Protein AF-0000000076658826 (afdb_homodimer)

Sequence (1032 aa):
MVSAITPPPSSAPPYRLANLANLTLGYTVYPSWTQKDGPVAMTSPPSPPYHDDSLKAEHYPLIINNALYTPPGVYSVRQLVATASPLLDVIISRLGPDGPNDVPARTVLVNGLAASLATTGRESTLPLVHSSQDTARREIVIQANKIAKTLVGYVHDSIDPTNANPKIRLRSPCEGHLWTPAVAGLLLGPRSDSQLMELYNEWLHRMILLRDSLIPFENYDKVPFVIPRDSDRGIRDLEEPRKLFLVHCLTGTIQHVAIVDLAKVFTARHLPRGGYGFQYSQGLVLPAFLSGSTSLHLLRYHPAHVYDSESEVLFDYEHKEYIDAPRTELAASEAVSGDGSWNLPSLLGVDTRVTESSLAIDAGKDALRRIVKLRLTLYSGKSVSVDLGQIARGRRYAYEVKAEKGSTTAKSSPILSALSAEGDNGTHKTIIHDAADILSRPGLVISPRVKDGHGNTIHIIPTSDPILKLALLGKFYPENVILSREKDNIDALSKAGKGFAERLVILDRINEKSISMVSAITPPPSSAPPYRLANLANLTLGYTVYPSWTQKDGPVAMTSPPSPPYHDDSLKAEHYPLIINNALYTPPGVYSVRQLVATASPLLDVIISRLGPDGPNDVPARTVLVNGLAASLATTGRESTLPLVHSSQDTARREIVIQANKIAKTLVGYVHDSIDPTNANPKIRLRSPCEGHLWTPAVAGLLLGPRSDSQLMELYNEWLHRMILLRDSLIPFENYDKVPFVIPRDSDRGIRDLEEPRKLFLVHCLTGTIQHVAIVDLAKVFTARHLPRGGYGFQYSQGLVLPAFLSGSTSLHLLRYHPAHVYDSESEVLFDYEHKEYIDAPRTELAASEAVSGDGSWNLPSLLGVDTRVTESSLAIDAGKDALRRIVKLRLTLYSGKSVSVDLGQIARGRRYAYEVKAEKGSTTAKSSPILSALSAEGDNGTHKTIIHDAADILSRPGLVISPRVKDGHGNTIHIIPTSDPILKLALLGKFYPENVILSREKDNIDALSKAGKGFAERLVILDRINEKSIS

pLDDT: mean 80.11, std 20.28, range [18.62, 98.75]

Radius of gyration: 33.71 Å; Cα contacts (8 Å, |Δi|>4): 1927; chains: 2; bounding box: 82×103×77 Å

Solvent-accessible surface area (backbone atoms only — not comparable to full-atom values): 56690 Å² total; per-residue (Å²): 130,78,79,71,82,71,76,77,71,94,80,48,58,72,23,62,30,74,51,47,86,46,37,66,47,43,25,47,46,78,45,70,75,69,66,56,80,66,73,71,59,84,55,66,68,74,67,68,78,70,74,71,73,66,79,82,52,75,82,59,73,74,68,45,75,74,71,81,43,55,70,59,44,65,36,46,57,66,52,54,53,51,72,46,31,60,45,55,12,27,42,50,49,64,47,50,81,67,56,93,88,47,78,49,62,66,56,41,52,51,50,36,46,52,39,27,44,25,34,56,69,88,31,9,52,52,57,48,75,82,37,91,84,38,61,62,52,33,51,48,47,53,42,37,42,52,48,35,54,50,51,54,52,52,49,65,71,50,65,48,43,89,76,36,58,83,78,75,45,51,88,43,80,84,79,33,70,50,69,42,68,66,36,43,54,51,44,39,20,66,61,32,42,73,56,50,43,21,33,48,52,43,41,50,48,52,52,50,46,51,48,60,54,35,47,32,31,71,52,40,82,72,42,65,33,38,37,52,81,84,50,86,46,32,69,58,66,43,54,66,56,46,41,56,38,47,33,31,60,53,33,34,49,63,52,60,42,48,40,42,46,44,43,22,59,37,51,39,59,84,55,75,84,48,43,66,34,35,34,25,82,60,19,28,36,35,49,22,39,58,53,54,42,87,45,73,69,34,23,27,69,38,52,18,40,76,56,82,89,48,53,55,34,34,33,30,45,85,48,84,52,65,87,74,47,57,68,32,71,59,56,78,86,67,30,60,74,60,74,77,67,59,46,74,62,58,66,58,70,43,61,70,44,76,73,42,74,47,73,44,73,45,75,56,90,46,85,51,39,30,37,42,27,41,35,36,27,32,70,87,66,51,71,42,74,30,41,45,40,38,22,53,51,16,60,60,55,40,33,64,56,64,78,65,87,70,69,66,69,85,76,69,42,33,34,62,52,38,57,46,64,38,49,96,78,31,84,46,48,77,40,46,39,44,51,63,62,60,63,67,44,67,58,26,40,32,64,44,66,56,63,89,84,56,73,62,38,35,37,37,31,54,39,66,46,70,65,57,50,44,44,48,32,25,34,38,44,67,72,35,36,31,45,39,48,54,77,36,42,45,70,46,48,72,66,48,68,45,55,33,35,31,39,38,32,44,31,40,45,81,62,69,68,75,76,100,132,77,81,70,82,70,73,76,69,95,79,49,56,73,22,62,31,75,52,48,85,46,36,66,48,42,25,48,46,77,44,71,76,68,64,61,77,71,70,72,57,84,56,65,69,73,67,68,78,70,76,70,72,65,79,80,51,74,81,57,72,70,66,45,75,74,72,79,40,56,69,59,43,66,35,46,56,66,53,54,53,52,71,47,32,60,45,56,13,29,43,50,47,65,47,49,81,67,56,94,87,48,78,50,62,67,56,40,52,51,49,37,45,51,39,27,44,25,34,57,69,87,31,9,53,53,57,49,75,81,36,92,84,38,62,61,53,34,51,48,47,54,42,36,42,52,46,36,54,50,51,53,52,52,48,66,70,52,65,51,43,89,74,36,58,85,75,75,46,50,88,44,79,83,79,34,69,51,68,42,70,66,37,46,54,50,43,38,20,62,59,32,44,72,58,48,43,22,33,48,51,43,42,49,48,53,52,49,45,50,48,61,55,36,46,32,31,71,52,40,82,72,42,68,34,38,38,51,80,84,52,87,45,32,68,59,66,45,54,66,54,46,41,56,39,47,35,31,61,55,33,33,48,62,51,62,42,47,39,42,46,44,44,22,58,38,51,38,60,86,56,74,85,48,44,66,32,34,36,25,82,60,19,26,35,36,49,23,38,58,53,56,42,86,45,74,71,35,23,27,69,39,54,18,39,76,56,83,89,48,53,54,34,33,32,30,46,86,49,84,50,64,87,74,46,59,69,32,70,59,57,77,85,67,31,60,74,62,75,81,68,61,46,73,62,58,66,59,70,41,61,70,45,75,73,43,74,46,74,44,74,44,73,58,90,46,85,50,41,30,37,43,27,41,35,37,28,33,70,90,66,50,72,43,74,30,41,44,41,38,22,54,50,15,59,60,56,41,34,66,58,66,78,65,88,70,70,66,69,85,75,69,43,32,36,61,53,38,57,48,63,37,50,95,78,31,83,47,48,76,40,45,40,45,49,64,63,60,64,67,44,65,57,25,40,33,66,43,66,58,64,89,86,55,68,64,39,35,37,36,30,56,39,67,46,70,66,57,48,44,43,48,30,24,34,37,44,67,73,36,37,34,45,39,47,52,77,36,40,46,70,45,50,72,67,48,69,45,55,34,36,29,39,38,32,45,32,41,45,82,63,70,69,76,77,101

Secondary structure (DSSP, 8-state):
---------TTPPEEE-TTTTT-EEEEE---GGG--SS----------------TT-SSS-----STTS--SEEE-HHHHHHHHHHHHHHHHHHH-PPPTTSPPHHHHHHHHHHHHHSSSSTT-SS-----SS-HHHHHHHHHHHHHHHHHHHHHHHH--GGG--TT---------PPPPHHHHHHHTSTT--HHHHHHHHHHHHHHHHHHHHHTTBTTGGGPPEEE-TT-SSGGGGGHHHHHHHHHHHHHSPPPHHHHHHHHHTTT-TTSPS--SEEEETTEEEEEGGGGT-S-SS-EEEESEES-SS-S-EEEE-SSSSGGGS-EEEPPGGGS----S---HHHHHTT---EEEEEEEEE--SSTTEEEEEEEEEETTS-EEEEEHHHHHHHHHH-EE----TT---TTS-BHHHHHHHHGGGSSEEEEE--HHHHHHSSSEEEPPBPPTT--EEEEEEEE--HHHHHHHHHHB-TTSEEEEETTSBHHHHHHSS-TTBPEEEEEE---GGGT-/---------TTPPEEE-TTTTT-EEEEE---GGG--SS----------------STTSSS----SSTTS--SEEE-HHHHHHHHHHHHHHHHHHH-PPPTTSPPHHHHHHHHHHHHHSSSSTT-SS-----SS-HHHHHHHHHHHHHHHHHHHHHHHH--GGG--TT---------PPPPHHHHHHHTSTT--HHHHHHHHHHHHHHHHHHHHHTTBTTGGGPPEEE-TT-SSGGGGGHHHHHHHHHHHHHSPPPHHHHHHHHHTTT-TTSPS--SEEEETTEEEEEGGGGT-S-SS-EEEESEES-SS-S-EEEE-SSSSGGGS-EEEPPGGGS----S---HHHHHTT---EEEEEEEEE--SSTTEEEEEEEEEETTS-EEEEEHHHHHHHHHH-EE----TT---TTS-BHHHHHHHHGGGSSEEEEE--HHHHHTSSSEEEPPBPPTT--EEEEEEEE--HHHHHHHHHHB-TTSEEEEETTSBHHHHHHSS-TTBPEEEEEE---GGG--

Structure (mmCIF, N/CA/C/O backbone):
data_AF-0000000076658826-model_v1
#
loop_
_entity.id
_entity.type
_entity.pdbx_description
1 polymer 'Uncharacterized protein'
#
loop_
_atom_site.group_PDB
_atom_site.id
_atom_site.type_symbol
_atom_site.label_atom_id
_atom_site.label_alt_id
_atom_site.label_comp_id
_atom_site.label_asym_id
_atom_site.label_entity_id
_atom_site.label_seq_id
_atom_site.pdbx_PDB_ins_code
_atom_site.Cartn_x
_atom_site.Cartn_y
_atom_site.Cartn_z
_atom_site.occupancy
_atom_site.B_iso_or_equiv
_atom_site.auth_seq_id
_atom_site.auth_comp_id
_atom_site.auth_asym_id
_atom_site.auth_atom_id
_atom_site.pdbx_PDB_model_num
ATOM 1 N N . MET A 1 1 ? 27.781 11.945 -23.25 1 18.62 1 MET A N 1
ATOM 2 C CA . MET A 1 1 ? 28.031 10.867 -24.203 1 18.62 1 MET A CA 1
ATOM 3 C C . MET A 1 1 ? 27.781 9.508 -23.562 1 18.62 1 MET A C 1
ATOM 5 O O . MET A 1 1 ? 28.5 9.117 -22.641 1 18.62 1 MET A O 1
ATOM 9 N N . VAL A 1 2 ? 26.578 9.031 -23.438 1 24.78 2 VAL A N 1
ATOM 10 C CA . VAL A 1 2 ? 26.125 7.734 -22.953 1 24.78 2 VAL A CA 1
ATOM 11 C C . VAL A 1 2 ? 26.844 6.621 -23.719 1 24.78 2 VAL A C 1
ATOM 13 O O . VAL A 1 2 ? 26.828 6.598 -24.953 1 24.78 2 VAL A O 1
ATOM 16 N N . SER A 1 3 ? 27.906 6.176 -23.109 1 25.45 3 SER A N 1
ATOM 17 C CA . SER A 1 3 ? 28.703 5.199 -23.844 1 25.45 3 SER A CA 1
ATOM 18 C C . SER A 1 3 ? 27.812 4.223 -24.609 1 25.45 3 SER A C 1
ATOM 20 O O . SER A 1 3 ? 26.781 3.77 -24.094 1 25.45 3 SER A O 1
ATOM 22 N N . ALA A 1 4 ? 27.844 4.223 -25.922 1 27.31 4 ALA A N 1
ATOM 23 C CA . ALA A 1 4 ? 27.328 3.303 -26.922 1 27.31 4 ALA A CA 1
ATOM 24 C C . ALA A 1 4 ? 27.5 1.853 -26.484 1 27.31 4 ALA A C 1
ATOM 26 O O . ALA A 1 4 ? 28.531 1.479 -25.922 1 27.31 4 ALA A O 1
ATOM 27 N N . ILE A 1 5 ? 26.391 1.16 -26.266 1 33.78 5 ILE A N 1
ATOM 28 C CA . ILE A 1 5 ? 26.297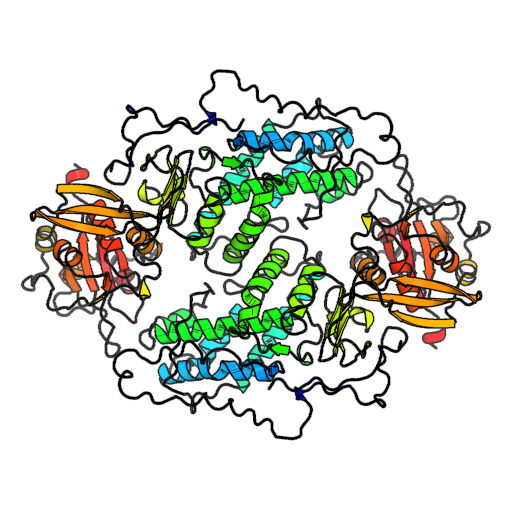 -0.281 -26.047 1 33.78 5 ILE A CA 1
ATOM 29 C C . ILE A 1 5 ? 27.25 -1.009 -27 1 33.78 5 ILE A C 1
ATOM 31 O O . ILE A 1 5 ? 27.062 -0.971 -28.219 1 33.78 5 ILE A O 1
ATOM 35 N N . THR A 1 6 ? 28.578 -1.005 -26.734 1 35.84 6 THR A N 1
ATOM 36 C CA . THR A 1 6 ? 29.469 -1.806 -27.578 1 35.84 6 THR A CA 1
ATOM 37 C C . THR A 1 6 ? 28.906 -3.217 -27.766 1 35.84 6 THR A C 1
ATOM 39 O O . THR A 1 6 ? 28.5 -3.855 -26.781 1 35.84 6 THR A O 1
ATOM 42 N N . PRO A 1 7 ? 28.578 -3.611 -29 1 38.97 7 PRO A N 1
ATOM 43 C CA . PRO A 1 7 ? 28.141 -4.977 -29.312 1 38.97 7 PRO A CA 1
ATOM 44 C C . PRO A 1 7 ? 29.016 -6.039 -28.641 1 38.97 7 PRO A C 1
ATOM 46 O O . PRO A 1 7 ? 30.203 -5.805 -28.391 1 38.97 7 PRO A O 1
ATOM 49 N N . PRO A 1 8 ? 28.438 -6.973 -27.938 1 43.44 8 PRO A N 1
ATOM 50 C CA . PRO A 1 8 ? 29.234 -8.016 -27.297 1 43.44 8 PRO A CA 1
ATOM 51 C C . PRO A 1 8 ? 30.266 -8.641 -28.234 1 43.44 8 PRO A C 1
ATOM 53 O O . PRO A 1 8 ? 30 -8.773 -29.422 1 43.44 8 PRO A O 1
ATOM 56 N N . PRO A 1 9 ? 31.484 -8.734 -27.891 1 45.56 9 PRO A N 1
ATOM 57 C CA . PRO A 1 9 ? 32.469 -9.422 -28.75 1 45.56 9 PRO A CA 1
ATOM 58 C C . PRO A 1 9 ? 32.031 -10.859 -29.078 1 45.56 9 PRO A C 1
ATOM 60 O O . PRO A 1 9 ? 31.312 -11.484 -28.297 1 45.56 9 PRO A O 1
ATOM 63 N N . SER A 1 10 ? 31.984 -11.375 -30.328 1 49.28 10 SER A N 1
ATOM 64 C CA . SER A 1 10 ? 31.781 -12.672 -30.969 1 49.28 10 SER A CA 1
ATOM 65 C C . SER A 1 10 ? 32.219 -13.812 -30.062 1 49.28 10 SER A C 1
ATOM 67 O O . SER A 1 10 ? 31.766 -14.953 -30.219 1 49.28 10 SER A O 1
ATOM 69 N N . SER A 1 11 ? 33.188 -13.797 -29.125 1 57.31 11 SER A N 1
ATOM 70 C CA . SER A 1 11 ? 33.906 -14.945 -28.562 1 57.31 11 SER A CA 1
ATOM 71 C C . SER A 1 11 ? 33.438 -15.203 -27.125 1 57.31 11 SER A C 1
ATOM 73 O O . SER A 1 11 ? 34.219 -15.727 -26.312 1 57.31 11 SER A O 1
ATOM 75 N N . ALA A 1 12 ? 32.281 -14.789 -26.719 1 67.31 12 ALA A N 1
ATOM 76 C CA . ALA A 1 12 ? 32.031 -14.961 -25.297 1 67.31 12 ALA A CA 1
ATOM 77 C C . ALA A 1 12 ? 31.594 -16.391 -24.984 1 67.31 12 ALA A C 1
ATOM 79 O O . ALA A 1 12 ? 30.844 -17 -25.75 1 67.31 12 ALA A O 1
ATOM 80 N N . PRO A 1 13 ? 32.25 -17.016 -23.984 1 79.25 13 PRO A N 1
ATOM 81 C CA . PRO A 1 13 ? 31.922 -18.391 -23.594 1 79.25 13 PRO A CA 1
ATOM 82 C C . PRO A 1 13 ? 30.453 -18.578 -23.25 1 79.25 13 PRO A C 1
ATOM 84 O O . PRO A 1 13 ? 29.797 -17.641 -22.781 1 79.25 13 PRO A O 1
ATOM 87 N N . PRO A 1 14 ? 30.016 -19.688 -23.578 1 81 14 PRO A N 1
ATOM 88 C CA . PRO A 1 14 ? 28.625 -20 -23.234 1 81 14 PRO A CA 1
ATOM 89 C C . PRO A 1 14 ? 28.359 -19.922 -21.734 1 81 14 PRO A C 1
ATOM 91 O O . PRO A 1 14 ? 29.219 -20.281 -20.938 1 81 14 PRO A O 1
ATOM 94 N N . TYR A 1 15 ? 27.234 -19.375 -21.422 1 84.81 15 TYR A N 1
ATOM 95 C CA . TYR A 1 15 ? 26.797 -19.297 -20.031 1 84.81 15 TYR A CA 1
ATOM 96 C C . TYR A 1 15 ? 25.859 -20.453 -19.688 1 84.81 15 TYR A C 1
ATOM 98 O O . TYR A 1 15 ? 24.922 -20.734 -20.438 1 84.81 15 TYR A O 1
ATOM 106 N N . ARG A 1 16 ? 26.156 -21.141 -18.562 1 81.5 16 ARG A N 1
ATOM 107 C CA . ARG A 1 16 ? 25.375 -22.312 -18.203 1 81.5 16 ARG A CA 1
ATOM 108 C C . ARG A 1 16 ? 24.625 -22.094 -16.891 1 81.5 16 ARG A C 1
ATOM 110 O O . ARG A 1 16 ? 25.156 -21.469 -15.969 1 81.5 16 ARG A O 1
ATOM 117 N N . LEU A 1 17 ? 23.438 -22.609 -16.984 1 78.12 17 LEU A N 1
ATOM 118 C CA . LEU A 1 17 ? 22.609 -22.531 -15.766 1 78.12 17 LEU A CA 1
ATOM 119 C C . LEU A 1 17 ? 22.891 -23.734 -14.859 1 78.12 17 LEU A C 1
ATOM 121 O O . LEU A 1 17 ? 22.641 -24.875 -15.234 1 78.12 17 LEU A O 1
ATOM 125 N N . ALA A 1 18 ? 23.484 -23.594 -13.812 1 63.5 18 ALA A N 1
ATOM 126 C CA . ALA A 1 18 ? 23.984 -24.641 -12.938 1 63.5 18 ALA A CA 1
ATOM 127 C C . ALA A 1 18 ? 22.875 -25.641 -12.586 1 63.5 18 ALA A C 1
ATOM 129 O O . ALA A 1 18 ? 23.109 -26.844 -12.555 1 63.5 18 ALA A O 1
ATOM 130 N N . ASN A 1 19 ? 21.703 -25.312 -12.258 1 63.91 19 ASN A N 1
ATOM 131 C CA . ASN A 1 19 ? 20.766 -26.266 -11.68 1 63.91 19 ASN A CA 1
ATOM 132 C C . ASN A 1 19 ? 19.703 -26.703 -12.688 1 63.91 19 ASN A C 1
ATOM 134 O O . ASN A 1 19 ? 18.844 -27.516 -12.375 1 63.91 19 ASN A O 1
ATOM 138 N N . LEU A 1 20 ? 19.781 -26.266 -13.891 1 66.56 20 LEU A N 1
ATOM 139 C CA . LEU A 1 20 ? 18.891 -26.766 -14.938 1 66.56 20 LEU A CA 1
ATOM 140 C C . LEU A 1 20 ? 19.641 -27.641 -15.922 1 66.56 20 LEU A C 1
ATOM 142 O O . LEU A 1 20 ? 19.594 -27.406 -17.141 1 66.56 20 LEU A O 1
ATOM 146 N N . ALA A 1 21 ? 20.234 -28.75 -15.352 1 60.69 21 ALA A N 1
ATOM 147 C CA . ALA A 1 21 ? 20.984 -29.688 -16.188 1 60.69 21 ALA A CA 1
ATOM 148 C C . ALA A 1 21 ? 22.031 -28.938 -17.016 1 60.69 21 ALA A C 1
ATOM 150 O O . ALA A 1 21 ? 22.344 -29.344 -18.141 1 60.69 21 ALA A O 1
ATOM 151 N N . ASN A 1 22 ? 22.391 -27.812 -16.516 1 66.19 22 ASN A N 1
ATOM 152 C CA . ASN A 1 22 ? 23.453 -27.031 -17.125 1 66.19 22 ASN A CA 1
ATOM 153 C C . ASN A 1 22 ? 23.062 -26.578 -18.547 1 66.19 22 ASN A C 1
ATOM 155 O O . ASN A 1 22 ? 23.891 -26.625 -19.453 1 66.19 22 ASN A O 1
ATOM 159 N N . LEU A 1 23 ? 21.844 -26.297 -18.578 1 77.5 23 LEU A N 1
ATOM 160 C CA . LEU A 1 23 ? 21.406 -25.812 -19.875 1 77.5 23 LEU A CA 1
ATOM 161 C C . LEU A 1 23 ? 22.125 -24.516 -20.25 1 77.5 23 LEU A C 1
ATOM 163 O O . LEU A 1 23 ? 22.375 -23.672 -19.375 1 77.5 23 LEU A O 1
ATOM 167 N N . THR A 1 24 ? 22.578 -24.516 -21.469 1 77.62 24 THR A N 1
ATOM 168 C CA . THR A 1 24 ? 23.234 -23.312 -21.984 1 77.62 24 THR A CA 1
ATOM 169 C C . THR A 1 24 ? 22.219 -22.172 -22.125 1 77.62 24 THR A C 1
ATOM 171 O O . THR A 1 24 ? 21.141 -22.359 -22.703 1 77.62 24 THR A O 1
ATOM 174 N N . LEU A 1 25 ? 22.688 -21.141 -21.391 1 81.06 25 LEU A N 1
ATOM 175 C CA . LEU A 1 25 ? 21.875 -19.922 -21.469 1 81.06 25 LEU A CA 1
ATOM 176 C C . LEU A 1 25 ? 22.656 -18.797 -22.156 1 81.06 25 LEU A C 1
ATOM 178 O O . LEU A 1 25 ? 23.281 -17.969 -21.5 1 81.06 25 LEU A O 1
ATOM 182 N N . GLY A 1 26 ? 22.75 -18.828 -23.438 1 82 26 GLY A N 1
ATOM 183 C CA . GLY A 1 26 ? 23.406 -17.781 -24.203 1 82 26 GLY A CA 1
ATOM 184 C C . GLY A 1 26 ? 24.891 -17.688 -23.922 1 82 26 GLY A C 1
ATOM 185 O O . GLY A 1 26 ? 25.594 -18.688 -23.906 1 82 26 GLY A O 1
ATOM 186 N N . TYR A 1 27 ? 25.391 -16.281 -23.875 1 83.75 27 TYR A N 1
ATOM 187 C CA . TYR A 1 27 ? 26.812 -16.031 -23.688 1 83.75 27 TYR A CA 1
ATOM 188 C C . TYR A 1 27 ? 27.047 -15.07 -22.531 1 83.75 27 TYR A C 1
ATOM 190 O O . TYR A 1 27 ? 26.172 -14.266 -22.203 1 83.75 27 TYR A O 1
ATOM 198 N N . THR A 1 28 ? 28.172 -15.203 -21.984 1 85.56 28 THR A N 1
ATOM 199 C CA . THR A 1 28 ? 28.516 -14.43 -20.797 1 85.56 28 THR A CA 1
ATOM 200 C C . THR A 1 28 ? 28.781 -12.969 -21.172 1 85.56 28 THR A C 1
ATOM 202 O O . THR A 1 28 ? 29.391 -12.68 -22.203 1 85.56 28 THR A O 1
ATOM 205 N N . VAL A 1 29 ? 28.266 -12.062 -20.297 1 84.12 29 VAL A N 1
ATOM 206 C CA . VAL A 1 29 ? 28.516 -10.633 -20.438 1 84.12 29 VAL A CA 1
ATOM 207 C C . VAL A 1 29 ? 29.125 -10.086 -19.156 1 84.12 29 VAL A C 1
ATOM 209 O O . VAL A 1 29 ? 28.891 -10.625 -18.078 1 84.12 29 VAL A O 1
ATOM 212 N N . TYR A 1 30 ? 29.984 -9.07 -19.312 1 78.06 30 TYR A N 1
ATOM 213 C CA . TYR A 1 30 ? 30.562 -8.422 -18.141 1 78.06 30 TYR A CA 1
ATOM 214 C C . TYR A 1 30 ? 29.922 -7.062 -17.891 1 78.06 30 TYR A C 1
ATOM 216 O O . TYR A 1 30 ? 29.859 -6.23 -18.797 1 78.06 30 TYR A O 1
ATOM 224 N N . PRO A 1 31 ? 29.469 -6.988 -16.688 1 72.06 31 PRO A N 1
ATOM 225 C CA . PRO A 1 31 ? 28.844 -5.699 -16.391 1 72.06 31 PRO A CA 1
ATOM 226 C C . PRO A 1 31 ? 29.797 -4.527 -16.531 1 72.06 31 PRO A C 1
ATOM 228 O O . PRO A 1 31 ? 31 -4.68 -16.312 1 72.06 31 PRO A O 1
ATOM 231 N N . SER A 1 32 ? 29.25 -3.457 -16.984 1 64.25 32 SER A N 1
ATOM 232 C CA . SER A 1 32 ? 30.047 -2.279 -17.312 1 64.25 32 SER A CA 1
ATOM 233 C C . SER A 1 32 ? 30.75 -1.726 -16.078 1 64.25 32 SER A C 1
ATOM 235 O O . SER A 1 32 ? 31.828 -1.13 -16.188 1 64.25 32 SER A O 1
ATOM 237 N N . TRP A 1 33 ? 30.109 -1.922 -15.016 1 58 33 TRP A N 1
ATOM 238 C CA . TRP A 1 33 ? 30.734 -1.312 -13.844 1 58 33 TRP A CA 1
ATOM 239 C C . TRP A 1 33 ? 32.031 -2.02 -13.492 1 58 33 TRP A C 1
ATOM 241 O O . TRP A 1 33 ? 32.875 -1.479 -12.758 1 58 33 TRP A O 1
ATOM 251 N N . THR A 1 34 ? 32.188 -3.252 -13.953 1 54.19 34 THR A N 1
ATOM 252 C CA . THR A 1 34 ? 33.406 -4.016 -13.711 1 54.19 34 THR A CA 1
ATOM 253 C C . THR A 1 34 ? 34.531 -3.574 -14.664 1 54.19 34 THR A C 1
ATOM 255 O O . THR A 1 34 ? 35.688 -3.93 -14.469 1 54.19 34 THR A O 1
ATOM 258 N N . GLN A 1 35 ? 34.375 -3.193 -15.844 1 43.94 35 GLN A N 1
ATOM 259 C CA . GLN A 1 35 ? 35.406 -2.807 -16.781 1 43.94 35 GLN A CA 1
ATOM 260 C C . GLN A 1 35 ? 36.156 -1.562 -16.297 1 43.94 35 GLN A C 1
ATOM 262 O O . GLN A 1 35 ? 35.594 -0.462 -16.297 1 43.94 35 GLN A O 1
ATOM 267 N N . LYS A 1 36 ? 37.031 -1.703 -15.289 1 37.19 36 LYS A N 1
ATOM 268 C CA . LYS A 1 36 ? 37.969 -0.688 -14.844 1 37.19 36 LYS A CA 1
ATOM 269 C C . LYS A 1 36 ? 38.969 -0.334 -15.953 1 37.19 36 LYS A C 1
ATOM 271 O O . LYS A 1 36 ? 40.062 -0.908 -16.031 1 37.19 36 LYS A O 1
ATOM 276 N N . ASP A 1 37 ? 39.219 -0.249 -17.109 1 35.06 37 ASP A N 1
ATOM 277 C CA . ASP A 1 37 ? 40.469 0.511 -17.141 1 35.06 37 ASP A CA 1
ATOM 278 C C . ASP A 1 37 ? 40.5 1.544 -16.016 1 35.06 37 ASP A C 1
ATOM 280 O O . ASP A 1 37 ? 41.5 1.644 -15.281 1 35.06 37 ASP A O 1
ATOM 284 N N . GLY A 1 38 ? 40.375 3.059 -16.328 1 29.58 38 GLY A N 1
ATOM 285 C CA . GLY A 1 38 ? 40.688 4.016 -15.281 1 29.58 38 GLY A CA 1
ATOM 286 C C . GLY A 1 38 ? 39.906 3.791 -14 1 29.58 38 GLY A C 1
ATOM 287 O O . GLY A 1 38 ? 38.906 3.115 -14 1 29.58 38 GLY A O 1
ATOM 288 N N . PRO A 1 39 ? 40.719 3.633 -12.875 1 28.05 39 PRO A N 1
ATOM 289 C CA . PRO A 1 39 ? 40.062 3.748 -11.555 1 28.05 39 PRO A CA 1
ATOM 290 C C . PRO A 1 39 ? 38.781 4.559 -11.594 1 28.05 39 PRO A C 1
ATOM 292 O O . PRO A 1 39 ? 38.812 5.738 -11.953 1 28.05 39 PRO A O 1
ATOM 295 N N . VAL A 1 40 ? 37.906 4.18 -12.375 1 29.48 40 VAL A N 1
ATOM 296 C CA . VAL A 1 40 ? 36.844 5.113 -12.07 1 29.48 40 VAL A CA 1
ATOM 297 C C . VAL A 1 40 ? 36.875 5.488 -10.586 1 29.48 40 VAL A C 1
ATOM 299 O O . VAL A 1 40 ? 36.594 4.656 -9.719 1 29.48 40 VAL A O 1
ATOM 302 N N . ALA A 1 41 ? 37.969 5.988 -10.156 1 26.89 41 ALA A N 1
ATOM 303 C CA . ALA A 1 41 ? 37.906 6.754 -8.922 1 26.89 41 ALA A CA 1
ATOM 304 C C . ALA A 1 41 ? 36.469 7.207 -8.641 1 26.89 41 ALA A C 1
ATOM 306 O O . ALA A 1 41 ? 35.781 7.715 -9.531 1 26.89 41 ALA A O 1
ATOM 307 N N . MET A 1 42 ? 35.781 6.492 -7.875 1 30.11 42 MET A N 1
ATOM 308 C CA . MET A 1 42 ? 34.656 6.934 -7.09 1 30.11 42 MET A CA 1
ATOM 309 C C . MET A 1 42 ? 34.594 8.453 -7.008 1 30.11 42 MET A C 1
ATOM 311 O O . MET A 1 42 ? 34.75 9.031 -5.93 1 30.11 42 MET A O 1
ATOM 315 N N . THR A 1 43 ? 35.438 9.086 -7.797 1 28.16 43 THR A N 1
ATOM 316 C CA . THR A 1 43 ? 35.312 10.531 -7.629 1 28.16 43 THR A CA 1
ATOM 317 C C . THR A 1 43 ? 33.875 10.977 -7.891 1 28.16 43 THR A C 1
ATOM 319 O O . THR A 1 43 ? 33.25 10.547 -8.867 1 28.16 43 THR A O 1
ATOM 322 N N . SER A 1 44 ? 33.312 11.32 -6.906 1 28.19 44 SER A N 1
ATOM 323 C CA . SER A 1 44 ? 32.031 12.016 -6.973 1 28.19 44 SER A CA 1
ATOM 324 C C . SER A 1 44 ? 31.875 12.773 -8.289 1 28.19 44 SER A C 1
ATOM 326 O O . SER A 1 44 ? 32.812 13.438 -8.734 1 28.19 44 SER A O 1
ATOM 328 N N . PRO A 1 45 ? 31.422 12.219 -9.359 1 29.55 45 PRO A N 1
ATOM 329 C CA . PRO A 1 45 ? 31.406 13.156 -10.477 1 29.55 45 PRO A CA 1
ATOM 330 C C . PRO A 1 45 ? 31.578 14.609 -10.031 1 29.55 45 PRO A C 1
ATOM 332 O O . PRO A 1 45 ? 31.219 14.961 -8.906 1 29.55 45 PRO A O 1
ATOM 335 N N . PRO A 1 46 ? 32.625 15.359 -10.531 1 27.47 46 PRO A N 1
ATOM 336 C CA . PRO A 1 46 ? 32.656 16.766 -10.102 1 27.47 46 PRO A CA 1
ATOM 337 C C . PRO A 1 46 ? 31.281 17.391 -9.984 1 27.47 46 PRO A C 1
ATOM 339 O O . PRO A 1 46 ? 30.359 16.984 -10.68 1 27.47 46 PRO A O 1
ATOM 342 N N . SER A 1 47 ? 31.016 17.891 -8.867 1 28.91 47 SER A N 1
ATOM 343 C CA . SER A 1 47 ? 29.875 18.781 -8.711 1 28.91 47 SER A CA 1
ATOM 344 C C . SER A 1 47 ? 29.609 19.594 -9.984 1 28.91 47 SER A C 1
ATOM 346 O O . SER A 1 47 ? 30.547 20.125 -10.578 1 28.91 47 SER A O 1
ATOM 348 N N . PRO A 1 48 ? 28.859 19.125 -10.883 1 31.36 48 PRO A N 1
ATOM 349 C CA . PRO A 1 48 ? 28.844 20.109 -11.969 1 31.36 48 PRO A CA 1
ATOM 350 C C . PRO A 1 48 ? 29.328 21.484 -11.531 1 31.36 48 PRO A C 1
ATOM 352 O O . PRO A 1 48 ? 29.25 21.828 -10.352 1 31.36 48 PRO A O 1
ATOM 355 N N . PRO A 1 49 ? 30.297 22.078 -12.266 1 28.27 49 PRO A N 1
ATOM 356 C CA . PRO A 1 49 ? 30.719 23.422 -11.875 1 28.27 49 PRO A CA 1
ATOM 357 C C . PRO A 1 49 ? 29.562 24.266 -11.344 1 28.27 49 PRO A C 1
ATOM 359 O O . PRO A 1 49 ? 28.438 24.156 -11.852 1 28.27 49 PRO A O 1
ATOM 362 N N . TYR A 1 50 ? 29.656 24.469 -10.125 1 30.23 50 TYR A N 1
ATOM 363 C CA . TYR A 1 50 ? 28.906 25.609 -9.586 1 30.23 50 TYR A CA 1
ATOM 364 C C . TYR A 1 50 ? 28.969 26.797 -10.539 1 30.23 50 TYR A C 1
ATOM 366 O O . TYR A 1 50 ? 30.016 27.391 -10.742 1 30.23 50 TYR A O 1
ATOM 374 N N . HIS A 1 51 ? 28.484 26.719 -11.734 1 29.28 51 HIS A N 1
ATOM 375 C CA . HIS A 1 51 ? 28.516 28.078 -12.266 1 29.28 51 HIS A CA 1
ATOM 376 C C . HIS A 1 51 ? 28.25 29.109 -11.164 1 29.28 51 HIS A C 1
ATOM 378 O O . HIS A 1 51 ? 27.25 29 -10.453 1 29.28 51 HIS A O 1
ATOM 384 N N . ASP A 1 52 ? 29.312 29.734 -10.688 1 29.19 52 ASP A N 1
ATOM 385 C CA . ASP A 1 52 ? 29.453 30.938 -9.891 1 29.19 52 ASP A CA 1
ATOM 386 C C . ASP A 1 52 ? 28.5 32.031 -10.367 1 29.19 52 ASP A C 1
ATOM 388 O O . ASP A 1 52 ? 28.922 32.969 -11.07 1 29.19 52 ASP A O 1
ATOM 392 N N . ASP A 1 53 ? 27.453 31.828 -11.094 1 30.77 53 ASP A N 1
ATOM 393 C CA . ASP A 1 53 ? 26.828 33.156 -11.211 1 30.77 53 ASP A CA 1
ATOM 394 C C . ASP A 1 53 ? 26.656 33.781 -9.836 1 30.77 53 ASP A C 1
ATOM 396 O O . ASP A 1 53 ? 25.719 33.469 -9.102 1 30.77 53 ASP A O 1
ATOM 400 N N . SER A 1 54 ? 27.703 34.281 -9.148 1 30.67 54 SER A N 1
ATOM 401 C CA . SER A 1 54 ? 28.031 35.062 -7.957 1 30.67 54 SER A CA 1
ATOM 402 C C . SER A 1 54 ? 26.906 36 -7.602 1 30.67 54 SER A C 1
ATOM 404 O O . SER A 1 54 ? 26.75 36.406 -6.441 1 30.67 54 SER A O 1
ATOM 406 N N . LEU A 1 55 ? 26.547 36.969 -8.523 1 29.77 55 LEU A N 1
ATOM 407 C CA . LEU A 1 55 ? 25.859 38.219 -8.211 1 29.77 55 LEU A CA 1
ATOM 408 C C . LEU A 1 55 ? 24.5 37.938 -7.582 1 29.77 55 LEU A C 1
ATOM 410 O O . LEU A 1 55 ? 24.047 38.688 -6.719 1 29.77 55 LEU A O 1
ATOM 414 N N . LYS A 1 56 ? 23.609 37.25 -8.281 1 31.77 56 LYS A N 1
ATOM 415 C CA . LYS A 1 56 ? 22.266 37.25 -7.703 1 31.77 56 LYS A CA 1
ATOM 416 C C . LYS A 1 56 ? 22.156 36.219 -6.578 1 31.77 56 LYS A C 1
ATOM 418 O O . LYS A 1 56 ? 21.062 35.812 -6.195 1 31.77 56 LYS A O 1
ATOM 423 N N . ALA A 1 57 ? 23.109 35.531 -5.957 1 32.47 57 ALA A N 1
ATOM 424 C CA . ALA A 1 57 ? 23.344 34.625 -4.836 1 32.47 57 ALA A CA 1
ATOM 425 C C . ALA A 1 57 ? 22.875 35.25 -3.521 1 32.47 57 ALA A C 1
ATOM 427 O O . ALA A 1 57 ? 23.047 34.656 -2.453 1 32.47 57 ALA A O 1
ATOM 428 N N . GLU A 1 58 ? 22.828 36.438 -3.316 1 30.84 58 GLU A N 1
ATOM 429 C CA . GLU A 1 58 ? 22.625 37.031 -2.004 1 30.84 58 GLU A CA 1
ATOM 430 C C . GLU A 1 58 ? 21.422 36.406 -1.297 1 30.84 58 GLU A C 1
ATOM 432 O O . GLU A 1 58 ? 21.469 36.156 -0.087 1 30.84 58 GLU A O 1
ATOM 437 N N . HIS A 1 59 ? 20.188 36.719 -1.7 1 29.7 59 HIS A N 1
ATOM 438 C CA . HIS A 1 59 ? 19.031 36.469 -0.85 1 29.7 59 HIS A CA 1
ATOM 439 C C . HIS A 1 59 ? 18.609 35 -0.918 1 29.7 59 HIS A C 1
ATOM 441 O O . HIS A 1 59 ? 17.75 34.531 -0.163 1 29.7 59 HIS A O 1
ATOM 447 N N . TYR A 1 60 ? 18.516 34.312 -2.205 1 31.31 60 TYR A N 1
ATOM 448 C CA . TYR A 1 60 ? 17.859 33.031 -2.25 1 31.31 60 TYR A CA 1
ATOM 449 C C . TYR A 1 60 ? 18.875 31.891 -2.041 1 31.31 60 TYR A C 1
ATOM 451 O O . TYR A 1 60 ? 19.844 31.766 -2.801 1 31.31 60 TYR A O 1
ATOM 459 N N . PRO A 1 61 ? 19.266 31.422 -0.857 1 34.94 61 PRO A N 1
ATOM 460 C CA . PRO A 1 61 ? 20.125 30.234 -0.69 1 34.94 61 PRO A CA 1
ATOM 461 C C . PRO A 1 61 ? 20 29.25 -1.851 1 34.94 61 PRO A C 1
ATOM 463 O O . PRO A 1 61 ? 18.969 29.219 -2.531 1 34.94 61 PRO A O 1
ATOM 466 N N . LEU A 1 62 ? 20.984 28.969 -2.562 1 35.62 62 LEU A N 1
ATOM 467 C CA . LEU A 1 62 ? 21.156 27.906 -3.549 1 35.62 62 LEU A CA 1
ATOM 468 C C . LEU A 1 62 ? 20.281 26.703 -3.197 1 35.62 62 LEU A C 1
ATOM 470 O O . LEU A 1 62 ? 20.562 26 -2.225 1 35.62 62 LEU A O 1
ATOM 474 N N . ILE A 1 63 ? 19.031 26.75 -3.244 1 37.25 63 ILE A N 1
ATOM 475 C CA . ILE A 1 63 ? 18.156 25.594 -3.225 1 37.25 63 ILE A CA 1
ATOM 476 C C . ILE A 1 63 ? 18.688 24.516 -4.176 1 37.25 63 ILE A C 1
ATOM 478 O O . ILE A 1 63 ? 18.672 24.703 -5.395 1 37.25 63 ILE A O 1
ATOM 482 N N . ILE A 1 64 ? 19.891 24.094 -4.062 1 39.53 64 ILE A N 1
ATOM 483 C CA . ILE A 1 64 ? 20.406 22.953 -4.82 1 39.53 64 ILE A CA 1
ATOM 484 C C . ILE A 1 64 ? 19.297 21.938 -5.055 1 39.53 64 ILE A C 1
ATOM 486 O O . ILE A 1 64 ? 18.984 21.141 -4.164 1 39.53 64 ILE A O 1
ATOM 490 N N . ASN A 1 65 ? 18.297 22.297 -5.617 1 41 65 ASN A N 1
ATOM 491 C CA . ASN A 1 65 ? 17.234 21.422 -6.105 1 41 65 ASN A CA 1
ATOM 492 C C . ASN A 1 65 ? 17.797 20.172 -6.773 1 41 65 ASN A C 1
ATOM 494 O O . ASN A 1 65 ? 17.25 19.078 -6.598 1 41 65 ASN A O 1
ATOM 498 N N . ASN A 1 66 ? 18.797 20.422 -7.816 1 40.72 66 ASN A N 1
ATOM 499 C CA . ASN A 1 66 ? 19.234 19.406 -8.781 1 40.72 66 ASN A CA 1
ATOM 500 C C . ASN A 1 66 ? 20.234 18.438 -8.164 1 40.72 66 ASN A C 1
ATOM 502 O O . ASN A 1 66 ? 20.703 17.516 -8.828 1 40.72 66 ASN A O 1
ATOM 506 N N . ALA A 1 67 ? 21.141 18.953 -7.465 1 42.56 67 ALA A N 1
ATOM 507 C CA . ALA A 1 67 ? 22.328 18.25 -6.957 1 42.56 67 ALA A CA 1
ATOM 508 C C . ALA A 1 67 ? 21.969 16.828 -6.512 1 42.56 67 ALA A C 1
ATOM 510 O O . ALA A 1 67 ? 22.828 15.945 -6.504 1 42.56 67 ALA A O 1
ATOM 511 N N . LEU A 1 68 ? 20.906 16.609 -5.812 1 53.91 68 LEU A N 1
ATOM 512 C CA . LEU A 1 68 ? 20.891 15.438 -4.938 1 53.91 68 LEU A CA 1
ATOM 513 C C . LEU A 1 68 ? 20.328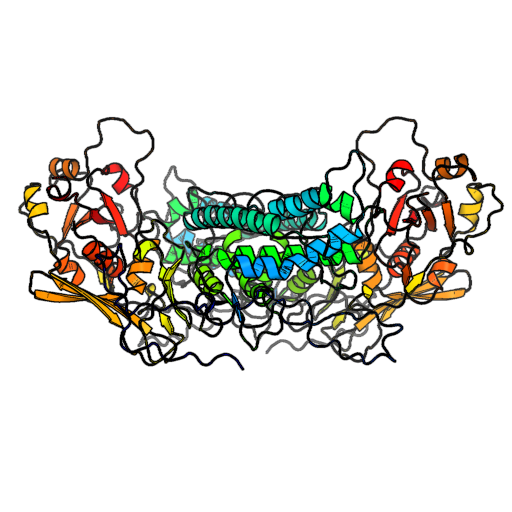 14.227 -5.66 1 53.91 68 LEU A C 1
ATOM 515 O O . LEU A 1 68 ? 20 13.219 -5.031 1 53.91 68 LEU A O 1
ATOM 519 N N . TYR A 1 69 ? 20.312 14.375 -6.996 1 67.69 69 TYR A N 1
ATOM 520 C CA . TYR A 1 69 ? 19.812 13.148 -7.598 1 67.69 69 TYR A CA 1
ATOM 521 C C . TYR A 1 69 ? 20.969 12.258 -8.062 1 67.69 69 TYR A C 1
ATOM 523 O O . TYR A 1 69 ? 22.047 12.75 -8.383 1 67.69 69 TYR A O 1
ATOM 531 N N . THR A 1 70 ? 20.953 11.062 -7.898 1 80.06 70 THR A N 1
ATOM 532 C CA . THR A 1 70 ? 21.891 10.07 -8.43 1 80.06 70 THR A CA 1
ATOM 533 C C . THR A 1 70 ? 22.031 10.227 -9.938 1 80.06 70 THR A C 1
ATOM 535 O O . THR A 1 70 ? 21.062 10.07 -10.68 1 80.06 70 THR A O 1
ATOM 538 N N . PRO A 1 71 ? 23.203 10.57 -10.391 1 82.69 71 PRO A N 1
ATOM 539 C CA . PRO A 1 71 ? 23.391 10.734 -11.836 1 82.69 71 PRO A CA 1
ATOM 540 C C . PRO A 1 71 ? 23.125 9.453 -12.617 1 82.69 71 PRO A C 1
ATOM 542 O O . PRO A 1 71 ? 23.219 8.359 -12.062 1 82.69 71 PRO A O 1
ATOM 545 N N . PRO A 1 72 ? 22.844 9.695 -13.898 1 87.31 72 PRO A N 1
ATOM 546 C CA . PRO A 1 72 ? 22.656 8.508 -14.734 1 87.31 72 PRO A CA 1
ATOM 547 C C . PRO A 1 72 ? 23.922 7.652 -14.828 1 87.31 72 PRO A C 1
ATOM 549 O O . PRO A 1 72 ? 25.031 8.18 -14.805 1 87.31 72 PRO A O 1
ATOM 552 N N . GLY A 1 73 ? 23.75 6.348 -14.914 1 89.19 73 GLY A N 1
ATOM 553 C CA . GLY A 1 73 ? 24.859 5.418 -14.977 1 89.19 73 GLY A CA 1
ATOM 554 C C . GLY A 1 73 ? 24.516 4.031 -14.469 1 89.19 73 GLY A C 1
ATOM 555 O O . GLY A 1 73 ? 23.344 3.721 -14.25 1 89.19 73 GLY A O 1
ATOM 556 N N . VAL A 1 74 ? 25.547 3.195 -14.547 1 92.06 74 VAL A N 1
ATOM 557 C CA . VAL A 1 74 ? 25.422 1.839 -14.023 1 92.06 74 VAL A CA 1
ATOM 558 C C . VAL A 1 74 ? 26.125 1.737 -12.672 1 92.06 74 VAL A C 1
ATOM 560 O O . VAL A 1 74 ? 27.266 2.176 -12.523 1 92.06 74 VAL A O 1
ATOM 563 N N . TYR A 1 75 ? 25.406 1.195 -11.719 1 93.19 75 TYR A N 1
ATOM 564 C CA . TYR A 1 75 ? 25.906 1.228 -10.352 1 93.19 75 TYR A CA 1
ATOM 565 C C . TYR A 1 75 ? 25.812 -0.146 -9.695 1 93.19 75 TYR A C 1
ATOM 567 O O . TYR A 1 75 ? 24.875 -0.9 -9.961 1 93.19 75 TYR A O 1
ATOM 575 N N . SER A 1 76 ? 26.75 -0.427 -8.859 1 93.25 76 SER A N 1
ATOM 576 C CA . SER A 1 76 ? 26.578 -1.487 -7.875 1 93.25 76 SER A CA 1
ATOM 577 C C . SER A 1 76 ? 25.797 -0.99 -6.66 1 93.25 76 SER A C 1
ATOM 579 O O . SER A 1 76 ? 25.609 0.216 -6.496 1 93.25 76 SER A O 1
ATOM 581 N N . VAL A 1 77 ? 25.422 -1.882 -5.836 1 95.31 77 VAL A N 1
ATOM 582 C CA . VAL A 1 77 ? 24.688 -1.526 -4.629 1 95.31 77 VAL A CA 1
ATOM 583 C C . VAL A 1 77 ? 25.547 -0.658 -3.725 1 95.31 77 VAL A C 1
ATOM 585 O O . VAL A 1 77 ? 25.094 0.356 -3.193 1 95.31 77 VAL A O 1
ATOM 588 N N . ARG A 1 78 ? 26.734 -1.019 -3.623 1 93.88 78 ARG A N 1
ATOM 589 C CA . ARG A 1 78 ? 27.656 -0.284 -2.771 1 93.88 78 ARG A CA 1
ATOM 590 C C . ARG A 1 78 ? 27.859 1.142 -3.275 1 93.88 78 ARG A C 1
ATOM 592 O O . ARG A 1 78 ? 27.906 2.084 -2.482 1 93.88 78 ARG A O 1
ATOM 599 N N . GLN A 1 79 ? 27.953 1.266 -4.516 1 91.94 79 GLN A N 1
ATOM 600 C CA . GLN A 1 79 ? 28.109 2.588 -5.109 1 91.94 79 GLN A CA 1
ATOM 601 C C . GLN A 1 79 ? 26.891 3.457 -4.879 1 91.94 79 GLN A C 1
ATOM 603 O O . GLN A 1 79 ? 27 4.664 -4.66 1 91.94 79 GLN A O 1
ATOM 608 N N . LEU A 1 80 ? 25.797 2.875 -4.953 1 94.12 80 LEU A N 1
ATOM 609 C CA . LEU A 1 80 ? 24.562 3.629 -4.742 1 94.12 80 LEU A CA 1
ATOM 610 C C . LEU A 1 80 ? 24.469 4.117 -3.301 1 94.12 80 LEU A C 1
ATOM 612 O O . LEU A 1 80 ? 24 5.234 -3.051 1 94.12 80 LEU A O 1
ATOM 616 N N . VAL A 1 81 ? 24.875 3.311 -2.359 1 95.56 81 VAL A N 1
ATOM 617 C CA . VAL A 1 81 ? 24.906 3.736 -0.965 1 95.56 81 VAL A CA 1
ATOM 618 C C . VAL A 1 81 ? 25.891 4.902 -0.804 1 95.56 81 VAL A C 1
ATOM 620 O O . VAL A 1 81 ? 25.578 5.891 -0.132 1 95.56 81 VAL A O 1
ATOM 623 N N . ALA A 1 82 ? 26.953 4.801 -1.475 1 91.12 82 ALA A N 1
ATOM 624 C CA . ALA A 1 82 ? 27.984 5.828 -1.389 1 91.12 82 ALA A CA 1
ATOM 625 C C . ALA A 1 82 ? 27.5 7.156 -1.955 1 91.12 82 ALA A C 1
ATOM 627 O O . ALA A 1 82 ? 27.875 8.227 -1.467 1 91.12 82 ALA A O 1
ATOM 628 N N . THR A 1 83 ? 26.672 7.109 -2.9 1 88.88 83 THR A N 1
ATOM 629 C CA . THR A 1 83 ? 26.156 8.32 -3.518 1 88.88 83 THR A CA 1
ATOM 630 C C . THR A 1 83 ? 25.281 9.102 -2.531 1 88.88 83 THR A C 1
ATOM 632 O O . THR A 1 83 ? 25.141 10.32 -2.648 1 88.88 83 THR A O 1
ATOM 635 N N . ALA A 1 84 ? 24.734 8.445 -1.547 1 91.25 84 ALA A N 1
ATOM 636 C CA . ALA A 1 84 ? 23.844 9.094 -0.59 1 91.25 84 ALA A CA 1
ATOM 637 C C . ALA A 1 84 ? 24.594 9.492 0.677 1 91.25 84 ALA A C 1
ATOM 639 O O . ALA A 1 84 ? 24.078 10.25 1.501 1 91.25 84 ALA A O 1
ATOM 640 N N . SER A 1 85 ? 25.828 9.141 0.799 1 91.62 85 SER A N 1
ATOM 641 C CA . SER A 1 85 ? 26.562 9.281 2.047 1 91.62 85 SER A CA 1
ATOM 642 C C . SER A 1 85 ? 26.781 10.75 2.396 1 91.62 85 SER A C 1
ATOM 644 O O . SER A 1 85 ? 26.781 11.117 3.572 1 91.62 85 SER A O 1
ATOM 646 N N . PRO A 1 86 ? 26.922 11.602 1.423 1 90.75 86 PRO A N 1
ATOM 647 C CA . PRO A 1 86 ? 27.141 13.016 1.756 1 90.75 86 PRO A CA 1
ATOM 648 C C . PRO A 1 86 ? 25.984 13.617 2.545 1 90.75 86 PRO A C 1
ATOM 650 O O . PRO A 1 86 ? 26.188 14.523 3.355 1 90.75 86 PRO A O 1
ATOM 653 N N . LEU A 1 87 ? 24.828 13.164 2.375 1 92.5 87 LEU A N 1
ATOM 654 C CA . LEU A 1 87 ? 23.672 13.672 3.113 1 92.5 87 LEU A CA 1
ATOM 655 C C . LEU A 1 87 ? 23.797 13.359 4.602 1 92.5 87 LEU A C 1
ATOM 657 O O . LEU A 1 87 ? 23.578 14.234 5.441 1 92.5 87 LEU A O 1
ATOM 661 N N . LEU A 1 88 ? 24.188 12.172 4.836 1 95.75 88 LEU A N 1
ATOM 662 C CA . LEU A 1 88 ? 24.359 11.766 6.23 1 95.75 88 LEU A CA 1
ATOM 663 C C . LEU A 1 88 ? 25.547 12.469 6.863 1 95.75 88 LEU A C 1
ATOM 665 O O . LEU A 1 88 ? 25.484 12.891 8.016 1 95.75 88 LEU A O 1
ATOM 669 N N . ASP A 1 89 ? 26.594 12.617 6.121 1 94.94 89 ASP A N 1
ATOM 670 C CA . ASP A 1 89 ? 27.812 13.242 6.621 1 94.94 89 ASP A CA 1
ATOM 671 C C . ASP A 1 89 ? 27.547 14.688 7.051 1 94.94 89 ASP A C 1
ATOM 673 O O . ASP A 1 89 ? 28.031 15.117 8.102 1 94.94 89 ASP A O 1
ATOM 677 N N . VAL A 1 90 ? 26.828 15.367 6.281 1 94.62 90 VAL A N 1
ATOM 678 C CA . VAL A 1 90 ? 26.562 16.766 6.574 1 94.62 90 VAL A CA 1
ATOM 679 C C . VAL A 1 90 ? 25.703 16.875 7.824 1 94.62 90 VAL A C 1
ATOM 681 O O . VAL A 1 90 ? 25.875 17.797 8.633 1 94.62 90 VAL A O 1
ATOM 684 N N . ILE A 1 91 ? 24.75 16.031 7.992 1 95.94 91 ILE A N 1
ATOM 685 C CA . ILE A 1 91 ? 23.906 16.047 9.172 1 95.94 91 ILE A CA 1
ATOM 686 C C . ILE A 1 91 ? 24.75 15.867 10.43 1 95.94 91 ILE A C 1
ATOM 688 O O . ILE A 1 91 ? 24.656 16.656 11.375 1 95.94 91 ILE A O 1
ATOM 692 N N . ILE A 1 92 ? 25.562 14.867 10.375 1 96.25 92 ILE A N 1
ATOM 693 C CA . ILE A 1 92 ? 26.406 14.562 11.523 1 96.25 92 ILE A CA 1
ATOM 694 C C . ILE A 1 92 ? 27.344 15.734 11.812 1 96.25 92 ILE A C 1
ATOM 696 O O . ILE A 1 92 ? 27.5 16.141 12.969 1 96.25 92 ILE A O 1
ATOM 700 N N . SER A 1 93 ? 27.859 16.266 10.828 1 94.94 93 SER A N 1
ATOM 701 C CA . SER A 1 93 ? 28.797 17.375 10.984 1 94.94 93 SER A CA 1
ATOM 702 C C . SER A 1 93 ? 28.094 18.594 11.578 1 94.94 93 SER A C 1
ATOM 704 O O . SER A 1 93 ? 28.625 19.234 12.492 1 94.94 93 SER A O 1
ATOM 706 N N . ARG A 1 94 ? 26.953 18.875 11.148 1 94.25 94 ARG A N 1
ATOM 707 C CA . ARG A 1 94 ? 26.25 20.094 11.555 1 94.25 94 ARG A CA 1
ATOM 708 C C . ARG A 1 94 ? 25.641 19.938 12.945 1 94.25 94 ARG A C 1
ATOM 710 O O . ARG A 1 94 ? 25.391 20.922 13.625 1 94.25 94 ARG A O 1
ATOM 717 N N . LEU A 1 95 ? 25.328 18.766 13.312 1 94.19 95 LEU A N 1
ATOM 718 C CA . LEU A 1 95 ? 24.828 18.516 14.656 1 94.19 95 LEU A CA 1
ATOM 719 C C . LEU A 1 95 ? 25.891 18.844 15.711 1 94.19 95 LEU A C 1
ATOM 721 O O . LEU A 1 95 ? 25.547 19.109 16.859 1 94.19 95 LEU A O 1
ATOM 725 N N . GLY A 1 96 ? 27.094 18.812 15.312 1 90.44 96 GLY A N 1
ATOM 726 C CA . GLY A 1 96 ? 28.172 19.125 16.25 1 90.44 96 GLY A CA 1
ATOM 727 C C . GLY A 1 96 ? 28.578 17.953 17.109 1 90.44 96 GLY A C 1
ATOM 728 O O . GLY A 1 96 ? 28.141 16.828 16.875 1 90.44 96 GLY A O 1
ATOM 729 N N . PRO A 1 97 ? 29.375 18.234 18.047 1 89.75 97 PRO A N 1
ATOM 730 C CA . PRO A 1 97 ? 29.891 17.141 18.891 1 89.75 97 PRO A CA 1
ATOM 731 C C . PRO A 1 97 ? 28.844 16.594 19.844 1 89.75 97 PRO A C 1
ATOM 733 O O . PRO A 1 97 ? 27.984 17.328 20.328 1 89.75 97 PRO A O 1
ATOM 736 N N . ASP A 1 98 ? 28.984 15.352 20.078 1 90.88 98 ASP A N 1
ATOM 737 C CA . ASP A 1 98 ? 28.078 14.664 21 1 90.88 98 ASP A CA 1
ATOM 738 C C . ASP A 1 98 ? 28.422 15 22.453 1 90.88 98 ASP A C 1
ATOM 740 O O . ASP A 1 98 ? 29.578 15.227 22.781 1 90.88 98 ASP A O 1
ATOM 744 N N . GLY A 1 99 ? 27.344 15.062 23.25 1 87 99 GLY A N 1
ATOM 745 C CA . GLY A 1 99 ? 27.609 15.195 24.672 1 87 99 GLY A CA 1
ATOM 746 C C . GLY A 1 99 ? 28.281 13.969 25.266 1 87 99 GLY A C 1
ATOM 747 O O . GLY A 1 99 ? 28.281 12.898 24.656 1 87 99 GLY A O 1
ATOM 748 N N . PRO A 1 100 ? 28.844 14.18 26.453 1 87.31 100 PRO A N 1
ATOM 749 C CA . PRO A 1 100 ? 29.609 13.102 27.078 1 87.31 100 PRO A CA 1
ATOM 750 C C . PRO A 1 100 ? 28.781 11.852 27.344 1 87.31 100 PRO A C 1
ATOM 752 O O . PRO A 1 100 ? 29.281 10.734 27.25 1 87.31 100 PRO A O 1
ATOM 755 N N . ASN A 1 101 ? 27.5 11.984 27.609 1 88.62 101 ASN A N 1
ATOM 756 C CA . ASN A 1 101 ? 26.672 10.836 27.938 1 88.62 101 ASN A CA 1
ATOM 757 C C . ASN A 1 101 ? 25.656 10.547 26.844 1 88.62 101 ASN A C 1
ATOM 759 O O . ASN A 1 101 ? 24.75 9.719 27.016 1 88.62 101 ASN A O 1
ATOM 763 N N . ASP A 1 102 ? 25.906 11.141 25.766 1 89.75 102 ASP A N 1
ATOM 764 C CA . ASP A 1 102 ? 24.953 10.961 24.672 1 89.75 102 ASP A CA 1
ATOM 765 C C . ASP A 1 102 ? 25.328 9.773 23.797 1 89.75 102 ASP A C 1
ATOM 767 O O . ASP A 1 102 ? 26.516 9.492 23.609 1 89.75 102 ASP A O 1
ATOM 771 N N . VAL A 1 103 ? 24.391 9.055 23.344 1 93.31 103 VAL A N 1
ATOM 772 C CA . VAL A 1 103 ? 24.625 8.156 22.219 1 93.31 103 VAL A CA 1
ATOM 773 C C . VAL A 1 103 ? 25.047 8.961 21 1 93.31 103 VAL A C 1
ATOM 775 O O . VAL A 1 103 ? 24.391 9.945 20.641 1 93.31 103 VAL A O 1
ATOM 778 N N . PRO A 1 104 ? 26.141 8.516 20.391 1 95.12 104 PRO A N 1
ATOM 779 C CA . PRO A 1 104 ? 26.609 9.273 19.234 1 95.12 104 PRO A CA 1
ATOM 780 C C . PRO A 1 104 ? 25.531 9.461 18.172 1 95.12 104 PRO A C 1
ATOM 782 O O . PRO A 1 104 ? 24.781 8.523 17.891 1 95.12 104 PRO A O 1
ATOM 785 N N . ALA A 1 105 ? 25.484 10.672 17.609 1 96 105 ALA A N 1
ATOM 786 C CA . ALA A 1 105 ? 24.484 11.008 16.609 1 96 105 ALA A CA 1
ATOM 787 C C . ALA A 1 105 ? 24.516 10.016 15.445 1 96 105 ALA A C 1
ATOM 789 O O . ALA A 1 105 ? 23.469 9.609 14.938 1 96 105 ALA A O 1
ATOM 790 N N . ARG A 1 106 ? 25.719 9.609 15.047 1 95.44 106 ARG A N 1
ATOM 791 C CA . ARG A 1 106 ? 25.875 8.656 13.961 1 95.44 106 ARG A CA 1
ATOM 792 C C . ARG A 1 106 ? 25.141 7.352 14.258 1 95.44 106 ARG A C 1
ATOM 794 O O . ARG A 1 106 ? 24.453 6.805 13.398 1 95.44 106 ARG A O 1
ATOM 801 N N . THR A 1 107 ? 25.25 6.895 15.391 1 96.75 107 THR A N 1
ATOM 802 C CA . THR A 1 107 ? 24.625 5.648 15.805 1 96.75 107 THR A CA 1
ATOM 803 C C . THR A 1 107 ? 23.109 5.797 15.852 1 96.75 107 THR A C 1
ATOM 805 O O . THR A 1 107 ? 22.375 4.91 15.406 1 96.75 107 THR A O 1
ATOM 808 N N . VAL A 1 108 ? 22.641 6.891 16.344 1 97.75 108 VAL A N 1
ATOM 809 C CA . VAL A 1 108 ? 21.203 7.156 16.453 1 97.75 108 VAL A CA 1
ATOM 810 C C . VAL A 1 108 ? 20.578 7.184 15.055 1 97.75 108 VAL A C 1
ATOM 812 O O . VAL A 1 108 ? 19.547 6.543 14.812 1 97.75 108 VAL A O 1
ATOM 815 N N . LEU A 1 109 ? 21.234 7.863 14.18 1 98.25 109 LEU A N 1
ATOM 816 C CA . LEU A 1 109 ? 20.703 8.039 12.836 1 98.25 109 LEU A CA 1
ATOM 817 C C . LEU A 1 109 ? 20.734 6.73 12.055 1 98.25 109 LEU A C 1
ATOM 819 O O . LEU A 1 109 ? 19.766 6.387 11.367 1 98.25 109 LEU A O 1
ATOM 823 N N . VAL A 1 110 ? 21.766 5.969 12.18 1 98.38 110 VAL A N 1
ATOM 824 C CA . VAL A 1 110 ? 21.891 4.703 11.461 1 98.38 110 VAL A CA 1
ATOM 825 C C . VAL A 1 110 ? 20.938 3.674 12.062 1 98.38 110 VAL A C 1
ATOM 827 O O . VAL A 1 110 ? 20.359 2.85 11.344 1 98.38 110 VAL A O 1
ATOM 830 N N . ASN A 1 111 ? 20.797 3.689 13.359 1 97.94 111 ASN A N 1
ATOM 831 C CA . ASN A 1 111 ? 19.797 2.826 13.977 1 97.94 111 ASN A CA 1
ATOM 832 C C . ASN A 1 111 ? 18.391 3.154 13.484 1 97.94 111 ASN A C 1
ATOM 834 O O . ASN A 1 111 ? 17.547 2.264 13.367 1 97.94 111 ASN A O 1
ATOM 838 N N . GLY A 1 112 ? 18.172 4.434 13.289 1 98.25 112 GLY A N 1
ATOM 839 C CA . GLY A 1 112 ? 16.922 4.832 12.695 1 98.25 112 GLY A CA 1
ATOM 840 C C . GLY A 1 112 ? 16.688 4.23 11.32 1 98.25 112 GLY A C 1
ATOM 841 O O . GLY A 1 112 ? 15.586 3.783 11 1 98.25 112 GLY A O 1
ATOM 842 N N . LEU A 1 113 ? 17.734 4.223 10.578 1 98.5 113 LEU A N 1
ATOM 843 C CA . LEU A 1 113 ? 17.656 3.584 9.266 1 98.5 113 LEU A CA 1
ATOM 844 C C . LEU A 1 113 ? 17.359 2.098 9.398 1 98.5 113 LEU A C 1
ATOM 846 O O . LEU A 1 113 ? 16.484 1.57 8.695 1 98.5 113 LEU A O 1
ATOM 850 N N . ALA A 1 114 ? 18.047 1.477 10.266 1 98.62 114 ALA A N 1
ATOM 851 C CA . ALA A 1 114 ? 17.844 0.044 10.469 1 98.62 114 ALA A CA 1
ATOM 852 C C . ALA A 1 114 ? 16.406 -0.26 10.859 1 98.62 114 ALA A C 1
ATOM 854 O O . ALA A 1 114 ? 15.82 -1.234 10.383 1 98.62 114 ALA A O 1
ATOM 855 N N . ALA A 1 115 ? 15.852 0.549 11.68 1 97.62 115 ALA A N 1
ATOM 856 C CA . ALA A 1 115 ? 14.469 0.379 12.102 1 97.62 115 ALA A CA 1
ATOM 857 C C . ALA A 1 115 ? 13.516 0.551 10.922 1 97.62 115 ALA A C 1
ATOM 859 O O . ALA A 1 115 ? 12.531 -0.182 10.797 1 97.62 115 ALA A O 1
ATOM 860 N N . SER A 1 116 ? 13.805 1.478 10.094 1 97 116 SER A N 1
ATOM 861 C CA . SER A 1 116 ? 12.953 1.749 8.938 1 97 116 SER A CA 1
ATOM 862 C C . SER A 1 116 ? 13.039 0.621 7.914 1 97 116 SER A C 1
ATOM 864 O O . SER A 1 116 ? 12.062 0.332 7.223 1 97 116 SER A O 1
ATOM 866 N N . LEU A 1 117 ? 14.203 0 7.805 1 98.19 117 LEU A N 1
ATOM 867 C CA . LEU A 1 117 ? 14.414 -1.02 6.785 1 98.19 117 LEU A CA 1
ATOM 868 C C . LEU A 1 117 ? 13.938 -2.385 7.273 1 98.19 117 LEU A C 1
ATOM 870 O O . LEU A 1 117 ? 13.781 -3.311 6.477 1 98.19 117 LEU A O 1
ATOM 874 N N . ALA A 1 118 ? 13.773 -2.506 8.562 1 96.56 118 ALA A N 1
ATOM 875 C CA . ALA A 1 118 ? 13.289 -3.77 9.117 1 96.56 118 ALA A CA 1
ATOM 876 C C . ALA A 1 118 ? 11.852 -4.039 8.68 1 96.56 118 ALA A C 1
ATOM 878 O O . ALA A 1 118 ? 11.117 -3.111 8.328 1 96.56 118 ALA A O 1
ATOM 879 N N . THR A 1 119 ? 11.438 -5.262 8.664 1 94.88 119 THR A N 1
ATOM 880 C CA . THR A 1 119 ? 10.078 -5.602 8.258 1 94.88 119 THR A CA 1
ATOM 881 C C . THR A 1 119 ? 9.141 -5.617 9.469 1 94.88 119 THR A C 1
ATOM 883 O O . THR A 1 119 ? 7.93 -5.809 9.32 1 94.88 119 THR A O 1
ATOM 886 N N . THR A 1 120 ? 9.68 -5.469 10.625 1 91 120 THR A N 1
ATOM 887 C CA . THR A 1 120 ? 8.891 -5.41 11.844 1 91 120 THR A CA 1
ATOM 888 C C . THR A 1 120 ? 9.133 -4.09 12.578 1 91 120 THR A C 1
ATOM 890 O O . THR A 1 120 ? 10.117 -3.402 12.328 1 91 120 THR A O 1
ATOM 893 N N . GLY A 1 121 ? 8.125 -3.781 13.43 1 88.19 121 GLY A N 1
ATOM 894 C CA . GLY A 1 121 ? 8.266 -2.561 14.211 1 88.19 121 GLY A CA 1
ATOM 895 C C . GLY A 1 121 ? 7.398 -1.426 13.695 1 88.19 121 GLY A C 1
ATOM 896 O O . GLY A 1 121 ? 6.918 -1.471 12.562 1 88.19 121 GLY A O 1
ATOM 897 N N . ARG A 1 122 ? 7.371 -0.401 14.383 1 85 122 ARG A N 1
ATOM 898 C CA . ARG A 1 122 ? 6.531 0.756 14.094 1 85 122 ARG A CA 1
ATOM 899 C C . ARG A 1 122 ? 7.094 1.571 12.938 1 85 122 ARG A C 1
ATOM 901 O O . ARG A 1 122 ? 6.34 2.102 12.117 1 85 122 ARG A O 1
ATOM 908 N N . GLU A 1 123 ? 8.414 1.664 12.883 1 92.5 123 GLU A N 1
ATOM 909 C CA . GLU A 1 123 ? 9.086 2.527 11.914 1 92.5 123 GLU A CA 1
ATOM 910 C C . GLU A 1 123 ? 9.25 1.824 10.57 1 92.5 123 GLU A C 1
ATOM 912 O O . GLU A 1 123 ? 9.703 2.43 9.602 1 92.5 123 GLU A O 1
ATOM 917 N N . SER A 1 124 ? 8.82 0.539 10.578 1 93.19 124 SER A N 1
ATOM 918 C CA . SER A 1 124 ? 9.031 -0.239 9.367 1 93.19 124 SER A CA 1
ATOM 919 C C . SER A 1 124 ? 8.336 0.399 8.172 1 93.19 124 SER A C 1
ATOM 921 O O . SER A 1 124 ? 7.195 0.853 8.281 1 93.19 124 SER A O 1
ATOM 923 N N . THR A 1 125 ? 9.047 0.425 7.094 1 94.31 125 THR A N 1
ATOM 924 C CA . THR A 1 125 ? 8.469 0.947 5.859 1 94.31 125 THR A CA 1
ATOM 925 C C . THR A 1 125 ? 7.914 -0.185 5 1 94.31 125 THR A C 1
ATOM 927 O O . THR A 1 125 ? 7.324 0.061 3.945 1 94.31 125 THR A O 1
ATOM 930 N N . LEU A 1 126 ? 8.109 -1.344 5.344 1 94.12 126 LEU A N 1
ATOM 931 C CA . LEU A 1 126 ? 7.562 -2.559 4.75 1 94.12 126 LEU A CA 1
ATOM 932 C C . LEU A 1 126 ? 7.145 -3.549 5.832 1 94.12 126 LEU A C 1
ATOM 934 O O . LEU A 1 126 ? 7.742 -4.617 5.969 1 94.12 126 LEU A O 1
ATOM 938 N N . PRO A 1 127 ? 6.113 -3.152 6.535 1 89.94 127 PRO A N 1
ATOM 939 C CA . PRO A 1 127 ? 5.691 -4.035 7.625 1 89.94 127 PRO A CA 1
ATOM 940 C C . PRO A 1 127 ? 5.051 -5.328 7.125 1 89.94 127 PRO A C 1
ATOM 942 O O . PRO A 1 127 ? 3.91 -5.316 6.656 1 89.94 127 PRO A O 1
ATOM 945 N N . LEU A 1 128 ? 5.812 -6.316 7.16 1 88.31 128 LEU A N 1
ATOM 946 C CA . LEU A 1 128 ? 5.391 -7.633 6.688 1 88.31 128 LEU A CA 1
ATOM 947 C C . LEU A 1 128 ? 5.727 -8.711 7.715 1 88.31 128 LEU A C 1
ATOM 949 O O . LEU A 1 128 ? 6.887 -8.852 8.117 1 88.31 128 LEU A O 1
ATOM 953 N N . VAL A 1 129 ? 4.66 -9.312 8.18 1 79.19 129 VAL A N 1
ATOM 954 C CA . VAL A 1 129 ? 4.891 -10.367 9.164 1 79.19 129 VAL A CA 1
ATOM 955 C C . VAL A 1 129 ? 5.078 -11.703 8.453 1 79.19 129 VAL A C 1
ATOM 957 O O . VAL A 1 129 ? 4.383 -12 7.477 1 79.19 129 VAL A O 1
ATOM 960 N N . HIS A 1 130 ? 5.949 -12.383 9.023 1 76.38 130 HIS A N 1
ATOM 961 C CA . HIS A 1 130 ? 6.246 -13.719 8.516 1 76.38 130 HIS A CA 1
ATOM 962 C C . HIS A 1 130 ? 5.051 -14.648 8.672 1 76.38 130 HIS A C 1
ATOM 964 O O . HIS A 1 130 ? 4.391 -14.648 9.719 1 76.38 130 HIS A O 1
ATOM 970 N N . SER A 1 131 ? 4.66 -15.102 7.547 1 71.56 131 SER A N 1
ATOM 971 C CA . SER A 1 131 ? 3.596 -16.094 7.562 1 71.56 131 SER A CA 1
ATOM 972 C C . SER A 1 131 ? 4.078 -17.438 7.008 1 71.56 131 SER A C 1
ATOM 974 O O . SER A 1 131 ? 4.715 -17.484 5.953 1 71.56 131 SER A O 1
ATOM 976 N N . SER A 1 132 ? 3.754 -18.453 7.703 1 67.75 132 SER A N 1
ATOM 977 C CA . SER A 1 132 ? 4.16 -19.781 7.254 1 67.75 132 SER A CA 1
ATOM 978 C C . SER A 1 132 ? 3.307 -20.25 6.078 1 67.75 132 SER A C 1
ATOM 980 O O . SER A 1 132 ? 3.734 -21.094 5.293 1 67.75 132 SER A O 1
ATOM 982 N N . GLN A 1 133 ? 2.26 -19.594 5.949 1 70.88 133 GLN A N 1
ATOM 983 C CA . GLN A 1 133 ? 1.329 -20.094 4.945 1 70.88 133 GLN A CA 1
ATOM 984 C C . GLN A 1 133 ? 1.519 -19.375 3.613 1 70.88 133 GLN A C 1
ATOM 986 O O . GLN A 1 133 ? 1.105 -19.875 2.564 1 70.88 133 GLN A O 1
ATOM 991 N N . ASP A 1 134 ? 2.145 -18.344 3.678 1 79.44 134 ASP A N 1
ATOM 992 C CA . ASP A 1 134 ? 2.373 -17.562 2.463 1 79.44 134 ASP A CA 1
ATOM 993 C C . ASP A 1 134 ? 3.854 -17.562 2.086 1 79.44 134 ASP A C 1
ATOM 995 O O . ASP A 1 134 ? 4.633 -16.781 2.635 1 79.44 134 ASP A O 1
ATOM 999 N N . THR A 1 135 ? 4.16 -18.312 1.142 1 87.56 135 THR A N 1
ATOM 1000 C CA . THR A 1 135 ? 5.559 -18.516 0.762 1 87.56 135 THR A CA 1
ATOM 1001 C C . THR A 1 135 ? 6.145 -17.219 0.189 1 87.56 135 THR A C 1
ATOM 1003 O O . THR A 1 135 ? 7.301 -16.891 0.461 1 87.56 135 THR A O 1
ATOM 1006 N N . ALA A 1 136 ? 5.414 -16.609 -0.655 1 90.38 136 ALA A N 1
ATOM 1007 C CA . ALA A 1 136 ? 5.914 -15.367 -1.245 1 90.38 136 ALA A CA 1
ATOM 1008 C C . ALA A 1 136 ? 6.258 -14.344 -0.165 1 90.38 136 ALA A C 1
ATOM 1010 O O . ALA A 1 136 ? 7.316 -13.711 -0.215 1 90.38 136 ALA A O 1
ATOM 1011 N N . ARG A 1 137 ? 5.453 -14.195 0.783 1 90.75 137 ARG A N 1
ATOM 1012 C CA . ARG A 1 137 ? 5.676 -13.266 1.885 1 90.75 137 ARG A CA 1
ATOM 1013 C C . ARG A 1 137 ? 6.914 -13.648 2.684 1 90.75 137 ARG A C 1
ATOM 1015 O O . ARG A 1 137 ? 7.711 -12.781 3.057 1 90.75 137 ARG A O 1
ATOM 1022 N N . ARG A 1 138 ? 7.012 -14.859 2.918 1 92.31 138 ARG A N 1
ATOM 1023 C CA . ARG A 1 138 ? 8.18 -15.352 3.65 1 92.31 138 ARG A CA 1
ATOM 1024 C C . ARG A 1 138 ? 9.469 -15.016 2.91 1 92.31 138 ARG A C 1
ATOM 1026 O O . ARG A 1 138 ? 10.422 -14.516 3.508 1 92.31 138 ARG A O 1
ATOM 1033 N N . GLU A 1 139 ? 9.43 -15.273 1.672 1 95.31 139 GLU A N 1
ATOM 1034 C CA . GLU A 1 139 ? 10.625 -15.016 0.87 1 95.31 139 GLU A CA 1
ATOM 1035 C C . GLU A 1 139 ? 10.961 -13.531 0.854 1 95.31 139 GLU A C 1
ATOM 1037 O O . GLU A 1 139 ? 12.133 -13.148 0.979 1 95.31 139 GLU A O 1
ATOM 1042 N N . ILE A 1 140 ? 10.016 -12.727 0.78 1 96.06 140 ILE A N 1
ATOM 1043 C CA . ILE A 1 140 ? 10.227 -11.289 0.71 1 96.06 140 ILE A CA 1
ATOM 1044 C C . ILE A 1 140 ? 10.742 -10.781 2.053 1 96.06 140 ILE A C 1
ATOM 1046 O O . ILE A 1 140 ? 11.648 -9.938 2.1 1 96.06 140 ILE A O 1
ATOM 1050 N N . VAL A 1 141 ? 10.188 -11.297 3.117 1 96 141 VAL A N 1
ATOM 1051 C CA . VAL A 1 141 ? 10.609 -10.875 4.449 1 96 141 VAL A CA 1
ATOM 1052 C C . VAL A 1 141 ? 12.086 -11.227 4.66 1 96 141 VAL A C 1
ATOM 1054 O O . VAL A 1 141 ? 12.875 -10.375 5.086 1 96 141 VAL A O 1
ATOM 1057 N N . ILE A 1 142 ? 12.406 -12.406 4.32 1 96.44 142 ILE A N 1
ATOM 1058 C CA . ILE A 1 142 ? 13.781 -12.859 4.492 1 96.44 142 ILE A CA 1
ATOM 1059 C C . ILE A 1 142 ? 14.711 -12.031 3.617 1 96.44 142 ILE A C 1
ATOM 1061 O O . ILE A 1 142 ? 15.75 -11.547 4.082 1 96.44 142 ILE A O 1
ATOM 1065 N N . GLN A 1 143 ? 14.289 -11.875 2.424 1 97.81 143 GLN A N 1
ATOM 1066 C CA . GLN A 1 143 ? 15.078 -11.117 1.455 1 97.81 143 GLN A CA 1
ATOM 1067 C C . GLN A 1 143 ? 15.242 -9.664 1.894 1 97.81 143 GLN A C 1
ATOM 1069 O O . GLN A 1 143 ? 16.344 -9.117 1.856 1 97.81 143 GLN A O 1
ATOM 1074 N N . ALA A 1 144 ? 14.234 -8.992 2.297 1 98 144 ALA A N 1
ATOM 1075 C CA . ALA A 1 144 ? 14.25 -7.594 2.709 1 98 144 ALA A CA 1
ATOM 1076 C C . ALA A 1 144 ? 15.18 -7.387 3.902 1 98 144 ALA A C 1
ATOM 1078 O O . ALA A 1 144 ? 15.953 -6.426 3.936 1 98 144 ALA A O 1
ATOM 1079 N N . ASN A 1 145 ? 15.078 -8.281 4.801 1 97.81 145 ASN A N 1
ATOM 1080 C CA . ASN A 1 145 ? 15.906 -8.156 5.996 1 97.81 145 ASN A CA 1
ATOM 1081 C C . ASN A 1 145 ? 17.375 -8.406 5.688 1 97.81 145 ASN A C 1
ATOM 1083 O O . ASN A 1 145 ? 18.25 -7.77 6.27 1 97.81 145 ASN A O 1
ATOM 1087 N N . LYS A 1 146 ? 17.578 -9.328 4.855 1 98.31 146 LYS A N 1
ATOM 1088 C CA . LYS A 1 146 ? 18.953 -9.578 4.426 1 98.31 146 LYS A CA 1
ATOM 1089 C C . LYS A 1 146 ? 19.547 -8.344 3.748 1 98.31 146 LYS A C 1
ATOM 1091 O O . LYS A 1 146 ? 20.688 -7.957 4.039 1 98.31 146 LYS A O 1
ATOM 1096 N N . ILE A 1 147 ? 18.875 -7.797 2.898 1 98.75 147 ILE A N 1
ATOM 1097 C CA . ILE A 1 147 ? 19.312 -6.605 2.182 1 98.75 147 ILE A CA 1
ATOM 1098 C C . ILE A 1 147 ? 19.516 -5.457 3.166 1 98.75 147 ILE A C 1
ATOM 1100 O O . ILE A 1 147 ? 20.5 -4.719 3.078 1 98.75 147 ILE A O 1
ATOM 1104 N N . ALA A 1 148 ? 18.562 -5.309 4.062 1 98.69 148 ALA A N 1
ATOM 1105 C CA . ALA A 1 148 ? 18.641 -4.25 5.066 1 98.69 148 ALA A CA 1
ATOM 1106 C C . ALA A 1 148 ? 19.953 -4.34 5.844 1 98.69 148 ALA A C 1
ATOM 1108 O O . ALA A 1 148 ? 20.641 -3.334 6.035 1 98.69 148 ALA A O 1
ATOM 1109 N N . LYS A 1 149 ? 20.297 -5.504 6.207 1 98.31 149 LYS A N 1
ATOM 1110 C CA . LYS A 1 149 ? 21.531 -5.719 6.945 1 98.31 149 LYS A CA 1
ATOM 1111 C C . LYS A 1 149 ? 22.75 -5.316 6.113 1 98.31 149 LYS A C 1
ATOM 1113 O O . LYS A 1 149 ? 23.672 -4.664 6.613 1 98.31 149 LYS A O 1
ATOM 1118 N N . THR A 1 150 ? 22.688 -5.668 4.93 1 98.38 150 THR A N 1
ATOM 1119 C CA . THR A 1 150 ? 23.781 -5.352 4.023 1 98.38 150 THR A CA 1
ATOM 1120 C C . THR A 1 150 ? 23.906 -3.842 3.83 1 98.38 150 THR A C 1
ATOM 1122 O O . THR A 1 150 ? 25 -3.289 3.885 1 98.38 150 THR A O 1
ATOM 1125 N N . LEU A 1 151 ? 22.844 -3.221 3.607 1 98.56 151 LEU A N 1
ATOM 1126 C CA . LEU A 1 151 ? 22.859 -1.782 3.373 1 98.56 151 LEU A CA 1
ATOM 1127 C C . LEU A 1 151 ? 23.359 -1.034 4.605 1 98.56 151 LEU A C 1
ATOM 1129 O O . LEU A 1 151 ? 24.141 -0.088 4.488 1 98.56 151 LEU A O 1
ATOM 1133 N N . VAL A 1 152 ? 22.891 -1.459 5.727 1 98.5 152 VAL A N 1
ATOM 1134 C CA . VAL A 1 152 ? 23.344 -0.833 6.965 1 98.5 152 VAL A CA 1
ATOM 1135 C C . VAL A 1 152 ? 24.859 -1.001 7.098 1 98.5 152 VAL A C 1
ATOM 1137 O O . VAL A 1 152 ? 25.547 -0.071 7.508 1 98.5 152 VAL A O 1
ATOM 1140 N N . GLY A 1 153 ? 25.297 -2.158 6.734 1 97.62 153 GLY A N 1
ATOM 1141 C CA . GLY A 1 153 ? 26.734 -2.375 6.723 1 97.62 153 GLY A CA 1
ATOM 1142 C C . GLY A 1 153 ? 27.469 -1.44 5.781 1 97.62 153 GLY A C 1
ATOM 1143 O O . GLY A 1 153 ? 28.484 -0.836 6.16 1 97.62 153 GLY A O 1
ATOM 1144 N N . TYR A 1 154 ? 27 -1.278 4.613 1 97.5 154 TYR A N 1
ATOM 1145 C CA . TYR A 1 154 ? 27.609 -0.388 3.635 1 97.5 154 TYR A CA 1
ATOM 1146 C C . TYR A 1 154 ? 27.594 1.056 4.121 1 97.5 154 TYR A C 1
ATOM 1148 O O . TYR A 1 154 ? 28.531 1.818 3.865 1 97.5 154 TYR A O 1
ATOM 1156 N N . VAL A 1 155 ? 26.516 1.462 4.781 1 97.56 155 VAL A N 1
ATOM 1157 C CA . VAL A 1 155 ? 26.391 2.816 5.312 1 97.56 155 VAL A CA 1
ATOM 1158 C C . VAL A 1 155 ? 27.484 3.051 6.367 1 97.56 155 VAL A C 1
ATOM 1160 O O . VAL A 1 155 ? 28.156 4.078 6.344 1 97.56 155 VAL A O 1
ATOM 1163 N N . HIS A 1 156 ? 27.688 2.107 7.219 1 96 156 HIS A N 1
ATOM 1164 C CA . HIS A 1 156 ? 28.719 2.225 8.242 1 96 156 HIS A CA 1
ATOM 1165 C C . HIS A 1 156 ? 30.094 2.414 7.609 1 96 156 HIS A C 1
ATOM 1167 O O . HIS A 1 156 ? 30.906 3.209 8.102 1 96 156 HIS A O 1
ATOM 1173 N N . ASP A 1 157 ? 30.234 1.789 6.582 1 93.19 157 ASP A N 1
ATOM 1174 C CA . ASP A 1 157 ? 31.531 1.826 5.91 1 93.19 157 ASP A CA 1
ATOM 1175 C C . ASP A 1 157 ? 31.75 3.158 5.191 1 93.19 157 ASP A C 1
ATOM 1177 O O . ASP A 1 157 ? 32.875 3.566 4.949 1 93.19 157 ASP A O 1
ATOM 1181 N N . SER A 1 158 ? 30.703 3.805 4.91 1 91.75 158 SER A N 1
ATOM 1182 C CA . SER A 1 158 ? 30.797 4.949 4.012 1 91.75 158 SER A CA 1
ATOM 1183 C C . SER A 1 158 ? 30.766 6.266 4.781 1 91.75 158 SER A C 1
ATOM 1185 O O . SER A 1 158 ? 31.047 7.328 4.223 1 91.75 158 SER A O 1
ATOM 1187 N N . ILE A 1 159 ? 30.484 6.254 6.008 1 92.94 159 ILE A N 1
ATOM 1188 C CA . ILE A 1 159 ? 30.312 7.469 6.793 1 92.94 159 ILE A CA 1
ATOM 1189 C C . ILE A 1 159 ? 31.656 8.18 6.945 1 92.94 159 ILE A C 1
ATOM 1191 O O . ILE A 1 159 ? 32.625 7.578 7.387 1 92.94 159 ILE A O 1
ATOM 1195 N N . ASP A 1 160 ? 31.672 9.477 6.527 1 91.25 160 ASP A N 1
ATOM 1196 C CA . ASP A 1 160 ? 32.875 10.32 6.641 1 91.25 160 ASP A CA 1
ATOM 1197 C C . ASP A 1 160 ? 32.469 11.781 6.879 1 91.25 160 ASP A C 1
ATOM 1199 O O . ASP A 1 160 ? 32.625 12.617 5.992 1 91.25 160 ASP A O 1
ATOM 1203 N N . PRO A 1 161 ? 32.188 12.07 8.117 1 90.56 161 PRO A N 1
ATOM 1204 C CA . PRO A 1 161 ? 31.719 13.43 8.414 1 90.56 161 PRO A CA 1
ATOM 1205 C C . PRO A 1 161 ? 32.844 14.461 8.32 1 90.56 161 PRO A C 1
ATOM 1207 O O . PRO A 1 161 ? 32.562 15.656 8.172 1 90.56 161 PRO A O 1
ATOM 1210 N N . THR A 1 162 ? 34 14.102 8.406 1 90 162 THR A N 1
ATOM 1211 C CA . THR A 1 162 ? 35.156 15.016 8.367 1 90 162 THR A CA 1
ATOM 1212 C C . THR A 1 162 ? 35.219 15.711 7.016 1 90 162 THR A C 1
ATOM 1214 O O . THR A 1 162 ? 35.625 16.875 6.93 1 90 162 THR A O 1
ATOM 1217 N N . ASN A 1 163 ? 34.75 15.125 6.035 1 87.75 163 ASN A N 1
ATOM 1218 C CA . ASN A 1 163 ? 34.812 15.68 4.688 1 87.75 163 ASN A CA 1
ATOM 1219 C C . ASN A 1 163 ? 33.438 16.125 4.188 1 87.75 163 ASN A C 1
ATOM 1221 O O . ASN A 1 163 ? 33.219 16.219 2.979 1 87.75 163 ASN A O 1
ATOM 1225 N N . ALA A 1 164 ? 32.656 16.453 5.145 1 89.75 164 ALA A N 1
ATOM 1226 C CA . ALA A 1 164 ? 31.281 16.812 4.777 1 89.75 164 ALA A CA 1
ATOM 1227 C C . ALA A 1 164 ? 31.234 18.188 4.129 1 89.75 164 ALA A C 1
ATOM 1229 O O . ALA A 1 164 ? 31.969 19.094 4.531 1 89.75 164 ALA A O 1
ATOM 1230 N N . ASN A 1 165 ? 30.453 18.359 3.113 1 84.25 165 ASN A N 1
ATOM 1231 C CA . ASN A 1 165 ? 30.188 19.656 2.514 1 84.25 165 ASN A CA 1
ATOM 1232 C C . ASN A 1 165 ? 29.141 20.438 3.309 1 84.25 165 ASN A C 1
ATOM 1234 O O . ASN A 1 165 ? 27.953 20.109 3.268 1 84.25 165 ASN A O 1
ATOM 1238 N N . PRO A 1 166 ? 29.547 21.438 3.883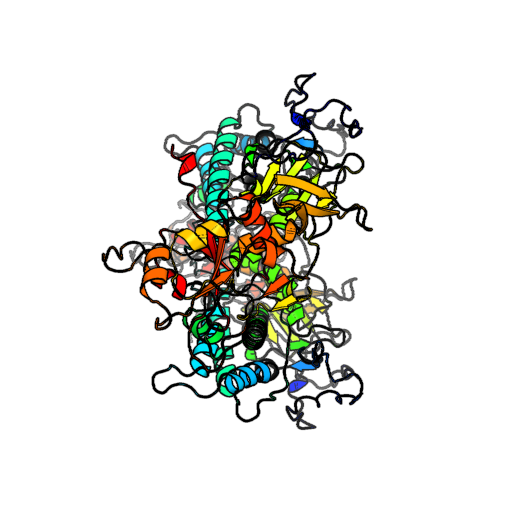 1 83.88 166 PRO A N 1
ATOM 1239 C CA . PRO A 1 166 ? 28.609 22.156 4.762 1 83.88 166 PRO A CA 1
ATOM 1240 C C . PRO A 1 166 ? 27.562 22.953 3.992 1 83.88 166 PRO A C 1
ATOM 1242 O O . PRO A 1 166 ? 26.594 23.422 4.582 1 83.88 166 PRO A O 1
ATOM 1245 N N . LYS A 1 167 ? 27.672 22.953 2.736 1 83.31 167 LYS A N 1
ATOM 1246 C CA . LYS A 1 167 ? 26.812 23.844 1.952 1 83.31 167 LYS A CA 1
ATOM 1247 C C . LYS A 1 167 ? 25.594 23.078 1.414 1 83.31 167 LYS A C 1
ATOM 1249 O O . LYS A 1 167 ? 24.703 23.688 0.822 1 83.31 167 LYS A O 1
ATOM 1254 N N . ILE A 1 168 ? 25.547 21.859 1.74 1 85.5 168 ILE A N 1
ATOM 1255 C CA . ILE A 1 168 ? 24.438 21.078 1.217 1 85.5 168 ILE A CA 1
ATOM 1256 C C . ILE A 1 168 ? 23.141 21.484 1.907 1 85.5 168 ILE A C 1
ATOM 1258 O O . ILE A 1 168 ? 23.062 21.484 3.137 1 85.5 168 ILE A O 1
ATOM 1262 N N . ARG A 1 169 ? 22.219 21.953 1.097 1 83.31 169 ARG A N 1
ATOM 1263 C CA . ARG A 1 169 ? 20.859 22.25 1.528 1 83.31 169 ARG A CA 1
ATOM 1264 C C . ARG A 1 169 ? 19.828 21.625 0.589 1 83.31 169 ARG A C 1
ATOM 1266 O O . ARG A 1 169 ? 20.031 21.609 -0.627 1 83.31 169 ARG A O 1
ATOM 1273 N N . LEU A 1 170 ? 18.891 20.953 1.233 1 81.19 170 LEU A N 1
ATOM 1274 C CA . LEU A 1 170 ? 17.906 20.266 0.417 1 81.19 170 LEU A CA 1
ATOM 1275 C C . LEU A 1 170 ? 16.516 20.375 1.038 1 81.19 170 LEU A C 1
ATOM 1277 O O . LEU A 1 170 ? 16.375 20.281 2.26 1 81.19 170 LEU A O 1
ATOM 1281 N N . ARG A 1 171 ? 15.609 20.672 0.11 1 77.25 171 ARG A N 1
ATOM 1282 C CA . ARG A 1 171 ? 14.219 20.562 0.525 1 77.25 171 ARG A CA 1
ATOM 1283 C C . ARG A 1 171 ? 13.633 19.203 0.15 1 77.25 171 ARG A C 1
ATOM 1285 O O . ARG A 1 171 ? 13.695 18.797 -1.013 1 77.25 171 ARG A O 1
ATOM 1292 N N . SER A 1 172 ? 13.352 18.453 1.17 1 75.06 172 SER A N 1
ATOM 1293 C CA . SER A 1 172 ? 12.773 17.141 0.908 1 75.06 172 SER A CA 1
ATOM 1294 C C . SER A 1 172 ? 11.297 17.094 1.303 1 75.06 172 SER A C 1
ATOM 1296 O O . SER A 1 172 ? 10.938 17.516 2.402 1 75.06 172 SER A O 1
ATOM 1298 N N . PRO A 1 173 ? 10.562 16.75 0.292 1 68 173 PRO A N 1
ATOM 1299 C CA . PRO A 1 173 ? 9.164 16.547 0.686 1 68 173 PRO A CA 1
ATOM 1300 C C . PRO A 1 173 ? 8.992 15.461 1.735 1 68 173 PRO A C 1
ATOM 1302 O O . PRO A 1 173 ? 9.75 14.484 1.743 1 68 173 PRO A O 1
ATOM 1305 N N . CYS A 1 174 ? 8.203 15.703 2.643 1 65.62 174 CYS A N 1
ATOM 1306 C CA . CYS A 1 174 ? 7.945 14.727 3.695 1 65.62 174 CYS A CA 1
ATOM 1307 C C . CYS A 1 174 ? 7.242 13.492 3.139 1 65.62 174 CYS A C 1
ATOM 1309 O O . CYS A 1 174 ? 6.121 13.586 2.635 1 65.62 174 CYS A O 1
ATOM 1311 N N . GLU A 1 175 ? 7.973 12.391 3.15 1 74.31 175 GLU A N 1
ATOM 1312 C CA . GLU A 1 175 ? 7.402 11.133 2.67 1 74.31 175 GLU A CA 1
ATOM 1313 C C . GLU A 1 175 ? 6.629 10.422 3.775 1 74.31 175 GLU A C 1
ATOM 1315 O O . GLU A 1 175 ? 5.934 9.43 3.518 1 74.31 175 GLU A O 1
ATOM 1320 N N . GLY A 1 176 ? 6.742 10.945 4.965 1 78.62 176 GLY A N 1
ATOM 1321 C CA . GLY A 1 176 ? 5.922 10.43 6.047 1 78.62 176 GLY A CA 1
ATOM 1322 C C . GLY A 1 176 ? 6.539 9.242 6.758 1 78.62 176 GLY A C 1
ATOM 1323 O O . GLY A 1 176 ? 5.84 8.477 7.426 1 78.62 176 GLY A O 1
ATOM 1324 N N . HIS A 1 177 ? 7.836 9.039 6.555 1 89.38 177 HIS A N 1
ATOM 1325 C CA . HIS A 1 177 ? 8.492 7.961 7.285 1 89.38 177 HIS A CA 1
ATOM 1326 C C . HIS A 1 177 ? 8.539 8.258 8.781 1 89.38 177 HIS A C 1
ATOM 1328 O O . HIS A 1 177 ? 8.805 9.391 9.18 1 89.38 177 HIS A O 1
ATOM 1334 N N . LEU A 1 178 ? 8.328 7.254 9.594 1 89.38 178 LEU A N 1
ATOM 1335 C CA . LEU A 1 178 ? 8.375 7.43 11.039 1 89.38 178 LEU A CA 1
ATOM 1336 C C . LEU A 1 178 ? 9.805 7.336 11.555 1 89.38 178 LEU A C 1
ATOM 1338 O O . LEU A 1 178 ? 10.594 6.512 11.078 1 89.38 178 LEU A O 1
ATOM 1342 N N . TRP A 1 179 ? 10.016 8.172 12.484 1 93.31 179 TRP A N 1
ATOM 1343 C CA . TRP A 1 179 ? 11.32 8.148 13.133 1 93.31 179 TRP A CA 1
ATOM 1344 C C . TRP A 1 179 ? 11.258 7.375 14.445 1 93.31 179 TRP A C 1
ATOM 1346 O O . TRP A 1 179 ? 10.203 7.305 15.078 1 93.31 179 TRP A O 1
ATOM 1356 N N . THR A 1 180 ? 12.383 6.758 14.789 1 95.44 180 THR A N 1
ATOM 1357 C CA . THR A 1 180 ? 12.492 6.266 16.156 1 95.44 180 THR A CA 1
ATOM 1358 C C . THR A 1 180 ? 12.469 7.422 17.156 1 95.44 180 THR A C 1
ATOM 1360 O O . THR A 1 180 ? 12.789 8.555 16.797 1 95.44 180 THR A O 1
ATOM 1363 N N . PRO A 1 181 ? 12.109 7.102 18.359 1 93.44 181 PRO A N 1
ATOM 1364 C CA . PRO A 1 181 ? 12.117 8.164 19.375 1 93.44 181 PRO A CA 1
ATOM 1365 C C . PRO A 1 181 ? 13.492 8.805 19.547 1 93.44 181 PRO A C 1
ATOM 1367 O O . PRO A 1 181 ? 13.586 10.023 19.734 1 93.44 181 PRO A O 1
ATOM 1370 N N . ALA A 1 182 ? 14.477 8.039 19.469 1 96.06 182 ALA A N 1
ATOM 1371 C CA . ALA A 1 182 ? 15.836 8.562 19.594 1 96.06 182 ALA A CA 1
ATOM 1372 C C . ALA A 1 182 ? 16.156 9.539 18.469 1 96.06 182 ALA A C 1
ATOM 1374 O O . ALA A 1 182 ? 16.75 10.594 18.703 1 96.06 182 ALA A O 1
ATOM 1375 N N . VAL A 1 183 ? 15.789 9.18 17.297 1 97.06 183 VAL A N 1
ATOM 1376 C CA . VAL A 1 183 ? 16.016 10.062 16.156 1 97.06 183 VAL A CA 1
ATOM 1377 C C . VAL A 1 183 ? 15.211 11.344 16.312 1 97.06 183 VAL A C 1
ATOM 1379 O O . VAL A 1 183 ? 15.711 12.438 16.078 1 97.06 183 VAL A O 1
ATOM 1382 N N . ALA A 1 184 ? 14 11.164 16.703 1 93.31 184 ALA A N 1
ATOM 1383 C CA . ALA A 1 184 ? 13.148 12.328 16.922 1 93.31 184 ALA A CA 1
ATOM 1384 C C . ALA A 1 184 ? 13.742 13.258 17.969 1 93.31 184 ALA A C 1
ATOM 1386 O O . ALA A 1 184 ? 13.766 14.477 17.797 1 93.31 184 ALA A O 1
ATOM 1387 N N . GLY A 1 185 ? 14.156 12.672 19.062 1 92.25 185 GLY A N 1
ATOM 1388 C CA . GLY A 1 185 ? 14.781 13.469 20.109 1 92.25 185 GLY A CA 1
ATOM 1389 C C . GLY A 1 185 ? 15.984 14.25 19.625 1 92.25 185 GLY A C 1
ATOM 1390 O O . GLY A 1 185 ? 16.203 15.391 20.016 1 92.25 185 GLY A O 1
ATOM 1391 N N . LEU A 1 186 ? 16.688 13.664 18.766 1 94.56 186 LEU A N 1
ATOM 1392 C CA . LEU A 1 186 ? 17.906 14.273 18.234 1 94.56 186 LEU A CA 1
ATOM 1393 C C . LEU A 1 186 ? 17.578 15.383 17.234 1 94.56 186 LEU A C 1
ATOM 1395 O O . LEU A 1 186 ? 18.078 16.5 17.344 1 94.56 186 LEU A O 1
ATOM 1399 N N . LEU A 1 187 ? 16.703 15.117 16.328 1 94 187 LEU A N 1
ATOM 1400 C CA . LEU A 1 187 ? 16.469 16.016 15.188 1 94 187 LEU A CA 1
ATOM 1401 C C . LEU A 1 187 ? 15.469 17.109 15.555 1 94 187 LEU A C 1
ATOM 1403 O O . LEU A 1 187 ? 15.375 18.125 14.867 1 94 187 LEU A O 1
ATOM 1407 N N . LEU A 1 188 ? 14.703 16.859 16.562 1 90.25 188 LEU A N 1
ATOM 1408 C CA . LEU A 1 188 ? 13.789 17.891 17.031 1 90.25 188 LEU A CA 1
ATOM 1409 C C . LEU A 1 188 ? 14.391 18.641 18.219 1 90.25 188 LEU A C 1
ATOM 1411 O O . LEU A 1 188 ? 13.773 19.562 18.766 1 90.25 188 LEU A O 1
ATOM 1415 N N . GLY A 1 189 ? 15.578 18.188 18.578 1 86.62 189 GLY A N 1
ATOM 1416 C CA . GLY A 1 189 ? 16.25 18.781 19.734 1 86.62 189 GLY A CA 1
ATOM 1417 C C . GLY A 1 189 ? 16.938 20.094 19.391 1 86.62 189 GLY A C 1
ATOM 1418 O O . GLY A 1 189 ? 16.875 20.562 18.25 1 86.62 189 GLY A O 1
ATOM 1419 N N . PRO A 1 190 ? 17.547 20.672 20.281 1 84.31 190 PRO A N 1
ATOM 1420 C CA . PRO A 1 190 ? 18.109 22.016 20.141 1 84.31 190 PRO A CA 1
ATOM 1421 C C . PRO A 1 190 ? 19.312 22.047 19.172 1 84.31 190 PRO A C 1
ATOM 1423 O O . PRO A 1 190 ? 19.656 23.109 18.656 1 84.31 190 PRO A O 1
ATOM 1426 N N . ARG A 1 191 ? 19.953 20.906 18.953 1 87.81 191 ARG A N 1
ATOM 1427 C CA . ARG A 1 191 ? 21.125 20.875 18.094 1 87.81 191 ARG A CA 1
ATOM 1428 C C . ARG A 1 191 ? 20.734 20.828 16.625 1 87.81 191 ARG A C 1
ATOM 1430 O O . ARG A 1 191 ? 21.594 20.891 15.742 1 87.81 191 ARG A O 1
ATOM 1437 N N . SER A 1 192 ? 19.5 20.703 16.484 1 91 192 SER A N 1
ATOM 1438 C CA . SER A 1 192 ? 19.047 20.453 15.117 1 91 192 SER A CA 1
ATOM 1439 C C . SER A 1 192 ? 18.219 21.625 14.594 1 91 192 SER A C 1
ATOM 1441 O O . SER A 1 192 ? 18.156 22.688 15.234 1 91 192 SER A O 1
ATOM 1443 N N . ASP A 1 193 ? 17.781 21.531 13.352 1 87.56 193 ASP A N 1
ATOM 1444 C CA . ASP A 1 193 ? 16.906 22.5 12.703 1 87.56 193 ASP A CA 1
ATOM 1445 C C . ASP A 1 193 ? 16.109 21.844 11.578 1 87.56 193 ASP A C 1
ATOM 1447 O O . ASP A 1 193 ? 16.172 20.625 11.398 1 87.56 193 ASP A O 1
ATOM 1451 N N . SER A 1 194 ? 15.375 22.688 10.953 1 83.38 194 SER A N 1
ATOM 1452 C CA . SER A 1 194 ? 14.484 22.172 9.922 1 83.38 194 SER A CA 1
ATOM 1453 C C . SER A 1 194 ? 15.266 21.578 8.75 1 83.38 194 SER A C 1
ATOM 1455 O O . SER A 1 194 ? 14.82 20.625 8.117 1 83.38 194 SER A O 1
ATOM 1457 N N . GLN A 1 195 ? 16.406 22.109 8.5 1 87.31 195 GLN A N 1
ATOM 1458 C CA . GLN A 1 195 ? 17.219 21.641 7.391 1 87.31 195 GLN A CA 1
ATOM 1459 C C . GLN A 1 195 ? 17.781 20.234 7.672 1 87.31 195 GLN A C 1
ATOM 1461 O O . GLN A 1 195 ? 17.828 19.391 6.773 1 87.31 195 GLN A O 1
ATOM 1466 N N . LEU A 1 196 ? 18.219 20.016 8.852 1 92.44 196 LEU A N 1
ATOM 1467 C CA . LEU A 1 196 ? 18.766 18.703 9.203 1 92.44 196 LEU A CA 1
ATOM 1468 C C . LEU A 1 196 ? 17.672 17.641 9.156 1 92.44 196 LEU A C 1
ATOM 1470 O O . LEU A 1 196 ? 17.922 16.5 8.75 1 92.44 196 LEU A O 1
ATOM 1474 N N . MET A 1 197 ? 16.516 18.031 9.539 1 91.19 197 MET A N 1
ATOM 1475 C CA . MET A 1 197 ? 15.375 17.125 9.43 1 91.19 197 MET A CA 1
ATOM 1476 C C . MET A 1 197 ? 15.133 16.719 7.98 1 91.19 197 MET A C 1
ATOM 1478 O O . MET A 1 197 ? 14.938 15.539 7.684 1 91.19 197 MET A O 1
ATOM 1482 N N . GLU A 1 198 ? 15.18 17.719 7.152 1 89.25 198 GLU A N 1
ATOM 1483 C CA . GLU A 1 198 ? 14.93 17.484 5.738 1 89.25 198 GLU A CA 1
ATOM 1484 C C . GLU A 1 198 ? 16.016 16.609 5.125 1 89.25 198 GLU A C 1
ATOM 1486 O O . GLU A 1 198 ? 15.727 15.719 4.316 1 89.25 198 GLU A O 1
ATOM 1491 N N . LEU A 1 199 ? 17.203 16.875 5.469 1 91.94 199 LEU A N 1
ATOM 1492 C CA . LEU A 1 199 ? 18.328 16.078 4.965 1 91.94 199 LEU A CA 1
ATOM 1493 C C . LEU A 1 199 ? 18.203 14.633 5.406 1 91.94 199 LEU A C 1
ATOM 1495 O O . LEU A 1 199 ? 18.422 13.711 4.613 1 91.94 199 LEU A O 1
ATOM 1499 N N . TYR A 1 200 ? 17.859 14.445 6.602 1 95.31 200 TYR A N 1
ATOM 1500 C CA . TYR A 1 200 ? 17.703 13.086 7.102 1 95.31 200 TYR A CA 1
ATOM 1501 C C . TYR A 1 200 ? 16.562 12.367 6.395 1 95.31 200 TYR A C 1
ATOM 1503 O O . TYR A 1 200 ? 16.672 11.195 6.035 1 95.31 200 TYR A O 1
ATOM 1511 N N . ASN A 1 201 ? 15.492 13.047 6.262 1 92.81 201 ASN A N 1
ATOM 1512 C CA . ASN A 1 201 ? 14.352 12.469 5.562 1 92.81 201 ASN A CA 1
ATOM 1513 C C . ASN A 1 201 ? 14.727 12.023 4.152 1 92.81 201 ASN A C 1
ATOM 1515 O O . ASN A 1 201 ? 14.328 10.945 3.707 1 92.81 201 ASN A O 1
ATOM 1519 N N . GLU A 1 202 ? 15.453 12.844 3.529 1 92.88 202 GLU A N 1
ATOM 1520 C CA . GLU A 1 202 ? 15.867 12.508 2.17 1 92.88 202 GLU A CA 1
ATOM 1521 C C . GLU A 1 202 ? 16.797 11.305 2.156 1 92.88 202 GLU A C 1
ATOM 1523 O O . GLU A 1 202 ? 16.625 10.391 1.349 1 92.88 202 GLU A O 1
ATOM 1528 N N . TRP A 1 203 ? 17.766 11.383 2.998 1 94.62 203 TRP A N 1
ATOM 1529 C CA . TRP A 1 203 ? 18.703 10.273 3.084 1 94.62 203 TRP A CA 1
ATOM 1530 C C . TRP A 1 203 ? 17.984 8.969 3.389 1 94.62 203 TRP A C 1
ATOM 1532 O O . TRP A 1 203 ? 18.203 7.957 2.717 1 94.62 203 TRP A O 1
ATOM 1542 N N . LEU A 1 204 ? 17.156 9.016 4.375 1 96.19 204 LEU A N 1
ATOM 1543 C CA . LEU A 1 204 ? 16.391 7.852 4.781 1 96.19 204 LEU A CA 1
ATOM 1544 C C . LEU A 1 204 ? 15.547 7.324 3.623 1 96.19 204 LEU A C 1
ATOM 1546 O O . LEU A 1 204 ? 15.508 6.117 3.375 1 96.19 204 LEU A O 1
ATOM 1550 N N . HIS A 1 205 ? 14.938 8.188 2.971 1 94.5 205 HIS A N 1
ATOM 1551 C CA . HIS A 1 205 ? 14.07 7.824 1.86 1 94.5 205 HIS A CA 1
ATOM 1552 C C . HIS A 1 205 ? 14.844 7.133 0.747 1 94.5 205 HIS A C 1
ATOM 1554 O O . HIS A 1 205 ? 14.391 6.133 0.192 1 94.5 205 HIS A O 1
ATOM 1560 N N . ARG A 1 206 ? 15.961 7.641 0.433 1 94.5 206 ARG A N 1
ATOM 1561 C CA . ARG A 1 206 ? 16.781 7.047 -0.621 1 94.5 206 ARG A CA 1
ATOM 1562 C C . ARG A 1 206 ? 17.203 5.629 -0.253 1 94.5 206 ARG A C 1
ATOM 1564 O O . ARG A 1 206 ? 17.188 4.734 -1.099 1 94.5 206 ARG A O 1
ATOM 1571 N N . MET A 1 207 ? 17.531 5.469 0.94 1 96.94 207 MET A N 1
ATOM 1572 C CA . MET A 1 207 ? 17.953 4.145 1.387 1 96.94 207 MET A CA 1
ATOM 1573 C C . MET A 1 207 ? 16.781 3.164 1.357 1 96.94 207 MET A C 1
ATOM 1575 O O . MET A 1 207 ? 16.969 1.988 1.034 1 96.94 207 MET A O 1
ATOM 1579 N N . ILE A 1 208 ? 15.664 3.641 1.731 1 97.06 208 ILE A N 1
ATOM 1580 C CA . ILE A 1 208 ? 14.461 2.812 1.692 1 97.06 208 ILE A CA 1
ATOM 1581 C C . ILE A 1 208 ? 14.164 2.402 0.251 1 97.06 208 ILE A C 1
ATOM 1583 O O . ILE A 1 208 ? 13.883 1.233 -0.021 1 97.06 208 ILE A O 1
ATOM 1587 N N . LEU A 1 209 ? 14.266 3.375 -0.63 1 96.5 209 LEU A N 1
ATOM 1588 C CA . LEU A 1 209 ? 14.039 3.08 -2.041 1 96.5 209 LEU A CA 1
ATOM 1589 C C . LEU A 1 209 ? 15.055 2.062 -2.553 1 96.5 209 LEU A C 1
ATOM 1591 O O . LEU A 1 209 ? 14.703 1.146 -3.299 1 96.5 209 LEU A O 1
ATOM 1595 N N . LEU A 1 210 ? 16.234 2.242 -2.141 1 97.94 210 LEU A N 1
ATOM 1596 C CA . LEU A 1 210 ? 17.266 1.315 -2.58 1 97.94 210 LEU A CA 1
ATOM 1597 C C . LEU A 1 210 ? 17 -0.092 -2.061 1 97.94 210 LEU A C 1
ATOM 1599 O O . LEU A 1 210 ? 17.047 -1.061 -2.822 1 97.94 210 LEU A O 1
ATOM 1603 N N . ARG A 1 211 ? 16.703 -0.228 -0.83 1 98.44 211 ARG A N 1
ATOM 1604 C CA . ARG A 1 211 ? 16.391 -1.536 -0.259 1 98.44 211 ARG A CA 1
ATOM 1605 C C . ARG A 1 211 ? 15.25 -2.211 -1.015 1 98.44 211 ARG A C 1
ATOM 1607 O O . ARG A 1 211 ? 15.352 -3.385 -1.379 1 98.44 211 ARG A O 1
ATOM 1614 N N . ASP A 1 212 ? 14.242 -1.539 -1.217 1 97.94 212 ASP A N 1
ATOM 1615 C CA . ASP A 1 212 ? 13.062 -2.121 -1.854 1 97.94 212 ASP A CA 1
ATOM 1616 C C . ASP A 1 212 ? 13.352 -2.48 -3.311 1 97.94 212 ASP A C 1
ATOM 1618 O O . ASP A 1 212 ? 12.82 -3.463 -3.83 1 97.94 212 ASP A O 1
ATOM 1622 N N . SER A 1 213 ? 14.164 -1.689 -3.994 1 98.25 213 SER A N 1
ATOM 1623 C CA . SER A 1 213 ? 14.492 -1.966 -5.391 1 98.25 213 SER A CA 1
ATOM 1624 C C . SER A 1 213 ? 15.273 -3.27 -5.527 1 98.25 213 SER A C 1
ATOM 1626 O O . SER A 1 213 ? 15.289 -3.879 -6.598 1 98.25 213 SER A O 1
ATOM 1628 N N . LEU A 1 214 ? 15.859 -3.682 -4.504 1 98.75 214 LEU A N 1
ATOM 1629 C CA . LEU A 1 214 ? 16.734 -4.848 -4.547 1 98.75 214 LEU A CA 1
ATOM 1630 C C . LEU A 1 214 ? 15.969 -6.113 -4.176 1 98.75 214 LEU A C 1
ATOM 1632 O O . LEU A 1 214 ? 16.453 -7.227 -4.41 1 98.75 214 LEU A O 1
ATOM 1636 N N . ILE A 1 215 ? 14.82 -6.004 -3.723 1 98.62 215 ILE A N 1
ATOM 1637 C CA . ILE A 1 215 ? 14.062 -7.098 -3.129 1 98.62 215 ILE A CA 1
ATOM 1638 C C . ILE A 1 215 ? 13.828 -8.188 -4.172 1 98.62 215 ILE A C 1
ATOM 1640 O O . ILE A 1 215 ? 13.953 -9.375 -3.879 1 98.62 215 ILE A O 1
ATOM 1644 N N . PRO A 1 216 ? 13.547 -7.871 -5.367 1 98.5 216 PRO A N 1
ATOM 1645 C CA . PRO A 1 216 ? 13.203 -8.914 -6.332 1 98.5 216 PRO A CA 1
ATOM 1646 C C . PRO A 1 216 ? 14.367 -9.859 -6.625 1 98.5 216 PRO A C 1
ATOM 1648 O O . PRO A 1 216 ? 14.164 -10.953 -7.156 1 98.5 216 PRO A O 1
ATOM 1651 N N . PHE A 1 217 ? 15.523 -9.461 -6.301 1 98.75 217 PHE A N 1
ATOM 1652 C CA . PHE A 1 217 ? 16.703 -10.188 -6.75 1 98.75 217 PHE A CA 1
ATOM 1653 C C . PHE A 1 217 ? 17.297 -11.008 -5.609 1 98.75 217 PHE A C 1
ATOM 1655 O O . PHE A 1 217 ? 17.812 -10.453 -4.637 1 98.75 217 PHE A O 1
ATOM 1662 N N . GLU A 1 218 ? 17.281 -12.289 -5.832 1 98.12 218 GLU A N 1
ATOM 1663 C CA . GLU A 1 218 ? 17.906 -13.156 -4.836 1 98.12 218 GLU A CA 1
ATOM 1664 C C . GLU A 1 218 ? 19.375 -12.797 -4.633 1 98.12 218 GLU A C 1
ATOM 1666 O O . GLU A 1 218 ? 19.844 -12.688 -3.496 1 98.12 218 GLU A O 1
ATOM 1671 N N . ASN A 1 219 ? 20.062 -12.617 -5.715 1 97.12 219 ASN A N 1
ATOM 1672 C CA . ASN A 1 219 ? 21.453 -12.195 -5.648 1 97.12 219 ASN A CA 1
ATOM 1673 C C . ASN A 1 219 ? 21.609 -10.695 -5.855 1 97.12 219 ASN A C 1
ATOM 1675 O O . ASN A 1 219 ? 22.344 -10.25 -6.738 1 97.12 219 ASN A O 1
ATOM 1679 N N . TYR A 1 220 ? 21.062 -9.938 -4.992 1 98.06 220 TYR A N 1
ATOM 1680 C CA . TYR A 1 220 ? 20.906 -8.492 -5.094 1 98.06 220 TYR A CA 1
ATOM 1681 C C . TYR A 1 220 ? 22.266 -7.797 -5.137 1 98.06 220 TYR A C 1
ATOM 1683 O O . TYR A 1 220 ? 22.391 -6.727 -5.734 1 98.06 220 TYR A O 1
ATOM 1691 N N . ASP A 1 221 ? 23.266 -8.328 -4.547 1 95.5 221 ASP A N 1
ATOM 1692 C CA . ASP A 1 221 ? 24.562 -7.68 -4.426 1 95.5 221 ASP A CA 1
ATOM 1693 C C . ASP A 1 221 ? 25.344 -7.766 -5.734 1 95.5 221 ASP A C 1
ATOM 1695 O O . ASP A 1 221 ? 26.344 -7.074 -5.91 1 95.5 221 ASP A O 1
ATOM 1699 N N . LYS A 1 222 ? 24.797 -8.539 -6.652 1 94.5 222 LYS A N 1
ATOM 1700 C CA . LYS A 1 222 ? 25.516 -8.727 -7.918 1 94.5 222 LYS A CA 1
ATOM 1701 C C . LYS A 1 222 ? 24.797 -8.008 -9.055 1 94.5 222 LYS A C 1
ATOM 1703 O O . LYS A 1 222 ? 25.312 -7.941 -10.18 1 94.5 222 LYS A O 1
ATOM 1708 N N . VAL A 1 223 ? 23.719 -7.438 -8.797 1 96.94 223 VAL A N 1
ATOM 1709 C CA . VAL A 1 223 ? 22.875 -6.887 -9.859 1 96.94 223 VAL A CA 1
ATOM 1710 C C . VAL A 1 223 ? 23.344 -5.48 -10.219 1 96.94 223 VAL A C 1
ATOM 1712 O O . VAL A 1 223 ? 23.375 -4.59 -9.367 1 96.94 223 VAL A O 1
ATOM 1715 N N . PRO A 1 224 ? 23.656 -5.277 -11.445 1 96.06 224 PRO A N 1
ATOM 1716 C CA . PRO A 1 224 ? 23.938 -3.902 -11.875 1 96.06 224 PRO A CA 1
ATOM 1717 C C . PRO A 1 224 ? 22.672 -3.08 -12.07 1 96.06 224 PRO A C 1
ATOM 1719 O O . PRO A 1 224 ? 21.812 -3.441 -12.883 1 96.06 224 PRO A O 1
ATOM 1722 N N . PHE A 1 225 ? 22.578 -2.023 -11.367 1 96 225 PHE A N 1
ATOM 1723 C CA . PHE A 1 225 ? 21.453 -1.118 -11.531 1 96 225 PHE A CA 1
ATOM 1724 C C . PHE A 1 225 ? 21.75 -0.053 -12.578 1 96 225 PHE A C 1
ATOM 1726 O O . PHE A 1 225 ? 22.859 0.481 -12.617 1 96 225 PHE A O 1
ATOM 1733 N N . VAL A 1 226 ? 20.766 0.216 -13.383 1 94.31 226 VAL A N 1
ATOM 1734 C CA . VAL A 1 226 ? 20.922 1.201 -14.445 1 94.31 226 VAL A CA 1
ATOM 1735 C C . VAL A 1 226 ? 20.016 2.396 -14.188 1 94.31 226 VAL A C 1
ATOM 1737 O O . VAL A 1 226 ? 18.781 2.252 -14.148 1 94.31 226 VAL A O 1
ATOM 1740 N N . ILE A 1 227 ? 20.594 3.523 -13.938 1 91.5 227 ILE A N 1
ATOM 1741 C CA . ILE A 1 227 ? 19.859 4.777 -13.945 1 91.5 227 ILE A CA 1
ATOM 1742 C C . ILE A 1 227 ? 19.922 5.41 -15.336 1 91.5 227 ILE A C 1
ATOM 1744 O O . ILE A 1 227 ? 21 5.844 -15.773 1 91.5 227 ILE A O 1
ATOM 1748 N N . PRO A 1 228 ? 18.828 5.434 -15.898 1 87.5 228 PRO A N 1
ATOM 1749 C CA . PRO A 1 228 ? 18.859 5.867 -17.297 1 87.5 228 PRO A CA 1
ATOM 1750 C C . PRO A 1 228 ? 19.172 7.355 -17.453 1 87.5 228 PRO A C 1
ATOM 1752 O O . PRO A 1 228 ? 19.016 8.117 -16.484 1 87.5 228 PRO A O 1
ATOM 1755 N N . ARG A 1 229 ? 19.5 7.746 -18.641 1 83.56 229 ARG A N 1
ATOM 1756 C CA . ARG A 1 229 ? 19.891 9.117 -18.953 1 83.56 229 ARG A CA 1
ATOM 1757 C C . ARG A 1 229 ? 18.688 10.055 -18.906 1 83.56 229 ARG A C 1
ATOM 1759 O O . ARG A 1 229 ? 18.828 11.234 -18.594 1 83.56 229 ARG A O 1
ATOM 1766 N N . ASP A 1 230 ? 17.641 9.477 -19.125 1 84.94 230 ASP A N 1
ATOM 1767 C CA . ASP A 1 230 ? 16.438 10.305 -19.172 1 84.94 230 ASP A CA 1
ATOM 1768 C C . ASP A 1 230 ? 15.812 10.438 -17.797 1 84.94 230 ASP A C 1
ATOM 1770 O O . ASP A 1 230 ? 14.773 11.086 -17.641 1 84.94 230 ASP A O 1
ATOM 1774 N N . SER A 1 231 ? 16.469 9.883 -16.891 1 84.38 231 SER A N 1
ATOM 1775 C CA . SER A 1 231 ? 15.953 10.008 -15.531 1 84.38 231 SER A CA 1
ATOM 1776 C C . SER A 1 231 ? 16.281 11.375 -14.945 1 84.38 231 SER A C 1
ATOM 1778 O O . SER A 1 231 ? 17.438 11.805 -14.969 1 84.38 231 SER A O 1
ATOM 1780 N N . ASP A 1 232 ? 15.242 11.992 -14.414 1 79.19 232 ASP A N 1
ATOM 1781 C CA . ASP A 1 232 ? 15.445 13.281 -13.758 1 79.19 232 ASP A CA 1
ATOM 1782 C C . ASP A 1 232 ? 15.328 13.148 -12.242 1 79.19 232 ASP A C 1
ATOM 1784 O O . ASP A 1 232 ? 15.555 14.109 -11.508 1 79.19 232 ASP A O 1
ATOM 1788 N N . ARG A 1 233 ? 15.156 11.961 -11.82 1 85.31 233 ARG A N 1
ATOM 1789 C CA . ARG A 1 233 ? 14.891 11.82 -10.391 1 85.31 233 ARG A CA 1
ATOM 1790 C C . ARG A 1 233 ? 15.836 10.812 -9.75 1 85.31 233 ARG A C 1
ATOM 1792 O O . ARG A 1 233 ? 15.836 10.641 -8.531 1 85.31 233 ARG A O 1
ATOM 1799 N N . GLY A 1 234 ? 16.562 10.133 -10.617 1 88.94 234 GLY A N 1
ATOM 1800 C CA . GLY A 1 234 ? 17.5 9.141 -10.094 1 88.94 234 GLY A CA 1
ATOM 1801 C C . GLY A 1 234 ? 16.812 7.977 -9.406 1 88.94 234 GLY A C 1
ATOM 1802 O O . GLY A 1 234 ? 15.922 7.348 -9.984 1 88.94 234 GLY A O 1
ATOM 1803 N N . ILE A 1 235 ? 17.156 7.75 -8.117 1 91.31 235 ILE A N 1
ATOM 1804 C CA . ILE A 1 235 ? 16.656 6.602 -7.379 1 91.31 235 ILE A CA 1
ATOM 1805 C C . ILE A 1 235 ? 15.172 6.816 -7.055 1 91.31 235 ILE A C 1
ATOM 1807 O O . ILE A 1 235 ? 14.445 5.855 -6.773 1 91.31 235 ILE A O 1
ATOM 1811 N N . ARG A 1 236 ? 14.664 7.988 -7.094 1 90.5 236 ARG A N 1
ATOM 1812 C CA . ARG A 1 236 ? 13.273 8.312 -6.781 1 90.5 236 ARG A CA 1
ATOM 1813 C C . ARG A 1 236 ? 12.336 7.801 -7.871 1 90.5 236 ARG A C 1
ATOM 1815 O O . ARG A 1 236 ? 11.117 7.773 -7.688 1 90.5 236 ARG A O 1
ATOM 1822 N N . ASP A 1 237 ? 12.938 7.324 -8.93 1 91.69 237 ASP A N 1
ATOM 1823 C CA . ASP A 1 237 ? 12.125 6.719 -9.977 1 91.69 237 ASP A CA 1
ATOM 1824 C C . ASP A 1 237 ? 11.383 5.488 -9.461 1 91.69 237 ASP A C 1
ATOM 1826 O O . ASP A 1 237 ? 10.414 5.031 -10.07 1 91.69 237 ASP A O 1
ATOM 1830 N N . LEU A 1 238 ? 11.828 5.031 -8.367 1 94.56 238 LEU A N 1
ATOM 1831 C CA . LEU A 1 238 ? 11.227 3.832 -7.797 1 94.56 238 LEU A CA 1
ATOM 1832 C C . LEU A 1 238 ? 9.953 4.176 -7.023 1 94.56 238 LEU A C 1
ATOM 1834 O O . LEU A 1 238 ? 9.164 3.289 -6.691 1 94.56 238 LEU A O 1
ATOM 1838 N N . GLU A 1 239 ? 9.633 5.395 -6.746 1 91.38 239 GLU A N 1
ATOM 1839 C CA . GLU A 1 239 ? 8.578 5.785 -5.812 1 91.38 239 GLU A CA 1
ATOM 1840 C C . GLU A 1 239 ? 7.223 5.23 -6.242 1 91.38 239 GLU A C 1
ATOM 1842 O O . GLU A 1 239 ? 6.551 4.555 -5.461 1 91.38 239 GLU A O 1
ATOM 1847 N N . GLU A 1 240 ? 6.867 5.41 -7.461 1 89.25 240 GLU A N 1
ATOM 1848 C CA . GLU A 1 240 ? 5.551 4.965 -7.91 1 89.25 240 GLU A CA 1
ATOM 1849 C C . GLU A 1 240 ? 5.484 3.445 -8.008 1 89.25 240 GLU A C 1
ATOM 1851 O O . GLU A 1 240 ? 4.562 2.822 -7.48 1 89.25 240 GLU A O 1
ATOM 1856 N N . PRO A 1 241 ? 6.473 2.793 -8.594 1 93.5 241 PRO A N 1
ATOM 1857 C CA . PRO A 1 241 ? 6.457 1.329 -8.625 1 93.5 241 PRO A CA 1
ATOM 1858 C C . PRO A 1 241 ? 6.473 0.711 -7.227 1 93.5 241 PRO A C 1
ATOM 1860 O O . PRO A 1 241 ? 5.848 -0.328 -7 1 93.5 241 PRO A O 1
ATOM 1863 N N . ARG A 1 242 ? 7.145 1.31 -6.383 1 94.69 242 ARG A N 1
ATOM 1864 C CA . ARG A 1 242 ? 7.215 0.819 -5.012 1 94.69 242 ARG A CA 1
ATOM 1865 C C . ARG A 1 242 ? 5.84 0.84 -4.352 1 94.69 242 ARG A C 1
ATOM 1867 O O . ARG A 1 242 ? 5.473 -0.099 -3.643 1 94.69 242 ARG A O 1
ATOM 1874 N N . LYS A 1 243 ? 5.156 1.933 -4.566 1 89.88 243 LYS A N 1
ATOM 1875 C CA . LYS A 1 243 ? 3.818 2.033 -3.992 1 89.88 243 LYS A CA 1
ATOM 1876 C C . LYS A 1 243 ? 2.941 0.866 -4.434 1 89.88 243 LYS A C 1
ATOM 1878 O O . LYS A 1 243 ? 2.248 0.259 -3.615 1 89.88 243 LYS A O 1
ATOM 1883 N N . LEU A 1 244 ? 3.037 0.567 -5.629 1 89.44 244 LEU A N 1
ATOM 1884 C CA . LEU A 1 244 ? 2.254 -0.538 -6.168 1 89.44 244 LEU A CA 1
ATOM 1885 C C . LEU A 1 244 ? 2.703 -1.867 -5.57 1 89.44 244 LEU A C 1
ATOM 1887 O O . LEU A 1 244 ? 1.871 -2.707 -5.219 1 89.44 244 LEU A O 1
ATOM 1891 N N . PHE A 1 245 ? 3.898 -2.037 -5.449 1 94.44 245 PHE A N 1
ATOM 1892 C CA . PHE A 1 245 ? 4.461 -3.254 -4.871 1 94.44 245 PHE A CA 1
ATOM 1893 C C . PHE A 1 245 ? 4.027 -3.412 -3.418 1 94.44 245 PHE A C 1
ATOM 1895 O O . PHE A 1 245 ? 3.674 -4.512 -2.986 1 94.44 245 PHE A O 1
ATOM 1902 N N . LEU A 1 246 ? 4.039 -2.326 -2.729 1 93.06 246 LEU A N 1
ATOM 1903 C CA . LEU A 1 246 ? 3.676 -2.348 -1.316 1 93.06 246 LEU A CA 1
ATOM 1904 C C . LEU A 1 246 ? 2.221 -2.77 -1.138 1 93.06 246 LEU A C 1
ATOM 1906 O O . LEU A 1 246 ? 1.895 -3.51 -0.207 1 93.06 246 LEU A O 1
ATOM 1910 N N . VAL A 1 247 ? 1.424 -2.334 -1.961 1 88.19 247 VAL A N 1
ATOM 1911 C CA . VAL A 1 247 ? 0.012 -2.693 -1.876 1 88.19 247 VAL A CA 1
ATOM 1912 C C . VAL A 1 247 ? -0.143 -4.207 -1.995 1 88.19 247 VAL A C 1
ATOM 1914 O O . VAL A 1 247 ? -0.856 -4.828 -1.203 1 88.19 247 VAL A O 1
ATOM 1917 N N . HIS A 1 248 ? 0.572 -4.75 -2.896 1 87.5 248 HIS A N 1
ATOM 1918 C CA . HIS A 1 248 ? 0.505 -6.195 -3.082 1 87.5 248 HIS A CA 1
ATOM 1919 C C . HIS A 1 248 ? 1.053 -6.934 -1.863 1 87.5 248 HIS A C 1
ATOM 1921 O O . HIS A 1 248 ? 0.507 -7.961 -1.458 1 87.5 248 HIS A O 1
ATOM 1927 N N . CYS A 1 249 ? 2.02 -6.406 -1.35 1 88.69 249 CYS A N 1
ATOM 1928 C CA . CYS A 1 249 ? 2.674 -7.059 -0.22 1 88.69 249 CYS A CA 1
ATOM 1929 C C . CYS A 1 249 ? 1.805 -6.98 1.03 1 88.69 249 CYS A C 1
ATOM 1931 O O . CYS A 1 249 ? 1.772 -7.922 1.826 1 88.69 249 CYS A O 1
ATOM 1933 N N . LEU A 1 250 ? 1.117 -5.934 1.122 1 87.75 250 LEU A N 1
ATOM 1934 C CA . LEU A 1 250 ? 0.547 -5.652 2.434 1 87.75 250 LEU A CA 1
ATOM 1935 C C . LEU A 1 250 ? -0.935 -6.012 2.471 1 87.75 250 LEU A C 1
ATOM 1937 O O . LEU A 1 250 ? -1.521 -6.137 3.549 1 87.75 250 LEU A O 1
ATOM 1941 N N . THR A 1 251 ? -1.627 -6.203 1.415 1 81.94 251 THR A N 1
ATOM 1942 C CA . THR A 1 251 ? -3.078 -6.355 1.46 1 81.94 251 THR A CA 1
ATOM 1943 C C . THR A 1 251 ? -3.496 -7.711 0.903 1 81.94 251 THR A C 1
ATOM 1945 O O . THR A 1 251 ? -4.664 -8.094 0.998 1 81.94 251 THR A O 1
ATOM 1948 N N . GLY A 1 252 ? -2.629 -8.406 0.408 1 80.5 252 GLY A N 1
ATOM 1949 C CA . GLY A 1 252 ? -3.018 -9.68 -0.172 1 80.5 252 GLY A CA 1
ATOM 1950 C C . GLY A 1 252 ? -1.833 -10.539 -0.572 1 80.5 252 GLY A C 1
ATOM 1951 O O . GLY A 1 252 ? -0.781 -10.492 0.069 1 80.5 252 GLY A O 1
ATOM 1952 N N . THR A 1 253 ? -2.219 -11.398 -1.505 1 83.19 253 THR A N 1
ATOM 1953 C CA . THR A 1 253 ? -1.163 -12.258 -2.033 1 83.19 253 THR A CA 1
ATOM 1954 C C . THR A 1 253 ? -0.244 -11.477 -2.965 1 83.19 253 THR A C 1
ATOM 1956 O O . THR A 1 253 ? -0.709 -10.648 -3.758 1 83.19 253 THR A O 1
ATOM 1959 N N . ILE A 1 254 ? 0.944 -11.703 -2.746 1 86.88 254 ILE A N 1
ATOM 1960 C CA . ILE A 1 254 ? 1.92 -11.023 -3.592 1 86.88 254 ILE A CA 1
ATOM 1961 C C . ILE A 1 254 ? 1.929 -11.648 -4.98 1 86.88 254 ILE A C 1
ATOM 1963 O O . ILE A 1 254 ? 2.275 -12.828 -5.133 1 86.88 254 ILE A O 1
ATOM 1967 N N . GLN A 1 255 ? 1.597 -10.891 -5.945 1 88.19 255 GLN A N 1
ATOM 1968 C CA . GLN A 1 255 ? 1.613 -11.352 -7.328 1 88.19 255 GLN A CA 1
ATOM 1969 C C . GLN A 1 255 ? 3.025 -11.312 -7.906 1 88.19 255 GLN A C 1
ATOM 1971 O O . GLN A 1 255 ? 3.793 -10.391 -7.621 1 88.19 255 GLN A O 1
ATOM 1976 N N . HIS A 1 256 ? 3.283 -12.281 -8.656 1 92.81 256 HIS A N 1
ATOM 1977 C CA . HIS A 1 256 ? 4.621 -12.359 -9.227 1 92.81 256 HIS A CA 1
ATOM 1978 C C . HIS A 1 256 ? 4.898 -11.188 -10.164 1 92.81 256 HIS A C 1
ATOM 1980 O O . HIS A 1 256 ? 6.027 -10.703 -10.234 1 92.81 256 HIS A O 1
ATOM 1986 N N . VAL A 1 257 ? 3.895 -10.805 -10.875 1 92.94 257 VAL A N 1
ATOM 1987 C CA . VAL A 1 257 ? 4.043 -9.688 -11.805 1 92.94 257 VAL A CA 1
ATOM 1988 C C . VAL A 1 257 ? 4.543 -8.453 -11.055 1 92.94 257 VAL A C 1
ATOM 1990 O O . VAL A 1 257 ? 5.32 -7.66 -11.602 1 92.94 257 VAL A O 1
ATOM 1993 N N . ALA A 1 258 ? 4.109 -8.281 -9.844 1 93.62 258 ALA A N 1
ATOM 1994 C CA . ALA A 1 258 ? 4.555 -7.141 -9.047 1 93.62 258 ALA A CA 1
ATOM 1995 C C . ALA A 1 258 ? 6.055 -7.215 -8.773 1 93.62 258 ALA A C 1
ATOM 1997 O O . ALA A 1 258 ? 6.738 -6.188 -8.758 1 93.62 258 ALA A O 1
ATOM 1998 N N . ILE A 1 259 ? 6.539 -8.352 -8.57 1 97.12 259 ILE A N 1
ATOM 1999 C CA . ILE A 1 259 ? 7.957 -8.562 -8.305 1 97.12 259 ILE A CA 1
ATOM 2000 C C . ILE A 1 259 ? 8.766 -8.281 -9.57 1 97.12 259 ILE A C 1
ATOM 2002 O O . ILE A 1 259 ? 9.773 -7.574 -9.523 1 97.12 259 ILE A O 1
ATOM 2006 N N . VAL A 1 260 ? 8.273 -8.75 -10.672 1 97.94 260 VAL A N 1
ATOM 2007 C CA . VAL A 1 260 ? 8.977 -8.562 -11.945 1 97.94 260 VAL A CA 1
ATOM 2008 C C . VAL A 1 260 ? 8.969 -7.086 -12.32 1 97.94 260 VAL A C 1
ATOM 2010 O O . VAL A 1 260 ? 9.992 -6.555 -12.773 1 97.94 260 VAL A O 1
ATOM 2013 N N . ASP A 1 261 ? 7.914 -6.465 -12.172 1 97.25 261 ASP A N 1
ATOM 2014 C CA . ASP A 1 261 ? 7.809 -5.055 -12.516 1 97.25 261 ASP A CA 1
ATOM 2015 C C . ASP A 1 261 ? 8.727 -4.199 -11.648 1 97.25 261 ASP A C 1
ATOM 2017 O O . ASP A 1 261 ? 9.305 -3.217 -12.117 1 97.25 261 ASP A O 1
ATOM 2021 N N . LEU A 1 262 ? 8.781 -4.574 -10.422 1 97.94 262 LEU A N 1
ATOM 2022 C CA . LEU A 1 262 ? 9.703 -3.859 -9.547 1 97.94 262 LEU A CA 1
ATOM 2023 C C . LEU A 1 262 ? 11.141 -4.062 -9.992 1 97.94 262 LEU A C 1
ATOM 2025 O O . LEU A 1 262 ? 11.938 -3.119 -9.984 1 97.94 262 LEU A O 1
ATOM 2029 N N . ALA A 1 263 ? 11.445 -5.203 -10.375 1 98.56 263 ALA A N 1
ATOM 2030 C CA . ALA A 1 263 ? 12.797 -5.543 -10.797 1 98.56 263 ALA A CA 1
ATOM 2031 C C . ALA A 1 263 ? 13.211 -4.734 -12.023 1 98.56 263 ALA A C 1
ATOM 2033 O O . ALA A 1 263 ? 14.391 -4.406 -12.195 1 98.56 263 ALA A O 1
ATOM 2034 N N . LYS A 1 264 ? 12.352 -4.375 -12.812 1 97.88 264 LYS A N 1
ATOM 2035 C CA . LYS A 1 264 ? 12.648 -3.736 -14.094 1 97.88 264 LYS A CA 1
ATOM 2036 C C . LYS A 1 264 ? 12.961 -2.254 -13.906 1 97.88 264 LYS A C 1
ATOM 2038 O O . LYS A 1 264 ? 13.555 -1.624 -14.789 1 97.88 264 LYS A O 1
ATOM 2043 N N . VAL A 1 265 ? 12.672 -1.676 -12.852 1 96.94 265 VAL A N 1
ATOM 2044 C CA . VAL A 1 265 ? 12.719 -0.227 -12.688 1 96.94 265 VAL A CA 1
ATOM 2045 C C . VAL A 1 265 ? 14.141 0.276 -12.898 1 96.94 265 VAL A C 1
ATOM 2047 O O . VAL A 1 265 ? 14.359 1.263 -13.609 1 96.94 265 VAL A O 1
ATOM 2050 N N . PHE A 1 266 ? 15.117 -0.438 -12.344 1 96.81 266 PHE A N 1
ATOM 2051 C CA . PHE A 1 266 ? 16.5 0.004 -12.492 1 96.81 266 PHE A CA 1
ATOM 2052 C C . PHE A 1 266 ? 17.297 -1 -13.312 1 96.81 266 PHE A C 1
ATOM 2054 O O . PHE A 1 266 ? 18.516 -1.115 -13.141 1 96.81 266 PHE A O 1
ATOM 2061 N N . THR A 1 267 ? 16.625 -1.761 -14.094 1 96.69 267 THR A N 1
ATOM 2062 C CA . THR A 1 267 ? 17.266 -2.666 -15.031 1 96.69 267 THR A CA 1
ATOM 2063 C C . THR A 1 267 ? 16.734 -2.455 -16.438 1 96.69 267 THR A C 1
ATOM 2065 O O . THR A 1 267 ? 17.484 -2.107 -17.359 1 96.69 267 THR A O 1
ATOM 2068 N N . ALA A 1 268 ? 15.492 -2.613 -16.578 1 95.44 268 ALA A N 1
ATOM 2069 C CA . ALA A 1 268 ? 14.852 -2.482 -17.875 1 95.44 268 ALA A CA 1
ATOM 2070 C C . ALA A 1 268 ? 13.547 -1.699 -17.766 1 95.44 268 ALA A C 1
ATOM 2072 O O . ALA A 1 268 ? 12.477 -2.219 -18.094 1 95.44 268 ALA A O 1
ATOM 2073 N N . ARG A 1 269 ? 13.664 -0.475 -17.531 1 91.94 269 ARG A N 1
ATOM 2074 C CA . ARG A 1 269 ? 12.531 0.372 -17.172 1 91.94 269 ARG A CA 1
ATOM 2075 C C . ARG A 1 269 ? 11.547 0.5 -18.328 1 91.94 269 ARG A C 1
ATOM 2077 O O . ARG A 1 269 ? 10.352 0.717 -18.109 1 91.94 269 ARG A O 1
ATOM 2084 N N . HIS A 1 270 ? 11.961 0.341 -19.5 1 90.62 270 HIS A N 1
ATOM 2085 C CA . HIS A 1 270 ? 11.125 0.65 -20.641 1 90.62 270 HIS A CA 1
ATOM 2086 C C . HIS A 1 270 ? 10.391 -0.591 -21.141 1 90.62 270 HIS A C 1
ATOM 2088 O O . HIS A 1 270 ? 9.555 -0.503 -22.047 1 90.62 270 HIS A O 1
ATOM 2094 N N . LEU A 1 271 ? 10.672 -1.688 -20.547 1 95.44 271 LEU A N 1
ATOM 2095 C CA . LEU A 1 271 ? 9.961 -2.904 -20.922 1 95.44 271 LEU A CA 1
ATOM 2096 C C . LEU A 1 271 ? 8.523 -2.871 -20.422 1 95.44 271 LEU A C 1
ATOM 2098 O O . LEU A 1 271 ? 8.242 -2.271 -19.391 1 95.44 271 LEU A O 1
ATOM 2102 N N . PRO A 1 272 ? 7.688 -3.469 -21.172 1 94 272 PRO A N 1
ATOM 2103 C CA . PRO A 1 272 ? 6.285 -3.494 -20.75 1 94 272 PRO A CA 1
ATOM 2104 C C . PRO A 1 272 ? 6.074 -4.258 -19.438 1 94 272 PRO A C 1
ATOM 2106 O O . PRO A 1 272 ? 6.957 -4.996 -19 1 94 272 PRO A O 1
ATOM 2109 N N . ARG A 1 273 ? 4.867 -4.051 -18.953 1 93.69 273 ARG A N 1
ATOM 2110 C CA . ARG A 1 273 ? 4.488 -4.73 -17.719 1 93.69 273 ARG A CA 1
ATOM 2111 C C . ARG A 1 273 ? 4.312 -6.23 -17.953 1 93.69 273 ARG A C 1
ATOM 2113 O O . ARG A 1 273 ? 3.98 -6.656 -19.062 1 93.69 273 ARG A O 1
ATOM 2120 N N . GLY A 1 274 ? 4.613 -6.93 -16.844 1 93.5 274 GLY A N 1
ATOM 2121 C CA . GLY A 1 274 ? 4.363 -8.359 -16.891 1 93.5 274 GLY A CA 1
ATOM 2122 C C . GLY A 1 274 ? 5.609 -9.18 -17.172 1 93.5 274 GLY A C 1
ATOM 2123 O O . GLY A 1 274 ? 6.715 -8.781 -16.797 1 93.5 274 GLY A O 1
ATOM 2124 N N . GLY A 1 275 ? 5.34 -10.43 -17.641 1 95.62 275 GLY A N 1
ATOM 2125 C CA . GLY A 1 275 ? 6.441 -11.352 -17.906 1 95.62 275 GLY A CA 1
ATOM 2126 C C . GLY A 1 275 ? 6.93 -12.062 -16.656 1 95.62 275 GLY A C 1
ATOM 2127 O O . GLY A 1 275 ? 6.359 -11.891 -15.57 1 95.62 275 GLY A O 1
ATOM 2128 N N . TYR A 1 276 ? 7.949 -12.953 -16.891 1 97.19 276 TYR A N 1
ATOM 2129 C CA . TYR A 1 276 ? 8.5 -13.688 -15.75 1 97.19 276 TYR A CA 1
ATOM 2130 C C . TYR A 1 276 ? 10.008 -13.484 -15.656 1 97.19 276 TYR A C 1
ATOM 2132 O O . TYR A 1 276 ? 10.633 -13.906 -14.68 1 97.19 276 TYR A O 1
ATOM 2140 N N . GLY A 1 277 ? 10.555 -12.867 -16.625 1 96.69 277 GLY A N 1
ATOM 2141 C CA . GLY A 1 277 ? 11.969 -12.547 -16.734 1 96.69 277 GLY A CA 1
ATOM 2142 C C . GLY A 1 277 ? 12.289 -11.609 -17.891 1 96.69 277 GLY A C 1
ATOM 2143 O O . GLY A 1 277 ? 11.398 -11.25 -18.656 1 96.69 277 GLY A O 1
ATOM 2144 N N . PHE A 1 278 ? 13.57 -11.219 -17.969 1 96.94 278 PHE A N 1
ATOM 2145 C CA . PHE A 1 278 ? 13.914 -10.289 -19.031 1 96.94 278 PHE A CA 1
ATOM 2146 C C . PHE A 1 278 ? 15.422 -10.203 -19.203 1 96.94 278 PHE A C 1
ATOM 2148 O O . PHE A 1 278 ? 16.188 -10.656 -18.344 1 96.94 278 PHE A O 1
ATOM 2155 N N . GLN A 1 279 ? 15.695 -9.773 -20.391 1 94.81 279 GLN A N 1
ATOM 2156 C CA . GLN A 1 279 ? 17.062 -9.391 -20.719 1 94.81 279 GLN A CA 1
ATOM 2157 C C . GLN A 1 279 ? 17.203 -7.875 -20.781 1 94.81 279 GLN A C 1
ATOM 2159 O O . GLN A 1 279 ? 16.328 -7.18 -21.297 1 94.81 279 GLN A O 1
ATOM 2164 N N . TYR A 1 280 ? 18.219 -7.414 -20.109 1 94.88 280 TYR A N 1
ATOM 2165 C CA . TYR A 1 280 ? 18.531 -5.996 -20.25 1 94.88 280 TYR A CA 1
ATOM 2166 C C . TYR A 1 280 ? 20.016 -5.797 -20.562 1 94.88 280 TYR A C 1
ATOM 2168 O O . TYR A 1 280 ? 20.734 -6.766 -20.812 1 94.88 280 TYR A O 1
ATOM 2176 N N . SER A 1 281 ? 20.484 -4.598 -20.656 1 90.25 281 SER A N 1
ATOM 2177 C CA . SER A 1 281 ? 21.797 -4.25 -21.203 1 90.25 281 SER A CA 1
ATOM 2178 C C . SER A 1 281 ? 22.922 -4.91 -20.406 1 90.25 281 SER A C 1
ATOM 2180 O O . SER A 1 281 ? 23.984 -5.191 -20.938 1 90.25 281 SER A O 1
ATOM 2182 N N . GLN A 1 282 ? 22.578 -5.219 -19.156 1 92.88 282 GLN A N 1
ATOM 2183 C CA . GLN A 1 282 ? 23.672 -5.691 -18.297 1 92.88 282 GLN A CA 1
ATOM 2184 C C . GLN A 1 282 ? 23.562 -7.195 -18.047 1 92.88 282 GLN A C 1
ATOM 2186 O O . GLN A 1 282 ? 24.391 -7.781 -17.359 1 92.88 282 GLN A O 1
ATOM 2191 N N . GLY A 1 283 ? 22.562 -7.793 -18.594 1 93.62 283 GLY A N 1
ATOM 2192 C CA . GLY A 1 283 ? 22.438 -9.227 -18.375 1 93.62 283 GLY A CA 1
ATOM 2193 C C . GLY A 1 283 ? 21.016 -9.734 -18.453 1 93.62 283 GLY A C 1
ATOM 2194 O O . GLY A 1 283 ? 20.188 -9.148 -19.141 1 93.62 283 GLY A O 1
ATOM 2195 N N . LEU A 1 284 ? 20.891 -10.938 -17.75 1 94.12 284 LEU A N 1
ATOM 2196 C CA . LEU A 1 284 ? 19.609 -11.648 -17.766 1 94.12 284 LEU A CA 1
ATOM 2197 C C . LEU A 1 284 ? 19.047 -11.781 -16.359 1 94.12 284 LEU A C 1
ATOM 2199 O O . LEU A 1 284 ? 19.781 -11.969 -15.398 1 94.12 284 LEU A O 1
ATOM 2203 N N . VAL A 1 285 ? 17.766 -11.625 -16.297 1 96.81 285 VAL A N 1
ATOM 2204 C CA . VAL A 1 285 ? 17.047 -11.852 -15.047 1 96.81 285 VAL A CA 1
ATOM 2205 C C . VAL A 1 285 ? 15.984 -12.93 -15.25 1 96.81 285 VAL A C 1
ATOM 2207 O O . VAL A 1 285 ? 15.094 -12.789 -16.094 1 96.81 285 VAL A O 1
ATOM 2210 N N . LEU A 1 286 ? 16.094 -13.992 -14.477 1 95.5 286 LEU A N 1
ATOM 2211 C CA . LEU A 1 286 ? 15.203 -15.141 -14.586 1 95.5 286 LEU A CA 1
ATOM 2212 C C . LEU A 1 286 ? 14.727 -15.602 -13.211 1 95.5 286 LEU A C 1
ATOM 2214 O O . LEU A 1 286 ? 15.312 -15.227 -12.195 1 95.5 286 LEU A O 1
ATOM 2218 N N . PRO A 1 287 ? 13.594 -16.328 -13.211 1 95.69 287 PRO A N 1
ATOM 2219 C CA . PRO A 1 287 ? 13.211 -16.906 -11.914 1 95.69 287 PRO A CA 1
ATOM 2220 C C . PRO A 1 287 ? 14.352 -17.672 -11.25 1 95.69 287 PRO A C 1
ATOM 2222 O O . PRO A 1 287 ? 15.055 -18.438 -11.914 1 95.69 287 PRO A O 1
ATOM 2225 N N . ALA A 1 288 ? 14.508 -17.484 -9.992 1 95.62 288 ALA A N 1
ATOM 2226 C CA . ALA A 1 288 ? 15.664 -18 -9.266 1 95.62 288 ALA A CA 1
ATOM 2227 C C . ALA A 1 288 ? 15.656 -19.531 -9.266 1 95.62 288 ALA A C 1
ATOM 2229 O O . ALA A 1 288 ? 16.719 -20.156 -9.273 1 95.62 288 ALA A O 1
ATOM 2230 N N . PHE A 1 289 ? 14.539 -20.141 -9.242 1 91.38 289 PHE A N 1
ATOM 2231 C CA . PHE A 1 289 ? 14.461 -21.594 -9.125 1 91.38 289 PHE A CA 1
ATOM 2232 C C . PHE A 1 289 ? 15.055 -22.266 -10.359 1 91.38 289 PHE A C 1
ATOM 2234 O O . PHE A 1 289 ? 15.492 -23.406 -10.297 1 91.38 289 PHE A O 1
ATOM 2241 N N . LEU A 1 290 ? 15.078 -21.547 -11.422 1 89.69 290 LEU A N 1
ATOM 2242 C CA . LEU A 1 290 ? 15.656 -22.109 -12.633 1 89.69 290 LEU A CA 1
ATOM 2243 C C . LEU A 1 290 ? 17.156 -22.344 -12.461 1 89.69 290 LEU A C 1
ATOM 2245 O O . LEU A 1 290 ? 17.75 -23.109 -13.211 1 89.69 290 LEU A O 1
ATOM 2249 N N . SER A 1 291 ? 17.734 -21.656 -11.562 1 87.38 291 SER A N 1
ATOM 2250 C CA . SER A 1 291 ? 19.156 -21.812 -11.273 1 87.38 291 SER A CA 1
ATOM 2251 C C . SER A 1 291 ? 19.375 -22.672 -10.031 1 87.38 291 SER A C 1
ATOM 2253 O O . SER A 1 291 ? 20.453 -22.625 -9.422 1 87.38 291 SER A O 1
ATOM 2255 N N . GLY A 1 292 ? 18.391 -23.281 -9.602 1 83.75 292 GLY A N 1
ATOM 2256 C CA . GLY A 1 292 ? 18.562 -24.203 -8.492 1 83.75 292 GLY A CA 1
ATOM 2257 C C . GLY A 1 292 ? 18.141 -23.625 -7.156 1 83.75 292 GLY A C 1
ATOM 2258 O O . GLY A 1 292 ? 18.234 -24.297 -6.125 1 83.75 292 GLY A O 1
ATOM 2259 N N . SER A 1 293 ? 17.719 -22.469 -7.129 1 90.69 293 SER A N 1
ATOM 2260 C CA . SER A 1 293 ? 17.234 -21.859 -5.887 1 90.69 293 SER A CA 1
ATOM 2261 C C . SER A 1 293 ? 15.906 -22.469 -5.449 1 90.69 293 SER A C 1
ATOM 2263 O O . SER A 1 293 ? 15.156 -22.984 -6.277 1 90.69 293 SER A O 1
ATOM 2265 N N . THR A 1 294 ? 15.703 -22.406 -4.207 1 89.69 294 THR A N 1
ATOM 2266 C CA . THR A 1 294 ? 14.438 -22.906 -3.674 1 89.69 294 THR A CA 1
ATOM 2267 C C . THR A 1 294 ? 13.367 -21.812 -3.723 1 89.69 294 THR A C 1
ATOM 2269 O O . THR A 1 294 ? 12.195 -22.078 -3.471 1 89.69 294 THR A O 1
ATOM 2272 N N . SER A 1 295 ? 13.812 -20.656 -4.07 1 94.38 295 SER A N 1
ATOM 2273 C CA . SER A 1 295 ? 12.844 -19.562 -4.113 1 94.38 295 SER A CA 1
ATOM 2274 C C . SER A 1 295 ? 11.891 -19.719 -5.293 1 94.38 295 SER A C 1
ATOM 2276 O O . SER A 1 295 ? 12.32 -20.016 -6.41 1 94.38 295 SER A O 1
ATOM 2278 N N . LEU A 1 296 ? 10.641 -19.453 -5.02 1 94.62 296 LEU A N 1
ATOM 2279 C CA . LEU A 1 296 ? 9.617 -19.594 -6.043 1 94.62 296 LEU A CA 1
ATOM 2280 C C . LEU A 1 296 ? 9.289 -18.234 -6.676 1 94.62 296 LEU A C 1
ATOM 2282 O O . LEU A 1 296 ? 8.742 -18.188 -7.777 1 94.62 296 LEU A O 1
ATOM 2286 N N . HIS A 1 297 ? 9.641 -17.203 -5.984 1 96 297 HIS A N 1
ATOM 2287 C CA . HIS A 1 297 ? 9.102 -15.914 -6.426 1 96 297 HIS A CA 1
ATOM 2288 C C . HIS A 1 297 ? 10.227 -14.945 -6.762 1 96 297 HIS A C 1
ATOM 2290 O O . HIS A 1 297 ? 10.047 -14.047 -7.59 1 96 297 HIS A O 1
ATOM 2296 N N . LEU A 1 298 ? 11.344 -15.109 -6.188 1 98.19 298 LEU A N 1
ATOM 2297 C CA . LEU A 1 298 ? 12.445 -14.18 -6.434 1 98.19 298 LEU A CA 1
ATOM 2298 C C . LEU A 1 298 ? 13.102 -14.461 -7.781 1 98.19 298 LEU A C 1
ATOM 2300 O O . LEU A 1 298 ? 12.867 -15.516 -8.383 1 98.19 298 LEU A O 1
ATOM 2304 N N . LEU A 1 299 ? 13.75 -13.5 -8.219 1 98.38 299 LEU A N 1
ATOM 2305 C CA . LEU A 1 299 ? 14.492 -13.586 -9.477 1 98.38 299 LEU A CA 1
ATOM 2306 C C . LEU A 1 299 ? 16 -13.656 -9.211 1 98.38 299 LEU A C 1
ATOM 2308 O O . LEU A 1 299 ? 16.453 -13.414 -8.094 1 98.38 299 LEU A O 1
ATOM 2312 N N . ARG A 1 300 ? 16.625 -14.039 -10.227 1 96.62 300 ARG A N 1
ATOM 2313 C CA . ARG A 1 300 ? 18.078 -14.078 -10.141 1 96.62 300 ARG A CA 1
ATOM 2314 C C . ARG A 1 300 ? 18.719 -13.43 -11.367 1 96.62 300 ARG A C 1
ATOM 2316 O O . ARG A 1 300 ? 18.266 -13.656 -12.492 1 96.62 300 ARG A O 1
ATOM 2323 N N . TYR A 1 301 ? 19.688 -12.633 -11.086 1 96.5 301 TYR A N 1
ATOM 2324 C CA . TYR A 1 301 ? 20.469 -12 -12.133 1 96.5 301 TYR A CA 1
ATOM 2325 C C . TYR A 1 301 ? 21.562 -12.938 -12.648 1 96.5 301 TYR A C 1
ATOM 2327 O O . TYR A 1 301 ? 22.219 -13.617 -11.859 1 96.5 301 TYR A O 1
ATOM 2335 N N . HIS A 1 302 ? 21.672 -12.961 -13.961 1 92.62 302 HIS A N 1
ATOM 2336 C CA . HIS A 1 302 ? 22.734 -13.695 -14.641 1 92.62 302 HIS A CA 1
ATOM 2337 C C . HIS A 1 302 ? 23.5 -12.797 -15.602 1 92.62 302 HIS A C 1
ATOM 2339 O O . HIS A 1 302 ? 22.906 -12.148 -16.469 1 92.62 302 HIS A O 1
ATOM 2345 N N . PRO A 1 303 ? 24.828 -12.781 -15.43 1 91.31 303 PRO A N 1
ATOM 2346 C CA . PRO A 1 303 ? 25.609 -12.008 -16.391 1 91.31 303 PRO A CA 1
ATOM 2347 C C . PRO A 1 303 ? 25.719 -12.688 -17.75 1 91.31 303 PRO A C 1
ATOM 2349 O O . PRO A 1 303 ? 26.797 -13.125 -18.156 1 91.31 303 PRO A O 1
ATOM 2352 N N . ALA A 1 304 ? 24.578 -12.734 -18.438 1 90.31 304 ALA A N 1
ATOM 2353 C CA . ALA A 1 304 ? 24.484 -13.414 -19.734 1 90.31 304 ALA A CA 1
ATOM 2354 C C . ALA A 1 304 ? 23.453 -12.742 -20.625 1 90.31 304 ALA A C 1
ATOM 2356 O O . ALA A 1 304 ? 22.594 -12.008 -20.141 1 90.31 304 ALA A O 1
ATOM 2357 N N . HIS A 1 305 ? 23.656 -12.938 -21.906 1 89.38 305 HIS A N 1
ATOM 2358 C CA . HIS A 1 305 ? 22.688 -12.531 -22.906 1 89.38 305 HIS A CA 1
ATOM 2359 C C . HIS A 1 305 ? 22.266 -13.719 -23.766 1 89.38 305 HIS A C 1
ATOM 2361 O O . HIS A 1 305 ? 23.078 -14.609 -24.031 1 89.38 305 HIS A O 1
ATOM 2367 N N . VAL A 1 306 ? 21.094 -13.625 -24.078 1 84.25 306 VAL A N 1
ATOM 2368 C CA . VAL A 1 306 ? 20.609 -14.656 -24.984 1 84.25 306 VAL A CA 1
ATOM 2369 C C . VAL A 1 306 ? 20.391 -14.062 -26.375 1 84.25 306 VAL A C 1
ATOM 2371 O O . VAL A 1 306 ? 20.547 -14.742 -27.391 1 84.25 306 VAL A O 1
ATOM 2374 N N . TYR A 1 307 ? 20 -12.828 -26.391 1 76.44 307 TYR A N 1
ATOM 2375 C CA . TYR A 1 307 ? 19.75 -12.133 -27.656 1 76.44 307 TYR A CA 1
ATOM 2376 C C . TYR A 1 307 ? 20.797 -11.07 -27.906 1 76.44 307 TYR A C 1
ATOM 2378 O O . TYR A 1 307 ? 21.094 -10.258 -27.031 1 76.44 307 TYR A O 1
ATOM 2386 N N . ASP A 1 308 ? 21.25 -11.156 -29.125 1 70.31 308 ASP A N 1
ATOM 2387 C CA . ASP A 1 308 ? 22.297 -10.195 -29.453 1 70.31 308 ASP A CA 1
ATOM 2388 C C . ASP A 1 308 ? 21.719 -8.914 -30.016 1 70.31 308 ASP A C 1
ATOM 2390 O O . ASP A 1 308 ? 22.234 -7.82 -29.766 1 70.31 308 ASP A O 1
ATOM 2394 N N . SER A 1 309 ? 20.734 -9.078 -30.703 1 65.62 309 SER A N 1
ATOM 2395 C CA . SER A 1 309 ? 20.266 -7.949 -31.5 1 65.62 309 SER A CA 1
ATOM 2396 C C . SER A 1 309 ? 19.547 -6.918 -30.625 1 65.62 309 SER A C 1
ATOM 2398 O O . SER A 1 309 ? 19.578 -5.723 -30.922 1 65.62 309 SER A O 1
ATOM 2400 N N . GLU A 1 310 ? 18.922 -7.426 -29.656 1 73.75 310 GLU A N 1
ATOM 2401 C CA . GLU A 1 310 ? 18.172 -6.527 -28.812 1 73.75 310 GLU A CA 1
ATOM 2402 C C . GLU A 1 310 ? 18.703 -6.539 -27.375 1 73.75 310 GLU A C 1
ATOM 2404 O O . GLU A 1 310 ? 18.906 -7.605 -26.797 1 73.75 310 GLU A O 1
ATOM 2409 N N . SER A 1 311 ? 18.859 -5.352 -26.969 1 78.62 311 SER A N 1
ATOM 2410 C CA . SER A 1 311 ? 19.453 -5.262 -25.641 1 78.62 311 SER A CA 1
ATOM 2411 C C . SER A 1 311 ? 18.406 -5.523 -24.562 1 78.62 311 SER A C 1
ATOM 2413 O O . SER A 1 311 ? 18.719 -6.109 -23.516 1 78.62 311 SER A O 1
ATOM 2415 N N . GLU A 1 312 ? 17.172 -5.172 -24.844 1 91.81 312 GLU A N 1
ATOM 2416 C CA . GLU A 1 312 ? 16.141 -5.359 -23.828 1 91.81 312 GLU A CA 1
ATOM 2417 C C . GLU A 1 312 ? 14.969 -6.172 -24.375 1 91.81 312 GLU A C 1
ATOM 2419 O O . GLU A 1 312 ? 14.375 -5.801 -25.391 1 91.81 312 GLU A O 1
ATOM 2424 N N . VAL A 1 313 ? 14.734 -7.227 -23.719 1 93.62 313 VAL A N 1
ATOM 2425 C CA . VAL A 1 313 ? 13.664 -8.125 -24.156 1 93.62 313 VAL A CA 1
ATOM 2426 C C . VAL A 1 313 ? 12.953 -8.703 -22.922 1 93.62 313 VAL A C 1
ATOM 2428 O O . VAL A 1 313 ? 13.602 -9.078 -21.953 1 93.62 313 VAL A O 1
ATOM 2431 N N . LEU A 1 314 ? 11.641 -8.656 -23.016 1 96.19 314 LEU A N 1
ATOM 2432 C CA . LEU A 1 314 ? 10.812 -9.25 -21.969 1 96.19 314 LEU A CA 1
ATOM 2433 C C . LEU A 1 314 ? 10.484 -10.703 -22.297 1 96.19 314 LEU A C 1
ATOM 2435 O O . LEU A 1 314 ? 10.062 -11.016 -23.406 1 96.19 314 LEU A O 1
ATOM 2439 N N . PHE A 1 315 ? 10.805 -11.594 -21.391 1 95.38 315 PHE A N 1
ATOM 2440 C CA . PHE A 1 315 ? 10.344 -12.969 -21.516 1 95.38 315 PHE A CA 1
ATOM 2441 C C . PHE A 1 315 ? 8.906 -13.109 -21.016 1 95.38 315 PHE A C 1
ATOM 2443 O O . PHE A 1 315 ? 8.633 -12.922 -19.828 1 95.38 315 PHE A O 1
ATOM 2450 N N . ASP A 1 316 ? 8.062 -13.43 -21.922 1 95.06 316 ASP A N 1
ATOM 2451 C CA . ASP A 1 316 ? 6.633 -13.422 -21.641 1 95.06 316 ASP A CA 1
ATOM 2452 C C . ASP A 1 316 ? 6.051 -14.836 -21.703 1 95.06 316 ASP A C 1
ATOM 2454 O O . ASP A 1 316 ? 6.73 -15.773 -22.141 1 95.06 316 ASP A O 1
ATOM 2458 N N . TYR A 1 317 ? 4.855 -14.93 -21.219 1 94.81 317 TYR A N 1
ATOM 2459 C CA . TYR A 1 317 ? 4.125 -16.188 -21.234 1 94.81 317 TYR A CA 1
ATOM 2460 C C . TYR A 1 317 ? 3.521 -16.453 -22.609 1 94.81 317 TYR A C 1
ATOM 2462 O O . TYR A 1 317 ? 3.039 -15.531 -23.266 1 94.81 317 TYR A O 1
ATOM 2470 N N . GLU A 1 318 ? 3.527 -17.703 -22.969 1 92.94 318 GLU A N 1
ATOM 2471 C CA . GLU A 1 318 ? 2.844 -18.062 -24.203 1 92.94 318 GLU A CA 1
ATOM 2472 C C . GLU A 1 318 ? 1.353 -17.75 -24.125 1 92.94 318 GLU A C 1
ATOM 2474 O O . GLU A 1 318 ? 0.778 -17.203 -25.078 1 92.94 318 GLU A O 1
ATOM 2479 N N . HIS A 1 319 ? 0.829 -18.094 -23.016 1 91.44 319 HIS A N 1
ATOM 2480 C CA . HIS A 1 319 ? -0.546 -17.719 -22.703 1 91.44 319 HIS A CA 1
ATOM 2481 C C . HIS A 1 319 ? -0.596 -16.672 -21.594 1 91.44 319 HIS A C 1
ATOM 2483 O O . HIS A 1 319 ? -0.377 -17 -20.422 1 91.44 319 HIS A O 1
ATOM 2489 N N . LYS A 1 320 ? -0.946 -15.531 -22 1 85.19 320 LYS A N 1
ATOM 2490 C CA . LYS A 1 320 ? -1.005 -14.461 -21 1 85.19 320 LYS A CA 1
ATOM 2491 C C . LYS A 1 320 ? -1.9 -14.852 -19.828 1 85.19 320 LYS A C 1
ATOM 2493 O O . LYS A 1 320 ? -1.509 -14.703 -18.672 1 85.19 320 LYS A O 1
ATOM 2498 N N . GLU A 1 321 ? -3.01 -15.305 -20.219 1 84.88 321 GLU A N 1
ATOM 2499 C CA . GLU A 1 321 ? -3.902 -15.898 -19.219 1 84.88 321 GLU A CA 1
ATOM 2500 C C . GLU A 1 321 ? -4.016 -17.406 -19.422 1 84.88 321 GLU A C 1
ATOM 2502 O O . GLU A 1 321 ? -4.566 -17.875 -20.422 1 84.88 321 GLU A O 1
ATOM 2507 N N . TYR A 1 322 ? -3.559 -18.047 -18.406 1 85.12 322 TYR A N 1
ATOM 2508 C CA . TYR A 1 322 ? -3.531 -19.5 -18.578 1 85.12 322 TYR A CA 1
ATOM 2509 C C . TYR A 1 322 ? -4.941 -20.078 -18.594 1 85.12 322 TYR A C 1
ATOM 2511 O O . TYR A 1 322 ? -5.164 -21.172 -19.109 1 85.12 322 TYR A O 1
ATOM 2519 N N . ILE A 1 323 ? -5.879 -19.422 -18.125 1 83.38 323 ILE A N 1
ATOM 2520 C CA . ILE A 1 323 ? -7.254 -19.906 -18.062 1 83.38 323 ILE A CA 1
ATOM 2521 C C . ILE A 1 323 ? -7.832 -20.031 -19.469 1 83.38 323 ILE A C 1
ATOM 2523 O O . ILE A 1 323 ? -8.727 -20.844 -19.719 1 83.38 323 ILE A O 1
ATOM 2527 N N . ASP A 1 324 ? -7.258 -19.266 -20.375 1 83.56 324 ASP A N 1
ATOM 2528 C CA . ASP A 1 324 ? -7.742 -19.266 -21.75 1 83.56 324 ASP A CA 1
ATOM 2529 C C . ASP A 1 324 ? -6.977 -20.266 -22.609 1 83.56 324 ASP A C 1
ATOM 2531 O O . ASP A 1 324 ? -7.324 -20.469 -23.766 1 83.56 324 ASP A O 1
ATOM 2535 N N . ALA A 1 325 ? -6.012 -20.875 -22.047 1 92.06 325 ALA A N 1
ATOM 2536 C CA . ALA A 1 325 ? -5.207 -21.828 -22.812 1 92.06 325 ALA A CA 1
ATOM 2537 C C . ALA A 1 325 ? -6.016 -23.078 -23.156 1 92.06 325 ALA A C 1
ATOM 2539 O O . ALA A 1 325 ? -6.852 -23.531 -22.359 1 92.06 325 ALA A O 1
ATOM 2540 N N . PRO A 1 326 ? -5.789 -23.578 -24.391 1 93.81 326 PRO A N 1
ATOM 2541 C CA . PRO A 1 326 ? -6.414 -24.859 -24.688 1 93.81 326 PRO A CA 1
ATOM 2542 C C . PRO A 1 326 ? -6.035 -25.938 -23.672 1 93.81 326 PRO A C 1
ATOM 2544 O O . PRO A 1 326 ? -4.91 -25.953 -23.172 1 93.81 326 PRO A O 1
ATOM 2547 N N . ARG A 1 327 ? -7.02 -26.812 -23.469 1 93.75 327 ARG A N 1
ATOM 2548 C CA . ARG A 1 327 ? -6.789 -27.812 -22.422 1 93.75 327 ARG A CA 1
ATOM 2549 C C . ARG A 1 327 ? -7.266 -29.188 -22.891 1 93.75 327 ARG A C 1
ATOM 2551 O O . ARG A 1 327 ? -8.141 -29.297 -23.75 1 93.75 327 ARG A O 1
ATOM 2558 N N . THR A 1 328 ? -6.602 -30.156 -22.375 1 93.69 328 THR A N 1
ATOM 2559 C CA . THR A 1 328 ? -7 -31.547 -22.531 1 93.69 328 THR A CA 1
ATOM 2560 C C . THR A 1 328 ? -7.211 -32.219 -21.172 1 93.69 328 THR A C 1
ATOM 2562 O O . THR A 1 328 ? -6.348 -32.125 -20.297 1 93.69 328 THR A O 1
ATOM 2565 N N . GLU A 1 329 ? -8.367 -32.781 -21 1 91.38 329 GLU A N 1
ATOM 2566 C CA . GLU A 1 329 ? -8.648 -33.469 -19.75 1 91.38 329 GLU A CA 1
ATOM 2567 C C . GLU A 1 329 ? -8.055 -34.906 -19.75 1 91.38 329 GLU A C 1
ATOM 2569 O O . GLU A 1 329 ? -8.125 -35.594 -20.75 1 91.38 329 GLU A O 1
ATOM 2574 N N . LEU A 1 330 ? -7.445 -35.188 -18.641 1 87 330 LEU A N 1
ATOM 2575 C CA . LEU A 1 330 ? -6.855 -36.5 -18.516 1 87 330 LEU A CA 1
ATOM 2576 C C . LEU A 1 330 ? -7.938 -37.562 -18.297 1 87 330 LEU A C 1
ATOM 2578 O O . LEU A 1 330 ? -8.906 -37.344 -17.578 1 87 330 LEU A O 1
ATOM 2582 N N . ALA A 1 331 ? -7.938 -38.594 -19.141 1 75.56 331 ALA A N 1
ATOM 2583 C CA . ALA A 1 331 ? -8.898 -39.688 -19 1 75.56 331 ALA A CA 1
ATOM 2584 C C . ALA A 1 331 ? -8.266 -40.906 -18.328 1 75.56 331 ALA A C 1
ATOM 2586 O O . ALA A 1 331 ? -7.074 -41.188 -18.5 1 75.56 331 ALA A O 1
ATOM 2587 N N . ALA A 1 332 ? -9.047 -41.562 -17.406 1 63.34 332 ALA A N 1
ATOM 2588 C CA . ALA A 1 332 ? -8.594 -42.75 -16.719 1 63.34 332 ALA A CA 1
ATOM 2589 C C . ALA A 1 332 ? -8.156 -43.812 -17.719 1 63.34 332 ALA A C 1
ATOM 2591 O O . ALA A 1 332 ? -7.25 -44.625 -17.438 1 63.34 332 ALA A O 1
ATOM 2592 N N . SER A 1 333 ? -8.844 -43.844 -18.734 1 55.75 333 SER A N 1
ATOM 2593 C CA . SER A 1 333 ? -8.609 -44.906 -19.703 1 55.75 333 SER A CA 1
ATOM 2594 C C . SER A 1 333 ? -7.191 -44.844 -20.266 1 55.75 333 SER A C 1
ATOM 2596 O O . SER A 1 333 ? -6.688 -45.812 -20.828 1 55.75 333 SER A O 1
ATOM 2598 N N . GLU A 1 334 ? -6.539 -43.812 -20.047 1 56.03 334 GLU A N 1
ATOM 2599 C CA . GLU A 1 334 ? -5.23 -43.625 -20.656 1 56.03 334 GLU A CA 1
ATOM 2600 C C . GLU A 1 334 ? -4.102 -44 -19.719 1 56.03 334 GLU A C 1
ATOM 2602 O O . GLU A 1 334 ? -2.934 -43.719 -19.984 1 56.03 334 GLU A O 1
ATOM 2607 N N . ALA A 1 335 ? -4.504 -44.594 -18.688 1 58.81 335 ALA A N 1
ATOM 2608 C CA . ALA A 1 335 ? -3.572 -45.031 -17.656 1 58.81 335 ALA A CA 1
ATOM 2609 C C . ALA A 1 335 ? -2.768 -46.25 -18.125 1 58.81 335 ALA A C 1
ATOM 2611 O O . ALA A 1 335 ? -3.207 -47 -19 1 58.81 335 ALA A O 1
ATOM 2612 N N . VAL A 1 336 ? -1.497 -46.156 -18 1 56.72 336 VAL A N 1
ATOM 2613 C CA . VAL A 1 336 ? -0.691 -47.344 -18.281 1 56.72 336 VAL A CA 1
ATOM 2614 C C . VAL A 1 336 ? -1.264 -48.562 -17.547 1 56.72 336 VAL A C 1
ATOM 2616 O O . VAL A 1 336 ? -1.526 -48.5 -16.344 1 56.72 336 VAL A O 1
ATOM 2619 N N . SER A 1 337 ? -2.105 -49.281 -18.328 1 46.28 337 SER A N 1
ATOM 2620 C CA . SER A 1 337 ? -2.76 -50.5 -17.891 1 46.28 337 SER A CA 1
ATOM 2621 C C . SER A 1 337 ? -1.826 -51.344 -17.031 1 46.28 337 SER A C 1
ATOM 2623 O O . SER A 1 337 ? -0.926 -52.031 -17.562 1 46.28 337 SER A O 1
ATOM 2625 N N . GLY A 1 338 ? -1.096 -50.969 -16.125 1 40.47 338 GLY A N 1
ATOM 2626 C CA . GLY A 1 338 ? -0.516 -52.156 -15.562 1 40.47 338 GLY A CA 1
ATOM 2627 C C . GLY A 1 338 ? -1.554 -53.125 -14.992 1 40.47 338 GLY A C 1
ATOM 2628 O O . GLY A 1 338 ? -2.66 -52.719 -14.641 1 40.47 338 GLY A O 1
ATOM 2629 N N . ASP A 1 339 ? -1.538 -54.219 -15.586 1 37 339 ASP A N 1
ATOM 2630 C CA . ASP A 1 339 ? -2.271 -55.375 -15.047 1 37 339 ASP A CA 1
ATOM 2631 C C . ASP A 1 339 ? -2.332 -55.312 -13.523 1 37 339 ASP A C 1
ATOM 2633 O O . ASP A 1 339 ? -1.374 -55.688 -12.844 1 37 339 ASP A O 1
ATOM 2637 N N . GLY A 1 340 ? -3.152 -54.719 -12.953 1 39.47 340 GLY A N 1
ATOM 2638 C CA . GLY A 1 340 ? -3.568 -54.75 -11.562 1 39.47 340 GLY A CA 1
ATOM 2639 C C . GLY A 1 340 ? -2.41 -54.625 -10.586 1 39.47 340 GLY A C 1
ATOM 2640 O O . GLY A 1 340 ? -2.619 -54.406 -9.391 1 39.47 340 GLY A O 1
ATOM 2641 N N . SER A 1 341 ? -1.343 -55.531 -10.586 1 38.62 341 SER A N 1
ATOM 2642 C CA . SER A 1 341 ? -0.309 -55.688 -9.562 1 38.62 341 SER A CA 1
ATOM 2643 C C . SER A 1 341 ? 0.677 -54.531 -9.602 1 38.62 341 SER A C 1
ATOM 2645 O O . SER A 1 341 ? 1.363 -54.312 -10.609 1 38.62 341 SER A O 1
ATOM 2647 N N . TRP A 1 342 ? 0.463 -53.469 -8.961 1 43.5 342 TRP A N 1
ATOM 2648 C CA . TRP A 1 342 ? 1.309 -52.312 -8.672 1 43.5 342 TRP A CA 1
ATOM 2649 C C . TRP A 1 342 ? 2.742 -52.75 -8.391 1 43.5 342 TRP A C 1
ATOM 2651 O O . TRP A 1 342 ? 3.068 -53.125 -7.266 1 43.5 342 TRP A O 1
ATOM 2661 N N . ASN A 1 343 ? 3.352 -53.656 -8.969 1 43.78 343 ASN A N 1
ATOM 2662 C CA . ASN A 1 343 ? 4.707 -53.812 -8.453 1 43.78 343 ASN A CA 1
ATOM 2663 C C . ASN A 1 343 ? 5.598 -52.625 -8.82 1 43.78 343 ASN A C 1
ATOM 2665 O O . ASN A 1 343 ? 5.395 -52 -9.859 1 43.78 343 ASN A O 1
ATOM 2669 N N . LEU A 1 344 ? 6.355 -51.969 -7.816 1 47.94 344 LEU A N 1
ATOM 2670 C CA . LEU A 1 344 ? 7.449 -51 -7.859 1 47.94 344 LEU A CA 1
ATOM 2671 C C . LEU A 1 344 ? 8.188 -51.094 -9.195 1 47.94 344 LEU A C 1
ATOM 2673 O O . LEU A 1 344 ? 8.492 -50.062 -9.797 1 47.94 344 LEU A O 1
ATOM 2677 N N . PRO A 1 345 ? 8.336 -52.25 -9.625 1 44.81 345 PRO A N 1
ATOM 2678 C CA . PRO A 1 345 ? 9.102 -52.344 -10.867 1 44.81 345 PRO A CA 1
ATOM 2679 C C . PRO A 1 345 ? 8.375 -51.75 -12.062 1 44.81 345 PRO A C 1
ATOM 2681 O O . PRO A 1 345 ? 9.008 -51.219 -12.984 1 44.81 345 PRO A O 1
ATOM 2684 N N . SER A 1 346 ? 7.156 -51.812 -12.023 1 48.94 346 SER A N 1
ATOM 2685 C CA . SER A 1 346 ? 6.402 -51.281 -13.164 1 48.94 346 SER A CA 1
ATOM 2686 C C . SER A 1 346 ? 6.445 -49.75 -13.211 1 48.94 346 SER A C 1
ATOM 2688 O O . SER A 1 346 ? 6.344 -49.188 -14.289 1 48.94 346 SER A O 1
ATOM 2690 N N . LEU A 1 347 ? 6.371 -49.156 -12.117 1 54.22 347 LEU A N 1
ATOM 2691 C CA . LEU A 1 347 ? 6.613 -47.719 -12.031 1 54.22 347 LEU A CA 1
ATOM 2692 C C . LEU A 1 347 ? 7.973 -47.375 -12.633 1 54.22 347 LEU A C 1
ATOM 2694 O O . LEU A 1 347 ? 8.133 -46.312 -13.227 1 54.22 347 LEU A O 1
ATOM 2698 N N . LEU A 1 348 ? 8.961 -48.344 -12.398 1 50.94 348 LEU A N 1
ATOM 2699 C CA . LEU A 1 348 ? 10.32 -48.188 -12.898 1 50.94 348 LEU A CA 1
ATOM 2700 C C . LEU A 1 348 ? 10.352 -48.25 -14.422 1 50.94 348 LEU A C 1
ATOM 2702 O O . LEU A 1 348 ? 11.234 -47.656 -15.055 1 50.94 348 LEU A O 1
ATOM 2706 N N . GLY A 1 349 ? 9.43 -49.062 -14.938 1 49.25 349 GLY A N 1
ATOM 2707 C CA . GLY A 1 349 ? 9.477 -49.312 -16.375 1 49.25 349 GLY A CA 1
ATOM 2708 C C . GLY A 1 349 ? 9.016 -48.125 -17.203 1 49.25 349 GLY A C 1
ATOM 2709 O O . GLY A 1 349 ? 9.234 -48.094 -18.406 1 49.25 349 GLY A O 1
ATOM 2710 N N . VAL A 1 350 ? 8.445 -47.219 -16.531 1 57.31 350 VAL A N 1
ATOM 2711 C CA . VAL A 1 350 ? 7.91 -46.094 -17.281 1 57.31 350 VAL A CA 1
ATOM 2712 C C . VAL A 1 350 ? 8.82 -44.875 -17.109 1 57.31 350 VAL A C 1
ATOM 2714 O O . VAL A 1 350 ? 8.359 -43.75 -17.188 1 57.31 350 VAL A O 1
ATOM 2717 N N . ASP A 1 351 ? 10.102 -45.156 -17.047 1 61.25 351 ASP A N 1
ATOM 2718 C CA . ASP A 1 351 ? 11.016 -44.031 -16.781 1 61.25 351 ASP A CA 1
ATOM 2719 C C . ASP A 1 351 ? 11.391 -43.312 -18.078 1 61.25 351 ASP A C 1
ATOM 2721 O O . ASP A 1 351 ? 12.352 -43.688 -18.75 1 61.25 351 ASP A O 1
ATOM 2725 N N . THR A 1 352 ? 10.578 -42.438 -18.5 1 75.75 352 THR A N 1
ATOM 2726 C CA . THR A 1 352 ? 10.898 -41.562 -19.625 1 75.75 352 THR A CA 1
ATOM 2727 C C . THR A 1 352 ? 12.188 -40.781 -19.344 1 75.75 352 THR A C 1
ATOM 2729 O O . THR A 1 352 ? 12.391 -40.281 -18.25 1 75.75 352 THR A O 1
ATOM 2732 N N . ARG A 1 353 ? 13.094 -41 -20.281 1 80.19 353 ARG A N 1
ATOM 2733 C CA . ARG A 1 353 ? 14.359 -40.281 -20.141 1 80.19 353 ARG A CA 1
ATOM 2734 C C . ARG A 1 353 ? 14.5 -39.219 -21.234 1 80.19 353 ARG A C 1
ATOM 2736 O O . ARG A 1 353 ? 13.992 -39.375 -22.344 1 80.19 353 ARG A O 1
ATOM 2743 N N . VAL A 1 354 ? 15.18 -38.156 -20.875 1 86.62 354 VAL A N 1
ATOM 2744 C CA . VAL A 1 354 ? 15.469 -37.062 -21.797 1 86.62 354 VAL A CA 1
ATOM 2745 C C . VAL A 1 354 ? 16.859 -37.281 -22.406 1 86.62 354 VAL A C 1
ATOM 2747 O O . VAL A 1 354 ? 17.828 -37.531 -21.703 1 86.62 354 VAL A O 1
ATOM 2750 N N . THR A 1 355 ? 16.938 -37.219 -23.719 1 86.25 355 THR A N 1
ATOM 2751 C CA . THR A 1 355 ? 18.203 -37.406 -24.406 1 86.25 355 THR A CA 1
ATOM 2752 C C . THR A 1 355 ? 18.859 -36.031 -24.688 1 86.25 355 THR A C 1
ATOM 2754 O O . THR A 1 355 ? 20.094 -35.906 -24.625 1 86.25 355 THR A O 1
ATOM 2757 N N . GLU A 1 356 ? 18.078 -35.156 -25.062 1 86.81 356 GLU A N 1
ATOM 2758 C CA . GLU A 1 356 ? 18.578 -33.812 -25.359 1 86.81 356 GLU A CA 1
ATOM 2759 C C . GLU A 1 356 ? 17.609 -32.75 -24.828 1 86.81 356 GLU A C 1
ATOM 2761 O O . GLU A 1 356 ? 16.391 -32.938 -24.828 1 86.81 356 GLU A O 1
ATOM 2766 N N . SER A 1 357 ? 18.266 -31.703 -24.328 1 87.94 357 SER A N 1
ATOM 2767 C CA . SER A 1 357 ? 17.453 -30.562 -23.891 1 87.94 357 SER A CA 1
ATOM 2768 C C . SER A 1 357 ? 18.094 -29.234 -24.328 1 87.94 357 SER A C 1
ATOM 2770 O O . SER A 1 357 ? 19.312 -29.125 -24.406 1 87.94 357 SER A O 1
ATOM 2772 N N . SER A 1 358 ? 17.25 -28.312 -24.703 1 85.88 358 SER A N 1
ATOM 2773 C CA . SER A 1 358 ? 17.719 -27 -25.109 1 85.88 358 SER A CA 1
ATOM 2774 C C . SER A 1 358 ? 16.656 -25.938 -24.875 1 85.88 358 SER A C 1
ATOM 2776 O O . SER A 1 358 ? 15.477 -26.266 -24.672 1 85.88 358 SER A O 1
ATOM 2778 N N . LEU A 1 359 ? 17.109 -24.719 -24.812 1 86.44 359 LEU A N 1
ATOM 2779 C CA . LEU A 1 359 ? 16.188 -23.594 -24.766 1 86.44 359 LEU A CA 1
ATOM 2780 C C . LEU A 1 359 ? 16.047 -22.953 -26.141 1 86.44 359 LEU A C 1
ATOM 2782 O O . LEU A 1 359 ? 17.047 -22.734 -26.844 1 86.44 359 LEU A O 1
ATOM 2786 N N . ALA A 1 360 ? 14.789 -22.781 -26.484 1 86.94 360 ALA A N 1
ATOM 2787 C CA . ALA A 1 360 ? 14.5 -22.156 -27.766 1 86.94 360 ALA A CA 1
ATOM 2788 C C . ALA A 1 360 ? 13.742 -20.844 -27.562 1 86.94 360 ALA A C 1
ATOM 2790 O O . ALA A 1 360 ? 12.836 -20.75 -26.734 1 86.94 360 ALA A O 1
ATOM 2791 N N . ILE A 1 361 ? 14.117 -19.844 -28.281 1 85.69 361 ILE A N 1
ATOM 2792 C CA . ILE A 1 361 ? 13.469 -18.531 -28.203 1 85.69 361 ILE A CA 1
ATOM 2793 C C . ILE A 1 361 ? 12.742 -18.234 -29.516 1 85.69 361 ILE A C 1
ATOM 2795 O O . ILE A 1 361 ? 13.344 -18.297 -30.594 1 85.69 361 ILE A O 1
ATOM 2799 N N . ASP A 1 362 ? 11.508 -17.938 -29.344 1 80.12 362 ASP A N 1
ATOM 2800 C CA . ASP A 1 362 ? 10.703 -17.625 -30.516 1 80.12 362 ASP A CA 1
ATOM 2801 C C . ASP A 1 362 ? 10.789 -16.125 -30.859 1 80.12 362 ASP A C 1
ATOM 2803 O O . ASP A 1 362 ? 10.68 -15.281 -29.969 1 80.12 362 ASP A O 1
ATOM 2807 N N . ALA A 1 363 ? 11.094 -15.75 -31.984 1 68 363 ALA A N 1
ATOM 2808 C CA . ALA A 1 363 ? 11.305 -14.375 -32.438 1 68 363 ALA A CA 1
ATOM 2809 C C . ALA A 1 363 ? 9.992 -13.586 -32.406 1 68 363 ALA A C 1
ATOM 2811 O O . ALA A 1 363 ? 10 -12.359 -32.406 1 68 363 ALA A O 1
ATOM 2812 N N . GLY A 1 364 ? 9.016 -14.055 -31.844 1 68.12 364 GLY A N 1
ATOM 2813 C CA . GLY A 1 364 ? 7.68 -13.484 -31.734 1 68.12 364 GLY A CA 1
ATOM 2814 C C . GLY A 1 364 ? 7.48 -12.266 -32.625 1 68.12 364 GLY A C 1
ATOM 2815 O O . GLY A 1 364 ? 8.391 -11.867 -33.344 1 68.12 364 GLY A O 1
ATOM 2816 N N . LYS A 1 365 ? 6.32 -11.641 -32.75 1 73.38 365 LYS A N 1
ATOM 2817 C CA . LYS A 1 365 ? 5.934 -10.469 -33.531 1 73.38 365 LYS A CA 1
ATOM 2818 C C . LYS A 1 365 ? 6.297 -9.172 -32.812 1 73.38 365 LYS A C 1
ATOM 2820 O O . LYS A 1 365 ? 6.617 -8.164 -33.438 1 73.38 365 LYS A O 1
ATOM 2825 N N . ASP A 1 366 ? 6.312 -9.211 -31.594 1 81.31 366 ASP A N 1
ATOM 2826 C CA . ASP A 1 366 ? 6.621 -8.055 -30.766 1 81.31 366 ASP A CA 1
ATOM 2827 C C . ASP A 1 366 ? 8.117 -7.965 -30.484 1 81.31 366 ASP A C 1
ATOM 2829 O O . ASP A 1 366 ? 8.727 -8.93 -30.016 1 81.31 366 ASP A O 1
ATOM 2833 N N . ALA A 1 367 ? 8.664 -6.824 -30.812 1 82.94 367 ALA A N 1
ATOM 2834 C CA . ALA A 1 367 ? 10.102 -6.625 -30.688 1 82.94 367 ALA A CA 1
ATOM 2835 C C . ALA A 1 367 ? 10.531 -6.652 -29.219 1 82.94 367 ALA A C 1
ATOM 2837 O O . ALA A 1 367 ? 11.688 -6.938 -28.906 1 82.94 367 ALA A O 1
ATOM 2838 N N . LEU A 1 368 ? 9.703 -6.438 -28.375 1 90.75 368 LEU A N 1
ATOM 2839 C CA . LEU A 1 368 ? 10.086 -6.312 -26.969 1 90.75 368 LEU A CA 1
ATOM 2840 C C . LEU A 1 368 ? 9.703 -7.566 -26.188 1 90.75 368 LEU A C 1
ATOM 2842 O O . LEU A 1 368 ? 10.016 -7.68 -25 1 90.75 368 LEU A O 1
ATOM 2846 N N . ARG A 1 369 ? 9.062 -8.469 -26.844 1 92.5 369 ARG A N 1
ATOM 2847 C CA . ARG A 1 369 ? 8.609 -9.672 -26.141 1 92.5 369 ARG A CA 1
ATOM 2848 C C . ARG A 1 369 ? 9.062 -10.93 -26.875 1 92.5 369 ARG A C 1
ATOM 2850 O O . ARG A 1 369 ? 9.078 -10.977 -28.094 1 92.5 369 ARG A O 1
ATOM 2857 N N . ARG A 1 370 ? 9.453 -11.875 -26.016 1 92 370 ARG A N 1
ATOM 2858 C CA . ARG A 1 370 ? 9.844 -13.172 -26.562 1 92 370 ARG A CA 1
ATOM 2859 C C . ARG A 1 370 ? 9.289 -14.312 -25.703 1 92 370 ARG A C 1
ATOM 2861 O O . ARG A 1 370 ? 9.133 -14.164 -24.5 1 92 370 ARG A O 1
ATOM 2868 N N . ILE A 1 371 ? 9.008 -15.344 -26.375 1 93.44 371 ILE A N 1
ATOM 2869 C CA . ILE A 1 371 ? 8.602 -16.578 -25.703 1 93.44 371 ILE A CA 1
ATOM 2870 C C . ILE A 1 371 ? 9.766 -17.562 -25.703 1 93.44 371 ILE A C 1
ATOM 2872 O O . ILE A 1 371 ? 10.336 -17.859 -26.75 1 93.44 371 ILE A O 1
ATOM 2876 N N . VAL A 1 372 ? 10.094 -17.984 -24.531 1 92 372 VAL A N 1
ATOM 2877 C CA . VAL A 1 372 ? 11.164 -18.953 -24.375 1 92 372 VAL A CA 1
ATOM 2878 C C . VAL A 1 372 ? 10.57 -20.344 -24.109 1 92 372 VAL A C 1
ATOM 2880 O O . VAL A 1 372 ? 9.719 -20.484 -23.219 1 92 372 VAL A O 1
ATOM 2883 N N . LYS A 1 373 ? 11.07 -21.297 -24.891 1 93.38 373 LYS A N 1
ATOM 2884 C CA . LYS A 1 373 ? 10.547 -22.656 -24.734 1 93.38 373 LYS A CA 1
ATOM 2885 C C . LYS A 1 373 ? 11.664 -23.641 -24.375 1 93.38 373 LYS A C 1
ATOM 2887 O O . LYS A 1 373 ? 12.789 -23.516 -24.875 1 93.38 373 LYS A O 1
ATOM 2892 N N . LEU A 1 374 ? 11.32 -24.531 -23.531 1 92.12 374 LEU A N 1
ATOM 2893 C CA . LEU A 1 374 ? 12.18 -25.672 -23.234 1 92.12 374 LEU A CA 1
ATOM 2894 C C . LEU A 1 374 ? 11.883 -26.828 -24.203 1 92.12 374 LEU A C 1
ATOM 2896 O O . LEU A 1 374 ? 10.766 -27.344 -24.234 1 92.12 374 LEU A O 1
ATOM 2900 N N . ARG A 1 375 ? 12.891 -27.172 -24.938 1 92.19 375 ARG A N 1
ATOM 2901 C CA . ARG A 1 375 ? 12.742 -28.266 -25.891 1 92.19 375 ARG A CA 1
ATOM 2902 C C . ARG A 1 375 ? 13.453 -29.531 -25.391 1 92.19 375 ARG A C 1
ATOM 2904 O O . ARG A 1 375 ? 14.609 -29.469 -24.969 1 92.19 375 ARG A O 1
ATOM 2911 N N . LEU A 1 376 ? 12.648 -30.578 -25.453 1 92.31 376 LEU A N 1
ATOM 2912 C CA . LEU A 1 376 ? 13.188 -31.859 -25.016 1 92.31 376 LEU A CA 1
ATOM 2913 C C . LEU A 1 376 ? 13.031 -32.906 -26.094 1 92.31 376 LEU A C 1
ATOM 2915 O O . LEU A 1 376 ? 12.023 -32.938 -26.812 1 92.31 376 LEU A O 1
ATOM 2919 N N . THR A 1 377 ? 14.062 -33.656 -26.234 1 91.31 377 THR A N 1
ATOM 2920 C CA . THR A 1 377 ? 13.961 -34.906 -27.016 1 91.31 377 THR A CA 1
ATOM 2921 C C . THR A 1 377 ? 13.961 -36.125 -26.109 1 91.31 377 THR A C 1
ATOM 2923 O O . THR A 1 377 ? 14.883 -36.312 -25.312 1 91.31 377 THR A O 1
ATOM 2926 N N . LEU A 1 378 ? 12.898 -36.844 -26.219 1 89.31 378 LEU A N 1
ATOM 2927 C CA . LEU A 1 378 ? 12.734 -38.031 -25.359 1 89.31 378 LEU A CA 1
ATOM 2928 C C . LEU A 1 378 ? 13.43 -39.219 -25.984 1 89.31 378 LEU A C 1
ATOM 2930 O O . LEU A 1 378 ? 13.812 -39.219 -27.141 1 89.31 378 LEU A O 1
ATOM 2934 N N . TYR A 1 379 ? 13.602 -40.219 -25.141 1 84.06 379 TYR A N 1
ATOM 2935 C CA . TYR A 1 379 ? 14.258 -41.438 -25.594 1 84.06 379 TYR A CA 1
ATOM 2936 C C . TYR A 1 379 ? 13.484 -42.094 -26.75 1 84.06 379 TYR A C 1
ATOM 2938 O O . TYR A 1 379 ? 14.078 -42.719 -27.609 1 84.06 379 TYR A O 1
ATOM 2946 N N . SER A 1 380 ? 12.203 -41.875 -26.734 1 80.56 380 SER A N 1
ATOM 2947 C CA . SER A 1 380 ? 11.367 -42.406 -27.812 1 80.56 380 SER A CA 1
ATOM 2948 C C . SER A 1 380 ? 11.656 -41.688 -29.125 1 80.56 380 SER A C 1
ATOM 2950 O O . SER A 1 380 ? 11.234 -42.156 -30.188 1 80.56 380 SER A O 1
ATOM 2952 N N . GLY A 1 381 ? 12.406 -40.594 -29.094 1 83.56 381 GLY A N 1
ATOM 2953 C CA . GLY A 1 381 ? 12.688 -39.812 -30.281 1 83.56 381 GLY A CA 1
ATOM 2954 C C . GLY A 1 381 ? 11.727 -38.625 -30.469 1 83.56 381 GLY A C 1
ATOM 2955 O O . GLY A 1 381 ? 11.961 -37.781 -31.312 1 83.56 381 GLY A O 1
ATOM 2956 N N . LYS A 1 382 ? 10.758 -38.656 -29.719 1 88.38 382 LYS A N 1
ATOM 2957 C CA . LYS A 1 382 ? 9.773 -37.594 -29.828 1 88.38 382 LYS A CA 1
ATOM 2958 C C . LYS A 1 382 ? 10.305 -36.312 -29.234 1 88.38 382 LYS A C 1
ATOM 2960 O O . LYS A 1 382 ? 10.961 -36.312 -28.188 1 88.38 382 LYS A O 1
ATOM 2965 N N . SER A 1 383 ? 10.023 -35.281 -30 1 91.5 383 SER A N 1
ATOM 2966 C CA . SER A 1 383 ? 10.422 -33.969 -29.5 1 91.5 383 SER A CA 1
ATOM 2967 C C . SER A 1 383 ? 9.227 -33.188 -28.953 1 91.5 383 SER A C 1
ATOM 2969 O O . SER A 1 383 ? 8.172 -33.125 -29.594 1 91.5 383 SER A O 1
ATOM 2971 N N . VAL A 1 384 ? 9.43 -32.656 -27.766 1 93.38 384 VAL A N 1
ATOM 2972 C CA . VAL A 1 384 ? 8.367 -31.906 -27.125 1 93.38 384 VAL A CA 1
ATOM 2973 C C . VAL A 1 384 ? 8.898 -30.531 -26.703 1 93.38 384 VAL A C 1
ATOM 2975 O O . VAL A 1 384 ? 10.094 -30.375 -26.469 1 93.38 384 VAL A O 1
ATOM 2978 N N . SER A 1 385 ? 7.977 -29.562 -26.734 1 93.44 385 SER A N 1
ATOM 2979 C CA . SER A 1 385 ? 8.32 -28.219 -26.312 1 93.44 385 SER A CA 1
ATOM 2980 C C . SER A 1 385 ? 7.328 -27.688 -25.297 1 93.44 385 SER A C 1
ATOM 2982 O O . SER A 1 385 ? 6.121 -27.891 -25.422 1 93.44 385 SER A O 1
ATOM 2984 N N . VAL A 1 386 ? 7.926 -27.078 -24.297 1 95.19 386 VAL A N 1
ATOM 2985 C CA . VAL A 1 386 ? 7.09 -26.531 -23.234 1 95.19 386 VAL A CA 1
ATOM 2986 C C . VAL A 1 386 ? 7.504 -25.094 -22.953 1 95.19 386 VAL A C 1
ATOM 2988 O O . VAL A 1 386 ? 8.695 -24.766 -22.969 1 95.19 386 VAL A O 1
ATOM 2991 N N . ASP A 1 387 ? 6.531 -24.219 -22.734 1 95.5 387 ASP A N 1
ATOM 2992 C CA . ASP A 1 387 ? 6.773 -22.812 -22.453 1 95.5 387 ASP A CA 1
ATOM 2993 C C . ASP A 1 387 ? 7.457 -22.641 -21.094 1 95.5 387 ASP A C 1
ATOM 2995 O O . ASP A 1 387 ? 6.965 -23.141 -20.078 1 95.5 387 ASP A O 1
ATOM 2999 N N . LEU A 1 388 ? 8.539 -21.891 -21.078 1 94.19 388 LEU A N 1
ATOM 3000 C CA . LEU A 1 388 ? 9.258 -21.656 -19.844 1 94.19 388 LEU A CA 1
ATOM 3001 C C . LEU A 1 388 ? 8.414 -20.844 -18.859 1 94.19 388 LEU A C 1
ATOM 3003 O O . LEU A 1 388 ? 8.5 -21.047 -17.641 1 94.19 388 LEU A O 1
ATOM 3007 N N . GLY A 1 389 ? 7.68 -19.906 -19.375 1 95.75 389 GLY A N 1
ATOM 3008 C CA . GLY A 1 389 ? 6.762 -19.156 -18.531 1 95.75 389 GLY A CA 1
ATOM 3009 C C . GLY A 1 389 ? 5.742 -20.031 -17.844 1 95.75 389 GLY A C 1
ATOM 3010 O O . GLY A 1 389 ? 5.434 -19.828 -16.656 1 95.75 389 GLY A O 1
ATOM 3011 N N . GLN A 1 390 ? 5.258 -20.969 -18.562 1 96.44 390 GLN A N 1
ATOM 3012 C CA . GLN A 1 390 ? 4.297 -21.906 -17.969 1 96.44 390 GLN A CA 1
ATOM 3013 C C . GLN A 1 390 ? 4.961 -22.797 -16.938 1 96.44 390 GLN A C 1
ATOM 3015 O O . GLN A 1 390 ? 4.324 -23.188 -15.953 1 96.44 390 GLN A O 1
ATOM 3020 N N . ILE A 1 391 ? 6.168 -23.125 -17.172 1 95.69 391 ILE A N 1
ATOM 3021 C CA . ILE A 1 391 ? 6.922 -23.875 -16.172 1 95.69 391 ILE A CA 1
ATOM 3022 C C . ILE A 1 391 ? 7.02 -23.062 -14.875 1 95.69 391 ILE A C 1
ATOM 3024 O O . ILE A 1 391 ? 6.777 -23.594 -13.789 1 95.69 391 ILE A O 1
ATOM 3028 N N . ALA A 1 392 ? 7.344 -21.812 -15.086 1 95.62 392 ALA A N 1
ATOM 3029 C CA . ALA A 1 392 ? 7.461 -20.938 -13.922 1 95.62 392 ALA A CA 1
ATOM 3030 C C . ALA A 1 392 ? 6.129 -20.812 -13.188 1 95.62 392 ALA A C 1
ATOM 3032 O O . ALA A 1 392 ? 6.086 -20.875 -11.953 1 95.62 392 ALA A O 1
ATOM 3033 N N . ARG A 1 393 ? 5.145 -20.656 -13.891 1 94.94 393 ARG A N 1
ATOM 3034 C CA . ARG A 1 393 ? 3.811 -20.578 -13.305 1 94.94 393 ARG A CA 1
ATOM 3035 C C . ARG A 1 393 ? 3.455 -21.875 -12.594 1 94.94 393 ARG A C 1
ATOM 3037 O O . ARG A 1 393 ? 2.967 -21.859 -11.461 1 94.94 393 ARG A O 1
ATOM 3044 N N . GLY A 1 394 ? 3.664 -22.984 -13.258 1 95.94 394 GLY A N 1
ATOM 3045 C CA . GLY A 1 394 ? 3.395 -24.281 -12.664 1 95.94 394 GLY A CA 1
ATOM 3046 C C . GLY A 1 394 ? 4.133 -24.5 -11.359 1 95.94 394 GLY A C 1
ATOM 3047 O O . GLY A 1 394 ? 3.566 -25.031 -10.406 1 95.94 394 GLY A O 1
ATOM 3048 N N . ARG A 1 395 ? 5.316 -24.078 -11.352 1 94.69 395 ARG A N 1
ATOM 3049 C CA . ARG A 1 395 ? 6.113 -24.266 -10.141 1 94.69 395 ARG A CA 1
ATOM 3050 C C . ARG A 1 395 ? 5.574 -23.422 -8.992 1 94.69 395 ARG A C 1
ATOM 3052 O O . ARG A 1 395 ? 5.551 -23.859 -7.844 1 94.69 395 ARG A O 1
ATOM 3059 N N . ARG A 1 396 ? 5.137 -22.25 -9.234 1 93.38 396 ARG A N 1
ATOM 3060 C CA . ARG A 1 396 ? 4.633 -21.344 -8.203 1 93.38 396 ARG A CA 1
ATOM 3061 C C . ARG A 1 396 ? 3.305 -21.844 -7.645 1 93.38 396 ARG A C 1
ATOM 3063 O O . ARG A 1 396 ? 3.025 -21.672 -6.457 1 93.38 396 ARG A O 1
ATOM 3070 N N . TYR A 1 397 ? 2.543 -22.484 -8.477 1 92.06 397 TYR A N 1
ATOM 3071 C CA . TYR A 1 397 ? 1.191 -22.828 -8.062 1 92.06 397 TYR A CA 1
ATOM 3072 C C . TYR A 1 397 ? 1.136 -24.281 -7.566 1 92.06 397 TYR A C 1
ATOM 3074 O O . TYR A 1 397 ? 0.123 -24.703 -7.008 1 92.06 397 TYR A O 1
ATOM 3082 N N . ALA A 1 398 ? 2.205 -24.984 -7.797 1 94.31 398 ALA A N 1
ATOM 3083 C CA . ALA A 1 398 ? 2.205 -26.391 -7.398 1 94.31 398 ALA A CA 1
ATOM 3084 C C . ALA A 1 398 ? 2.137 -26.531 -5.879 1 94.31 398 ALA A C 1
ATOM 3086 O O . ALA A 1 398 ? 2.764 -25.75 -5.152 1 94.31 398 ALA A O 1
ATOM 3087 N N . TYR A 1 399 ? 1.338 -27.531 -5.496 1 91.81 399 TYR A N 1
ATOM 3088 C CA . TYR A 1 399 ? 1.278 -27.859 -4.078 1 91.81 399 TYR A CA 1
ATOM 3089 C C . TYR A 1 399 ? 2.422 -28.797 -3.689 1 91.81 399 TYR A C 1
ATOM 3091 O O . TYR A 1 399 ? 2.916 -29.562 -4.52 1 91.81 399 TYR A O 1
ATOM 3099 N N . GLU A 1 400 ? 2.844 -28.609 -2.498 1 88 400 GLU A N 1
ATOM 3100 C CA . GLU A 1 400 ? 3.861 -29.516 -1.972 1 88 400 GLU A CA 1
ATOM 3101 C C . GLU A 1 400 ? 3.338 -30.297 -0.77 1 88 400 GLU A C 1
ATOM 3103 O O . GLU A 1 400 ? 2.564 -29.766 0.031 1 88 400 GLU A O 1
ATOM 3108 N N . VAL A 1 401 ? 3.697 -31.484 -0.74 1 85.19 401 VAL A N 1
ATOM 3109 C CA . VAL A 1 401 ? 3.295 -32.312 0.386 1 85.19 401 VAL A CA 1
ATOM 3110 C C . VAL A 1 401 ? 4.152 -32 1.606 1 85.19 401 VAL A C 1
ATOM 3112 O O . VAL A 1 401 ? 5.383 -32 1.531 1 85.19 401 VAL A O 1
ATOM 3115 N N . LYS A 1 402 ? 3.541 -31.328 2.555 1 69.38 402 LYS A N 1
ATOM 3116 C CA . LYS A 1 402 ? 4.273 -30.969 3.766 1 69.38 402 LYS A CA 1
ATOM 3117 C C . LYS A 1 402 ? 4.32 -32.125 4.746 1 69.38 402 LYS A C 1
ATOM 3119 O O . LYS A 1 402 ? 3.293 -32.75 5.023 1 69.38 402 LYS A O 1
ATOM 3124 N N . ALA A 1 403 ? 5.645 -32.562 5.016 1 57.34 403 ALA A N 1
ATOM 3125 C CA . ALA A 1 403 ? 5.789 -33.562 6.059 1 57.34 403 ALA A CA 1
ATOM 3126 C C . ALA A 1 403 ? 5.27 -33.062 7.398 1 57.34 403 ALA A C 1
ATOM 3128 O O . ALA A 1 403 ? 5.547 -31.906 7.785 1 57.34 403 ALA A O 1
ATOM 3129 N N . GLU A 1 404 ? 4.086 -33.125 7.742 1 52.03 404 GLU A N 1
ATOM 3130 C CA . GLU A 1 404 ? 3.697 -32.719 9.094 1 52.03 404 GLU A CA 1
ATOM 3131 C C . GLU A 1 404 ? 4.82 -32.969 10.094 1 52.03 404 GLU A C 1
ATOM 3133 O O . GLU A 1 404 ? 5.391 -34.062 10.117 1 52.03 404 GLU A O 1
ATOM 3138 N N . LYS A 1 405 ? 5.32 -31.938 10.523 1 41.34 405 LYS A N 1
ATOM 3139 C CA . LYS A 1 405 ? 6.129 -31.984 11.742 1 41.34 405 LYS A CA 1
ATOM 3140 C C . LYS A 1 405 ? 5.387 -32.719 12.867 1 41.34 405 LYS A C 1
ATOM 3142 O O . LYS A 1 405 ? 4.266 -32.344 13.211 1 41.34 405 LYS A O 1
ATOM 3147 N N . GLY A 1 406 ? 5.723 -33.938 13.234 1 44.38 406 GLY A N 1
ATOM 3148 C CA . GLY A 1 406 ? 5.449 -34.719 14.414 1 44.38 406 GLY A CA 1
ATOM 3149 C C . GLY A 1 406 ? 4.727 -36.031 14.109 1 44.38 406 GLY A C 1
ATOM 3150 O O . GLY A 1 406 ? 4.324 -36.75 15.031 1 44.38 406 GLY A O 1
ATOM 3151 N N . SER A 1 407 ? 3.9 -35.969 13.148 1 41.16 407 SER A N 1
ATOM 3152 C CA . SER A 1 407 ? 3.213 -37.25 13.203 1 41.16 407 SER A CA 1
ATOM 3153 C C . SER A 1 407 ? 4.168 -38.406 12.906 1 41.16 407 SER A C 1
ATOM 3155 O O . SER A 1 407 ? 4.48 -38.656 11.75 1 41.16 407 SER A O 1
ATOM 3157 N N . THR A 1 408 ? 5.227 -38.375 13.539 1 39.19 408 THR A N 1
ATOM 3158 C CA . THR A 1 408 ? 5.949 -39.625 13.727 1 39.19 408 THR A CA 1
ATOM 3159 C C . THR A 1 408 ? 4.984 -40.812 13.734 1 39.19 408 THR A C 1
ATOM 3161 O O . THR A 1 408 ? 5.352 -41.938 14.141 1 39.19 408 THR A O 1
ATOM 3164 N N . THR A 1 409 ? 3.846 -40.688 14.023 1 41.03 409 THR A N 1
ATOM 3165 C CA . THR A 1 409 ? 3.268 -42.031 14.164 1 41.03 409 THR A CA 1
ATOM 3166 C C . THR A 1 409 ? 3.518 -42.844 12.906 1 41.03 409 THR A C 1
ATOM 3168 O O . THR A 1 409 ? 3.27 -42.375 11.797 1 41.03 409 THR A O 1
ATOM 3171 N N . ALA A 1 410 ? 4.305 -44.031 13.07 1 41.28 410 ALA A N 1
ATOM 3172 C CA . ALA A 1 410 ? 4.855 -45.219 12.398 1 41.28 410 ALA A CA 1
ATOM 3173 C C . ALA A 1 410 ? 3.98 -45.625 11.227 1 41.28 410 ALA A C 1
ATOM 3175 O O . ALA A 1 410 ? 4.34 -46.531 10.469 1 41.28 410 ALA A O 1
ATOM 3176 N N . LYS A 1 411 ? 2.715 -45.406 11.328 1 46.16 411 LYS A N 1
ATOM 3177 C CA . LYS A 1 411 ? 1.941 -46.406 10.57 1 46.16 411 LYS A CA 1
ATOM 3178 C C . LYS A 1 411 ? 1.709 -45.938 9.141 1 46.16 411 LYS A C 1
ATOM 3180 O O . LYS A 1 411 ? 0.969 -46.562 8.383 1 46.16 411 LYS A O 1
ATOM 3185 N N . SER A 1 412 ? 1.862 -44.625 8.789 1 53.5 412 SER A N 1
ATOM 3186 C CA . SER A 1 412 ? 1.444 -44.312 7.426 1 53.5 412 SER A CA 1
ATOM 3187 C C . SER A 1 412 ? 2.543 -44.656 6.422 1 53.5 412 SER A C 1
ATOM 3189 O O . SER A 1 412 ? 3.697 -44.25 6.605 1 53.5 412 SER A O 1
ATOM 3191 N N . SER A 1 413 ? 2.322 -45.5 5.449 1 58.47 413 SER A N 1
ATOM 3192 C CA . SER A 1 413 ? 3.217 -46.125 4.48 1 58.47 413 SER A CA 1
ATOM 3193 C C . SER A 1 413 ? 3.641 -45.156 3.398 1 58.47 413 SER A C 1
ATOM 3195 O O . SER A 1 413 ? 2.865 -44.281 3.014 1 58.47 413 SER A O 1
ATOM 3197 N N . PRO A 1 414 ? 4.906 -45.094 3.148 1 66.44 414 PRO A N 1
ATOM 3198 C CA . PRO A 1 414 ? 5.375 -44.344 1.97 1 66.44 414 PRO A CA 1
ATOM 3199 C C . PRO A 1 414 ? 4.48 -44.562 0.75 1 66.44 414 PRO A C 1
ATOM 3201 O O . PRO A 1 414 ? 3.867 -45.625 0.605 1 66.44 414 PRO A O 1
ATOM 3204 N N . ILE A 1 415 ? 4.227 -43.5 0.018 1 69.31 415 ILE A N 1
ATOM 3205 C CA . ILE A 1 415 ? 3.291 -43.438 -1.101 1 69.31 415 ILE A CA 1
ATOM 3206 C C . ILE A 1 415 ? 3.396 -44.719 -1.918 1 69.31 415 ILE A C 1
ATOM 3208 O O . ILE A 1 415 ? 2.381 -45.344 -2.252 1 69.31 415 ILE A O 1
ATOM 3212 N N . LEU A 1 416 ? 4.633 -45.156 -2.035 1 64.75 416 LEU A N 1
ATOM 3213 C CA . LEU A 1 416 ? 4.816 -46.312 -2.896 1 64.75 416 LEU A CA 1
ATOM 3214 C C . LEU A 1 416 ? 4.305 -47.594 -2.219 1 64.75 416 LEU A C 1
ATOM 3216 O O . LEU A 1 416 ? 3.686 -48.438 -2.865 1 64.75 416 LEU A O 1
ATOM 3220 N N . SER A 1 417 ? 4.543 -47.594 -0.98 1 64.75 417 SER A N 1
ATOM 3221 C CA . SER A 1 417 ? 4.094 -48.75 -0.233 1 64.75 417 SER A CA 1
ATOM 3222 C C . SER A 1 417 ? 2.576 -48.781 -0.101 1 64.75 417 SER A C 1
ATOM 3224 O O . SER A 1 417 ? 1.952 -49.844 -0.22 1 64.75 417 SER A O 1
ATOM 3226 N N . ALA A 1 418 ? 2.094 -47.625 0.097 1 64.69 418 ALA A N 1
ATOM 3227 C CA . ALA A 1 418 ? 0.645 -47.531 0.257 1 64.69 418 ALA A CA 1
ATOM 3228 C C . ALA A 1 418 ? -0.075 -47.844 -1.051 1 64.69 418 ALA A C 1
ATOM 3230 O O . ALA A 1 418 ? -1.111 -48.531 -1.049 1 64.69 418 ALA A O 1
ATOM 3231 N N . LEU A 1 419 ? 0.479 -47.406 -2.027 1 62.75 419 LEU A N 1
ATOM 3232 C CA . LEU A 1 419 ? -0.119 -47.625 -3.34 1 62.75 419 LEU A CA 1
ATOM 3233 C C . LEU A 1 419 ? -0.057 -49.094 -3.727 1 62.75 419 LEU A C 1
ATOM 3235 O O . LEU A 1 419 ? -0.977 -49.594 -4.363 1 62.75 419 LEU A O 1
ATOM 3239 N N . SER A 1 420 ? 1.017 -49.719 -3.346 1 60.31 420 SER A N 1
ATOM 3240 C CA . SER A 1 420 ? 1.167 -51.125 -3.604 1 60.31 420 SER A CA 1
ATOM 3241 C C . SER A 1 420 ? 0.208 -51.969 -2.746 1 60.31 420 SER A C 1
ATOM 3243 O O . SER A 1 420 ? -0.298 -53 -3.188 1 60.31 420 SER A O 1
ATOM 3245 N N . ALA A 1 421 ? 0.052 -51.406 -1.536 1 58.66 421 ALA A N 1
ATOM 3246 C CA . ALA A 1 421 ? -0.745 -52.156 -0.573 1 58.66 421 ALA A CA 1
ATOM 3247 C C . ALA A 1 421 ? -2.236 -52 -0.867 1 58.66 421 ALA A C 1
ATOM 3249 O O . ALA A 1 421 ? -3.016 -52.938 -0.598 1 58.66 421 ALA A O 1
ATOM 3250 N N . GLU A 1 422 ? -2.703 -50.844 -1.181 1 56.41 422 GLU A N 1
ATOM 3251 C CA . GLU A 1 422 ? -4.145 -50.594 -1.225 1 56.41 422 GLU A CA 1
ATOM 3252 C C . GLU A 1 422 ? -4.77 -51.25 -2.451 1 56.41 422 GLU A C 1
ATOM 3254 O O . GLU A 1 422 ? -5.961 -51.594 -2.449 1 56.41 422 GLU A O 1
ATOM 3259 N N . GLY A 1 423 ? -4.016 -52.031 -3.211 1 46.56 423 GLY A N 1
ATOM 3260 C CA . GLY A 1 423 ? -4.637 -52.688 -4.344 1 46.56 423 GLY A CA 1
ATOM 3261 C C . GLY A 1 423 ? -5.82 -51.938 -4.914 1 46.56 423 GLY A C 1
ATOM 3262 O O . GLY A 1 423 ? -5.91 -50.719 -4.77 1 46.56 423 GLY A O 1
ATOM 3263 N N . ASP A 1 424 ? -6.824 -52.531 -5.75 1 47.31 424 ASP A N 1
ATOM 3264 C CA . ASP A 1 424 ? -8.039 -52.031 -6.391 1 47.31 424 ASP A CA 1
ATOM 3265 C C . ASP A 1 424 ? -9.031 -51.531 -5.352 1 47.31 424 ASP A C 1
ATOM 3267 O O . ASP A 1 424 ? -9.984 -50.812 -5.691 1 47.31 424 ASP A O 1
ATOM 3271 N N . ASN A 1 425 ? -8.891 -52 -4.223 1 47.47 425 ASN A N 1
ATOM 3272 C CA . ASN A 1 425 ? -9.953 -51.781 -3.248 1 47.47 425 ASN A CA 1
ATOM 3273 C C . ASN A 1 425 ? -9.625 -50.625 -2.303 1 47.47 425 ASN A C 1
ATOM 3275 O O . ASN A 1 425 ? -10.266 -50.469 -1.263 1 47.47 425 ASN A O 1
ATOM 3279 N N . GLY A 1 426 ? -8.586 -49.844 -2.58 1 52.75 426 GLY A N 1
ATOM 3280 C CA . GLY A 1 426 ? -8.227 -48.844 -1.566 1 52.75 426 GLY A CA 1
ATOM 3281 C C . GLY A 1 426 ? -9.055 -47.594 -1.649 1 52.75 426 GLY A C 1
ATOM 3282 O O . GLY A 1 426 ? -9.836 -47.406 -2.584 1 52.75 426 GLY A O 1
ATOM 3283 N N . THR A 1 427 ? -9.07 -46.812 -0.488 1 63.06 427 THR A N 1
ATOM 3284 C CA . THR A 1 427 ? -9.82 -45.594 -0.317 1 63.06 427 THR A CA 1
ATOM 3285 C C . THR A 1 427 ? -9.461 -44.594 -1.406 1 63.06 427 THR A C 1
ATOM 3287 O O . THR A 1 427 ? -10.281 -43.719 -1.77 1 63.06 427 THR A O 1
ATOM 3290 N N . HIS A 1 428 ? -8.289 -44.906 -2.045 1 69.06 428 HIS A N 1
ATOM 3291 C CA . HIS A 1 428 ? -7.84 -44 -3.098 1 69.06 428 HIS A CA 1
ATOM 3292 C C . HIS A 1 428 ? -7.574 -44.75 -4.395 1 69.06 428 HIS A C 1
ATOM 3294 O O . HIS A 1 428 ? -6.984 -45.844 -4.379 1 69.06 428 HIS A O 1
ATOM 3300 N N . LYS A 1 429 ? -8.195 -44.344 -5.367 1 75.5 429 LYS A N 1
ATOM 3301 C CA . LYS A 1 429 ? -7.883 -44.875 -6.691 1 75.5 429 LYS A CA 1
ATOM 3302 C C . LYS A 1 429 ? -6.656 -44.188 -7.285 1 75.5 429 LYS A C 1
ATOM 3304 O O . LYS A 1 429 ? -6.586 -42.969 -7.328 1 75.5 429 LYS A O 1
ATOM 3309 N N . THR A 1 430 ? -5.641 -44.969 -7.66 1 78.94 430 THR A N 1
ATOM 3310 C CA . THR A 1 430 ? -4.402 -44.438 -8.203 1 78.94 430 THR A CA 1
ATOM 3311 C C . THR A 1 430 ? -4.23 -44.812 -9.664 1 78.94 430 THR A C 1
ATOM 3313 O O . THR A 1 430 ? -4.426 -46 -10.023 1 78.94 430 THR A O 1
ATOM 3316 N N . ILE A 1 431 ? -3.959 -43.906 -10.492 1 81.44 431 ILE A N 1
ATOM 3317 C CA . ILE A 1 431 ? -3.695 -44.125 -11.906 1 81.44 431 ILE A CA 1
ATOM 3318 C C . ILE A 1 431 ? -2.291 -43.625 -12.258 1 81.44 431 ILE A C 1
ATOM 3320 O O . ILE A 1 431 ? -1.918 -42.5 -11.914 1 81.44 431 ILE A O 1
ATOM 3324 N N . ILE A 1 432 ? -1.497 -44.469 -12.906 1 83.38 432 ILE A N 1
ATOM 3325 C CA . ILE A 1 432 ? -0.127 -44.094 -13.266 1 83.38 432 ILE A CA 1
ATOM 3326 C C . ILE A 1 432 ? -0.058 -43.719 -14.742 1 83.38 432 ILE A C 1
ATOM 3328 O O . ILE A 1 432 ? -0.606 -44.438 -15.594 1 83.38 432 ILE A O 1
ATOM 3332 N N . HIS A 1 433 ? 0.589 -42.625 -15.016 1 85.94 433 HIS A N 1
ATOM 3333 C CA . HIS A 1 433 ? 0.751 -42.156 -16.391 1 85.94 433 HIS A CA 1
ATOM 3334 C C . HIS A 1 433 ? 2.225 -42.062 -16.766 1 85.94 433 HIS A C 1
ATOM 3336 O O . HIS A 1 433 ? 3.082 -41.844 -15.906 1 85.94 433 HIS A O 1
ATOM 3342 N N . ASP A 1 434 ? 2.406 -42.25 -18.047 1 85.44 434 ASP A N 1
ATOM 3343 C CA . ASP A 1 434 ? 3.738 -42.031 -18.594 1 85.44 434 ASP A CA 1
ATOM 3344 C C . ASP A 1 434 ? 3.955 -40.562 -18.906 1 85.44 434 ASP A C 1
ATOM 3346 O O . ASP A 1 434 ? 3.102 -39.906 -19.531 1 85.44 434 ASP A O 1
ATOM 3350 N N . ALA A 1 435 ? 5.117 -40.125 -18.484 1 90.56 435 ALA A N 1
ATOM 3351 C CA . ALA A 1 435 ? 5.426 -38.719 -18.703 1 90.56 435 ALA A CA 1
ATOM 3352 C C . ALA A 1 435 ? 5.402 -38.375 -20.188 1 90.56 435 ALA A C 1
ATOM 3354 O O . ALA A 1 435 ? 4.973 -37.281 -20.578 1 90.56 435 ALA A O 1
ATOM 3355 N N . ALA A 1 436 ? 5.812 -39.25 -21.016 1 88.88 436 ALA A N 1
ATOM 3356 C CA . ALA A 1 436 ? 5.855 -39 -22.453 1 88.88 436 ALA A CA 1
ATOM 3357 C C . ALA A 1 436 ? 4.449 -38.812 -23.016 1 88.88 436 ALA A C 1
ATOM 3359 O O . ALA A 1 436 ? 4.234 -38 -23.906 1 88.88 436 ALA A O 1
ATOM 3360 N N . ASP A 1 437 ? 3.545 -39.531 -22.547 1 88.06 437 ASP A N 1
ATOM 3361 C CA . ASP A 1 437 ? 2.164 -39.438 -23 1 88.06 437 ASP A CA 1
ATOM 3362 C C . ASP A 1 437 ? 1.55 -38.094 -22.594 1 88.06 437 ASP A C 1
ATOM 3364 O O . ASP A 1 437 ? 0.814 -37.5 -23.375 1 88.06 437 ASP A O 1
ATOM 3368 N N . ILE A 1 438 ? 1.873 -37.75 -21.422 1 92.25 438 ILE A N 1
ATOM 3369 C CA . ILE A 1 438 ? 1.354 -36.5 -20.938 1 92.25 438 ILE A CA 1
ATOM 3370 C C . ILE A 1 438 ? 1.898 -35.344 -21.781 1 92.25 438 ILE A C 1
ATOM 3372 O O . ILE A 1 438 ? 1.143 -34.469 -22.219 1 92.25 438 ILE A O 1
ATOM 3376 N N . LEU A 1 439 ? 3.16 -35.344 -22.047 1 93.75 439 LEU A N 1
ATOM 3377 C CA . LEU A 1 439 ? 3.834 -34.25 -22.734 1 93.75 439 LEU A CA 1
ATOM 3378 C C . LEU A 1 439 ? 3.398 -34.156 -24.203 1 93.75 439 LEU A C 1
ATOM 3380 O O . LEU A 1 439 ? 3.516 -33.125 -24.828 1 93.75 439 LEU A O 1
ATOM 3384 N N . SER A 1 440 ? 2.84 -35.219 -24.688 1 90.19 440 SER A N 1
ATOM 3385 C CA . SER A 1 440 ? 2.475 -35.25 -26.109 1 90.19 440 SER A CA 1
ATOM 3386 C C . SER A 1 440 ? 1.04 -34.781 -26.312 1 90.19 440 SER A C 1
ATOM 3388 O O . SER A 1 440 ? 0.615 -34.562 -27.453 1 90.19 440 SER A O 1
ATOM 3390 N N . ARG A 1 441 ? 0.396 -34.562 -25.328 1 92.06 441 ARG A N 1
ATOM 3391 C CA . ARG A 1 441 ? -0.995 -34.125 -25.453 1 92.06 441 ARG A CA 1
ATOM 3392 C C . ARG A 1 441 ? -1.087 -32.688 -25.906 1 92.06 441 ARG A C 1
ATOM 3394 O O . ARG A 1 441 ? -0.214 -31.859 -25.609 1 92.06 441 ARG A O 1
ATOM 3401 N N . PRO A 1 442 ? -2.188 -32.438 -26.594 1 92.69 442 PRO A N 1
ATOM 3402 C CA . PRO A 1 442 ? -2.354 -31.047 -27.016 1 92.69 442 PRO A CA 1
ATOM 3403 C C . PRO A 1 442 ? -2.773 -30.141 -25.859 1 92.69 442 PRO A C 1
ATOM 3405 O O . PRO A 1 442 ? -3.557 -30.547 -25 1 92.69 442 PRO A O 1
ATOM 3408 N N . GLY A 1 443 ? -2.262 -28.953 -25.891 1 94.25 443 GLY A N 1
ATOM 3409 C CA . GLY A 1 443 ? -2.619 -27.969 -24.875 1 94.25 443 GLY A CA 1
ATOM 3410 C C . GLY A 1 443 ? -2.152 -28.359 -23.484 1 94.25 443 GLY A C 1
ATOM 3411 O O . GLY A 1 443 ? -1.256 -29.188 -23.328 1 94.25 443 GLY A O 1
ATOM 3412 N N . LEU A 1 444 ? -2.707 -27.672 -22.516 1 96.44 444 LEU A N 1
ATOM 3413 C CA . LEU A 1 444 ? -2.396 -27.984 -21.125 1 96.44 444 LEU A CA 1
ATOM 3414 C C . LEU A 1 444 ? -3.24 -29.156 -20.625 1 96.44 444 LEU A C 1
ATOM 3416 O O . LEU A 1 444 ? -4.406 -29.297 -21.016 1 96.44 444 LEU A O 1
ATOM 3420 N N . VAL A 1 445 ? -2.645 -29.938 -19.844 1 95.69 445 VAL A N 1
ATOM 3421 C CA . VAL A 1 445 ? -3.35 -31.109 -19.328 1 95.69 445 VAL A CA 1
ATOM 3422 C C . VAL A 1 445 ? -3.994 -30.781 -17.984 1 95.69 445 VAL A C 1
ATOM 3424 O O . VAL A 1 445 ? -3.328 -30.281 -17.078 1 95.69 445 VAL A O 1
ATOM 3427 N N . ILE A 1 446 ? -5.262 -31.047 -17.844 1 92.94 446 ILE A N 1
ATOM 3428 C CA . ILE A 1 446 ? -6 -30.734 -16.641 1 92.94 446 ILE A CA 1
ATOM 3429 C C . ILE A 1 446 ? -6.625 -32 -16.047 1 92.94 446 ILE A C 1
ATOM 3431 O O . ILE A 1 446 ? -6.918 -32.938 -16.781 1 92.94 446 ILE A O 1
ATOM 3435 N N . SER A 1 447 ? -6.734 -31.984 -14.758 1 88.5 447 SER A N 1
ATOM 3436 C CA . SER A 1 447 ? -7.344 -33.125 -14.086 1 88.5 447 SER A CA 1
ATOM 3437 C C . SER A 1 447 ? -8.867 -33.062 -14.18 1 88.5 447 SER A C 1
ATOM 3439 O O . SER A 1 447 ? -9.453 -32 -14.219 1 88.5 447 SER A O 1
ATOM 3441 N N . PRO A 1 448 ? -9.477 -34.25 -14.195 1 86.69 448 PRO A N 1
ATOM 3442 C CA . PRO A 1 448 ? -10.945 -34.281 -14.195 1 86.69 448 PRO A CA 1
ATOM 3443 C C . PRO A 1 448 ? -11.547 -33.781 -12.898 1 86.69 448 PRO A C 1
ATOM 3445 O O . PRO A 1 448 ? -10.891 -33.781 -11.852 1 86.69 448 PRO A O 1
ATOM 3448 N N . ARG A 1 449 ? -12.789 -33.312 -13.023 1 85 449 ARG A N 1
ATOM 3449 C CA . ARG A 1 449 ? -13.531 -32.875 -11.844 1 85 449 ARG A CA 1
ATOM 3450 C C . ARG A 1 449 ? -14.039 -34.062 -11.039 1 85 449 ARG A C 1
ATOM 3452 O O . ARG A 1 449 ? -14.375 -35.094 -11.602 1 85 449 ARG A O 1
ATOM 3459 N N . VAL A 1 450 ? -14.008 -33.812 -9.695 1 80.06 450 VAL A N 1
ATOM 3460 C CA . VAL A 1 450 ? -14.523 -34.875 -8.836 1 80.06 450 VAL A CA 1
ATOM 3461 C C . VAL A 1 450 ? -16.047 -34.969 -9 1 80.06 450 VAL A C 1
ATOM 3463 O O . VAL A 1 450 ? -16.75 -33.969 -9 1 80.06 450 VAL A O 1
ATOM 3466 N N . LYS A 1 451 ? -16.516 -36.125 -9.406 1 67.44 451 LYS A N 1
ATOM 3467 C CA . LYS A 1 451 ? -17.938 -36.375 -9.523 1 67.44 451 LYS A CA 1
ATOM 3468 C C . LYS A 1 451 ? -18.5 -37 -8.242 1 67.44 451 LYS A C 1
ATOM 3470 O O . LYS A 1 451 ? -17.891 -37.938 -7.68 1 67.44 451 LYS A O 1
ATOM 3475 N N . ASP A 1 452 ? -19.844 -36.719 -7.848 1 56.19 452 ASP A N 1
ATOM 3476 C CA . ASP A 1 452 ? -20.734 -37.25 -6.828 1 56.19 452 ASP A CA 1
ATOM 3477 C C . ASP A 1 452 ? -20.016 -37.375 -5.488 1 56.19 452 ASP A C 1
ATOM 3479 O O . ASP A 1 452 ? -20.234 -38.344 -4.75 1 56.19 452 ASP A O 1
ATOM 3483 N N . GLY A 1 453 ? -19.188 -36.406 -5.02 1 52.44 453 GLY A N 1
ATOM 3484 C CA . GLY A 1 453 ? -18.656 -36.406 -3.666 1 52.44 453 GLY A CA 1
ATOM 3485 C C . GLY A 1 453 ? -17.609 -37.469 -3.428 1 52.44 453 GLY A C 1
ATOM 3486 O O . GLY A 1 453 ? -17.156 -37.656 -2.299 1 52.44 453 GLY A O 1
ATOM 3487 N N . HIS A 1 454 ? -17.688 -38.469 -4.168 1 51.66 454 HIS A N 1
ATOM 3488 C CA . HIS A 1 454 ? -16.969 -39.688 -3.797 1 51.66 454 HIS A CA 1
ATOM 3489 C C . HIS A 1 454 ? -15.461 -39.5 -3.936 1 51.66 454 HIS A C 1
ATOM 3491 O O . HIS A 1 454 ? -15 -38.5 -4.449 1 51.66 454 HIS A O 1
ATOM 3497 N N . GLY A 1 455 ? -14.547 -40.75 -4.406 1 54.56 455 GLY A N 1
ATOM 3498 C CA . GLY A 1 455 ? -13.211 -41.312 -4.234 1 54.56 455 GLY A CA 1
ATOM 3499 C C . GLY A 1 455 ? -12.125 -40.469 -4.879 1 54.56 455 GLY A C 1
ATOM 3500 O O . GLY A 1 455 ? -12.367 -39.781 -5.883 1 54.56 455 GLY A O 1
ATOM 3501 N N . ASN A 1 456 ? -11.258 -39.906 -4.086 1 68.19 456 ASN A N 1
ATOM 3502 C CA . ASN A 1 456 ? -10.078 -39.094 -4.324 1 68.19 456 ASN A CA 1
ATOM 3503 C C . ASN A 1 456 ? -9.102 -39.781 -5.277 1 68.19 456 ASN A C 1
ATOM 3505 O O . ASN A 1 456 ? -8.289 -40.594 -4.855 1 68.19 456 ASN A O 1
ATOM 3509 N N . THR A 1 457 ? -9.414 -39.719 -6.629 1 79.56 457 THR A N 1
ATOM 3510 C CA . THR A 1 457 ? -8.5 -40.281 -7.617 1 79.56 457 THR A CA 1
ATOM 3511 C C . THR A 1 457 ? -7.211 -39.469 -7.68 1 79.56 457 THR A C 1
ATOM 3513 O O . THR A 1 457 ? -7.242 -38.25 -7.691 1 79.56 457 THR A O 1
ATOM 3516 N N . ILE A 1 458 ? -6.086 -40.281 -7.699 1 84.44 458 ILE A N 1
ATOM 3517 C CA . ILE A 1 458 ? -4.766 -39.656 -7.773 1 84.44 458 ILE A CA 1
ATOM 3518 C C . ILE A 1 458 ? -4.055 -40.125 -9.047 1 84.44 458 ILE A C 1
ATOM 3520 O O . ILE A 1 458 ? -3.869 -41.312 -9.266 1 84.44 458 ILE A O 1
ATOM 3524 N N . HIS A 1 459 ? -3.775 -39.188 -9.883 1 87.19 459 HIS A N 1
ATOM 3525 C CA . HIS A 1 459 ? -2.973 -39.438 -11.07 1 87.19 459 HIS A CA 1
ATOM 3526 C C . HIS A 1 459 ? -1.486 -39.25 -10.789 1 87.19 459 HIS A C 1
ATOM 3528 O O . HIS A 1 459 ? -1.049 -38.156 -10.484 1 87.19 459 HIS A O 1
ATOM 3534 N N . ILE A 1 460 ? -0.711 -40.344 -10.914 1 87.19 460 ILE A N 1
ATOM 3535 C CA . ILE A 1 460 ? 0.704 -40.281 -10.562 1 87.19 460 ILE A CA 1
ATOM 3536 C C . ILE A 1 460 ? 1.551 -40.312 -11.836 1 87.19 460 ILE A C 1
ATOM 3538 O O . ILE A 1 460 ? 1.338 -41.156 -12.703 1 87.19 460 ILE A O 1
ATOM 3542 N N . ILE A 1 461 ? 2.439 -39.438 -11.992 1 89.44 461 ILE A N 1
ATOM 3543 C CA . ILE A 1 461 ? 3.434 -39.375 -13.062 1 89.44 461 ILE A CA 1
ATOM 3544 C C . ILE A 1 461 ? 4.836 -39.438 -12.461 1 89.44 461 ILE A C 1
ATOM 3546 O O . ILE A 1 461 ? 5.402 -38.406 -12.07 1 89.44 461 ILE A O 1
ATOM 3550 N N . PRO A 1 462 ? 5.449 -40.562 -12.453 1 86.38 462 PRO A N 1
ATOM 3551 C CA . PRO A 1 462 ? 6.793 -40.688 -11.883 1 86.38 462 PRO A CA 1
ATOM 3552 C C . PRO A 1 462 ? 7.879 -40.094 -12.789 1 86.38 462 PRO A C 1
ATOM 3554 O O . PRO A 1 462 ? 7.801 -40.25 -14.016 1 86.38 462 PRO A O 1
ATOM 3557 N N . THR A 1 463 ? 8.773 -39.406 -12.219 1 85.12 463 THR A N 1
ATOM 3558 C CA . THR A 1 463 ? 9.914 -38.875 -12.977 1 85.12 463 THR A CA 1
ATOM 3559 C C . THR A 1 463 ? 11.141 -38.781 -12.078 1 85.12 463 THR A C 1
ATOM 3561 O O . THR A 1 463 ? 11.031 -38.469 -10.891 1 85.12 463 THR A O 1
ATOM 3564 N N . SER A 1 464 ? 12.336 -39.094 -12.633 1 81.5 464 SER A N 1
ATOM 3565 C CA . SER A 1 464 ? 13.594 -38.938 -11.906 1 81.5 464 SER A CA 1
ATOM 3566 C C . SER A 1 464 ? 14.445 -37.812 -12.516 1 81.5 464 SER A C 1
ATOM 3568 O O . SER A 1 464 ? 15.406 -37.344 -11.898 1 81.5 464 SER A O 1
ATOM 3570 N N . ASP A 1 465 ? 14.102 -37.469 -13.648 1 82.12 465 ASP A N 1
ATOM 3571 C CA . ASP A 1 465 ? 14.836 -36.406 -14.367 1 82.12 465 ASP A CA 1
ATOM 3572 C C . ASP A 1 465 ? 14.305 -35.031 -14.008 1 82.12 465 ASP A C 1
ATOM 3574 O O . ASP A 1 465 ? 13.133 -34.719 -14.234 1 82.12 465 ASP A O 1
ATOM 3578 N N . PRO A 1 466 ? 15.219 -34.156 -13.5 1 84.06 466 PRO A N 1
ATOM 3579 C CA . PRO A 1 466 ? 14.781 -32.812 -13.109 1 84.06 466 PRO A CA 1
ATOM 3580 C C . PRO A 1 466 ? 14.227 -32 -14.289 1 84.06 466 PRO A C 1
ATOM 3582 O O . PRO A 1 466 ? 13.312 -31.188 -14.109 1 84.06 466 PRO A O 1
ATOM 3585 N N . ILE A 1 467 ? 14.734 -32.188 -15.414 1 88.06 467 ILE A N 1
ATOM 3586 C CA . ILE A 1 467 ? 14.266 -31.422 -16.578 1 88.06 467 ILE A CA 1
ATOM 3587 C C . ILE A 1 467 ? 12.875 -31.906 -16.969 1 88.06 467 ILE A C 1
ATOM 3589 O O . ILE A 1 467 ? 12.039 -31.109 -17.406 1 88.06 467 ILE A O 1
ATOM 3593 N N . LEU A 1 468 ? 12.734 -33.188 -16.875 1 90.44 468 LEU A N 1
ATOM 3594 C CA . LEU A 1 468 ? 11.414 -33.75 -17.172 1 90.44 468 LEU A CA 1
ATOM 3595 C C . LEU A 1 468 ? 10.375 -33.25 -16.188 1 90.44 468 LEU A C 1
ATOM 3597 O O . LEU A 1 468 ? 9.227 -33 -16.547 1 90.44 468 LEU A O 1
ATOM 3601 N N . LYS A 1 469 ? 10.781 -33.125 -14.977 1 91.06 469 LYS A N 1
ATOM 3602 C CA . LYS A 1 469 ? 9.906 -32.562 -13.953 1 91.06 469 LYS A CA 1
ATOM 3603 C C . LYS A 1 469 ? 9.469 -31.156 -14.312 1 91.06 469 LYS A C 1
ATOM 3605 O O . LYS A 1 469 ? 8.289 -30.812 -14.172 1 91.06 469 LYS A O 1
ATOM 3610 N N . LEU A 1 470 ? 10.367 -30.391 -14.75 1 92.12 470 LEU A N 1
ATOM 3611 C CA . LEU A 1 470 ? 10.055 -29.031 -15.172 1 92.12 470 LEU A CA 1
ATOM 3612 C C . LEU A 1 470 ? 9.094 -29.031 -16.344 1 92.12 470 LEU A C 1
ATOM 3614 O O . LEU A 1 470 ? 8.141 -28.25 -16.375 1 92.12 470 LEU A O 1
ATOM 3618 N N . ALA A 1 471 ? 9.383 -29.875 -17.25 1 94.25 471 ALA A N 1
ATOM 3619 C CA . ALA A 1 471 ? 8.523 -29.953 -18.422 1 94.25 471 ALA A CA 1
ATOM 3620 C C . ALA A 1 471 ? 7.094 -30.328 -18.047 1 94.25 471 ALA A C 1
ATOM 3622 O O . ALA A 1 471 ? 6.137 -29.781 -18.594 1 94.25 471 ALA A O 1
ATOM 3623 N N . LEU A 1 472 ? 7.004 -31.188 -17.125 1 95.38 472 LEU A N 1
ATOM 3624 C CA . LEU A 1 472 ? 5.684 -31.594 -16.672 1 95.38 472 LEU A CA 1
ATOM 3625 C C . LEU A 1 472 ? 4.957 -30.438 -15.984 1 95.38 472 LEU A C 1
ATOM 3627 O O . LEU A 1 472 ? 3.76 -30.234 -16.203 1 95.38 472 LEU A O 1
ATOM 3631 N N . LEU A 1 473 ? 5.66 -29.734 -15.25 1 95.62 473 LEU A N 1
ATOM 3632 C CA . LEU A 1 473 ? 5.082 -28.562 -14.586 1 95.62 473 LEU A CA 1
ATOM 3633 C C . LEU A 1 473 ? 4.551 -27.562 -15.617 1 95.62 473 LEU A C 1
ATOM 3635 O O . LEU A 1 473 ? 3.543 -26.906 -15.375 1 95.62 473 LEU A O 1
ATOM 3639 N N . GLY A 1 474 ? 5.188 -27.453 -16.672 1 96.69 474 GLY A N 1
ATOM 3640 C CA . GLY A 1 474 ? 4.766 -26.531 -17.719 1 96.69 474 GLY A CA 1
ATOM 3641 C C . GLY A 1 474 ? 3.641 -27.078 -18.578 1 96.69 474 GLY A C 1
ATOM 3642 O O . GLY A 1 474 ? 2.984 -26.312 -19.297 1 96.69 474 GLY A O 1
ATOM 3643 N N . LYS A 1 475 ? 3.479 -28.344 -18.484 1 96.5 475 LYS A N 1
ATOM 3644 C CA . LYS A 1 475 ? 2.463 -28.984 -19.312 1 96.5 475 LYS A CA 1
ATOM 3645 C C . LYS A 1 475 ? 1.127 -29.062 -18.594 1 96.5 475 LYS A C 1
ATOM 3647 O O . LYS A 1 475 ? 0.068 -29.078 -19.219 1 96.5 475 LYS A O 1
ATOM 3652 N N . PHE A 1 476 ? 1.177 -29.078 -17.344 1 96.94 476 PHE A N 1
ATOM 3653 C CA . PHE A 1 476 ? -0.042 -29.203 -16.547 1 96.94 476 PHE A CA 1
ATOM 3654 C C . PHE A 1 476 ? -0.72 -27.859 -16.359 1 96.94 476 PHE A C 1
ATOM 3656 O O . PHE A 1 476 ? -0.048 -26.844 -16.172 1 96.94 476 PHE A O 1
ATOM 3663 N N . TYR A 1 477 ? -2.064 -27.922 -16.453 1 96.12 477 TYR A N 1
ATOM 3664 C CA . TYR A 1 477 ? -2.844 -26.781 -15.984 1 96.12 477 TYR A CA 1
ATOM 3665 C C . TYR A 1 477 ? -2.672 -26.578 -14.484 1 96.12 477 TYR A C 1
ATOM 3667 O O . TYR A 1 477 ? -2.871 -27.516 -13.703 1 96.12 477 TYR A O 1
ATOM 3675 N N . PRO A 1 478 ? -2.254 -25.375 -14.07 1 92.88 478 PRO A N 1
ATOM 3676 C CA . PRO A 1 478 ? -1.838 -25.172 -12.68 1 92.88 478 PRO A CA 1
ATOM 3677 C C . PRO A 1 478 ? -3.02 -25.047 -11.719 1 92.88 478 PRO A C 1
ATOM 3679 O O . PRO A 1 478 ? -3.174 -24.016 -11.062 1 92.88 478 PRO A O 1
ATOM 3682 N N . GLU A 1 479 ? -3.783 -25.969 -11.539 1 89.19 479 GLU A N 1
ATOM 3683 C CA . GLU A 1 479 ? -4.938 -25.969 -10.648 1 89.19 479 GLU A CA 1
ATOM 3684 C C . GLU A 1 479 ? -4.75 -26.953 -9.5 1 89.19 479 GLU A C 1
ATOM 3686 O O . GLU A 1 479 ? -4.922 -26.594 -8.328 1 89.19 479 GLU A O 1
ATOM 3691 N N . ASN A 1 480 ? -4.434 -28.156 -9.75 1 91.88 480 ASN A N 1
ATOM 3692 C CA . ASN A 1 480 ? -4.328 -29.188 -8.727 1 91.88 480 ASN A CA 1
ATOM 3693 C C . ASN A 1 480 ? -3.119 -30.078 -8.961 1 91.88 480 ASN A C 1
ATOM 3695 O O . ASN A 1 480 ? -3.244 -31.312 -8.961 1 91.88 480 ASN A O 1
ATOM 3699 N N . VAL A 1 481 ? -2.002 -29.484 -9.148 1 95.25 481 VAL A N 1
ATOM 3700 C CA . VAL A 1 481 ? -0.738 -30.188 -9.359 1 95.25 481 VAL A CA 1
ATOM 3701 C C . VAL A 1 481 ? 0.03 -30.281 -8.039 1 95.25 481 VAL A C 1
ATOM 3703 O O . VAL A 1 481 ? 0.276 -29.266 -7.387 1 95.25 481 VAL A O 1
ATOM 3706 N N . ILE A 1 482 ? 0.438 -31.516 -7.648 1 94.5 482 ILE A N 1
ATOM 3707 C CA . ILE A 1 482 ? 1.107 -31.75 -6.375 1 94.5 482 ILE A CA 1
ATOM 3708 C C . ILE A 1 482 ? 2.48 -32.375 -6.617 1 94.5 482 ILE A C 1
ATOM 3710 O O . ILE A 1 482 ? 2.605 -33.344 -7.363 1 94.5 482 ILE A O 1
ATOM 3714 N N . LEU A 1 483 ? 3.463 -31.766 -6.086 1 92.94 483 LEU A N 1
ATOM 3715 C CA . LEU A 1 483 ? 4.805 -32.344 -6.09 1 92.94 483 LEU A CA 1
ATOM 3716 C C . LEU A 1 483 ? 5.023 -33.219 -4.863 1 92.94 483 LEU A C 1
ATOM 3718 O O . LEU A 1 483 ? 4.746 -32.812 -3.736 1 92.94 483 LEU A O 1
ATOM 3722 N N . SER A 1 484 ? 5.371 -34.406 -5.16 1 90.12 484 SER A N 1
ATOM 3723 C CA . SER A 1 484 ? 5.566 -35.344 -4.066 1 90.12 484 SER A CA 1
ATOM 3724 C C . SER A 1 484 ? 6.852 -36.156 -4.254 1 90.12 484 SER A C 1
ATOM 3726 O O . SER A 1 484 ? 7.32 -36.312 -5.383 1 90.12 484 SER A O 1
ATOM 3728 N N . ARG A 1 485 ? 7.398 -36.594 -3.119 1 84.62 485 ARG A N 1
ATOM 3729 C CA . ARG A 1 485 ? 8.547 -37.5 -3.092 1 84.62 485 ARG A CA 1
ATOM 3730 C C . ARG A 1 485 ? 8.125 -38.938 -2.727 1 84.62 485 ARG A C 1
ATOM 3732 O O . ARG A 1 485 ? 7.078 -39.125 -2.1 1 84.62 485 ARG A O 1
ATOM 3739 N N . GLU A 1 486 ? 8.93 -39.656 -3.07 1 76.5 486 GLU A N 1
ATOM 3740 C CA . GLU A 1 486 ? 8.633 -41.062 -2.828 1 76.5 486 GLU A CA 1
ATOM 3741 C C . GLU A 1 486 ? 8.43 -41.344 -1.341 1 76.5 486 GLU A C 1
ATOM 3743 O O . GLU A 1 486 ? 7.594 -42.156 -0.966 1 76.5 486 GLU A O 1
ATOM 3748 N N . LYS A 1 487 ? 9.07 -40.625 -0.576 1 75.81 487 LYS A N 1
ATOM 3749 C CA . LYS A 1 487 ? 9.055 -40.875 0.864 1 75.81 487 LYS A CA 1
ATOM 3750 C C . LYS A 1 487 ? 7.852 -40.219 1.521 1 75.81 487 LYS A C 1
ATOM 3752 O O . LYS A 1 487 ? 7.566 -40.438 2.695 1 75.81 487 LYS A O 1
ATOM 3757 N N . ASP A 1 488 ? 7.152 -39.531 0.763 1 83.25 488 ASP A N 1
ATOM 3758 C CA . ASP A 1 488 ? 6.023 -38.812 1.342 1 83.25 488 ASP A CA 1
ATOM 3759 C C . ASP A 1 488 ? 4.867 -39.75 1.66 1 83.25 488 ASP A C 1
ATOM 3761 O O . ASP A 1 488 ? 4.785 -40.844 1.094 1 83.25 488 ASP A O 1
ATOM 3765 N N . ASN A 1 489 ? 4.102 -39.281 2.654 1 78.56 489 ASN A N 1
ATOM 3766 C CA . ASN A 1 489 ? 2.975 -40.094 3.111 1 78.56 489 ASN A CA 1
ATOM 3767 C C . ASN A 1 489 ? 1.737 -39.875 2.246 1 78.56 489 ASN A C 1
ATOM 3769 O O . ASN A 1 489 ? 1.453 -38.75 1.843 1 78.56 489 ASN A O 1
ATOM 3773 N N . ILE A 1 490 ? 1.062 -40.938 2.039 1 75.81 490 ILE A N 1
ATOM 3774 C CA . ILE A 1 490 ? -0.11 -40.906 1.173 1 75.81 490 ILE A CA 1
ATOM 3775 C C . ILE A 1 490 ? -1.216 -40.094 1.834 1 75.81 490 ILE A C 1
ATOM 3777 O O . ILE A 1 490 ? -2.006 -39.438 1.15 1 75.81 490 ILE A O 1
ATOM 3781 N N . ASP A 1 491 ? -1.248 -40.094 3.125 1 75.44 491 ASP A N 1
ATOM 3782 C CA . ASP A 1 491 ? -2.271 -39.344 3.826 1 75.44 491 ASP A CA 1
ATOM 3783 C C . ASP A 1 491 ? -2.066 -37.844 3.619 1 75.44 491 ASP A C 1
ATOM 3785 O O . ASP A 1 491 ? -3.031 -37.094 3.426 1 75.44 491 ASP A O 1
ATOM 3789 N N . ALA A 1 492 ? -0.839 -37.531 3.65 1 81.88 492 ALA A N 1
ATOM 3790 C CA . ALA A 1 492 ? -0.516 -36.125 3.418 1 81.88 492 ALA A CA 1
ATOM 3791 C C . ALA A 1 492 ? -0.823 -35.719 1.979 1 81.88 492 ALA A C 1
ATOM 3793 O O . ALA A 1 492 ? -1.279 -34.594 1.726 1 81.88 492 ALA A O 1
ATOM 3794 N N . LEU A 1 493 ? -0.63 -36.625 1.132 1 83.88 493 LEU A N 1
ATOM 3795 C CA . LEU A 1 493 ? -0.896 -36.375 -0.281 1 83.88 493 LEU A CA 1
ATOM 3796 C C . LEU A 1 493 ? -2.389 -36.156 -0.525 1 83.88 493 LEU A C 1
ATOM 3798 O O . LEU A 1 493 ? -2.779 -35.312 -1.321 1 83.88 493 LEU A O 1
ATOM 3802 N N . SER A 1 494 ? -3.176 -36.906 0.192 1 77.69 494 SER A N 1
ATOM 3803 C CA . SER A 1 494 ? -4.621 -36.844 -0.009 1 77.69 494 SER A CA 1
ATOM 3804 C C . SER A 1 494 ? -5.195 -35.531 0.525 1 77.69 494 SER A C 1
ATOM 3806 O O . SER A 1 494 ? -6.293 -35.125 0.136 1 77.69 494 SER A O 1
ATOM 3808 N N . LYS A 1 495 ? -4.449 -34.906 1.296 1 80 495 LYS A N 1
ATOM 3809 C CA . LYS A 1 495 ? -4.922 -33.656 1.882 1 80 495 LYS A CA 1
ATOM 3810 C C . LYS A 1 495 ? -4.379 -32.438 1.116 1 80 495 LYS A C 1
ATOM 3812 O O . LYS A 1 495 ? -4.816 -31.312 1.336 1 80 495 LYS A O 1
ATOM 3817 N N . ALA A 1 496 ? -3.492 -32.75 0.253 1 85.56 496 ALA A N 1
ATOM 3818 C CA . ALA A 1 496 ? -2.885 -31.672 -0.51 1 85.56 496 ALA A CA 1
ATOM 3819 C C . ALA A 1 496 ? -3.752 -31.297 -1.707 1 85.56 496 ALA A C 1
ATOM 3821 O O . ALA A 1 496 ? -4.426 -32.156 -2.289 1 85.56 496 ALA A O 1
ATOM 3822 N N . GLY A 1 497 ? -3.838 -29.938 -1.994 1 87.19 497 GLY A N 1
ATOM 3823 C CA . GLY A 1 497 ? -4.516 -29.469 -3.193 1 87.19 497 GLY A CA 1
ATOM 3824 C C . GLY A 1 497 ? -5.984 -29.172 -2.965 1 87.19 497 GLY A C 1
ATOM 3825 O O . GLY A 1 497 ? -6.402 -28.922 -1.832 1 87.19 497 GLY A O 1
ATOM 3826 N N . LYS A 1 498 ? -6.664 -29.109 -4.07 1 86.56 498 LYS A N 1
ATOM 3827 C CA . LYS A 1 498 ? -8.086 -28.766 -4.055 1 86.56 498 LYS A CA 1
ATOM 3828 C C . LYS A 1 498 ? -8.953 -30.016 -4.086 1 86.56 498 LYS A C 1
ATOM 3830 O O . LYS A 1 498 ? -8.617 -30.984 -4.77 1 86.56 498 LYS A O 1
ATOM 3835 N N . GLY A 1 499 ? -10.078 -29.938 -3.461 1 84 499 GLY A N 1
ATOM 3836 C CA . GLY A 1 499 ? -10.914 -31.109 -3.312 1 84 499 GLY A CA 1
ATOM 3837 C C . GLY A 1 499 ? -11.922 -31.281 -4.434 1 84 499 GLY A C 1
ATOM 3838 O O . GLY A 1 499 ? -12.531 -32.344 -4.582 1 84 499 GLY A O 1
ATOM 3839 N N . PHE A 1 500 ? -12.102 -30.297 -5.273 1 84 500 PHE A N 1
ATOM 3840 C CA . PHE A 1 500 ? -13.148 -30.391 -6.289 1 84 500 PHE A CA 1
ATOM 3841 C C . PHE A 1 500 ? -12.594 -30.984 -7.578 1 84 500 PHE A C 1
ATOM 3843 O O . PHE A 1 500 ? -13.336 -31.188 -8.547 1 84 500 PHE A O 1
ATOM 3850 N N . ALA A 1 501 ? -11.297 -31.281 -7.617 1 87.31 501 ALA A N 1
ATOM 3851 C CA . ALA A 1 501 ? -10.641 -31.891 -8.773 1 87.31 501 ALA A CA 1
ATOM 3852 C C . ALA A 1 501 ? -9.719 -33.031 -8.352 1 87.31 501 ALA A C 1
ATOM 3854 O O . ALA A 1 501 ? -9.188 -33.031 -7.238 1 87.31 501 ALA A O 1
ATOM 3855 N N . GLU A 1 502 ? -9.539 -33.969 -9.273 1 88.31 502 GLU A N 1
ATOM 3856 C CA . GLU A 1 502 ? -8.594 -35.062 -9 1 88.31 502 GLU A CA 1
ATOM 3857 C C . GLU A 1 502 ? -7.164 -34.531 -8.938 1 88.31 502 GLU A C 1
ATOM 3859 O O . GLU A 1 502 ? -6.852 -33.5 -9.516 1 88.31 502 GLU A O 1
ATOM 3864 N N . ARG A 1 503 ? -6.328 -35.312 -8.297 1 89.94 503 ARG A N 1
ATOM 3865 C CA . ARG A 1 503 ? -4.984 -34.844 -8.008 1 89.94 503 ARG A CA 1
ATOM 3866 C C . ARG A 1 503 ? -3.99 -35.312 -9.055 1 89.94 503 ARG A C 1
ATOM 3868 O O . ARG A 1 503 ? -3.996 -36.5 -9.422 1 89.94 503 ARG A O 1
ATOM 3875 N N . LEU A 1 504 ? -3.271 -34.406 -9.594 1 92.56 504 LEU A N 1
ATOM 3876 C CA . LEU A 1 504 ? -2.129 -34.719 -10.445 1 92.56 504 LEU A CA 1
ATOM 3877 C C . LEU A 1 504 ? -0.829 -34.656 -9.648 1 92.56 504 LEU A C 1
ATOM 3879 O O . LEU A 1 504 ? -0.423 -33.594 -9.18 1 92.56 504 LEU A O 1
ATOM 3883 N N . VAL A 1 505 ? -0.144 -35.812 -9.547 1 91.75 505 VAL A N 1
ATOM 3884 C CA . VAL A 1 505 ? 1.025 -35.906 -8.672 1 91.75 505 VAL A CA 1
ATOM 3885 C C . VAL A 1 505 ? 2.271 -36.188 -9.508 1 91.75 505 VAL A C 1
ATOM 3887 O O . VAL A 1 505 ? 2.34 -37.219 -10.195 1 91.75 505 VAL A O 1
ATOM 3890 N N . ILE A 1 506 ? 3.168 -35.25 -9.555 1 92.69 506 ILE A N 1
ATOM 3891 C CA . ILE A 1 506 ? 4.504 -35.531 -10.07 1 92.69 506 ILE A CA 1
ATOM 3892 C C . ILE A 1 506 ? 5.359 -36.156 -8.969 1 92.69 506 ILE A C 1
ATOM 3894 O O . ILE A 1 506 ? 5.699 -35.5 -7.984 1 92.69 506 ILE A O 1
ATOM 3898 N N . LEU A 1 507 ? 5.703 -37.344 -9.125 1 89.19 507 LEU A N 1
ATOM 3899 C CA . LEU A 1 507 ? 6.426 -38.094 -8.102 1 89.19 507 LEU A CA 1
ATOM 3900 C C . LEU A 1 507 ? 7.914 -38.156 -8.422 1 89.19 507 LEU A C 1
ATOM 3902 O O . LEU A 1 507 ? 8.312 -38.719 -9.445 1 89.19 507 LEU A O 1
ATOM 3906 N N . ASP A 1 508 ? 8.625 -37.5 -7.559 1 86 508 ASP A N 1
ATOM 3907 C CA . ASP A 1 508 ? 10.078 -37.531 -7.691 1 86 508 ASP A CA 1
ATOM 3908 C C . ASP A 1 508 ? 10.656 -38.844 -7.207 1 86 508 ASP A C 1
ATOM 3910 O O . ASP A 1 508 ? 10.531 -39.188 -6.027 1 86 508 ASP A O 1
ATOM 3914 N N . ARG A 1 509 ? 11.289 -39.5 -8.094 1 77.5 509 ARG A N 1
ATOM 3915 C CA . ARG A 1 509 ? 11.898 -40.781 -7.762 1 77.5 509 ARG A CA 1
ATOM 3916 C C . ARG A 1 509 ? 13.383 -40.625 -7.453 1 77.5 509 ARG A C 1
ATOM 3918 O O . ARG A 1 509 ? 14.07 -39.844 -8.086 1 77.5 509 ARG A O 1
ATOM 3925 N N . ILE A 1 510 ? 13.844 -41.031 -6.281 1 61.91 510 ILE A N 1
ATOM 3926 C CA . ILE A 1 510 ? 15.266 -41.031 -5.969 1 61.91 510 ILE A CA 1
ATOM 3927 C C . ILE A 1 510 ? 16.016 -42 -6.891 1 61.91 510 ILE A C 1
ATOM 3929 O O . ILE A 1 510 ? 15.617 -43.156 -7.027 1 61.91 510 ILE A O 1
ATOM 3933 N N . ASN A 1 511 ? 16.75 -41.469 -7.793 1 53.06 511 ASN A N 1
ATOM 3934 C CA . ASN A 1 511 ? 17.609 -42.375 -8.555 1 53.06 511 ASN A CA 1
ATOM 3935 C C . ASN A 1 511 ? 18.578 -43.125 -7.641 1 53.06 511 ASN A C 1
ATOM 3937 O O . ASN A 1 511 ? 19.344 -42.5 -6.898 1 53.06 511 ASN A O 1
ATOM 3941 N N . GLU A 1 512 ? 18.438 -44.281 -7.355 1 45.03 512 GLU A N 1
ATOM 3942 C CA . GLU A 1 512 ? 19.438 -45.094 -6.664 1 45.03 512 GLU A CA 1
ATOM 3943 C C . GLU A 1 512 ? 20.828 -44.906 -7.277 1 45.03 512 GLU A C 1
ATOM 3945 O O . GLU A 1 512 ? 21.828 -45.156 -6.613 1 45.03 512 GLU A O 1
ATOM 3950 N N . LYS A 1 513 ? 21.109 -44.719 -8.555 1 43.72 513 LYS A N 1
ATOM 3951 C CA . LYS A 1 513 ? 22.5 -44.688 -9.031 1 43.72 513 LYS A CA 1
ATOM 3952 C C . LYS A 1 513 ? 23.219 -43.438 -8.555 1 43.72 513 LYS A C 1
ATOM 3954 O O . LYS A 1 513 ? 24.422 -43.312 -8.727 1 43.72 513 LYS A O 1
ATOM 3959 N N . SER A 1 514 ? 22.625 -42.406 -8.328 1 37.22 514 SER A N 1
ATOM 3960 C CA . SER A 1 514 ? 23.422 -41.25 -7.941 1 37.22 514 SER A CA 1
ATOM 3961 C C . SER A 1 514 ? 23.891 -41.344 -6.5 1 37.22 514 SER A C 1
ATOM 3963 O O . SER A 1 514 ? 24.625 -40.469 -6.008 1 37.22 514 SER A O 1
ATOM 3965 N N . ILE A 1 515 ? 23.266 -42.062 -5.617 1 34.78 515 ILE A N 1
ATOM 3966 C CA . ILE A 1 515 ? 23.938 -42.312 -4.352 1 34.78 515 ILE A CA 1
ATOM 3967 C C . ILE A 1 515 ? 25.078 -43.312 -4.555 1 34.78 515 ILE A C 1
ATOM 3969 O O . ILE A 1 515 ? 25.859 -43.562 -3.641 1 34.78 515 ILE A O 1
ATOM 3973 N N . SER A 1 516 ? 25.156 -44.156 -5.539 1 27.22 516 SER A N 1
ATOM 3974 C CA . SER A 1 516 ? 26.406 -44.906 -5.555 1 27.22 516 SER A CA 1
ATOM 3975 C C . SER A 1 516 ? 27.562 -44.031 -6.062 1 27.22 516 SER A C 1
ATOM 3977 O O . SER A 1 516 ? 27.375 -43.25 -6.988 1 27.22 516 SER A O 1
ATOM 3979 N N . MET B 1 1 ? -29.641 9.086 -20.156 1 18.78 1 MET B N 1
ATOM 3980 C CA . MET B 1 1 ? -30 10.477 -19.859 1 18.78 1 MET B CA 1
ATOM 3981 C C . MET B 1 1 ? -29.703 10.812 -18.406 1 18.78 1 MET B C 1
ATOM 3983 O O . MET B 1 1 ? -30.344 10.281 -17.5 1 18.78 1 MET B O 1
ATOM 3987 N N . VAL B 1 2 ? -28.484 11.102 -18.016 1 25.16 2 VAL B N 1
ATOM 3988 C CA . VAL B 1 2 ? -28.016 11.531 -16.703 1 25.16 2 VAL B CA 1
ATOM 3989 C C . VAL B 1 2 ? -28.812 12.766 -16.25 1 25.16 2 VAL B C 1
ATOM 3991 O O . VAL B 1 2 ? -28.906 13.742 -16.984 1 25.16 2 VAL B O 1
ATOM 3994 N N . SER B 1 3 ? -29.766 12.492 -15.453 1 26.16 3 SER B N 1
ATOM 3995 C CA . SER B 1 3 ? -30.641 13.594 -15.062 1 26.16 3 SER B CA 1
ATOM 3996 C C . SER B 1 3 ? -29.844 14.875 -14.812 1 26.16 3 SER B C 1
ATOM 3998 O O . SER B 1 3 ? -28.766 14.836 -14.211 1 26.16 3 SER B O 1
ATOM 4000 N N . ALA B 1 4 ? -30 15.883 -15.641 1 27.55 4 ALA B N 1
ATOM 4001 C CA . ALA B 1 4 ? -29.609 17.297 -15.578 1 27.55 4 ALA B CA 1
ATOM 4002 C C . ALA B 1 4 ? -29.719 17.828 -14.148 1 27.55 4 ALA B C 1
ATOM 4004 O O . ALA B 1 4 ? -30.672 17.516 -13.438 1 27.55 4 ALA B O 1
ATOM 4005 N N . ILE B 1 5 ? -28.609 18.188 -13.555 1 33.62 5 ILE B N 1
ATOM 4006 C CA . ILE B 1 5 ? -28.516 18.938 -12.312 1 33.62 5 ILE B CA 1
ATOM 4007 C C . ILE B 1 5 ? -29.594 20.016 -12.289 1 33.62 5 ILE B C 1
ATOM 4009 O O . ILE B 1 5 ? -29.594 20.938 -13.109 1 33.62 5 ILE B O 1
ATOM 4013 N N . THR B 1 6 ? -30.859 19.672 -11.992 1 36.16 6 THR B N 1
ATOM 4014 C CA . THR B 1 6 ? -31.844 20.75 -11.82 1 36.16 6 THR B CA 1
ATOM 4015 C C . THR B 1 6 ? -31.281 21.828 -10.898 1 36.16 6 THR B C 1
ATOM 4017 O O . THR B 1 6 ? -30.75 21.547 -9.828 1 36.16 6 THR B O 1
ATOM 4020 N N . PRO B 1 7 ? -31.078 23.078 -11.414 1 39.69 7 PRO B N 1
ATOM 4021 C CA . PRO B 1 7 ? -30.656 24.219 -10.609 1 39.69 7 PRO B CA 1
ATOM 4022 C C . PRO B 1 7 ? -31.406 24.312 -9.273 1 39.69 7 PRO B C 1
ATOM 4024 O O . PRO B 1 7 ? -32.562 23.875 -9.18 1 39.69 7 PRO B O 1
ATOM 4027 N N . PRO B 1 8 ? -30.703 24.391 -8.164 1 44.03 8 PRO B N 1
ATOM 4028 C CA . PRO B 1 8 ? -31.391 24.5 -6.879 1 44.03 8 PRO B CA 1
ATOM 4029 C C . PRO B 1 8 ? -32.5 25.547 -6.895 1 44.03 8 PRO B C 1
ATOM 4031 O O . PRO B 1 8 ? -32.375 26.578 -7.562 1 44.03 8 PRO B O 1
ATOM 4034 N N . PRO B 1 9 ? -33.656 25.266 -6.508 1 45.75 9 PRO B N 1
ATOM 4035 C CA . PRO B 1 9 ? -34.688 26.297 -6.402 1 45.75 9 PRO B CA 1
ATOM 4036 C C . PRO B 1 9 ? -34.25 27.484 -5.531 1 45.75 9 PRO B C 1
ATOM 4038 O O . PRO B 1 9 ? -33.406 27.312 -4.641 1 45.75 9 PRO B O 1
ATOM 4041 N N . SER B 1 10 ? -34.312 28.781 -5.902 1 49.53 10 SER B N 1
ATOM 4042 C CA . SER B 1 10 ? -34.094 30.094 -5.289 1 49.53 10 SER B CA 1
ATOM 4043 C C . SER B 1 10 ? -34.406 30.047 -3.793 1 49.53 10 SER B C 1
ATOM 4045 O O . SER B 1 10 ? -33.969 30.938 -3.049 1 49.53 10 SER B O 1
ATOM 4047 N N . SER B 1 11 ? -35.219 29.172 -3.145 1 58.06 11 SER B N 1
ATOM 4048 C CA . SER B 1 11 ? -35.781 29.344 -1.815 1 58.06 11 SER B CA 1
ATOM 4049 C C . SER B 1 11 ? -35.156 28.391 -0.808 1 58.06 11 SER B C 1
ATOM 4051 O O . SER B 1 11 ? -35.781 28.062 0.209 1 58.06 11 SER B O 1
ATOM 4053 N N . ALA B 1 12 ? -33.938 27.922 -1.031 1 68.12 12 ALA B N 1
ATOM 4054 C CA . ALA B 1 12 ? -33.531 26.906 -0.063 1 68.12 12 ALA B CA 1
ATOM 4055 C C . ALA B 1 12 ? -32.969 27.562 1.2 1 68.12 12 ALA B C 1
ATOM 4057 O O . ALA B 1 12 ? -32.281 28.594 1.129 1 68.12 12 ALA B O 1
ATOM 4058 N N . PRO B 1 13 ? -33.438 27.109 2.377 1 79.81 13 PRO B N 1
ATOM 4059 C CA . PRO B 1 13 ? -32.969 27.656 3.656 1 79.81 13 PRO B CA 1
ATOM 4060 C C . PRO B 1 13 ? -31.469 27.609 3.83 1 79.81 13 PRO B C 1
ATOM 4062 O O . PRO B 1 13 ? -30.812 26.719 3.283 1 79.81 13 PRO B O 1
ATOM 4065 N N . PRO B 1 14 ? -31.016 28.578 4.461 1 81.75 14 PRO B N 1
ATOM 4066 C CA . PRO B 1 14 ? -29.578 28.578 4.734 1 81.75 14 PRO B CA 1
ATOM 4067 C C . PRO B 1 14 ? -29.141 27.375 5.559 1 81.75 14 PRO B C 1
ATOM 4069 O O . PRO B 1 14 ? -29.875 26.906 6.43 1 81.75 14 PRO B O 1
ATOM 4072 N N . TYR B 1 15 ? -28.016 26.844 5.176 1 85.75 15 TYR B N 1
ATOM 4073 C CA . TYR B 1 15 ? -27.422 25.75 5.914 1 85.75 15 TYR B CA 1
ATOM 4074 C C . TYR B 1 15 ? -26.391 26.25 6.914 1 85.75 15 TYR B C 1
ATOM 4076 O O . TYR B 1 15 ? -25.516 27.062 6.566 1 85.75 15 TYR B O 1
ATOM 4084 N N . ARG B 1 16 ? -26.5 25.766 8.172 1 82.06 16 ARG B N 1
ATOM 4085 C CA . ARG B 1 16 ? -25.625 26.25 9.234 1 82.06 16 ARG B CA 1
ATOM 4086 C C . ARG B 1 16 ? -24.719 25.141 9.758 1 82.06 16 ARG B C 1
ATOM 4088 O O . ARG B 1 16 ? -25.156 23.984 9.883 1 82.06 16 ARG B O 1
ATOM 4095 N N . LEU B 1 17 ? -23.516 25.594 9.953 1 78.5 17 LEU B N 1
ATOM 4096 C CA . LEU B 1 17 ? -22.547 24.656 10.523 1 78.5 17 LEU B CA 1
ATOM 4097 C C . LEU B 1 17 ? -22.609 24.656 12.047 1 78.5 17 LEU B C 1
ATOM 4099 O O . LEU B 1 17 ? -22.375 25.703 12.68 1 78.5 17 LEU B O 1
ATOM 4103 N N . ALA B 1 18 ? -23.016 23.703 12.672 1 63.69 18 ALA B N 1
ATOM 4104 C CA . ALA B 1 18 ? -23.297 23.641 14.102 1 63.69 18 ALA B CA 1
ATOM 4105 C C . ALA B 1 18 ? -22.094 24.094 14.914 1 63.69 18 ALA B C 1
ATOM 4107 O O . ALA B 1 18 ? -22.234 24.828 15.906 1 63.69 18 ALA B O 1
ATOM 4108 N N . ASN B 1 19 ? -20.891 23.719 14.727 1 63.38 19 ASN B N 1
ATOM 4109 C CA . ASN B 1 19 ? -19.812 23.953 15.68 1 63.38 19 ASN B CA 1
ATOM 4110 C C . ASN B 1 19 ? -18.922 25.109 15.242 1 63.38 19 ASN B C 1
ATOM 4112 O O . ASN B 1 19 ? -17.969 25.469 15.945 1 63.38 19 ASN B O 1
ATOM 4116 N N . LEU B 1 20 ? -19.188 25.734 14.164 1 66.56 20 LEU B N 1
ATOM 4117 C CA . LEU B 1 20 ? -18.453 26.938 13.797 1 66.56 20 LEU B CA 1
ATOM 4118 C C . LEU B 1 20 ? -19.312 28.188 14.031 1 66.56 20 LEU B C 1
ATOM 4120 O O . LEU B 1 20 ? -19.469 29.016 13.125 1 66.56 20 LEU B O 1
ATOM 4124 N N . ALA B 1 21 ? -19.75 28.344 15.344 1 59.91 21 ALA B N 1
ATOM 4125 C CA . ALA B 1 21 ? -20.578 29.484 15.703 1 59.91 21 ALA B CA 1
ATOM 4126 C C . ALA B 1 21 ? -21.766 29.609 14.766 1 59.91 21 ALA B C 1
ATOM 4128 O O . ALA B 1 21 ? -22.234 30.719 14.469 1 59.91 21 ALA B O 1
ATOM 4129 N N . ASN B 1 22 ? -22.109 28.516 14.211 1 66.25 22 ASN B N 1
ATOM 4130 C CA . ASN B 1 22 ? -23.281 28.422 13.359 1 66.25 22 ASN B CA 1
ATOM 4131 C C . ASN B 1 22 ? -23.125 29.281 12.102 1 66.25 22 ASN B C 1
ATOM 4133 O O . ASN B 1 22 ? -24.078 29.969 11.695 1 66.25 22 ASN B O 1
ATOM 4137 N N . LEU B 1 23 ? -21.938 29.219 11.711 1 77.56 23 LEU B N 1
ATOM 4138 C CA . LEU B 1 23 ? -21.703 29.969 10.484 1 77.56 23 LEU B CA 1
ATOM 4139 C C . LEU B 1 23 ? -22.531 29.406 9.328 1 77.56 23 LEU B C 1
ATOM 4141 O O . LEU B 1 23 ? -22.719 28.203 9.227 1 77.56 23 LEU B O 1
ATOM 4145 N N . THR B 1 24 ? -23.141 30.359 8.641 1 77.56 24 THR B N 1
ATOM 4146 C CA . THR B 1 24 ? -23.906 29.969 7.465 1 77.56 24 THR B CA 1
ATOM 4147 C C . THR B 1 24 ? -22.984 29.453 6.355 1 77.56 24 THR B C 1
ATOM 4149 O O . THR B 1 24 ? -22 30.094 6.02 1 77.56 24 THR B O 1
ATOM 4152 N N . LEU B 1 25 ? -23.391 28.219 6.031 1 81.12 25 LEU B N 1
ATOM 4153 C CA . LEU B 1 25 ? -22.656 27.594 4.934 1 81.12 25 LEU B CA 1
ATOM 4154 C C . LEU B 1 25 ? -23.578 27.375 3.73 1 81.12 25 LEU B C 1
ATOM 4156 O O . LEU B 1 25 ? -24.109 26.281 3.547 1 81.12 25 LEU B O 1
ATOM 4160 N N . GLY B 1 26 ? -23.828 28.391 2.971 1 82.44 26 GLY B N 1
ATOM 4161 C CA . GLY B 1 26 ? -24.625 28.266 1.766 1 82.44 26 GLY B CA 1
ATOM 4162 C C . GLY B 1 26 ? -26.078 27.906 2.045 1 82.44 26 GLY B C 1
ATOM 4163 O O . GLY B 1 26 ? -26.703 28.484 2.934 1 82.44 26 GLY B O 1
ATOM 4164 N N . TYR B 1 27 ? -26.641 26.984 1.031 1 84.44 27 TYR B N 1
ATOM 4165 C CA . TYR B 1 27 ? -28.047 26.594 1.131 1 84.44 27 TYR B CA 1
ATOM 4166 C C . TYR B 1 27 ? -28.188 25.078 1.097 1 84.44 27 TYR B C 1
ATOM 4168 O O . TYR B 1 27 ? -27.344 24.375 0.555 1 84.44 27 TYR B O 1
ATOM 4176 N N . THR B 1 28 ? -29.25 24.656 1.671 1 85.75 28 THR B N 1
ATOM 4177 C CA . THR B 1 28 ? -29.5 23.234 1.815 1 85.75 28 THR B CA 1
ATOM 4178 C C . THR B 1 28 ? -29.859 22.609 0.473 1 85.75 28 THR B C 1
ATOM 4180 O O . THR B 1 28 ? -30.609 23.203 -0.309 1 85.75 28 THR B O 1
ATOM 4183 N N . VAL B 1 29 ? -29.297 21.391 0.235 1 84.44 29 VAL B N 1
ATOM 4184 C CA . VAL B 1 29 ? -29.656 20.609 -0.947 1 84.44 29 VAL B CA 1
ATOM 4185 C C . VAL B 1 29 ? -30.125 19.219 -0.526 1 84.44 29 VAL B C 1
ATOM 4187 O O . VAL B 1 29 ? -29.734 18.719 0.529 1 84.44 29 VAL B O 1
ATOM 4190 N N . TYR B 1 30 ? -31.047 18.672 -1.317 1 78.31 30 TYR B N 1
ATOM 4191 C CA . TYR B 1 30 ? -31.516 17.312 -1.047 1 78.31 30 TYR B CA 1
ATOM 4192 C C . TYR B 1 30 ? -30.922 16.328 -2.043 1 78.31 30 TYR B C 1
ATOM 4194 O O . TYR B 1 30 ? -31.016 16.531 -3.256 1 78.31 30 TYR B O 1
ATOM 4202 N N . PRO B 1 31 ? -30.344 15.336 -1.423 1 72.69 31 PRO B N 1
ATOM 4203 C CA . PRO B 1 31 ? -29.75 14.344 -2.324 1 72.69 31 PRO B CA 1
ATOM 4204 C C . PRO B 1 31 ? -30.797 13.695 -3.238 1 72.69 31 PRO B C 1
ATOM 4206 O O . PRO B 1 31 ? -31.953 13.547 -2.85 1 72.69 31 PRO B O 1
ATOM 4209 N N . SER B 1 32 ? -30.359 13.422 -4.402 1 65 32 SER B N 1
ATOM 4210 C CA . SER B 1 32 ? -31.25 12.922 -5.449 1 65 32 SER B CA 1
ATOM 4211 C C . SER B 1 32 ? -31.859 11.586 -5.062 1 65 32 SER B C 1
ATOM 4213 O O . SER B 1 32 ? -32.969 11.258 -5.484 1 65 32 SER B O 1
ATOM 4215 N N . TRP B 1 33 ? -31.094 10.875 -4.309 1 58.56 33 TRP B N 1
ATOM 4216 C CA . TRP B 1 33 ? -31.641 9.555 -4.012 1 58.56 33 TRP B CA 1
ATOM 4217 C C . TRP B 1 33 ? -32.844 9.656 -3.094 1 58.56 33 TRP B C 1
ATOM 4219 O O . TRP B 1 33 ? -33.625 8.703 -2.982 1 58.56 33 TRP B O 1
ATOM 4229 N N . THR B 1 34 ? -32.969 10.766 -2.355 1 54.16 34 THR B N 1
ATOM 4230 C CA . THR B 1 34 ? -34.094 10.984 -1.468 1 54.16 34 THR B CA 1
ATOM 4231 C C . THR B 1 34 ? -35.344 11.43 -2.26 1 54.16 34 THR B C 1
ATOM 4233 O O . THR B 1 34 ? -36.438 11.453 -1.728 1 54.16 34 THR B O 1
ATOM 4236 N N . GLN B 1 35 ? -35.312 12.18 -3.213 1 44.44 35 GLN B N 1
ATOM 4237 C CA . GLN B 1 35 ? -36.469 12.656 -3.945 1 44.44 35 GLN B CA 1
ATOM 4238 C C . GLN B 1 35 ? -37.312 11.492 -4.461 1 44.44 35 GLN B C 1
ATOM 4240 O O . GLN B 1 35 ? -36.812 10.609 -5.156 1 44.44 35 GLN B O 1
ATOM 4245 N N . LYS B 1 36 ? -38.406 11.195 -3.666 1 38.12 36 LYS B N 1
ATOM 4246 C CA . LYS B 1 36 ? -39.469 10.203 -3.738 1 38.12 36 LYS B CA 1
ATOM 4247 C C . LYS B 1 36 ? -40.094 10.172 -5.129 1 38.12 36 LYS B C 1
ATOM 4249 O O . LYS B 1 36 ? -41.156 9.547 -5.332 1 38.12 36 LYS B O 1
ATOM 4254 N N . ASP B 1 37 ? -40.344 11.086 -6.031 1 36.34 37 ASP B N 1
ATOM 4255 C CA . ASP B 1 37 ? -41.406 10.555 -6.887 1 36.34 37 ASP B CA 1
ATOM 4256 C C . ASP B 1 37 ? -41.219 9.055 -7.129 1 36.34 37 ASP B C 1
ATOM 4258 O O . ASP B 1 37 ? -42.156 8.273 -6.988 1 36.34 37 ASP B O 1
ATOM 4262 N N . GLY B 1 38 ? -40.969 8.531 -8.516 1 30.14 38 GLY B N 1
ATOM 4263 C CA . GLY B 1 38 ? -41.188 7.109 -8.703 1 30.14 38 GLY B CA 1
ATOM 4264 C C . GLY B 1 38 ? -40.344 6.254 -7.77 1 30.14 38 GLY B C 1
ATOM 4265 O O . GLY B 1 38 ? -39.344 6.719 -7.23 1 30.14 38 GLY B O 1
ATOM 4266 N N . PRO B 1 39 ? -41.094 5.484 -6.938 1 28.36 39 PRO B N 1
ATOM 4267 C CA . PRO B 1 39 ? -40.375 4.391 -6.27 1 28.36 39 PRO B CA 1
ATOM 4268 C C . PRO B 1 39 ? -39.094 3.986 -6.996 1 28.36 39 PRO B C 1
ATOM 4270 O O . PRO B 1 39 ? -39.156 3.568 -8.156 1 28.36 39 PRO B O 1
ATOM 4273 N N . VAL B 1 40 ? -38.25 4.871 -7.188 1 29.22 40 VAL B N 1
ATOM 4274 C CA . VAL B 1 40 ? -37.188 4.055 -7.758 1 29.22 40 VAL B CA 1
ATOM 4275 C C . VAL B 1 40 ? -37.219 2.672 -7.109 1 29.22 40 VAL B C 1
ATOM 4277 O O . VAL B 1 40 ? -36.875 2.527 -5.938 1 29.22 40 VAL B O 1
ATOM 4280 N N . ALA B 1 41 ? -38.344 2.018 -7.164 1 27.09 41 ALA B N 1
ATOM 4281 C CA . ALA B 1 41 ? -38.219 0.572 -7.004 1 27.09 41 ALA B CA 1
ATOM 4282 C C . ALA B 1 41 ? -36.812 0.109 -7.27 1 27.09 41 ALA B C 1
ATOM 4284 O O . ALA B 1 41 ? -36.188 0.499 -8.273 1 27.09 41 ALA B O 1
ATOM 4285 N N . MET B 1 42 ? -36.031 -0.027 -6.293 1 29.89 42 MET B N 1
ATOM 4286 C CA . MET B 1 42 ? -34.906 -0.938 -6.234 1 29.89 42 MET B CA 1
ATOM 4287 C C . MET B 1 42 ? -34.969 -1.961 -7.363 1 29.89 42 MET B C 1
ATOM 4289 O O . MET B 1 42 ? -34.875 -3.166 -7.121 1 29.89 42 MET B O 1
ATOM 4293 N N . THR B 1 43 ? -35.938 -1.741 -8.234 1 28.27 43 THR B N 1
ATOM 4294 C CA . THR B 1 43 ? -35.906 -2.764 -9.273 1 28.27 43 THR B CA 1
ATOM 4295 C C . THR B 1 43 ? -34.531 -2.783 -9.953 1 28.27 43 THR B C 1
ATOM 4297 O O . THR B 1 43 ? -33.969 -1.731 -10.289 1 28.27 43 THR B O 1
ATOM 4300 N N . SER B 1 44 ? -33.875 -3.76 -9.688 1 27.69 44 SER B N 1
ATOM 4301 C CA . SER B 1 44 ? -32.688 -4.082 -10.43 1 27.69 44 SER B CA 1
ATOM 4302 C C . SER B 1 44 ? -32.719 -3.516 -11.844 1 27.69 44 SER B C 1
ATOM 4304 O O . SER B 1 44 ? -33.75 -3.627 -12.523 1 27.69 44 SER B O 1
ATOM 4306 N N . PRO B 1 45 ? -32.375 -2.305 -12.125 1 30.02 45 PRO B N 1
ATOM 4307 C CA . PRO B 1 45 ? -32.562 -2.01 -13.547 1 30.02 45 PRO B CA 1
ATOM 4308 C C . PRO B 1 45 ? -32.75 -3.268 -14.391 1 30.02 45 PRO B C 1
ATOM 4310 O O . PRO B 1 45 ? -32.281 -4.344 -14.023 1 30.02 45 PRO B O 1
ATOM 4313 N N . PRO B 1 46 ? -33.875 -3.404 -15.141 1 27.8 46 PRO B N 1
ATOM 4314 C CA . PRO B 1 46 ? -33.938 -4.613 -15.969 1 27.8 46 PRO B CA 1
ATOM 4315 C C . PRO B 1 46 ? -32.594 -5.004 -16.562 1 27.8 46 PRO B C 1
ATOM 4317 O O . PRO B 1 46 ? -31.734 -4.148 -16.75 1 27.8 46 PRO B O 1
ATOM 4320 N N . SER B 1 47 ? -32.219 -6.176 -16.328 1 28.95 47 SER B N 1
ATOM 4321 C CA . SER B 1 47 ? -31.109 -6.77 -17.062 1 28.95 47 SER B CA 1
ATOM 4322 C C . SER B 1 47 ? -31.047 -6.238 -18.5 1 28.95 47 SER B C 1
ATOM 4324 O O . SER B 1 47 ? -32.062 -6.145 -19.172 1 28.95 47 SER B O 1
ATOM 4326 N N . PRO B 1 48 ? -30.375 -5.195 -18.75 1 31.44 48 PRO B N 1
ATOM 4327 C CA . PRO B 1 48 ? -30.516 -4.918 -20.188 1 31.44 48 PRO B CA 1
ATOM 4328 C C . PRO B 1 48 ? -31.047 -6.117 -20.969 1 31.44 48 PRO B C 1
ATOM 4330 O O . PRO B 1 48 ? -30.859 -7.262 -20.547 1 31.44 48 PRO B O 1
ATOM 4333 N N . PRO B 1 49 ? -32.094 -5.922 -21.766 1 28.27 49 PRO B N 1
ATOM 4334 C CA . PRO B 1 49 ? -32.562 -7.066 -22.562 1 28.27 49 PRO B CA 1
ATOM 4335 C C . PRO B 1 49 ? -31.406 -7.945 -23.031 1 28.27 49 PRO B C 1
ATOM 4337 O O . PRO B 1 49 ? -30.328 -7.438 -23.375 1 28.27 49 PRO B O 1
ATOM 4340 N N . TYR B 1 50 ? -31.406 -9.07 -22.484 1 29.95 50 TYR B N 1
ATOM 4341 C CA . TYR B 1 50 ? -30.703 -10.172 -23.125 1 29.95 50 TYR B CA 1
ATOM 4342 C C . TYR B 1 50 ? -30.922 -10.148 -24.641 1 29.95 50 TYR B C 1
ATOM 4344 O O . TYR B 1 50 ? -32.031 -10.398 -25.109 1 29.95 50 TYR B O 1
ATOM 4352 N N . HIS B 1 51 ? -30.531 -9.148 -25.359 1 29.05 51 HIS B N 1
ATOM 4353 C CA . HIS B 1 51 ? -30.688 -9.586 -26.734 1 29.05 51 HIS B CA 1
ATOM 4354 C C . HIS B 1 51 ? -30.344 -11.062 -26.891 1 29.05 51 HIS B C 1
ATOM 4356 O O . HIS B 1 51 ? -29.281 -11.5 -26.469 1 29.05 51 HIS B O 1
ATOM 4362 N N . ASP B 1 52 ? -31.375 -11.891 -27.016 1 28.94 52 ASP B N 1
ATOM 4363 C CA . ASP B 1 52 ? -31.531 -13.266 -27.469 1 28.94 52 ASP B CA 1
ATOM 4364 C C . ASP B 1 52 ? -30.688 -13.523 -28.719 1 28.94 52 ASP B C 1
ATOM 4366 O O . ASP B 1 52 ? -31.219 -13.57 -29.828 1 28.94 52 ASP B O 1
ATOM 4370 N N . ASP B 1 53 ? -29.719 -12.828 -29.141 1 30.48 53 ASP B N 1
ATOM 4371 C CA . ASP B 1 53 ? -29.188 -13.531 -30.297 1 30.48 53 ASP B CA 1
ATOM 4372 C C . ASP B 1 53 ? -28.906 -15 -29.969 1 30.48 53 ASP B C 1
ATOM 4374 O O . ASP B 1 53 ? -27.922 -15.312 -29.297 1 30.48 53 ASP B O 1
ATOM 4378 N N . SER B 1 54 ? -29.875 -15.891 -29.844 1 30.56 54 SER B N 1
ATOM 4379 C CA . SER B 1 54 ? -30.156 -17.312 -29.688 1 30.56 54 SER B CA 1
ATOM 4380 C C . SER B 1 54 ? -29.062 -18.172 -30.312 1 30.56 54 SER B C 1
ATOM 4382 O O . SER B 1 54 ? -28.844 -19.312 -29.891 1 30.56 54 SER B O 1
ATOM 4384 N N . LEU B 1 55 ? -28.781 -18.047 -31.641 1 28.84 55 LEU B N 1
ATOM 4385 C CA . LEU B 1 55 ? -28.016 -19.031 -32.406 1 28.84 55 LEU B CA 1
ATOM 4386 C C . LEU B 1 55 ? -26.609 -19.188 -31.844 1 28.84 55 LEU B C 1
ATOM 4388 O O . LEU B 1 55 ? -26.016 -20.266 -31.938 1 28.84 55 LEU B O 1
ATOM 4392 N N . LYS B 1 56 ? -25.828 -18.094 -31.75 1 29.45 56 LYS B N 1
ATOM 4393 C CA . LYS B 1 56 ? -24.438 -18.406 -31.438 1 29.45 56 LYS B CA 1
ATOM 4394 C C . LYS B 1 56 ? -24.25 -18.656 -29.938 1 29.45 56 LYS B C 1
ATOM 4396 O O . LYS B 1 56 ? -23.125 -18.594 -29.438 1 29.45 56 LYS B O 1
ATOM 4401 N N . ALA B 1 57 ? -25.219 -18.688 -29.047 1 31.95 57 ALA B N 1
ATOM 4402 C CA . ALA B 1 57 ? -25.438 -18.938 -27.625 1 31.95 57 ALA B CA 1
ATOM 4403 C C . ALA B 1 57 ? -24.906 -20.312 -27.219 1 31.95 57 ALA B C 1
ATOM 4405 O O . ALA B 1 57 ? -25.016 -20.703 -26.047 1 31.95 57 ALA B O 1
ATOM 4406 N N . GLU B 1 58 ? -24.891 -21.266 -27.969 1 31.56 58 GLU B N 1
ATOM 4407 C CA . GLU B 1 58 ? -24.609 -22.625 -27.562 1 31.56 58 GLU B CA 1
ATOM 4408 C C . GLU B 1 58 ? -23.344 -22.703 -26.719 1 31.56 58 GLU B C 1
ATOM 4410 O O . GLU B 1 58 ? -23.281 -23.438 -25.734 1 31.56 58 GLU B O 1
ATOM 4415 N N . HIS B 1 59 ? -22.188 -22.656 -27.391 1 29.97 59 HIS B N 1
ATOM 4416 C CA . HIS B 1 59 ? -20.969 -23.141 -26.75 1 29.97 59 HIS B CA 1
ATOM 4417 C C . HIS B 1 59 ? -20.422 -22.125 -25.75 1 29.97 59 HIS B C 1
ATOM 4419 O O . HIS B 1 59 ? -19.453 -22.391 -25.047 1 29.97 59 HIS B O 1
ATOM 4425 N N . TYR B 1 60 ? -20.422 -20.766 -26.141 1 31.52 60 TYR B N 1
ATOM 4426 C CA . TYR B 1 60 ? -19.672 -19.875 -25.25 1 31.52 60 TYR B CA 1
ATOM 4427 C C . TYR B 1 60 ? -20.562 -19.359 -24.125 1 31.52 60 TYR B C 1
ATOM 4429 O O . TYR B 1 60 ? -21.594 -18.75 -24.375 1 31.52 60 TYR B O 1
ATOM 4437 N N . PRO B 1 61 ? -20.734 -20 -22.953 1 34.88 61 PRO B N 1
ATOM 4438 C CA . PRO B 1 61 ? -21.484 -19.438 -21.828 1 34.88 61 PRO B CA 1
ATOM 4439 C C . PRO B 1 61 ? -21.469 -17.922 -21.812 1 34.88 61 PRO B C 1
ATOM 4441 O O . PRO B 1 61 ? -20.531 -17.297 -22.344 1 34.88 61 PRO B O 1
ATOM 4444 N N . LEU B 1 62 ? -22.5 -17.266 -21.859 1 35.62 62 LEU B N 1
ATOM 4445 C CA . LEU B 1 62 ? -22.719 -15.836 -21.625 1 35.62 62 LEU B CA 1
ATOM 4446 C C . LEU B 1 62 ? -21.703 -15.305 -20.609 1 35.62 62 LEU B C 1
ATOM 4448 O O . LEU B 1 62 ? -21.797 -15.625 -19.422 1 35.62 62 LEU B O 1
ATOM 4452 N N . ILE B 1 63 ? -20.484 -15.273 -20.844 1 37 63 ILE B N 1
ATOM 4453 C CA . ILE B 1 63 ? -19.5 -14.523 -20.062 1 37 63 ILE B CA 1
ATOM 4454 C C . ILE B 1 63 ? -20.047 -13.133 -19.75 1 37 63 ILE B C 1
ATOM 4456 O O . ILE B 1 63 ? -20.188 -12.297 -20.656 1 37 63 ILE B O 1
ATOM 4460 N N . ILE B 1 64 ? -21.188 -13.008 -19.203 1 40 64 ILE B N 1
ATOM 4461 C CA . ILE B 1 64 ? -21.703 -11.727 -18.734 1 40 64 ILE B CA 1
ATOM 4462 C C . ILE B 1 64 ? -20.562 -10.844 -18.25 1 40 64 ILE B C 1
ATOM 4464 O O . ILE B 1 64 ? -20.047 -11.023 -17.141 1 40 64 ILE B O 1
ATOM 4468 N N . ASN B 1 65 ? -19.688 -10.578 -19.016 1 41 65 ASN B N 1
ATOM 4469 C CA . ASN B 1 65 ? -18.641 -9.586 -18.812 1 41 65 ASN B CA 1
ATOM 4470 C C . ASN B 1 65 ? -19.203 -8.312 -18.172 1 41 65 ASN B C 1
ATOM 4472 O O . ASN B 1 65 ? -18.562 -7.727 -17.281 1 41 65 ASN B O 1
ATOM 4476 N N . ASN B 1 66 ? -20.375 -7.738 -18.828 1 40.88 66 ASN B N 1
ATOM 4477 C CA . ASN B 1 66 ? -20.891 -6.398 -18.562 1 40.88 66 ASN B CA 1
ATOM 4478 C C . ASN B 1 66 ? -21.734 -6.359 -17.297 1 40.88 66 ASN B C 1
ATOM 4480 O O . ASN B 1 66 ? -22.203 -5.297 -16.891 1 40.88 66 ASN B O 1
ATOM 4484 N N . ALA B 1 67 ? -22.562 -7.293 -17.141 1 43.06 67 ALA B N 1
ATOM 4485 C CA . ALA B 1 67 ? -23.609 -7.344 -16.094 1 43.06 67 ALA B CA 1
ATOM 4486 C C . ALA B 1 67 ? -23.062 -6.832 -14.766 1 43.06 67 ALA B C 1
ATOM 4488 O O . ALA B 1 67 ? -23.844 -6.438 -13.891 1 43.06 67 ALA B O 1
ATOM 4489 N N . LEU B 1 68 ? -21.859 -7.148 -14.414 1 54.16 68 LEU B N 1
ATOM 4490 C CA . LEU B 1 68 ? -21.5 -7.172 -13 1 54.16 68 LEU B CA 1
ATOM 4491 C C . LEU B 1 68 ? -21.016 -5.801 -12.539 1 54.16 68 LEU B C 1
ATOM 4493 O O . LEU B 1 68 ? -20.531 -5.656 -11.414 1 54.16 68 LEU B O 1
ATOM 4497 N N . TYR B 1 69 ? -21.281 -4.828 -13.422 1 67.25 69 TYR B N 1
ATOM 4498 C CA . TYR B 1 69 ? -20.781 -3.576 -12.859 1 67.25 69 TYR B CA 1
ATOM 4499 C C . TYR B 1 69 ? -21.938 -2.73 -12.328 1 67.25 69 TYR B C 1
ATOM 4501 O O . TYR B 1 69 ? -23.062 -2.836 -12.805 1 67.25 69 TYR B O 1
ATOM 4509 N N . THR B 1 70 ? -21.891 -2.143 -11.281 1 80.12 70 THR B N 1
ATOM 4510 C CA . THR B 1 70 ? -22.828 -1.171 -10.711 1 80.12 70 THR B CA 1
ATOM 4511 C C . THR B 1 70 ? -23.156 -0.081 -11.727 1 80.12 70 THR B C 1
ATOM 4513 O O . THR B 1 70 ? -22.266 0.652 -12.164 1 80.12 70 THR B O 1
ATOM 4516 N N . PRO B 1 71 ? -24.359 -0.009 -12.148 1 82.69 71 PRO B N 1
ATOM 4517 C CA . PRO B 1 71 ? -24.734 1.015 -13.133 1 82.69 71 PRO B CA 1
ATOM 4518 C C . PRO B 1 71 ? -24.469 2.434 -12.625 1 82.69 71 PRO B C 1
ATOM 4520 O O . PRO B 1 71 ? -24.438 2.664 -11.414 1 82.69 71 PRO B O 1
ATOM 4523 N N . PRO B 1 72 ? -24.375 3.316 -13.633 1 87.38 72 PRO B N 1
ATOM 4524 C CA . PRO B 1 72 ? -24.219 4.715 -13.227 1 87.38 72 PRO B CA 1
ATOM 4525 C C . PRO B 1 72 ? -25.438 5.242 -12.461 1 87.38 72 PRO B C 1
ATOM 4527 O O . PRO B 1 72 ? -26.562 4.832 -12.734 1 87.38 72 PRO B O 1
ATOM 4530 N N . GLY B 1 73 ? -25.188 6.113 -11.492 1 89.19 73 GLY B N 1
ATOM 4531 C CA . GLY B 1 73 ? -26.266 6.664 -10.672 1 89.19 73 GLY B CA 1
ATOM 4532 C C . GLY B 1 73 ? -25.781 7.141 -9.312 1 89.19 73 GLY B C 1
ATOM 4533 O O . GLY B 1 73 ? -24.578 7.238 -9.078 1 89.19 73 GLY B O 1
ATOM 4534 N N . VAL B 1 74 ? -26.766 7.645 -8.586 1 92.06 74 VAL B N 1
ATOM 4535 C CA . VAL B 1 74 ? -26.5 8.078 -7.215 1 92.06 74 VAL B CA 1
ATOM 4536 C C . VAL B 1 74 ? -27.031 7.035 -6.234 1 92.06 74 VAL B C 1
ATOM 4538 O O . VAL B 1 74 ? -28.172 6.586 -6.359 1 92.06 74 VAL B O 1
ATOM 4541 N N . TYR B 1 75 ? -26.172 6.672 -5.305 1 93.19 75 TYR B N 1
ATOM 4542 C CA . TYR B 1 75 ? -26.516 5.547 -4.445 1 93.19 75 TYR B CA 1
ATOM 4543 C C . TYR B 1 75 ? -26.281 5.887 -2.979 1 93.19 75 TYR B C 1
ATOM 4545 O O . TYR B 1 75 ? -25.328 6.613 -2.654 1 93.19 75 TYR B O 1
ATOM 4553 N N . SER B 1 76 ? -27.109 5.336 -2.141 1 93.38 76 SER B N 1
ATOM 4554 C CA . SER B 1 76 ? -26.75 5.227 -0.728 1 93.38 76 SER B CA 1
ATOM 4555 C C . SER B 1 76 ? -25.859 4.012 -0.47 1 93.38 76 SER B C 1
ATOM 4557 O O . SER B 1 76 ? -25.703 3.154 -1.342 1 93.38 76 SER B O 1
ATOM 4559 N N . VAL B 1 77 ? -25.344 3.93 0.687 1 95.44 77 VAL B N 1
ATOM 4560 C CA . VAL B 1 77 ? -24.484 2.809 1.053 1 95.44 77 VAL B CA 1
ATOM 4561 C C . VAL B 1 77 ? -25.281 1.511 1.02 1 95.44 77 VAL B C 1
ATOM 4563 O O . VAL B 1 77 ? -24.828 0.499 0.487 1 95.44 77 VAL B O 1
ATOM 4566 N N . ARG B 1 78 ? -26.422 1.589 1.499 1 93.94 78 ARG B N 1
ATOM 4567 C CA . ARG B 1 78 ? -27.281 0.41 1.545 1 93.94 78 ARG B CA 1
ATOM 4568 C C . ARG B 1 78 ? -27.609 -0.083 0.14 1 93.94 78 ARG B C 1
ATOM 4570 O O . ARG B 1 78 ? -27.625 -1.29 -0.112 1 93.94 78 ARG B O 1
ATOM 4577 N N . GLN B 1 79 ? -27.859 0.812 -0.693 1 92 79 GLN B N 1
ATOM 4578 C CA . GLN B 1 79 ? -28.172 0.456 -2.072 1 92 79 GLN B CA 1
ATOM 4579 C C . GLN B 1 79 ? -26.969 -0.189 -2.758 1 92 79 GLN B C 1
ATOM 4581 O O . GLN B 1 79 ? -27.125 -1.11 -3.562 1 92 79 GLN B O 1
ATOM 4586 N N . LEU B 1 80 ? -25.859 0.286 -2.484 1 94.19 80 LEU B N 1
ATOM 4587 C CA . LEU B 1 80 ? -24.656 -0.272 -3.092 1 94.19 80 LEU B CA 1
ATOM 4588 C C . LEU B 1 80 ? -24.422 -1.699 -2.611 1 94.19 80 LEU B C 1
ATOM 4590 O O . LEU B 1 80 ? -24 -2.557 -3.387 1 94.19 80 LEU B O 1
ATOM 4594 N N . VAL B 1 81 ? -24.688 -1.97 -1.356 1 95.62 81 VAL B N 1
ATOM 4595 C CA . VAL B 1 81 ? -24.578 -3.33 -0.841 1 95.62 81 VAL B CA 1
ATOM 4596 C C . VAL B 1 81 ? -25.594 -4.23 -1.552 1 95.62 81 VAL B C 1
ATOM 4598 O O . VAL B 1 81 ? -25.25 -5.348 -1.957 1 95.62 81 VAL B O 1
ATOM 4601 N N . ALA B 1 82 ? -26.719 -3.695 -1.755 1 91.12 82 ALA B N 1
ATOM 4602 C CA . ALA B 1 82 ? -27.797 -4.453 -2.391 1 91.12 82 ALA B CA 1
ATOM 4603 C C . ALA B 1 82 ? -27.438 -4.801 -3.834 1 91.12 82 ALA B C 1
ATOM 4605 O O . ALA B 1 82 ? -27.812 -5.863 -4.332 1 91.12 82 ALA B O 1
ATOM 4606 N N . THR B 1 83 ? -26.734 -3.979 -4.469 1 88.81 83 THR B N 1
ATOM 4607 C CA . THR B 1 83 ? -26.359 -4.211 -5.855 1 88.81 83 THR B CA 1
ATOM 4608 C C . THR B 1 83 ? -25.422 -5.41 -5.969 1 88.81 83 THR B C 1
ATOM 4610 O O . THR B 1 83 ? -25.344 -6.055 -7.02 1 88.81 83 THR B O 1
ATOM 4613 N N . ALA B 1 84 ? -24.719 -5.75 -4.93 1 91.25 84 ALA B N 1
ATOM 4614 C CA . ALA B 1 84 ? -23.766 -6.844 -4.961 1 91.25 84 ALA B CA 1
ATOM 4615 C C . ALA B 1 84 ? -24.375 -8.133 -4.426 1 91.25 84 ALA B C 1
ATOM 4617 O O . ALA B 1 84 ? -23.812 -9.219 -4.59 1 91.25 84 ALA B O 1
ATOM 4618 N N . SER B 1 85 ? -25.562 -8.086 -3.922 1 91.62 85 SER B N 1
ATOM 4619 C CA . SER B 1 85 ? -26.156 -9.203 -3.193 1 91.62 85 SER B CA 1
ATOM 4620 C C . SER B 1 85 ? -26.406 -10.391 -4.113 1 91.62 85 SER B C 1
ATOM 4622 O O . SER B 1 85 ? -26.281 -11.539 -3.695 1 91.62 85 SER B O 1
ATOM 4624 N N . PRO B 1 86 ? -26.719 -10.156 -5.363 1 90.75 86 PRO B N 1
ATOM 4625 C CA . PRO B 1 86 ? -26.969 -11.297 -6.246 1 90.75 86 PRO B CA 1
ATOM 4626 C C . PRO B 1 86 ? -25.75 -12.227 -6.375 1 90.75 86 PRO B C 1
ATOM 4628 O O . PRO B 1 86 ? -25.906 -13.43 -6.57 1 90.75 86 PRO B O 1
ATOM 4631 N N . LEU B 1 87 ? -24.594 -11.742 -6.246 1 92.5 87 LEU B N 1
ATOM 4632 C CA . LEU B 1 87 ? -23.406 -12.57 -6.328 1 92.5 87 LEU B CA 1
ATOM 4633 C C . LEU B 1 87 ? -23.344 -13.555 -5.168 1 92.5 87 LEU B C 1
ATOM 4635 O O . LEU B 1 87 ? -23.062 -14.742 -5.367 1 92.5 87 LEU B O 1
ATOM 4639 N N . LEU B 1 88 ? -23.641 -13.031 -4.031 1 95.81 88 LEU B N 1
ATOM 4640 C CA . LEU B 1 88 ? -23.609 -13.891 -2.854 1 95.81 88 LEU B CA 1
ATOM 4641 C C . LEU B 1 88 ? -24.766 -14.891 -2.879 1 95.81 88 LEU B C 1
ATOM 4643 O O . LEU B 1 88 ? -24.594 -16.062 -2.521 1 95.81 88 LEU B O 1
ATOM 4647 N N . ASP B 1 89 ? -25.891 -14.453 -3.338 1 95 89 ASP B N 1
ATOM 4648 C CA . ASP B 1 89 ? -27.078 -15.305 -3.385 1 95 89 ASP B CA 1
ATOM 4649 C C . ASP B 1 89 ? -26.859 -16.516 -4.289 1 95 89 ASP B C 1
ATOM 4651 O O . ASP B 1 89 ? -27.234 -17.641 -3.939 1 95 89 ASP B O 1
ATOM 4655 N N . VAL B 1 90 ? -26.266 -16.281 -5.379 1 94.69 90 VAL B N 1
ATOM 4656 C CA . VAL B 1 90 ? -26.047 -17.359 -6.336 1 94.69 90 VAL B CA 1
ATOM 4657 C C . VAL B 1 90 ? -25.047 -18.359 -5.766 1 94.69 90 VAL B C 1
ATOM 4659 O O . VAL B 1 90 ? -25.172 -19.578 -5.98 1 94.69 90 VAL B O 1
ATOM 4662 N N . ILE B 1 91 ? -24.047 -17.922 -5.113 1 95.94 91 ILE B N 1
ATOM 4663 C CA . ILE B 1 91 ? -23.062 -18.812 -4.5 1 95.94 91 ILE B CA 1
ATOM 4664 C C . ILE B 1 91 ? -23.75 -19.734 -3.502 1 95.94 91 ILE B C 1
ATOM 4666 O O . ILE B 1 91 ? -23.594 -20.953 -3.559 1 95.94 91 ILE B O 1
ATOM 4670 N N . ILE B 1 92 ? -24.516 -19.141 -2.645 1 96.31 92 ILE B N 1
ATOM 4671 C CA . ILE B 1 92 ? -25.188 -19.906 -1.607 1 96.31 92 ILE B CA 1
ATOM 4672 C C . ILE B 1 92 ? -26.141 -20.906 -2.248 1 96.31 92 ILE B C 1
ATOM 4674 O O . ILE B 1 92 ? -26.203 -22.062 -1.85 1 96.31 92 ILE B O 1
ATOM 4678 N N . SER B 1 93 ? -26.812 -20.484 -3.205 1 94.94 93 SER B N 1
ATOM 4679 C CA . SER B 1 93 ? -27.766 -21.344 -3.883 1 94.94 93 SER B CA 1
ATOM 4680 C C . SER B 1 93 ? -27.078 -22.516 -4.566 1 94.94 93 SER B C 1
ATOM 4682 O O . SER B 1 93 ? -27.531 -23.656 -4.457 1 94.94 93 SER B O 1
ATOM 4684 N N . ARG B 1 94 ? -26.016 -22.281 -5.188 1 94.25 94 ARG B N 1
ATOM 4685 C CA . ARG B 1 94 ? -25.328 -23.297 -5.977 1 94.25 94 ARG B CA 1
ATOM 4686 C C . ARG B 1 94 ? -24.562 -24.266 -5.078 1 94.25 94 ARG B C 1
ATOM 4688 O O . ARG B 1 94 ? -24.281 -25.406 -5.469 1 94.25 94 ARG B O 1
ATOM 4695 N N . LEU B 1 95 ? -24.141 -23.828 -3.973 1 94.19 95 LEU B N 1
ATOM 4696 C CA . LEU B 1 95 ? -23.469 -24.703 -3.018 1 94.19 95 LEU B CA 1
ATOM 4697 C C . LEU B 1 95 ? -24.406 -25.797 -2.516 1 94.19 95 LEU B C 1
ATOM 4699 O O . LEU B 1 95 ? -23.953 -26.859 -2.082 1 94.19 95 LEU B O 1
ATOM 4703 N N . GLY B 1 96 ? -25.656 -25.516 -2.59 1 90.56 96 GLY B N 1
ATOM 4704 C CA . GLY B 1 96 ? -26.625 -26.5 -2.143 1 90.56 96 GLY B CA 1
ATOM 4705 C C . GLY B 1 96 ? -26.859 -26.469 -0.644 1 90.56 96 GLY B C 1
ATOM 4706 O O . GLY B 1 96 ? -26.391 -25.562 0.047 1 90.56 96 GLY B O 1
ATOM 4707 N N . PRO B 1 97 ? -27.547 -27.453 -0.198 1 89.75 97 PRO B N 1
ATOM 4708 C CA . PRO B 1 97 ? -27.906 -27.469 1.224 1 89.75 97 PRO B CA 1
ATOM 4709 C C . PRO B 1 97 ? -26.719 -27.812 2.121 1 89.75 97 PRO B C 1
ATOM 4711 O O . PRO B 1 97 ? -25.844 -28.594 1.727 1 89.75 97 PRO B O 1
ATOM 4714 N N . ASP B 1 98 ? -26.766 -27.25 3.256 1 90.81 98 ASP B N 1
ATOM 4715 C CA . ASP B 1 98 ? -25.719 -27.5 4.25 1 90.81 98 ASP B CA 1
ATOM 4716 C C . ASP B 1 98 ? -25.906 -28.875 4.902 1 90.81 98 ASP B C 1
ATOM 4718 O O . ASP B 1 98 ? -27.031 -29.344 5.066 1 90.81 98 ASP B O 1
ATOM 4722 N N . GLY B 1 99 ? -24.766 -29.469 5.195 1 86.88 99 GLY B N 1
ATOM 4723 C CA . GLY B 1 99 ? -24.859 -30.688 5.988 1 86.88 99 GLY B CA 1
ATOM 4724 C C . GLY B 1 99 ? -25.391 -30.438 7.391 1 86.88 99 GLY B C 1
ATOM 4725 O O . GLY B 1 99 ? -25.406 -29.297 7.859 1 86.88 99 GLY B O 1
ATOM 4726 N N . PRO B 1 100 ? -25.812 -31.547 8.008 1 87.12 100 PRO B N 1
ATOM 4727 C CA . PRO B 1 100 ? -26.438 -31.422 9.328 1 87.12 100 PRO B CA 1
ATOM 4728 C C . PRO B 1 100 ? -25.5 -30.797 10.367 1 87.12 100 PRO B C 1
ATOM 4730 O O . PRO B 1 100 ? -25.953 -30.078 11.258 1 87.12 100 PRO B O 1
ATOM 4733 N N . ASN B 1 101 ? -24.219 -31.016 10.281 1 88.5 101 ASN B N 1
ATOM 4734 C CA . ASN B 1 101 ? -23.281 -30.531 11.289 1 88.5 101 ASN B CA 1
ATOM 4735 C C . ASN B 1 101 ? -22.391 -29.422 10.734 1 88.5 101 ASN B C 1
ATOM 4737 O O . ASN B 1 101 ? -21.422 -29.016 11.391 1 88.5 101 ASN B O 1
ATOM 4741 N N . ASP B 1 102 ? -22.812 -28.953 9.633 1 89.56 102 ASP B N 1
ATOM 4742 C CA . ASP B 1 102 ? -21.969 -27.938 9.008 1 89.56 102 ASP B CA 1
ATOM 4743 C C . ASP B 1 102 ? -22.391 -26.531 9.445 1 89.56 102 ASP B C 1
ATOM 4745 O O . ASP B 1 102 ? -23.562 -26.281 9.695 1 89.56 102 ASP B O 1
ATOM 4749 N N . VAL B 1 103 ? -21.453 -25.672 9.648 1 93.12 103 VAL B N 1
ATOM 4750 C CA . VAL B 1 103 ? -21.781 -24.25 9.703 1 93.12 103 VAL B CA 1
ATOM 4751 C C . VAL B 1 103 ? -22.375 -23.797 8.375 1 93.12 103 VAL B C 1
ATOM 4753 O O . VAL B 1 103 ? -21.828 -24.094 7.309 1 93.12 103 VAL B O 1
ATOM 4756 N N . PRO B 1 104 ? -23.531 -23.125 8.5 1 95.06 104 PRO B N 1
ATOM 4757 C CA . PRO B 1 104 ? -24.172 -22.703 7.254 1 95.06 104 PRO B CA 1
ATOM 4758 C C . PRO B 1 104 ? -23.234 -21.922 6.34 1 95.06 104 PRO B C 1
ATOM 4760 O O . PRO B 1 104 ? -22.469 -21.078 6.816 1 95.06 104 PRO B O 1
ATOM 4763 N N . ALA B 1 105 ? -23.328 -22.219 5.039 1 95.88 105 ALA B N 1
ATOM 4764 C CA . ALA B 1 105 ? -22.484 -21.578 4.039 1 95.88 105 ALA B CA 1
ATOM 4765 C C . ALA B 1 105 ? -22.594 -20.047 4.125 1 95.88 105 ALA B C 1
ATOM 4767 O O . ALA B 1 105 ? -21.594 -19.344 4.016 1 95.88 105 ALA B O 1
ATOM 4768 N N . ARG B 1 106 ? -23.812 -19.562 4.363 1 95.31 106 ARG B N 1
ATOM 4769 C CA . ARG B 1 106 ? -24.047 -18.125 4.473 1 95.31 106 ARG B CA 1
ATOM 4770 C C . ARG B 1 106 ? -23.203 -17.516 5.59 1 95.31 106 ARG B C 1
ATOM 4772 O O . ARG B 1 106 ? -22.609 -16.453 5.414 1 95.31 106 ARG B O 1
ATOM 4779 N N . THR B 1 107 ? -23.156 -18.125 6.648 1 96.75 107 THR B N 1
ATOM 4780 C CA . THR B 1 107 ? -22.406 -17.641 7.805 1 96.75 107 THR B CA 1
ATOM 4781 C C . THR B 1 107 ? -20.906 -17.688 7.535 1 96.75 107 THR B C 1
ATOM 4783 O O . THR B 1 107 ? -20.188 -16.75 7.875 1 96.75 107 THR B O 1
ATOM 4786 N N . VAL B 1 108 ? -20.438 -18.719 6.918 1 97.75 108 VAL B N 1
ATOM 4787 C CA . VAL B 1 108 ? -19.031 -18.891 6.605 1 97.75 108 VAL B CA 1
ATOM 4788 C C . VAL B 1 108 ? -18.578 -17.766 5.664 1 97.75 108 VAL B C 1
ATOM 4790 O O . VAL B 1 108 ? -17.547 -17.125 5.902 1 97.75 108 VAL B O 1
ATOM 4793 N N . LEU B 1 109 ? -19.375 -17.547 4.672 1 98.19 109 LEU B N 1
ATOM 4794 C CA . LEU B 1 109 ? -19.016 -16.562 3.652 1 98.19 109 LEU B CA 1
ATOM 4795 C C . LEU B 1 109 ? -19.062 -15.148 4.215 1 98.19 109 LEU B C 1
ATOM 4797 O O . LEU B 1 109 ? -18.172 -14.336 3.955 1 98.19 109 LEU B O 1
ATOM 4801 N N . VAL B 1 110 ? -20.031 -14.828 5.016 1 98.38 110 VAL B N 1
ATOM 4802 C CA . VAL B 1 110 ? -20.172 -13.492 5.586 1 98.38 110 VAL B CA 1
ATOM 4803 C C . VAL B 1 110 ? -19.109 -13.273 6.656 1 98.38 110 VAL B C 1
ATOM 4805 O O . VAL B 1 110 ? -18.578 -12.172 6.801 1 98.38 110 VAL B O 1
ATOM 4808 N N . ASN B 1 111 ? -18.812 -14.305 7.41 1 97.94 111 ASN B N 1
ATOM 4809 C CA . ASN B 1 111 ? -17.703 -14.203 8.352 1 97.94 111 ASN B CA 1
ATOM 4810 C C . ASN B 1 111 ? -16.391 -13.93 7.633 1 97.94 111 ASN B C 1
ATOM 4812 O O . ASN B 1 111 ? -15.516 -13.234 8.164 1 97.94 111 ASN B O 1
ATOM 4816 N N . GLY B 1 112 ? -16.266 -14.555 6.488 1 98.25 112 GLY B N 1
ATOM 4817 C CA . GLY B 1 112 ? -15.102 -14.25 5.668 1 98.25 112 GLY B CA 1
ATOM 4818 C C . GLY B 1 112 ? -15.008 -12.789 5.281 1 98.25 112 GLY B C 1
ATOM 4819 O O . GLY B 1 112 ? -13.922 -12.203 5.312 1 98.25 112 GLY B O 1
ATOM 4820 N N . LEU B 1 113 ? -16.125 -12.258 4.969 1 98.5 113 LEU B N 1
ATOM 4821 C CA . LEU B 1 113 ? -16.188 -10.836 4.664 1 98.5 113 LEU B CA 1
ATOM 4822 C C . LEU B 1 113 ? -15.781 -10.008 5.883 1 98.5 113 LEU B C 1
ATOM 4824 O O . LEU B 1 113 ? -14.977 -9.078 5.77 1 98.5 113 LEU B O 1
ATOM 4828 N N . ALA B 1 114 ? -16.328 -10.344 6.973 1 98.62 114 ALA B N 1
ATOM 4829 C CA . ALA B 1 114 ? -16.031 -9.609 8.195 1 98.62 114 ALA B CA 1
ATOM 4830 C C . ALA B 1 114 ? -14.539 -9.641 8.508 1 98.62 114 ALA B C 1
ATOM 4832 O O . ALA B 1 114 ? -13.961 -8.633 8.922 1 98.62 114 ALA B O 1
ATOM 4833 N N . ALA B 1 115 ? -13.945 -10.758 8.305 1 97.69 115 ALA B N 1
ATOM 4834 C CA . ALA B 1 115 ? -12.508 -10.906 8.531 1 97.69 115 ALA B CA 1
ATOM 4835 C C . ALA B 1 115 ? -11.703 -10.023 7.578 1 97.69 115 ALA B C 1
ATOM 4837 O O . ALA B 1 115 ? -10.703 -9.422 7.973 1 97.69 115 ALA B O 1
ATOM 4838 N N . SER B 1 116 ? -12.133 -9.961 6.379 1 97.06 116 SER B N 1
ATOM 4839 C CA . SER B 1 116 ? -11.445 -9.172 5.371 1 97.06 116 SER B CA 1
ATOM 4840 C C . SER B 1 116 ? -11.586 -7.676 5.648 1 97.06 116 SER B C 1
ATOM 4842 O O . SER B 1 116 ? -10.68 -6.895 5.348 1 97.06 116 SER B O 1
ATOM 4844 N N . LEU B 1 117 ? -12.711 -7.27 6.207 1 98.25 117 LEU B N 1
ATOM 4845 C CA . LEU B 1 117 ? -12.992 -5.852 6.418 1 98.25 117 LEU B CA 1
ATOM 4846 C C . LEU B 1 117 ? -12.391 -5.371 7.734 1 98.25 117 LEU B C 1
ATOM 4848 O O . LEU B 1 117 ? -12.273 -4.164 7.961 1 98.25 117 LEU B O 1
ATOM 4852 N N . ALA B 1 118 ? -12.062 -6.301 8.586 1 96.62 118 ALA B N 1
ATOM 4853 C CA . ALA B 1 118 ? -11.445 -5.93 9.852 1 96.62 118 ALA B CA 1
ATOM 4854 C C . ALA B 1 118 ? -10.055 -5.344 9.641 1 96.62 118 ALA B C 1
ATOM 4856 O O . ALA B 1 118 ? -9.422 -5.598 8.609 1 96.62 118 ALA B O 1
ATOM 4857 N N . THR B 1 119 ? -9.586 -4.555 10.539 1 94.94 119 THR B N 1
ATOM 4858 C CA . THR B 1 119 ? -8.266 -3.949 10.398 1 94.94 119 THR B CA 1
ATOM 4859 C C . THR B 1 119 ? -7.199 -4.828 11.039 1 94.94 119 THR B C 1
ATOM 4861 O O . THR B 1 119 ? -6.008 -4.52 10.977 1 94.94 119 THR B O 1
ATOM 4864 N N . THR B 1 120 ? -7.613 -5.867 11.688 1 90.94 120 THR B N 1
ATOM 4865 C CA . THR B 1 120 ? -6.691 -6.82 12.289 1 90.94 120 THR B CA 1
ATOM 4866 C C . THR B 1 120 ? -6.906 -8.219 11.719 1 90.94 120 THR B C 1
ATOM 4868 O O . THR B 1 120 ? -7.953 -8.5 11.125 1 90.94 120 THR B O 1
ATOM 4871 N N . GLY B 1 121 ? -5.832 -9.023 11.891 1 88.31 121 GLY B N 1
ATOM 4872 C CA . GLY B 1 121 ? -5.941 -10.398 11.414 1 88.31 121 GLY B CA 1
ATOM 4873 C C . GLY B 1 121 ? -5.207 -10.633 10.109 1 88.31 121 GLY B C 1
ATOM 4874 O O . GLY B 1 121 ? -4.859 -9.688 9.406 1 88.31 121 GLY B O 1
ATOM 4875 N N . ARG B 1 122 ? -5.148 -11.805 9.711 1 85.12 122 ARG B N 1
ATOM 4876 C CA . ARG B 1 122 ? -4.414 -12.242 8.523 1 85.12 122 ARG B CA 1
ATOM 4877 C C . ARG B 1 122 ? -5.156 -11.859 7.25 1 85.12 122 ARG B C 1
ATOM 4879 O O . ARG B 1 122 ? -4.535 -11.5 6.25 1 85.12 122 ARG B O 1
ATOM 4886 N N . GLU B 1 123 ? -6.484 -11.945 7.305 1 92.69 123 GLU B N 1
ATOM 4887 C CA . GLU B 1 123 ? -7.309 -11.75 6.117 1 92.69 123 GLU B CA 1
ATOM 4888 C C . GLU B 1 123 ? -7.59 -10.266 5.875 1 92.69 123 GLU B C 1
ATOM 4890 O O . GLU B 1 123 ? -8.188 -9.898 4.859 1 92.69 123 GLU B O 1
ATOM 4895 N N . SER B 1 124 ? -7.09 -9.461 6.836 1 93.25 124 SER B N 1
ATOM 4896 C CA . SER B 1 124 ? -7.398 -8.039 6.742 1 93.25 124 SER B CA 1
ATOM 4897 C C . SER B 1 124 ? -6.879 -7.449 5.438 1 93.25 124 SER B C 1
ATOM 4899 O O . SER B 1 124 ? -5.75 -7.738 5.023 1 93.25 124 SER B O 1
ATOM 4901 N N . THR B 1 125 ? -7.715 -6.672 4.836 1 94.31 125 THR B N 1
ATOM 4902 C CA . THR B 1 125 ? -7.316 -5.988 3.611 1 94.31 125 THR B CA 1
ATOM 4903 C C . THR B 1 125 ? -6.805 -4.582 3.918 1 94.31 125 THR B C 1
ATOM 4905 O O . THR B 1 125 ? -6.355 -3.869 3.018 1 94.31 125 THR B O 1
ATOM 4908 N N . LEU B 1 126 ? -6.887 -4.141 5.066 1 94.19 126 LEU B N 1
ATOM 4909 C CA . LEU B 1 126 ? -6.344 -2.898 5.602 1 94.19 126 LEU B CA 1
ATOM 4910 C C . LEU B 1 126 ? -5.75 -3.115 6.988 1 94.19 126 LEU B C 1
ATOM 4912 O O . LEU B 1 126 ? -6.266 -2.59 7.98 1 94.19 126 LEU B O 1
ATOM 4916 N N . PRO B 1 127 ? -4.668 -3.861 6.977 1 90.06 127 PRO B N 1
ATOM 4917 C CA . PRO B 1 127 ? -4.074 -4.152 8.289 1 90.06 127 PRO B CA 1
ATOM 4918 C C . PRO B 1 127 ? -3.426 -2.93 8.93 1 90.06 127 PRO B C 1
ATOM 4920 O O . PRO B 1 127 ? -2.35 -2.502 8.5 1 90.06 127 PRO B O 1
ATOM 4923 N N . LEU B 1 128 ? -4.129 -2.391 9.82 1 88.25 128 LEU B N 1
ATOM 4924 C CA . LEU B 1 128 ? -3.689 -1.189 10.523 1 88.25 128 LEU B CA 1
ATOM 4925 C C . LEU B 1 128 ? -3.848 -1.354 12.031 1 88.25 128 LEU B C 1
ATOM 4927 O O . LEU B 1 128 ? -4.938 -1.667 12.516 1 88.25 128 LEU B O 1
ATOM 4931 N N . VAL B 1 129 ? -2.697 -1.275 12.664 1 78.94 129 VAL B N 1
ATOM 4932 C CA . VAL B 1 129 ? -2.754 -1.417 14.117 1 78.94 129 VAL B CA 1
ATOM 4933 C C . VAL B 1 129 ? -2.938 -0.045 14.766 1 78.94 129 VAL B C 1
ATOM 4935 O O . VAL B 1 129 ? -2.35 0.942 14.312 1 78.94 129 VAL B O 1
ATOM 4938 N N . HIS B 1 130 ? -3.691 -0.124 15.758 1 75.5 130 HIS B N 1
ATOM 4939 C CA . HIS B 1 130 ? -3.965 1.08 16.531 1 75.5 130 HIS B CA 1
ATOM 4940 C C . HIS B 1 130 ? -2.701 1.594 17.219 1 75.5 130 HIS B C 1
ATOM 4942 O O . HIS B 1 130 ? -1.938 0.812 17.781 1 75.5 130 HIS B O 1
ATOM 4948 N N . SER B 1 131 ? -2.412 2.768 16.812 1 71.06 131 SER B N 1
ATOM 4949 C CA . SER B 1 131 ? -1.299 3.424 17.5 1 71.06 131 SER B CA 1
ATOM 4950 C C . SER B 1 131 ? -1.764 4.668 18.25 1 71.06 131 SER B C 1
ATOM 4952 O O . SER B 1 131 ? -2.508 5.484 17.703 1 71.06 131 SER B O 1
ATOM 4954 N N . SER B 1 132 ? -1.319 4.77 19.438 1 66.81 132 SER B N 1
ATOM 4955 C CA . SER B 1 132 ? -1.698 5.926 20.25 1 66.81 132 SER B CA 1
ATOM 4956 C C . SER B 1 132 ? -0.963 7.184 19.797 1 66.81 132 SER B C 1
ATOM 4958 O O . SER B 1 132 ? -1.432 8.297 20.016 1 66.81 132 SER B O 1
ATOM 4960 N N . GLN B 1 133 ? 0.023 6.941 19.094 1 70.12 133 GLN B N 1
ATOM 4961 C CA . GLN B 1 133 ? 0.855 8.094 18.766 1 70.12 133 GLN B CA 1
ATOM 4962 C C . GLN B 1 133 ? 0.475 8.68 17.406 1 70.12 133 GLN B C 1
ATOM 4964 O O . GLN B 1 133 ? 0.801 9.828 17.109 1 70.12 133 GLN B O 1
ATOM 4969 N N . ASP B 1 134 ? -0.239 7.965 16.703 1 79.44 134 ASP B N 1
ATOM 4970 C CA . ASP B 1 134 ? -0.653 8.43 15.383 1 79.44 134 ASP B CA 1
ATOM 4971 C C . ASP B 1 134 ? -2.166 8.633 15.32 1 79.44 134 ASP B C 1
ATOM 4973 O O . ASP B 1 134 ? -2.918 7.672 15.141 1 79.44 134 ASP B O 1
ATOM 4977 N N . THR B 1 135 ? -2.525 9.828 15.375 1 87.31 135 THR B N 1
ATOM 4978 C CA . THR B 1 135 ? -3.941 10.164 15.461 1 87.31 135 THR B CA 1
ATOM 4979 C C . THR B 1 135 ? -4.668 9.797 14.172 1 87.31 135 THR B C 1
ATOM 4981 O O . THR B 1 135 ? -5.801 9.312 14.203 1 87.31 135 THR B O 1
ATOM 4984 N N . ALA B 1 136 ? -4.07 10.109 13.094 1 90.31 136 ALA B N 1
ATOM 4985 C CA . ALA B 1 136 ? -4.703 9.781 11.82 1 90.31 136 ALA B CA 1
ATOM 4986 C C . ALA B 1 136 ? -4.98 8.289 11.711 1 90.31 136 ALA B C 1
ATOM 4988 O O . ALA B 1 136 ? -6.07 7.879 11.312 1 90.31 136 ALA B O 1
ATOM 4989 N N . ARG B 1 137 ? -4.078 7.496 12.078 1 90.75 137 ARG B N 1
ATOM 4990 C CA . ARG B 1 137 ? -4.227 6.043 12.039 1 90.75 137 ARG B CA 1
ATOM 4991 C C . ARG B 1 137 ? -5.34 5.578 12.969 1 90.75 137 ARG B C 1
ATOM 4993 O O . ARG B 1 137 ? -6.137 4.707 12.609 1 90.75 137 ARG B O 1
ATOM 5000 N N . ARG B 1 138 ? -5.336 6.141 14.078 1 92.12 138 ARG B N 1
ATOM 5001 C CA . ARG B 1 138 ? -6.375 5.793 15.039 1 92.12 138 ARG B CA 1
ATOM 5002 C C . ARG B 1 138 ? -7.762 6.098 14.484 1 92.12 138 ARG B C 1
ATOM 5004 O O . ARG B 1 138 ? -8.664 5.266 14.562 1 92.12 138 ARG B O 1
ATOM 5011 N N . GLU B 1 139 ? -7.871 7.227 13.93 1 95.25 139 GLU B N 1
ATOM 5012 C CA . GLU B 1 139 ? -9.156 7.629 13.375 1 95.25 139 GLU B CA 1
ATOM 5013 C C . GLU B 1 139 ? -9.586 6.707 12.234 1 95.25 139 GLU B C 1
ATOM 5015 O O . GLU B 1 139 ? -10.75 6.309 12.148 1 95.25 139 GLU B O 1
ATOM 5020 N N . ILE B 1 140 ? -8.703 6.328 11.453 1 96 140 ILE B N 1
ATOM 5021 C CA . ILE B 1 140 ? -9 5.48 10.305 1 96 140 ILE B CA 1
ATOM 5022 C C . ILE B 1 140 ? -9.383 4.082 10.781 1 96 140 ILE B C 1
ATOM 5024 O O . ILE B 1 140 ? -10.32 3.475 10.258 1 96 140 ILE B O 1
ATOM 5028 N N . VAL B 1 141 ? -8.672 3.6 11.758 1 95.94 141 VAL B N 1
ATOM 5029 C CA . VAL B 1 141 ? -8.953 2.27 12.289 1 95.94 141 VAL B CA 1
ATOM 5030 C C . VAL B 1 141 ? -10.367 2.234 12.859 1 95.94 141 VAL B C 1
ATOM 5032 O O . VAL B 1 141 ? -11.148 1.332 12.547 1 95.94 141 VAL B O 1
ATOM 5035 N N . ILE B 1 142 ? -10.664 3.211 13.633 1 96.38 142 ILE B N 1
ATOM 5036 C CA . ILE B 1 142 ? -11.984 3.275 14.25 1 96.38 142 ILE B CA 1
ATOM 5037 C C . ILE B 1 142 ? -13.062 3.395 13.172 1 96.38 142 ILE B C 1
ATOM 5039 O O . ILE B 1 142 ? -14.055 2.672 13.195 1 96.38 142 ILE B O 1
ATOM 5043 N N . GLN B 1 143 ? -12.797 4.258 12.281 1 97.75 143 GLN B N 1
ATOM 5044 C CA . GLN B 1 143 ? -13.734 4.508 11.188 1 97.75 143 GLN B CA 1
ATOM 5045 C C . GLN B 1 143 ? -13.922 3.258 10.336 1 97.75 143 GLN B C 1
ATOM 5047 O O . GLN B 1 143 ? -15.055 2.885 10.016 1 97.75 143 GLN B O 1
ATOM 5052 N N . ALA B 1 144 ? -12.898 2.588 9.93 1 97.94 144 ALA B N 1
ATOM 5053 C CA . ALA B 1 144 ? -12.945 1.4 9.078 1 97.94 144 ALA B CA 1
ATOM 5054 C C . ALA B 1 144 ? -13.742 0.281 9.75 1 97.94 144 ALA B C 1
ATOM 5056 O O . ALA B 1 144 ? -14.555 -0.385 9.102 1 97.94 144 ALA B O 1
ATOM 5057 N N . ASN B 1 145 ? -13.477 0.13 10.992 1 97.81 145 ASN B N 1
ATOM 5058 C CA . ASN B 1 145 ? -14.164 -0.937 11.711 1 97.81 145 ASN B CA 1
ATOM 5059 C C . ASN B 1 145 ? -15.648 -0.625 11.891 1 97.81 145 ASN B C 1
ATOM 5061 O O . ASN B 1 145 ? -16.484 -1.527 11.844 1 97.81 145 ASN B O 1
ATOM 5065 N N . LYS B 1 146 ? -15.906 0.594 12.133 1 98.31 146 LYS B N 1
ATOM 5066 C CA . LYS B 1 146 ? -17.312 1 12.227 1 98.31 146 LYS B CA 1
ATOM 5067 C C . LYS B 1 146 ? -18.047 0.736 10.914 1 98.31 146 LYS B C 1
ATOM 5069 O O . LYS B 1 146 ? -19.156 0.2 10.914 1 98.31 146 LYS B O 1
ATOM 5074 N N . ILE B 1 147 ? -17.5 1.104 9.883 1 98.75 147 ILE B N 1
ATOM 5075 C CA . ILE B 1 147 ? -18.078 0.902 8.562 1 98.75 147 ILE B CA 1
ATOM 5076 C C . ILE B 1 147 ? -18.234 -0.592 8.281 1 98.75 147 ILE B C 1
ATOM 5078 O O . ILE B 1 147 ? -19.25 -1.038 7.766 1 98.75 147 ILE B O 1
ATOM 5082 N N . ALA B 1 148 ? -17.172 -1.335 8.594 1 98.69 148 ALA B N 1
ATOM 5083 C CA . ALA B 1 148 ? -17.203 -2.781 8.383 1 98.69 148 ALA B CA 1
ATOM 5084 C C . ALA B 1 148 ? -18.406 -3.412 9.078 1 98.69 148 ALA B C 1
ATOM 5086 O O . ALA B 1 148 ? -19.125 -4.223 8.477 1 98.69 148 ALA B O 1
ATOM 5087 N N . LYS B 1 149 ? -18.641 -3.002 10.266 1 98.31 149 LYS B N 1
ATOM 5088 C CA . LYS B 1 149 ? -19.766 -3.525 11.023 1 98.31 149 LYS B CA 1
ATOM 5089 C C . LYS B 1 149 ? -21.094 -3.188 10.336 1 98.31 149 LYS B C 1
ATOM 5091 O O . LYS B 1 149 ? -21.984 -4.039 10.234 1 98.31 149 LYS B O 1
ATOM 5096 N N . THR B 1 150 ? -21.156 -2.039 9.891 1 98.38 150 THR B N 1
ATOM 5097 C CA . THR B 1 150 ? -22.375 -1.588 9.219 1 98.38 150 THR B CA 1
ATOM 5098 C C . THR B 1 150 ? -22.594 -2.371 7.926 1 98.38 150 THR B C 1
ATOM 5100 O O . THR B 1 150 ? -23.703 -2.82 7.648 1 98.38 150 THR B O 1
ATOM 5103 N N . LEU B 1 151 ? -21.609 -2.516 7.176 1 98.56 151 LEU B N 1
ATOM 5104 C CA . LEU B 1 151 ? -21.719 -3.217 5.902 1 98.56 151 LEU B CA 1
ATOM 5105 C C . LEU B 1 151 ? -22.109 -4.676 6.117 1 98.56 151 LEU B C 1
ATOM 5107 O O . LEU B 1 151 ? -22.953 -5.207 5.391 1 98.56 151 LEU B O 1
ATOM 5111 N N . VAL B 1 152 ? -21.484 -5.273 7.078 1 98.44 152 VAL B N 1
ATOM 5112 C CA . VAL B 1 152 ? -21.828 -6.66 7.383 1 98.44 152 VAL B CA 1
ATOM 5113 C C . VAL B 1 152 ? -23.297 -6.75 7.77 1 98.44 152 VAL B C 1
ATOM 5115 O O . VAL B 1 152 ? -24 -7.684 7.359 1 98.44 152 VAL B O 1
ATOM 5118 N N . GLY B 1 153 ? -23.719 -5.785 8.516 1 97.56 153 GLY B N 1
ATOM 5119 C CA . GLY B 1 153 ? -25.141 -5.727 8.852 1 97.56 153 GLY B CA 1
ATOM 5120 C C . GLY B 1 153 ? -26.031 -5.605 7.629 1 97.56 153 GLY B C 1
ATOM 5121 O O . GLY B 1 153 ? -27.016 -6.332 7.5 1 97.56 153 GLY B O 1
ATOM 5122 N N . TYR B 1 154 ? -25.719 -4.754 6.738 1 97.5 154 TYR B N 1
ATOM 5123 C CA . TYR B 1 154 ? -26.484 -4.57 5.516 1 97.5 154 TYR B CA 1
ATOM 5124 C C . TYR B 1 154 ? -26.484 -5.84 4.672 1 97.5 154 TYR B C 1
ATOM 5126 O O . TYR B 1 154 ? -27.484 -6.164 4.031 1 97.5 154 TYR B O 1
ATOM 5134 N N . VAL B 1 155 ? -25.359 -6.543 4.613 1 97.56 155 VAL B N 1
ATOM 5135 C CA . VAL B 1 155 ? -25.25 -7.785 3.855 1 97.56 155 VAL B CA 1
ATOM 5136 C C . VAL B 1 155 ? -26.219 -8.828 4.434 1 97.56 155 VAL B C 1
ATOM 5138 O O . VAL B 1 155 ? -26.953 -9.477 3.693 1 97.56 155 VAL B O 1
ATOM 5141 N N . HIS B 1 156 ? -26.266 -8.922 5.723 1 95.88 156 HIS B N 1
ATOM 5142 C CA . HIS B 1 156 ? -27.172 -9.859 6.371 1 95.88 156 HIS B CA 1
ATOM 5143 C C . HIS B 1 156 ? -28.625 -9.562 6 1 95.88 156 HIS B C 1
ATOM 5145 O O . HIS B 1 156 ? -29.406 -10.484 5.766 1 95.88 156 HIS B O 1
ATOM 5151 N N . ASP B 1 157 ? -28.859 -8.383 5.879 1 93.06 157 ASP B N 1
ATOM 5152 C CA . ASP B 1 157 ? -30.219 -7.957 5.59 1 93.06 157 ASP B CA 1
ATOM 5153 C C . ASP B 1 157 ? -30.594 -8.227 4.133 1 93.06 157 ASP B C 1
ATOM 5155 O O . ASP B 1 157 ? -31.766 -8.344 3.795 1 93.06 157 ASP B O 1
ATOM 5159 N N . SER B 1 158 ? -29.625 -8.352 3.336 1 91.75 158 SER B N 1
ATOM 5160 C CA . SER B 1 158 ? -29.891 -8.352 1.901 1 91.75 158 SER B CA 1
ATOM 5161 C C . SER B 1 158 ? -29.844 -9.766 1.331 1 91.75 158 SER B C 1
ATOM 5163 O O . SER B 1 158 ? -30.25 -9.992 0.191 1 91.75 158 SER B O 1
ATOM 5165 N N . ILE B 1 159 ? -29.406 -10.703 2.049 1 92.88 159 ILE B N 1
ATOM 5166 C CA . ILE B 1 159 ? -29.203 -12.055 1.548 1 92.88 159 ILE B CA 1
ATOM 5167 C C . ILE B 1 159 ? -30.562 -12.695 1.242 1 92.88 159 ILE B C 1
ATOM 5169 O O . ILE B 1 159 ? -31.438 -12.742 2.105 1 92.88 159 ILE B O 1
ATOM 5173 N N . ASP B 1 160 ? -30.703 -13.148 -0.032 1 91.19 160 ASP B N 1
ATOM 5174 C CA . ASP B 1 160 ? -31.906 -13.836 -0.486 1 91.19 160 ASP B CA 1
ATOM 5175 C C . ASP B 1 160 ? -31.578 -14.898 -1.533 1 91.19 160 ASP B C 1
ATOM 5177 O O . ASP B 1 160 ? -31.891 -14.727 -2.715 1 91.19 160 ASP B O 1
ATOM 5181 N N . PRO B 1 161 ? -31.188 -16.031 -1.057 1 90.56 161 PRO B N 1
ATOM 5182 C CA . PRO B 1 161 ? -30.766 -17.062 -1.998 1 90.56 161 PRO B CA 1
ATOM 5183 C C . PRO B 1 161 ? -31.938 -17.703 -2.742 1 90.56 161 PRO B C 1
ATOM 5185 O O . PRO B 1 161 ? -31.75 -18.297 -3.803 1 90.56 161 PRO B O 1
ATOM 5188 N N . THR B 1 162 ? -33.062 -17.609 -2.273 1 90.12 162 THR B N 1
ATOM 5189 C CA . THR B 1 162 ? -34.25 -18.203 -2.887 1 90.12 162 THR B CA 1
ATOM 5190 C C . THR B 1 162 ? -34.531 -17.578 -4.246 1 90.12 162 THR B C 1
ATOM 5192 O O . THR B 1 162 ? -35 -18.25 -5.164 1 90.12 162 THR B O 1
ATOM 5195 N N . ASN B 1 163 ? -34.156 -16.422 -4.434 1 87.69 163 ASN B N 1
ATOM 5196 C CA . ASN B 1 163 ? -34.406 -15.703 -5.676 1 87.69 163 ASN B CA 1
ATOM 5197 C C . ASN B 1 163 ? -33.125 -15.492 -6.488 1 87.69 163 ASN B C 1
ATOM 5199 O O . ASN B 1 163 ? -33.062 -14.594 -7.32 1 87.69 163 ASN B O 1
ATOM 5203 N N . ALA B 1 164 ? -32.219 -16.406 -6.258 1 89.75 164 ALA B N 1
ATOM 5204 C CA . ALA B 1 164 ? -30.938 -16.266 -6.93 1 89.75 164 ALA B CA 1
ATOM 5205 C C . ALA B 1 164 ? -31.047 -16.594 -8.414 1 89.75 164 ALA B C 1
ATOM 5207 O O . ALA B 1 164 ? -31.781 -17.516 -8.789 1 89.75 164 ALA B O 1
ATOM 5208 N N . ASN B 1 165 ? -30.406 -15.844 -9.25 1 84.38 165 ASN B N 1
ATOM 5209 C CA . ASN B 1 165 ? -30.281 -16.156 -10.672 1 84.38 165 ASN B CA 1
ATOM 5210 C C . ASN B 1 165 ? -29.203 -17.203 -10.922 1 84.38 165 ASN B C 1
ATOM 5212 O O . ASN B 1 165 ? -28 -16.891 -10.836 1 84.38 165 ASN B O 1
ATOM 5216 N N . PRO B 1 166 ? -29.578 -18.312 -11.297 1 84.12 166 PRO B N 1
ATOM 5217 C CA . PRO B 1 166 ? -28.594 -19.375 -11.422 1 84.12 166 PRO B CA 1
ATOM 5218 C C . PRO B 1 166 ? -27.688 -19.203 -12.641 1 84.12 166 PRO B C 1
ATOM 5220 O O . PRO B 1 166 ? -26.672 -19.906 -12.766 1 84.12 166 PRO B O 1
ATOM 5223 N N . LYS B 1 167 ? -27.938 -18.234 -13.398 1 83.69 167 LYS B N 1
ATOM 5224 C CA . LYS B 1 167 ? -27.219 -18.109 -14.664 1 83.69 167 LYS B CA 1
ATOM 5225 C C . LYS B 1 167 ? -26.047 -17.156 -14.539 1 83.69 167 LYS B C 1
ATOM 5227 O O . LYS B 1 167 ? -25.25 -17 -15.469 1 83.69 167 LYS B O 1
ATOM 5232 N N . ILE B 1 168 ? -25.891 -16.641 -13.391 1 85.62 168 ILE B N 1
ATOM 5233 C CA . ILE B 1 168 ? -24.812 -15.672 -13.211 1 85.62 168 ILE B CA 1
ATOM 5234 C C . ILE B 1 168 ? -23.469 -16.391 -13.25 1 85.62 168 ILE B C 1
ATOM 5236 O O . ILE B 1 168 ? -23.25 -17.344 -12.508 1 85.62 168 ILE B O 1
ATOM 5240 N N . ARG B 1 169 ? -22.672 -16 -14.227 1 83.38 169 ARG B N 1
ATOM 5241 C CA . ARG B 1 169 ? -21.281 -16.453 -14.352 1 83.38 169 ARG B CA 1
ATOM 5242 C C . ARG B 1 169 ? -20.344 -15.258 -14.555 1 83.38 169 ARG B C 1
ATOM 5244 O O . ARG B 1 169 ? -20.688 -14.305 -15.258 1 83.38 169 ARG B O 1
ATOM 5251 N N . LEU B 1 170 ? -19.312 -15.281 -13.734 1 81.12 170 LEU B N 1
ATOM 5252 C CA . LEU B 1 170 ? -18.391 -14.156 -13.812 1 81.12 170 LEU B CA 1
ATOM 5253 C C . LEU B 1 170 ? -16.938 -14.633 -13.695 1 81.12 170 LEU B C 1
ATOM 5255 O O . LEU B 1 170 ? -16.641 -15.523 -12.906 1 81.12 170 LEU B O 1
ATOM 5259 N N . ARG B 1 171 ? -16.188 -14.023 -14.594 1 77.31 171 ARG B N 1
ATOM 5260 C CA . ARG B 1 171 ? -14.742 -14.203 -14.43 1 77.31 171 ARG B CA 1
ATOM 5261 C C . ARG B 1 171 ? -14.133 -13.047 -13.648 1 77.31 171 ARG B C 1
ATOM 5263 O O . ARG B 1 171 ? -14.305 -11.883 -14.016 1 77.31 171 ARG B O 1
ATOM 5270 N N . SER B 1 172 ? -13.695 -13.375 -12.477 1 75.31 172 SER B N 1
ATOM 5271 C CA . SER B 1 172 ? -13.078 -12.336 -11.664 1 75.31 172 SER B CA 1
ATOM 5272 C C . SER B 1 172 ? -11.57 -12.547 -11.555 1 75.31 172 SER B C 1
ATOM 5274 O O . SER B 1 172 ? -11.109 -13.656 -11.281 1 75.31 172 SER B O 1
ATOM 5276 N N . PRO B 1 173 ? -10.93 -11.484 -11.953 1 68.62 173 PRO B N 1
ATOM 5277 C CA . PRO B 1 173 ? -9.492 -11.602 -11.719 1 68.62 173 PRO B CA 1
ATOM 5278 C C . PRO B 1 173 ? -9.148 -11.75 -10.234 1 68.62 173 PRO B C 1
ATOM 5280 O O . PRO B 1 173 ? -9.859 -11.227 -9.375 1 68.62 173 PRO B O 1
ATOM 5283 N N . CYS B 1 174 ? -8.266 -12.562 -9.953 1 66.19 174 CYS B N 1
ATOM 5284 C CA . CYS B 1 174 ? -7.836 -12.773 -8.578 1 66.19 174 CYS B CA 1
ATOM 5285 C C . CYS B 1 174 ? -7.133 -11.531 -8.031 1 66.19 174 CYS B C 1
ATOM 5287 O O . CYS B 1 174 ? -6.09 -11.125 -8.539 1 66.19 174 CYS B O 1
ATOM 5289 N N . GLU B 1 175 ? -7.797 -10.883 -7.07 1 75 175 GLU B N 1
ATOM 5290 C CA . GLU B 1 175 ? -7.223 -9.695 -6.441 1 75 175 GLU B CA 1
ATOM 5291 C C . GLU B 1 175 ? -6.293 -10.07 -5.293 1 75 175 GLU B C 1
ATOM 5293 O O . GLU B 1 175 ? -5.617 -9.211 -4.73 1 75 175 GLU B O 1
ATOM 5298 N N . GLY B 1 176 ? -6.273 -11.344 -4.992 1 78.81 176 GLY B N 1
ATOM 5299 C CA . GLY B 1 176 ? -5.301 -11.828 -4.023 1 78.81 176 GLY B CA 1
ATOM 5300 C C . GLY B 1 176 ? -5.77 -11.688 -2.588 1 78.81 176 GLY B C 1
ATOM 5301 O O . GLY B 1 176 ? -4.961 -11.703 -1.659 1 78.81 176 GLY B O 1
ATOM 5302 N N . HIS B 1 177 ? -7.07 -11.477 -2.408 1 89.81 177 HIS B N 1
ATOM 5303 C CA . HIS B 1 177 ? -7.578 -11.43 -1.041 1 89.81 177 HIS B CA 1
ATOM 5304 C C . HIS B 1 177 ? -7.465 -12.789 -0.361 1 89.81 177 HIS B C 1
ATOM 5306 O O . HIS B 1 177 ? -7.746 -13.82 -0.977 1 89.81 177 HIS B O 1
ATOM 5312 N N . LEU B 1 178 ? -7.082 -12.789 0.901 1 89.62 178 LEU B N 1
ATOM 5313 C CA . LEU B 1 178 ? -6.965 -14.039 1.644 1 89.62 178 LEU B CA 1
ATOM 5314 C C . LEU B 1 178 ? -8.32 -14.469 2.199 1 89.62 178 LEU B C 1
ATOM 5316 O O . LEU B 1 178 ? -9.102 -13.633 2.65 1 89.62 178 LEU B O 1
ATOM 5320 N N . TRP B 1 179 ? -8.461 -15.734 2.125 1 93.38 179 TRP B N 1
ATOM 5321 C CA . TRP B 1 179 ? -9.68 -16.297 2.691 1 93.38 179 TRP B CA 1
ATOM 5322 C C . TRP B 1 179 ? -9.422 -16.859 4.086 1 93.38 179 TRP B C 1
ATOM 5324 O O . TRP B 1 179 ? -8.297 -17.25 4.406 1 93.38 179 TRP B O 1
ATOM 5334 N N . THR B 1 180 ? -10.453 -16.828 4.898 1 95.44 180 THR B N 1
ATOM 5335 C CA . THR B 1 180 ? -10.383 -17.609 6.125 1 95.44 180 THR B CA 1
ATOM 5336 C C . THR B 1 180 ? -10.305 -19.094 5.812 1 95.44 180 THR B C 1
ATOM 5338 O O . THR B 1 180 ? -10.727 -19.531 4.742 1 95.44 180 THR B O 1
ATOM 5341 N N . PRO B 1 181 ? -9.789 -19.828 6.758 1 93.38 181 PRO B N 1
ATOM 5342 C CA . PRO B 1 181 ? -9.734 -21.281 6.539 1 93.38 181 PRO B CA 1
ATOM 5343 C C . PRO B 1 181 ? -11.117 -21.875 6.289 1 93.38 181 PRO B C 1
ATOM 5345 O O . PRO B 1 181 ? -11.25 -22.781 5.465 1 93.38 181 PRO B O 1
ATOM 5348 N N . ALA B 1 182 ? -12.07 -21.391 6.969 1 96.06 182 ALA B N 1
ATOM 5349 C CA . ALA B 1 182 ? -13.43 -21.906 6.793 1 96.06 182 ALA B CA 1
ATOM 5350 C C . ALA B 1 182 ? -13.93 -21.641 5.379 1 96.06 182 ALA B C 1
ATOM 5352 O O . ALA B 1 182 ? -14.547 -22.516 4.758 1 96.06 182 ALA B O 1
ATOM 5353 N N . VAL B 1 183 ? -13.695 -20.469 4.898 1 97.06 183 VAL B N 1
ATOM 5354 C CA . VAL B 1 183 ? -14.109 -20.125 3.539 1 97.06 183 VAL B CA 1
ATOM 5355 C C . VAL B 1 183 ? -13.352 -21 2.537 1 97.06 183 VAL B C 1
ATOM 5357 O O . VAL B 1 183 ? -13.945 -21.516 1.588 1 97.06 183 VAL B O 1
ATOM 5360 N N . ALA B 1 184 ? -12.094 -21.125 2.762 1 93.38 184 ALA B N 1
ATOM 5361 C CA . ALA B 1 184 ? -11.289 -21.969 1.88 1 93.38 184 ALA B CA 1
ATOM 5362 C C . ALA B 1 184 ? -11.805 -23.406 1.861 1 93.38 184 ALA B C 1
ATOM 5364 O O . ALA B 1 184 ? -11.914 -24.016 0.797 1 93.38 184 ALA B O 1
ATOM 5365 N N . GLY B 1 185 ? -12.055 -23.938 3.045 1 92.44 185 GLY B N 1
ATOM 5366 C CA . GLY B 1 185 ? -12.602 -25.281 3.121 1 92.44 185 GLY B CA 1
ATOM 5367 C C . GLY B 1 185 ? -13.898 -25.438 2.352 1 92.44 185 GLY B C 1
ATOM 5368 O O . GLY B 1 185 ? -14.125 -26.469 1.715 1 92.44 185 GLY B O 1
ATOM 5369 N N . LEU B 1 186 ? -14.672 -24.438 2.367 1 94.62 186 LEU B N 1
ATOM 5370 C CA . LEU B 1 186 ? -15.969 -24.469 1.709 1 94.62 186 LEU B CA 1
ATOM 5371 C C . LEU B 1 186 ? -15.82 -24.344 0.197 1 94.62 186 LEU B C 1
ATOM 5373 O O . LEU B 1 186 ? -16.375 -25.156 -0.556 1 94.62 186 LEU B O 1
ATOM 5377 N N . LEU B 1 187 ? -15.047 -23.406 -0.256 1 94.19 187 LEU B N 1
ATOM 5378 C CA . LEU B 1 187 ? -15 -23.047 -1.67 1 94.19 187 LEU B CA 1
ATOM 5379 C C . LEU B 1 187 ? -14.023 -23.953 -2.424 1 94.19 187 LEU B C 1
ATOM 5381 O O . LEU B 1 187 ? -14.07 -24.031 -3.654 1 94.19 187 LEU B O 1
ATOM 5385 N N . LEU B 1 188 ? -13.125 -24.547 -1.725 1 90.5 188 LEU B N 1
ATOM 5386 C CA . LEU B 1 188 ? -12.219 -25.5 -2.355 1 90.5 188 LEU B CA 1
ATOM 5387 C C . LEU B 1 188 ? -12.711 -26.922 -2.15 1 90.5 188 LEU B C 1
ATOM 5389 O O . LEU B 1 188 ? -12.078 -27.875 -2.613 1 90.5 188 LEU B O 1
ATOM 5393 N N . GLY B 1 189 ? -13.828 -27 -1.443 1 87 189 GLY B N 1
ATOM 5394 C CA . GLY B 1 189 ? -14.383 -28.312 -1.138 1 87 189 GLY B CA 1
ATOM 5395 C C . GLY B 1 189 ? -15.172 -28.906 -2.287 1 87 189 GLY B C 1
ATOM 5396 O O . GLY B 1 189 ? -15.273 -28.297 -3.357 1 87 189 GLY B O 1
ATOM 5397 N N . PRO B 1 190 ? -15.703 -29.984 -2.133 1 84.75 190 PRO B N 1
ATOM 5398 C CA . PRO B 1 190 ? -16.359 -30.734 -3.201 1 84.75 190 PRO B CA 1
ATOM 5399 C C . PRO B 1 190 ? -17.672 -30.078 -3.668 1 84.75 190 PRO B C 1
ATOM 5401 O O . PRO B 1 190 ? -18.125 -30.344 -4.777 1 84.75 190 PRO B O 1
ATOM 5404 N N . ARG B 1 191 ? -18.266 -29.25 -2.826 1 87.94 191 ARG B N 1
ATOM 5405 C CA . ARG B 1 191 ? -19.531 -28.609 -3.184 1 87.94 191 ARG B CA 1
ATOM 5406 C C . ARG B 1 191 ? -19.312 -27.406 -4.098 1 87.94 191 ARG B C 1
ATOM 5408 O O . ARG B 1 191 ? -20.266 -26.812 -4.594 1 87.94 191 ARG B O 1
ATOM 5415 N N . SER B 1 192 ? -18.109 -27.156 -4.227 1 91.12 192 SER B N 1
ATOM 5416 C CA . SER B 1 192 ? -17.797 -25.906 -4.914 1 91.12 192 SER B CA 1
ATOM 5417 C C . SER B 1 192 ? -17.109 -26.172 -6.246 1 91.12 192 SER B C 1
ATOM 5419 O O . SER B 1 192 ? -17.031 -27.312 -6.703 1 91.12 192 SER B O 1
ATOM 5421 N N . ASP B 1 193 ? -16.812 -25.109 -6.957 1 87.81 193 ASP B N 1
ATOM 5422 C CA . ASP B 1 193 ? -16.078 -25.141 -8.219 1 87.81 193 ASP B CA 1
ATOM 5423 C C . ASP B 1 193 ? -15.375 -23.812 -8.477 1 87.81 193 ASP B C 1
ATOM 5425 O O . ASP B 1 193 ? -15.391 -22.922 -7.625 1 87.81 193 ASP B O 1
ATOM 5429 N N . SER B 1 194 ? -14.766 -23.781 -9.602 1 83.5 194 SER B N 1
ATOM 5430 C CA . SER B 1 194 ? -13.977 -22.609 -9.922 1 83.5 194 SER B CA 1
ATOM 5431 C C . SER B 1 194 ? -14.859 -21.375 -10.078 1 83.5 194 SER B C 1
ATOM 5433 O O . SER B 1 194 ? -14.438 -20.25 -9.758 1 83.5 194 SER B O 1
ATOM 5435 N N . GLN B 1 195 ? -16.047 -21.578 -10.523 1 87.5 195 GLN B N 1
ATOM 5436 C CA . GLN B 1 195 ? -16.953 -20.453 -10.727 1 87.5 195 GLN B CA 1
ATOM 5437 C C . GLN B 1 195 ? -17.406 -19.844 -9.398 1 87.5 195 GLN B C 1
ATOM 5439 O O . GLN B 1 195 ? -17.516 -18.625 -9.281 1 87.5 195 GLN B O 1
ATOM 5444 N N . LEU B 1 196 ? -17.688 -20.656 -8.453 1 92.5 196 LEU B N 1
ATOM 5445 C CA . LEU B 1 196 ? -18.109 -20.156 -7.148 1 92.5 196 LEU B CA 1
ATOM 5446 C C . LEU B 1 196 ? -16.969 -19.406 -6.465 1 92.5 196 LEU B C 1
ATOM 5448 O O . LEU B 1 196 ? -17.203 -18.391 -5.789 1 92.5 196 LEU B O 1
ATOM 5452 N N . MET B 1 197 ? -15.789 -19.891 -6.672 1 91.31 197 MET B N 1
ATOM 5453 C CA . MET B 1 197 ? -14.625 -19.172 -6.148 1 91.31 197 MET B CA 1
ATOM 5454 C C . MET B 1 197 ? -14.531 -17.766 -6.742 1 91.31 197 MET B C 1
ATOM 5456 O O . MET B 1 197 ? -14.312 -16.797 -6.016 1 91.31 197 MET B O 1
ATOM 5460 N N . GLU B 1 198 ? -14.727 -17.734 -8.016 1 89.44 198 GLU B N 1
ATOM 5461 C CA . GLU B 1 198 ? -14.625 -16.469 -8.711 1 89.44 198 GLU B CA 1
ATOM 5462 C C . GLU B 1 198 ? -15.734 -15.508 -8.273 1 89.44 198 GLU B C 1
ATOM 5464 O O . GLU B 1 198 ? -15.484 -14.312 -8.102 1 89.44 198 GLU B O 1
ATOM 5469 N N . LEU B 1 199 ? -16.891 -16.016 -8.141 1 92.06 199 LEU B N 1
ATOM 5470 C CA . LEU B 1 199 ? -18.016 -15.195 -7.699 1 92.06 199 LEU B CA 1
ATOM 5471 C C . LEU B 1 199 ? -17.766 -14.641 -6.297 1 92.06 199 LEU B C 1
ATOM 5473 O O . LEU B 1 199 ? -18.031 -13.469 -6.035 1 92.06 199 LEU B O 1
ATOM 5477 N N . TYR B 1 200 ? -17.25 -15.445 -5.445 1 95.06 200 TYR B N 1
ATOM 5478 C CA . TYR B 1 200 ? -16.984 -14.992 -4.086 1 95.06 200 TYR B CA 1
ATOM 5479 C C . TYR B 1 200 ? -15.883 -13.93 -4.082 1 95.06 200 TYR B C 1
ATOM 5481 O O . TYR B 1 200 ? -15.984 -12.93 -3.363 1 95.06 200 TYR B O 1
ATOM 5489 N N . ASN B 1 201 ? -14.898 -14.172 -4.844 1 92.75 201 ASN B N 1
ATOM 5490 C CA . ASN B 1 201 ? -13.82 -13.203 -4.945 1 92.75 201 ASN B CA 1
ATOM 5491 C C . ASN B 1 201 ? -14.336 -11.844 -5.41 1 92.75 201 ASN B C 1
ATOM 5493 O O . ASN B 1 201 ? -13.922 -10.805 -4.887 1 92.75 201 ASN B O 1
ATOM 5497 N N . GLU B 1 202 ? -15.148 -11.891 -6.363 1 92.88 202 GLU B N 1
ATOM 5498 C CA . GLU B 1 202 ? -15.703 -10.641 -6.883 1 92.88 202 GLU B CA 1
ATOM 5499 C C . GLU B 1 202 ? -16.562 -9.938 -5.836 1 92.88 202 GLU B C 1
ATOM 5501 O O . GLU B 1 202 ? -16.438 -8.734 -5.625 1 92.88 202 GLU B O 1
ATOM 5506 N N . TRP B 1 203 ? -17.422 -10.711 -5.273 1 94.75 203 TRP B N 1
ATOM 5507 C CA . TRP B 1 203 ? -18.281 -10.148 -4.242 1 94.75 203 TRP B CA 1
ATOM 5508 C C . TRP B 1 203 ? -17.453 -9.547 -3.111 1 94.75 203 TRP B C 1
ATOM 5510 O O . TRP B 1 203 ? -17.703 -8.414 -2.695 1 94.75 203 TRP B O 1
ATOM 5520 N N . LEU B 1 204 ? -16.547 -10.305 -2.658 1 96.25 204 LEU B N 1
ATOM 5521 C CA . LEU B 1 204 ? -15.664 -9.859 -1.581 1 96.25 204 LEU B CA 1
ATOM 5522 C C . LEU B 1 204 ? -14.938 -8.578 -1.963 1 96.25 204 LEU B C 1
ATOM 5524 O O . LEU B 1 204 ? -14.867 -7.641 -1.168 1 96.25 204 LEU B O 1
ATOM 5528 N N . HIS B 1 205 ? -14.453 -8.562 -3.102 1 94.56 205 HIS B N 1
ATOM 5529 C CA . HIS B 1 205 ? -13.695 -7.418 -3.588 1 94.56 205 HIS B CA 1
ATOM 5530 C C . HIS B 1 205 ? -14.562 -6.164 -3.633 1 94.56 205 HIS B C 1
ATOM 5532 O O . HIS B 1 205 ? -14.117 -5.082 -3.236 1 94.56 205 HIS B O 1
ATOM 5538 N N . ARG B 1 206 ? -15.734 -6.293 -4.098 1 94.56 206 ARG B N 1
ATOM 5539 C CA . ARG B 1 206 ? -16.641 -5.148 -4.176 1 94.56 206 ARG B CA 1
ATOM 5540 C C . ARG B 1 206 ? -16.938 -4.594 -2.789 1 94.56 206 ARG B C 1
ATOM 5542 O O . ARG B 1 206 ? -16.984 -3.375 -2.596 1 94.56 206 ARG B O 1
ATOM 5549 N N . MET B 1 207 ? -17.109 -5.453 -1.892 1 97 207 MET B N 1
ATOM 5550 C CA . MET B 1 207 ? -17.406 -5.016 -0.529 1 97 207 MET B CA 1
ATOM 5551 C C . MET B 1 207 ? -16.203 -4.32 0.09 1 97 207 MET B C 1
ATOM 5553 O O . MET B 1 207 ? -16.359 -3.355 0.84 1 97 207 MET B O 1
ATOM 5557 N N . ILE B 1 208 ? -15.07 -4.836 -0.196 1 97.12 208 ILE B N 1
ATOM 5558 C CA . ILE B 1 208 ? -13.836 -4.227 0.293 1 97.12 208 ILE B CA 1
ATOM 5559 C C . ILE B 1 208 ? -13.688 -2.824 -0.292 1 97.12 208 ILE B C 1
ATOM 5561 O O . ILE B 1 208 ? -13.375 -1.874 0.429 1 97.12 208 ILE B O 1
ATOM 5565 N N . LEU B 1 209 ? -13.938 -2.734 -1.577 1 96.5 209 LEU B N 1
ATOM 5566 C CA . LEU B 1 209 ? -13.867 -1.431 -2.229 1 96.5 209 LEU B CA 1
ATOM 5567 C C . LEU B 1 209 ? -14.875 -0.464 -1.622 1 96.5 209 LEU B C 1
ATOM 5569 O O . LEU B 1 209 ? -14.562 0.707 -1.395 1 96.5 209 LEU B O 1
ATOM 5573 N N . LEU B 1 210 ? -16 -0.969 -1.373 1 98 210 LEU B N 1
ATOM 5574 C CA . LEU B 1 210 ? -17.031 -0.116 -0.795 1 98 210 LEU B CA 1
ATOM 5575 C C . LEU B 1 210 ? -16.625 0.361 0.596 1 98 210 LEU B C 1
ATOM 5577 O O . LEU B 1 210 ? -16.719 1.553 0.899 1 98 210 LEU B O 1
ATOM 5581 N N . ARG B 1 211 ? -16.188 -0.504 1.409 1 98.5 211 ARG B N 1
ATOM 5582 C CA . ARG B 1 211 ? -15.742 -0.13 2.75 1 98.5 211 ARG B CA 1
ATOM 5583 C C . ARG B 1 211 ? -14.672 0.949 2.693 1 98.5 211 ARG B C 1
ATOM 5585 O O . ARG B 1 211 ? -14.75 1.951 3.408 1 98.5 211 ARG B O 1
ATOM 5592 N N . ASP B 1 212 ? -13.719 0.748 1.925 1 97.94 212 ASP B N 1
ATOM 5593 C CA . ASP B 1 212 ? -12.594 1.677 1.862 1 97.94 212 ASP B CA 1
ATOM 5594 C C . ASP B 1 212 ? -13.031 3.025 1.294 1 97.94 212 ASP B C 1
ATOM 5596 O O . ASP B 1 212 ? -12.508 4.07 1.695 1 97.94 212 ASP B O 1
ATOM 5600 N N . SER B 1 213 ? -13.977 3.041 0.349 1 98.25 213 SER B N 1
ATOM 5601 C CA . SER B 1 213 ? -14.445 4.289 -0.243 1 98.25 213 SER B CA 1
ATOM 5602 C C . SER B 1 213 ? -15.164 5.152 0.787 1 98.25 213 SER B C 1
ATOM 5604 O O . SER B 1 213 ? -15.281 6.367 0.616 1 98.25 213 SER B O 1
ATOM 5606 N N . LEU B 1 214 ? -15.602 4.562 1.804 1 98.75 214 LEU B N 1
ATOM 5607 C CA . LEU B 1 214 ? -16.422 5.258 2.795 1 98.75 214 LEU B CA 1
ATOM 5608 C C . LEU B 1 214 ? -15.547 5.797 3.928 1 98.75 214 LEU B C 1
ATOM 5610 O O . LEU B 1 214 ? -16 6.641 4.711 1 98.75 214 LEU B O 1
ATOM 5614 N N . ILE B 1 215 ? -14.367 5.445 3.982 1 98.69 215 ILE B N 1
ATOM 5615 C CA . ILE B 1 215 ? -13.484 5.695 5.117 1 98.69 215 ILE B CA 1
ATOM 5616 C C . ILE B 1 215 ? -13.312 7.199 5.312 1 98.69 215 ILE B C 1
ATOM 5618 O O . ILE B 1 215 ? -13.336 7.691 6.445 1 98.69 215 ILE B O 1
ATOM 5622 N N . PRO B 1 216 ? -13.188 7.961 4.309 1 98.5 216 PRO B N 1
ATOM 5623 C CA . PRO B 1 216 ? -12.906 9.383 4.508 1 98.5 216 PRO B CA 1
ATOM 5624 C C . PRO B 1 216 ? -14.047 10.125 5.199 1 98.5 216 PRO B C 1
ATOM 5626 O O . PRO B 1 216 ? -13.852 11.227 5.715 1 98.5 216 PRO B O 1
ATOM 5629 N N . PHE B 1 217 ? -15.172 9.547 5.215 1 98.75 217 PHE B N 1
ATOM 5630 C CA . PHE B 1 217 ? -16.359 10.273 5.648 1 98.75 217 PHE B CA 1
ATOM 5631 C C . PHE B 1 217 ? -16.766 9.844 7.055 1 98.75 217 PHE B C 1
ATOM 5633 O O . PHE B 1 217 ? -17.188 8.711 7.266 1 98.75 217 PHE B O 1
ATOM 5640 N N . GLU B 1 218 ? -16.703 10.812 7.926 1 98.06 218 GLU B N 1
ATOM 5641 C CA . GLU B 1 218 ? -17.156 10.523 9.281 1 98.06 218 GLU B CA 1
ATOM 5642 C C . GLU B 1 218 ? -18.609 10.055 9.297 1 98.06 218 GLU B C 1
ATOM 5644 O O . GLU B 1 218 ? -18.938 9.07 9.953 1 98.06 218 GLU B O 1
ATOM 5649 N N . ASN B 1 219 ? -19.422 10.758 8.57 1 97.12 219 ASN B N 1
ATOM 5650 C CA . ASN B 1 219 ? -20.828 10.367 8.445 1 97.12 219 ASN B CA 1
ATOM 5651 C C . ASN B 1 219 ? -21.078 9.602 7.152 1 97.12 219 ASN B C 1
ATOM 5653 O O . ASN B 1 219 ? -21.953 9.969 6.363 1 97.12 219 ASN B O 1
ATOM 5657 N N . TYR B 1 220 ? -20.484 8.484 7.023 1 98.12 220 TYR B N 1
ATOM 5658 C CA . TYR B 1 220 ? -20.406 7.688 5.805 1 98.12 220 TYR B CA 1
ATOM 5659 C C . TYR B 1 220 ? -21.797 7.215 5.387 1 98.12 220 TYR B C 1
ATOM 5661 O O . TYR B 1 220 ? -22.062 7.023 4.199 1 98.12 220 TYR B O 1
ATOM 5669 N N . ASP B 1 221 ? -22.688 7.02 6.281 1 95.56 221 ASP B N 1
ATOM 5670 C CA . ASP B 1 221 ? -24 6.453 6.004 1 95.56 221 ASP B CA 1
ATOM 5671 C C . ASP B 1 221 ? -24.922 7.492 5.363 1 95.56 221 ASP B C 1
ATOM 5673 O O . ASP B 1 221 ? -25.984 7.148 4.824 1 95.56 221 ASP B O 1
ATOM 5677 N N . LYS B 1 222 ? -24.453 8.711 5.352 1 94.5 222 LYS B N 1
ATOM 5678 C CA . LYS B 1 222 ? -25.297 9.781 4.816 1 94.5 222 LYS B CA 1
ATOM 5679 C C . LYS B 1 222 ? -24.766 10.273 3.471 1 94.5 222 LYS B C 1
ATOM 5681 O O . LYS B 1 222 ? -25.422 11.078 2.799 1 94.5 222 LYS B O 1
ATOM 5686 N N . VAL B 1 223 ? -23.688 9.789 3.053 1 97 223 VAL B N 1
ATOM 5687 C CA . VAL B 1 223 ? -23.016 10.328 1.881 1 97 223 VAL B CA 1
ATOM 5688 C C . VAL B 1 223 ? -23.609 9.719 0.611 1 97 223 VAL B C 1
ATOM 5690 O O . VAL B 1 223 ? -23.578 8.5 0.435 1 97 223 VAL B O 1
ATOM 5693 N N . PRO B 1 224 ? -24.078 10.531 -0.258 1 96.19 224 PRO B N 1
ATOM 5694 C CA . PRO B 1 224 ? -24.469 10.008 -1.565 1 96.19 224 PRO B CA 1
ATOM 5695 C C . PRO B 1 224 ? -23.281 9.727 -2.479 1 96.19 224 PRO B C 1
ATOM 5697 O O . PRO B 1 224 ? -22.5 10.641 -2.785 1 96.19 224 PRO B O 1
ATOM 5700 N N . PHE B 1 225 ? -23.172 8.539 -2.902 1 96.06 225 PHE B N 1
ATOM 5701 C CA . PHE B 1 225 ? -22.109 8.172 -3.842 1 96.06 225 PHE B CA 1
ATOM 5702 C C . PHE B 1 225 ? -22.594 8.32 -5.281 1 96.06 225 PHE B C 1
ATOM 5704 O O . PHE B 1 225 ? -23.734 7.957 -5.602 1 96.06 225 PHE B O 1
ATOM 5711 N N . VAL B 1 226 ? -21.719 8.852 -6.086 1 94.31 226 VAL B N 1
ATOM 5712 C CA . VAL B 1 226 ? -22.047 9.07 -7.492 1 94.31 226 VAL B CA 1
ATOM 5713 C C . VAL B 1 226 ? -21.188 8.18 -8.375 1 94.31 226 VAL B C 1
ATOM 5715 O O . VAL B 1 226 ? -19.953 8.312 -8.383 1 94.31 226 VAL B O 1
ATOM 5718 N N . ILE B 1 227 ? -21.797 7.254 -9.055 1 91.56 227 ILE B N 1
ATOM 5719 C CA . ILE B 1 227 ? -21.125 6.531 -10.125 1 91.56 227 ILE B CA 1
ATOM 5720 C C . ILE B 1 227 ? -21.391 7.223 -11.461 1 91.56 227 ILE B C 1
ATOM 5722 O O . ILE B 1 227 ? -22.531 7.238 -11.945 1 91.56 227 ILE B O 1
ATOM 5726 N N . PRO B 1 228 ? -20.375 7.715 -11.961 1 87.44 228 PRO B N 1
ATOM 5727 C CA . PRO B 1 228 ? -20.578 8.539 -13.148 1 87.44 228 PRO B CA 1
ATOM 5728 C C . PRO B 1 228 ? -21 7.715 -14.367 1 87.44 228 PRO B C 1
ATOM 5730 O O . PRO B 1 228 ? -20.766 6.5 -14.406 1 87.44 228 PRO B O 1
ATOM 5733 N N . ARG B 1 229 ? -21.484 8.414 -15.336 1 83.75 229 ARG B N 1
ATOM 5734 C CA . ARG B 1 229 ? -21.984 7.785 -16.562 1 83.75 229 ARG B CA 1
ATOM 5735 C C . ARG B 1 229 ? -20.844 7.234 -17.406 1 83.75 229 ARG B C 1
ATOM 5737 O O . ARG B 1 229 ? -21.016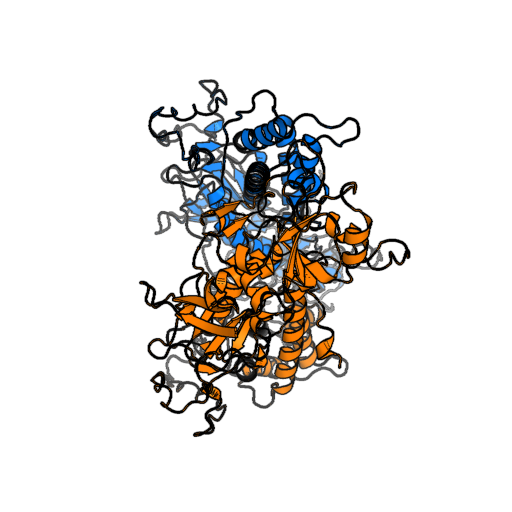 6.246 -18.109 1 83.75 229 ARG B O 1
ATOM 5744 N N . ASP B 1 230 ? -19.812 7.812 -17.234 1 84.25 230 ASP B N 1
ATOM 5745 C CA . ASP B 1 230 ? -18.672 7.406 -18.047 1 84.25 230 ASP B CA 1
ATOM 5746 C C . ASP B 1 230 ? -17.891 6.27 -17.391 1 84.25 230 ASP B C 1
ATOM 5748 O O . ASP B 1 230 ? -16.875 5.809 -17.922 1 84.25 230 ASP B O 1
ATOM 5752 N N . SER B 1 231 ? -18.422 5.875 -16.328 1 84.25 231 SER B N 1
ATOM 5753 C CA . SER B 1 231 ? -17.75 4.762 -15.664 1 84.25 231 SER B CA 1
ATOM 5754 C C . SER B 1 231 ? -18.094 3.436 -16.344 1 84.25 231 SER B C 1
ATOM 5756 O O . SER B 1 231 ? -19.25 3.121 -16.562 1 84.25 231 SER B O 1
ATOM 5758 N N . ASP B 1 232 ? -17.016 2.699 -16.609 1 79.19 232 ASP B N 1
ATOM 5759 C CA . ASP B 1 232 ? -17.203 1.373 -17.203 1 79.19 232 ASP B CA 1
ATOM 5760 C C . ASP B 1 232 ? -16.906 0.278 -16.172 1 79.19 232 ASP B C 1
ATOM 5762 O O . ASP B 1 232 ? -17.109 -0.907 -16.453 1 79.19 232 ASP B O 1
ATOM 5766 N N . ARG B 1 233 ? -16.625 0.683 -15.008 1 85.25 233 ARG B N 1
ATOM 5767 C CA . ARG B 1 233 ? -16.188 -0.332 -14.062 1 85.25 233 ARG B CA 1
ATOM 5768 C C . ARG B 1 233 ? -16.984 -0.259 -12.766 1 85.25 233 ARG B C 1
ATOM 5770 O O . ARG B 1 233 ? -16.812 -1.095 -11.875 1 85.25 233 ARG B O 1
ATOM 5777 N N . GLY B 1 234 ? -17.781 0.789 -12.695 1 89 234 GLY B N 1
ATOM 5778 C CA . GLY B 1 234 ? -18.594 0.935 -11.492 1 89 234 GLY B CA 1
ATOM 5779 C C . GLY B 1 234 ? -17.766 1.163 -10.242 1 89 234 GLY B C 1
ATOM 5780 O O . GLY B 1 234 ? -16.922 2.062 -10.203 1 89 234 GLY B O 1
ATOM 5781 N N . ILE B 1 235 ? -17.938 0.269 -9.234 1 91.44 235 ILE B N 1
ATOM 5782 C CA . ILE B 1 235 ? -17.281 0.434 -7.945 1 91.44 235 ILE B CA 1
ATOM 5783 C C . ILE B 1 235 ? -15.797 0.132 -8.086 1 91.44 235 ILE B C 1
ATOM 5785 O O . ILE B 1 235 ? -14.992 0.549 -7.246 1 91.44 235 ILE B O 1
ATOM 5789 N N . ARG B 1 236 ? -15.359 -0.533 -9.086 1 90.44 236 ARG B N 1
ATOM 5790 C CA . ARG B 1 236 ? -13.961 -0.896 -9.305 1 90.44 236 ARG B CA 1
ATOM 5791 C C . ARG B 1 236 ? -13.133 0.325 -9.68 1 90.44 236 ARG B C 1
ATOM 5793 O O . ARG B 1 236 ? -11.898 0.268 -9.68 1 90.44 236 ARG B O 1
ATOM 5800 N N . ASP B 1 237 ? -13.82 1.421 -9.883 1 91.69 237 ASP B N 1
ATOM 5801 C CA . ASP B 1 237 ? -13.102 2.666 -10.141 1 91.69 237 ASP B CA 1
ATOM 5802 C C . ASP B 1 237 ? -12.234 3.061 -8.953 1 91.69 237 ASP B C 1
ATOM 5804 O O . ASP B 1 237 ? -11.32 3.881 -9.078 1 91.69 237 ASP B O 1
ATOM 5808 N N . LEU B 1 238 ? -12.531 2.457 -7.875 1 94.56 238 LEU B N 1
ATOM 5809 C CA . LEU B 1 238 ? -11.805 2.795 -6.656 1 94.56 238 LEU B CA 1
ATOM 5810 C C . LEU B 1 238 ? -10.469 2.055 -6.598 1 94.56 238 LEU B C 1
ATOM 5812 O O . LEU B 1 238 ? -9.602 2.391 -5.789 1 94.56 238 LEU B O 1
ATOM 5816 N N . GLU B 1 239 ? -10.188 1.104 -7.426 1 91.44 239 GLU B N 1
ATOM 5817 C CA . GLU B 1 239 ? -9.055 0.193 -7.281 1 91.44 239 GLU B CA 1
ATOM 5818 C C . GLU B 1 239 ? -7.73 0.953 -7.258 1 91.44 239 GLU B C 1
ATOM 5820 O O . GLU B 1 239 ? -6.934 0.796 -6.332 1 91.44 239 GLU B O 1
ATOM 5825 N N . GLU B 1 240 ? -7.52 1.821 -8.18 1 89.25 240 GLU B N 1
ATOM 5826 C CA . GLU B 1 240 ? -6.242 2.525 -8.25 1 89.25 240 GLU B CA 1
ATOM 5827 C C . GLU B 1 240 ? -6.109 3.545 -7.125 1 89.25 240 GLU B C 1
ATOM 5829 O O . GLU B 1 240 ? -5.102 3.564 -6.418 1 89.25 240 GLU B O 1
ATOM 5834 N N . PRO B 1 241 ? -7.133 4.348 -6.855 1 93.44 241 PRO B N 1
ATOM 5835 C CA . PRO B 1 241 ? -7.039 5.273 -5.723 1 93.44 241 PRO B CA 1
ATOM 5836 C C . PRO B 1 241 ? -6.867 4.555 -4.387 1 93.44 241 PRO B C 1
ATOM 5838 O O . PRO B 1 241 ? -6.168 5.055 -3.502 1 93.44 241 PRO B O 1
ATOM 5841 N N . ARG B 1 242 ? -7.465 3.475 -4.273 1 94.62 242 ARG B N 1
ATOM 5842 C CA . ARG B 1 242 ? -7.348 2.693 -3.047 1 94.62 242 ARG B CA 1
ATOM 5843 C C . ARG B 1 242 ? -5.91 2.246 -2.816 1 94.62 242 ARG B C 1
ATOM 5845 O O . ARG B 1 242 ? -5.41 2.291 -1.688 1 94.62 242 ARG B O 1
ATOM 5852 N N . LYS B 1 243 ? -5.316 1.783 -3.883 1 89.88 243 LYS B N 1
ATOM 5853 C CA . LYS B 1 243 ? -3.928 1.35 -3.766 1 89.88 243 LYS B CA 1
ATOM 5854 C C . LYS B 1 243 ? -3.047 2.469 -3.217 1 89.88 243 LYS B C 1
ATOM 5856 O O . LYS B 1 243 ? -2.23 2.24 -2.322 1 89.88 243 LYS B O 1
ATOM 5861 N N . LEU B 1 244 ? -3.26 3.592 -3.691 1 89.56 244 LEU B N 1
ATOM 5862 C CA . LEU B 1 244 ? -2.488 4.746 -3.244 1 89.56 244 LEU B CA 1
ATOM 5863 C C . LEU B 1 244 ? -2.795 5.07 -1.785 1 89.56 244 LEU B C 1
ATOM 5865 O O . LEU B 1 244 ? -1.885 5.363 -1.006 1 89.56 244 LEU B O 1
ATOM 5869 N N . PHE B 1 245 ? -3.967 5.004 -1.452 1 94.38 245 PHE B N 1
ATOM 5870 C CA . PHE B 1 245 ? -4.391 5.266 -0.082 1 94.38 245 PHE B CA 1
ATOM 5871 C C . PHE B 1 245 ? -3.781 4.25 0.877 1 94.38 245 PHE B C 1
ATOM 5873 O O . PHE B 1 245 ? -3.322 4.613 1.962 1 94.38 245 PHE B O 1
ATOM 5880 N N . LEU B 1 246 ? -3.762 3.035 0.447 1 93.06 246 LEU B N 1
ATOM 5881 C CA . LEU B 1 246 ? -3.234 1.962 1.283 1 93.06 246 LEU B CA 1
ATOM 5882 C C . LEU B 1 246 ? -1.747 2.164 1.555 1 93.06 246 LEU B C 1
ATOM 5884 O O . LEU B 1 246 ? -1.273 1.907 2.664 1 93.06 246 LEU B O 1
ATOM 5888 N N . VAL B 1 247 ? -1.064 2.588 0.628 1 88.25 247 VAL B N 1
ATOM 5889 C CA . VAL B 1 247 ? 0.364 2.826 0.801 1 88.25 247 VAL B CA 1
ATOM 5890 C C . VAL B 1 247 ? 0.586 3.861 1.901 1 88.25 247 VAL B C 1
ATOM 5892 O O . VAL B 1 247 ? 1.42 3.664 2.789 1 88.25 247 VAL B O 1
ATOM 5895 N N . HIS B 1 248 ? -0.206 4.863 1.862 1 87.62 248 HIS B N 1
ATOM 5896 C CA . HIS B 1 248 ? -0.087 5.902 2.879 1 87.62 248 HIS B CA 1
ATOM 5897 C C . HIS B 1 248 ? -0.448 5.367 4.258 1 87.62 248 HIS B C 1
ATOM 5899 O O . HIS B 1 248 ? 0.194 5.715 5.254 1 87.62 248 HIS B O 1
ATOM 5905 N N . CYS B 1 249 ? -1.37 4.57 4.266 1 88.75 249 CYS B N 1
ATOM 5906 C CA . CYS B 1 249 ? -1.85 4.043 5.539 1 88.75 249 CYS B CA 1
ATOM 5907 C C . CYS B 1 249 ? -0.843 3.068 6.137 1 88.75 249 CYS B C 1
ATOM 5909 O O . CYS B 1 249 ? -0.667 3.025 7.355 1 88.75 249 CYS B O 1
ATOM 5911 N N . LEU B 1 250 ? -0.205 2.402 5.293 1 87.75 250 LEU B N 1
ATOM 5912 C CA . LEU B 1 250 ? 0.501 1.231 5.805 1 87.75 250 LEU B CA 1
ATOM 5913 C C . LEU B 1 250 ? 1.995 1.51 5.93 1 87.75 250 LEU B C 1
ATOM 5915 O O . LEU B 1 250 ? 2.713 0.772 6.609 1 87.75 250 LEU B O 1
ATOM 5919 N N . THR B 1 251 ? 2.582 2.49 5.352 1 81.38 251 THR B N 1
ATOM 5920 C CA . THR B 1 251 ? 4.035 2.639 5.332 1 81.38 251 THR B CA 1
ATOM 5921 C C . THR B 1 251 ? 4.457 3.939 6.008 1 81.38 251 THR B C 1
ATOM 5923 O O . THR B 1 251 ? 5.645 4.176 6.219 1 81.38 251 THR B O 1
ATOM 5926 N N . GLY B 1 252 ? 3.578 4.703 6.363 1 80 252 GLY B N 1
ATOM 5927 C CA . GLY B 1 252 ? 3.969 5.969 6.961 1 80 252 GLY B CA 1
ATOM 5928 C C . GLY B 1 252 ? 2.797 6.742 7.535 1 80 252 GLY B C 1
ATOM 5929 O O . GLY B 1 252 ? 1.832 6.148 8.023 1 80 252 GLY B O 1
ATOM 5930 N N . THR B 1 253 ? 3.119 8.031 7.582 1 82.44 253 THR B N 1
ATOM 5931 C CA . THR B 1 253 ? 2.061 8.906 8.062 1 82.44 253 THR B CA 1
ATOM 5932 C C . THR B 1 253 ? 0.99 9.102 6.988 1 82.44 253 THR B C 1
ATOM 5934 O O . THR B 1 253 ? 1.306 9.242 5.809 1 82.44 253 THR B O 1
ATOM 5937 N N . ILE B 1 254 ? -0.151 8.992 7.441 1 86.81 254 ILE B N 1
ATOM 5938 C CA . ILE B 1 254 ? -1.262 9.18 6.516 1 86.81 254 ILE B CA 1
ATOM 5939 C C . ILE B 1 254 ? -1.398 10.664 6.164 1 86.81 254 ILE B C 1
ATOM 5941 O O . ILE B 1 254 ? -1.677 11.484 7.039 1 86.81 254 ILE B O 1
ATOM 5945 N N . GLN B 1 255 ? -1.231 10.969 4.945 1 88 255 GLN B N 1
ATOM 5946 C CA . GLN B 1 255 ? -1.385 12.344 4.469 1 88 255 GLN B CA 1
ATOM 5947 C C . GLN B 1 255 ? -2.855 12.688 4.254 1 88 255 GLN B C 1
ATOM 5949 O O . GLN B 1 255 ? -3.635 11.852 3.791 1 88 255 GLN B O 1
ATOM 5954 N N . HIS B 1 256 ? -3.143 13.852 4.582 1 92.75 256 HIS B N 1
ATOM 5955 C CA . HIS B 1 256 ? -4.535 14.266 4.457 1 92.75 256 HIS B CA 1
ATOM 5956 C C . HIS B 1 256 ? -4.98 14.266 3.002 1 92.75 256 HIS B C 1
ATOM 5958 O O . HIS B 1 256 ? -6.137 13.961 2.703 1 92.75 256 HIS B O 1
ATOM 5964 N N . VAL B 1 257 ? -4.086 14.648 2.139 1 92.88 257 VAL B N 1
ATOM 5965 C CA . VAL B 1 257 ? -4.402 14.688 0.715 1 92.88 257 VAL B CA 1
ATOM 5966 C C . VAL B 1 257 ? -4.883 13.305 0.259 1 92.88 257 VAL B C 1
ATOM 5968 O O . VAL B 1 257 ? -5.758 13.203 -0.602 1 92.88 257 VAL B O 1
ATOM 5971 N N . ALA B 1 258 ? -4.324 12.273 0.805 1 93.56 258 ALA B N 1
ATOM 5972 C CA . ALA B 1 258 ? -4.738 10.922 0.445 1 93.56 258 ALA B CA 1
ATOM 5973 C C . ALA B 1 258 ? -6.191 10.672 0.843 1 93.56 258 ALA B C 1
ATOM 5975 O O . ALA B 1 258 ? -6.926 9.984 0.129 1 93.56 258 ALA B O 1
ATOM 5976 N N . ILE B 1 259 ? -6.582 11.188 1.931 1 97.12 259 ILE B N 1
ATOM 5977 C CA . ILE B 1 259 ? -7.945 11.023 2.42 1 97.12 259 ILE B CA 1
ATOM 5978 C C . ILE B 1 259 ? -8.914 11.789 1.522 1 97.12 259 ILE B C 1
ATOM 5980 O O . ILE B 1 259 ? -9.945 11.258 1.112 1 97.12 259 ILE B O 1
ATOM 5984 N N . VAL B 1 260 ? -8.531 12.977 1.163 1 97.94 260 VAL B N 1
ATOM 5985 C CA . VAL B 1 260 ? -9.383 13.82 0.33 1 97.94 260 VAL B CA 1
ATOM 5986 C C . VAL B 1 260 ? -9.508 13.211 -1.063 1 97.94 260 VAL B C 1
ATOM 5988 O O . VAL B 1 260 ? -10.602 13.172 -1.635 1 97.94 260 VAL B O 1
ATOM 5991 N N . ASP B 1 261 ? -8.469 12.766 -1.581 1 97.25 261 ASP B N 1
ATOM 5992 C CA . ASP B 1 261 ? -8.484 12.18 -2.918 1 97.25 261 ASP B CA 1
ATOM 5993 C C . ASP B 1 261 ? -9.344 10.914 -2.951 1 97.25 261 ASP B C 1
ATOM 5995 O O . ASP B 1 261 ? -10.016 10.641 -3.947 1 97.25 261 ASP B O 1
ATOM 5999 N N . LEU B 1 262 ? -9.227 10.164 -1.912 1 98 262 LEU B N 1
ATOM 6000 C CA . LEU B 1 262 ? -10.086 8.984 -1.835 1 98 262 LEU B CA 1
ATOM 6001 C C . LEU B 1 262 ? -11.555 9.383 -1.783 1 98 262 LEU B C 1
ATOM 6003 O O . LEU B 1 262 ? -12.398 8.75 -2.424 1 98 262 LEU B O 1
ATOM 6007 N N . ALA B 1 263 ? -11.836 10.375 -1.081 1 98.56 263 ALA B N 1
ATOM 6008 C CA . ALA B 1 263 ? -13.211 10.836 -0.914 1 98.56 263 ALA B CA 1
ATOM 6009 C C . ALA B 1 263 ? -13.812 11.281 -2.248 1 98.56 263 ALA B C 1
ATOM 6011 O O . ALA B 1 263 ? -15.016 11.141 -2.471 1 98.56 263 ALA B O 1
ATOM 6012 N N . LYS B 1 264 ? -13.062 11.727 -3.113 1 97.88 264 LYS B N 1
ATOM 6013 C CA . LYS B 1 264 ? -13.547 12.32 -4.359 1 97.88 264 LYS B CA 1
ATOM 6014 C C . LYS B 1 264 ? -13.914 11.242 -5.375 1 97.88 264 LYS B C 1
ATOM 6016 O O . LYS B 1 264 ? -14.641 11.508 -6.336 1 97.88 264 LYS B O 1
ATOM 6021 N N . VAL B 1 265 ? -13.531 10.086 -5.211 1 96.94 265 VAL B N 1
ATOM 6022 C CA . VAL B 1 265 ? -13.633 9.055 -6.242 1 96.94 265 VAL B CA 1
ATOM 6023 C C . VAL B 1 265 ? -15.102 8.836 -6.602 1 96.94 265 VAL B C 1
ATOM 6025 O O . VAL B 1 265 ? -15.453 8.766 -7.781 1 96.94 265 VAL B O 1
ATOM 6028 N N . PHE B 1 266 ? -15.961 8.781 -5.602 1 96.81 266 PHE B N 1
ATOM 6029 C CA . PHE B 1 266 ? -17.375 8.547 -5.875 1 96.81 266 PHE B CA 1
ATOM 6030 C C . PHE B 1 266 ? -18.203 9.758 -5.492 1 96.81 266 PHE B C 1
ATOM 6032 O O . PHE B 1 266 ? -19.391 9.625 -5.16 1 96.81 266 PHE B O 1
ATOM 6039 N N . THR B 1 267 ? -17.594 10.875 -5.449 1 96.62 267 THR B N 1
ATOM 6040 C CA . THR B 1 267 ? -18.297 12.141 -5.238 1 96.62 267 THR B CA 1
ATOM 6041 C C . THR B 1 267 ? -17.938 13.148 -6.328 1 96.62 267 THR B C 1
ATOM 6043 O O . THR B 1 267 ? -18.812 13.602 -7.07 1 96.62 267 THR B O 1
ATOM 6046 N N . ALA B 1 268 ? -16.719 13.422 -6.422 1 95.44 268 ALA B N 1
ATOM 6047 C CA . ALA B 1 268 ? -16.234 14.406 -7.387 1 95.44 268 ALA B CA 1
ATOM 6048 C C . ALA B 1 268 ? -14.969 13.914 -8.086 1 95.44 268 ALA B C 1
ATOM 6050 O O . ALA B 1 268 ? -13.922 14.547 -7.996 1 95.44 268 ALA B O 1
ATOM 6051 N N . ARG B 1 269 ? -15.125 12.961 -8.906 1 91.94 269 ARG B N 1
ATOM 6052 C CA . ARG B 1 269 ? -14.008 12.219 -9.484 1 91.94 269 ARG B CA 1
ATOM 6053 C C . ARG B 1 269 ? -13.172 13.109 -10.398 1 91.94 269 ARG B C 1
ATOM 6055 O O . ARG B 1 269 ? -11.977 12.875 -10.578 1 91.94 269 ARG B O 1
ATOM 6062 N N . HIS B 1 270 ? -13.719 14.094 -10.922 1 90.69 270 HIS B N 1
ATOM 6063 C CA . HIS B 1 270 ? -13.039 14.859 -11.969 1 90.69 270 HIS B CA 1
ATOM 6064 C C . HIS B 1 270 ? -12.297 16.062 -11.383 1 90.69 270 HIS B C 1
ATOM 6066 O O . HIS B 1 270 ? -11.578 16.75 -12.094 1 90.69 270 HIS B O 1
ATOM 6072 N N . LEU B 1 271 ? -12.453 16.25 -10.125 1 95.44 271 LEU B N 1
ATOM 6073 C CA . LEU B 1 271 ? -11.727 17.344 -9.477 1 95.44 271 LEU B CA 1
ATOM 6074 C C . LEU B 1 271 ? -10.242 17 -9.367 1 95.44 271 LEU B C 1
ATOM 6076 O O . LEU B 1 271 ? -9.867 15.836 -9.25 1 95.44 271 LEU B O 1
ATOM 6080 N N . PRO B 1 272 ? -9.469 18 -9.438 1 94.06 272 PRO B N 1
ATOM 6081 C CA . PRO B 1 272 ? -8.023 17.766 -9.32 1 94.06 272 PRO B CA 1
ATOM 6082 C C . PRO B 1 272 ? -7.621 17.219 -7.953 1 94.06 272 PRO B C 1
ATOM 6084 O O . PRO B 1 272 ? -8.406 17.281 -7.008 1 94.06 272 PRO B O 1
ATOM 6087 N N . ARG B 1 273 ? -6.387 16.797 -7.953 1 93.81 273 ARG B N 1
ATOM 6088 C CA . ARG B 1 273 ? -5.832 16.266 -6.715 1 93.81 273 ARG B CA 1
ATOM 6089 C C . ARG B 1 273 ? -5.602 17.375 -5.695 1 93.81 273 ARG B C 1
ATOM 6091 O O . ARG B 1 273 ? -5.383 18.531 -6.066 1 93.81 273 ARG B O 1
ATOM 6098 N N . GLY B 1 274 ? -5.707 16.906 -4.438 1 93.56 274 GLY B N 1
ATOM 6099 C CA . GLY B 1 274 ? -5.387 17.828 -3.361 1 93.56 274 GLY B CA 1
ATOM 6100 C C . GLY B 1 274 ? -6.613 18.484 -2.746 1 93.56 274 GLY B C 1
ATOM 6101 O O . GLY B 1 274 ? -7.68 17.859 -2.686 1 93.56 274 GLY B O 1
ATOM 6102 N N . GLY B 1 275 ? -6.332 19.656 -2.084 1 95.75 275 GLY B N 1
ATOM 6103 C CA . GLY B 1 275 ? -7.402 20.359 -1.393 1 95.75 275 GLY B CA 1
ATOM 6104 C C . GLY B 1 275 ? -7.703 19.781 -0.019 1 95.75 275 GLY B C 1
ATOM 6105 O O . GLY B 1 275 ? -7.02 18.859 0.439 1 95.75 275 GLY B O 1
ATOM 6106 N N . TYR B 1 276 ? -8.703 20.438 0.649 1 97.19 276 TYR B N 1
ATOM 6107 C CA . TYR B 1 276 ? -9.078 19.984 1.98 1 97.19 276 TYR B CA 1
ATOM 6108 C C . TYR B 1 276 ? -10.57 19.703 2.061 1 97.19 276 TYR B C 1
ATOM 6110 O O . TYR B 1 276 ? -11.055 19.156 3.059 1 97.19 276 TYR B O 1
ATOM 6118 N N . GLY B 1 277 ? -11.266 20.047 1.049 1 96.69 277 GLY B N 1
ATOM 6119 C CA . GLY B 1 277 ? -12.703 19.859 0.9 1 96.69 277 GLY B CA 1
ATOM 6120 C C . GLY B 1 277 ? -13.203 20.172 -0.497 1 96.69 277 GLY B C 1
ATOM 6121 O O . GLY B 1 277 ? -12.43 20.609 -1.355 1 96.69 277 GLY B O 1
ATOM 6122 N N . PHE B 1 278 ? -14.5 19.906 -0.709 1 96.94 278 PHE B N 1
ATOM 6123 C CA . PHE B 1 278 ? -15.023 20.156 -2.049 1 96.94 278 PHE B CA 1
ATOM 6124 C C . PHE B 1 278 ? -16.547 20.156 -2.047 1 96.94 278 PHE B C 1
ATOM 6126 O O . PHE B 1 278 ? -17.172 19.703 -1.081 1 96.94 278 PHE B O 1
ATOM 6133 N N . GLN B 1 279 ? -16.969 20.797 -3.076 1 94.81 279 GLN B N 1
ATOM 6134 C CA . GLN B 1 279 ? -18.375 20.75 -3.418 1 94.81 279 GLN B CA 1
ATOM 6135 C C . GLN B 1 279 ? -18.625 19.844 -4.629 1 94.81 279 GLN B C 1
ATOM 6137 O O . GLN B 1 279 ? -17.844 19.875 -5.59 1 94.81 279 GLN B O 1
ATOM 6142 N N . TYR B 1 280 ? -19.578 18.984 -4.477 1 94.81 280 TYR B N 1
ATOM 6143 C CA . TYR B 1 280 ? -20 18.188 -5.629 1 94.81 280 TYR B CA 1
ATOM 6144 C C . TYR B 1 280 ? -21.5 18.234 -5.805 1 94.81 280 TYR B C 1
ATOM 6146 O O . TYR B 1 280 ? -22.203 18.984 -5.102 1 94.81 280 TYR B O 1
ATOM 6154 N N . SER B 1 281 ? -22.031 17.547 -6.75 1 90.38 281 SER B N 1
ATOM 6155 C CA . SER B 1 281 ? -23.422 17.672 -7.199 1 90.38 281 SER B CA 1
ATOM 6156 C C . SER B 1 281 ? -24.406 17.391 -6.066 1 90.38 281 SER B C 1
ATOM 6158 O O . SER B 1 281 ? -25.516 17.922 -6.051 1 90.38 281 SER B O 1
ATOM 6160 N N . GLN B 1 282 ? -23.906 16.625 -5.102 1 92.94 282 GLN B N 1
ATOM 6161 C CA . GLN B 1 282 ? -24.844 16.188 -4.082 1 92.94 282 GLN B CA 1
ATOM 6162 C C . GLN B 1 282 ? -24.625 16.922 -2.766 1 92.94 282 GLN B C 1
ATOM 6164 O O . GLN B 1 282 ? -25.344 16.688 -1.788 1 92.94 282 GLN B O 1
ATOM 6169 N N . GLY B 1 283 ? -23.672 17.781 -2.736 1 93.75 283 GLY B N 1
ATOM 6170 C CA . GLY B 1 283 ? -23.453 18.5 -1.491 1 93.75 283 GLY B CA 1
ATOM 6171 C C . GLY B 1 283 ? -22.031 18.953 -1.309 1 93.75 283 GLY B C 1
ATOM 6172 O O . GLY B 1 283 ? -21.312 19.188 -2.287 1 93.75 283 GLY B O 1
ATOM 6173 N N . LEU B 1 284 ? -21.734 19.141 0.055 1 94.12 284 LEU B N 1
ATOM 6174 C CA . LEU B 1 284 ? -20.438 19.672 0.451 1 94.12 284 LEU B CA 1
ATOM 6175 C C . LEU B 1 284 ? -19.688 18.672 1.334 1 94.12 284 LEU B C 1
ATOM 6177 O O . LEU B 1 284 ? -20.312 17.984 2.152 1 94.12 284 LEU B O 1
ATOM 6181 N N . VAL B 1 285 ? -18.438 18.594 1.105 1 96.75 285 VAL B N 1
ATOM 6182 C CA . VAL B 1 285 ? -17.562 17.797 1.959 1 96.75 285 VAL B CA 1
ATOM 6183 C C . VAL B 1 285 ? -16.469 18.672 2.561 1 96.75 285 VAL B C 1
ATOM 6185 O O . VAL B 1 285 ? -15.695 19.297 1.833 1 96.75 285 VAL B O 1
ATOM 6188 N N . LEU B 1 286 ? -16.438 18.719 3.891 1 95.5 286 LEU B N 1
ATOM 6189 C CA . LEU B 1 286 ? -15.5 19.578 4.621 1 95.5 286 LEU B CA 1
ATOM 6190 C C . LEU B 1 286 ? -14.844 18.797 5.762 1 95.5 286 LEU B C 1
ATOM 6192 O O . LEU B 1 286 ? -15.32 17.734 6.152 1 95.5 286 LEU B O 1
ATOM 6196 N N . PRO B 1 287 ? -13.688 19.312 6.203 1 95.62 287 PRO B N 1
ATOM 6197 C CA . PRO B 1 287 ? -13.133 18.688 7.395 1 95.62 287 PRO B CA 1
ATOM 6198 C C . PRO B 1 287 ? -14.141 18.562 8.531 1 95.62 287 PRO B C 1
ATOM 6200 O O . PRO B 1 287 ? -14.867 19.516 8.82 1 95.62 287 PRO B O 1
ATOM 6203 N N . ALA B 1 288 ? -14.148 17.453 9.18 1 95.5 288 ALA B N 1
ATOM 6204 C CA . ALA B 1 288 ? -15.18 17.141 10.164 1 95.5 288 ALA B CA 1
ATOM 6205 C C . ALA B 1 288 ? -15.086 18.078 11.367 1 95.5 288 ALA B C 1
ATOM 6207 O O . ALA B 1 288 ? -16.109 18.406 11.977 1 95.5 288 ALA B O 1
ATOM 6208 N N . PHE B 1 289 ? -13.93 18.484 11.727 1 91.19 289 PHE B N 1
ATOM 6209 C CA . PHE B 1 289 ? -13.766 19.297 12.93 1 91.19 289 PHE B CA 1
ATOM 6210 C C . PHE B 1 289 ? -14.461 20.656 12.773 1 91.19 289 PHE B C 1
ATOM 6212 O O . PHE B 1 289 ? -14.82 21.281 13.766 1 91.19 289 PHE B O 1
ATOM 6219 N N . LEU B 1 290 ? -14.648 21.031 11.57 1 89.75 290 LEU B N 1
ATOM 6220 C CA . LEU B 1 290 ? -15.336 22.297 11.344 1 89.75 290 LEU B CA 1
ATOM 6221 C C . LEU B 1 290 ? -16.797 22.219 11.805 1 89.75 290 LEU B C 1
ATOM 6223 O O . LEU B 1 290 ? -17.438 23.25 12.016 1 89.75 290 LEU B O 1
ATOM 6227 N N . SER B 1 291 ? -17.297 21.047 11.898 1 87.44 291 SER B N 1
ATOM 6228 C CA . SER B 1 291 ? -18.656 20.844 12.359 1 87.44 291 SER B CA 1
ATOM 6229 C C . SER B 1 291 ? -18.688 20.375 13.805 1 87.44 291 SER B C 1
ATOM 6231 O O . SER B 1 291 ? -19.688 19.812 14.266 1 87.44 291 SER B O 1
ATOM 6233 N N . GLY B 1 292 ? -17.625 20.453 14.438 1 83.75 292 GLY B N 1
ATOM 6234 C CA . GLY B 1 292 ? -17.625 20.141 15.852 1 83.75 292 GLY B CA 1
ATOM 6235 C C . GLY B 1 292 ? -17.078 18.766 16.156 1 83.75 292 GLY B C 1
ATOM 6236 O O . GLY B 1 292 ? -16.984 18.375 17.328 1 83.75 292 GLY B O 1
ATOM 6237 N N . SER B 1 293 ? -16.703 18.062 15.203 1 90.62 293 SER B N 1
ATOM 6238 C CA . SER B 1 293 ? -16.125 16.734 15.422 1 90.62 293 SER B CA 1
ATOM 6239 C C . SER B 1 293 ? -14.719 16.844 16.016 1 90.62 293 SER B C 1
ATOM 6241 O O . SER B 1 293 ? -14.039 17.859 15.836 1 90.62 293 SER B O 1
ATOM 6243 N N . THR B 1 294 ? -14.375 15.844 16.703 1 89.62 294 THR B N 1
ATOM 6244 C CA . THR B 1 294 ? -13.031 15.805 17.266 1 89.62 294 THR B CA 1
ATOM 6245 C C . THR B 1 294 ? -12.039 15.234 16.25 1 89.62 294 THR B C 1
ATOM 6247 O O . THR B 1 294 ? -10.828 15.266 16.469 1 89.62 294 THR B O 1
ATOM 6250 N N . SER B 1 295 ? -12.578 14.789 15.18 1 94.38 295 SER B N 1
ATOM 6251 C CA . SER B 1 295 ? -11.688 14.211 14.18 1 94.38 295 SER B CA 1
ATOM 6252 C C . SER B 1 295 ? -10.875 15.289 13.469 1 94.38 295 SER B C 1
ATOM 6254 O O . SER B 1 295 ? -11.414 16.328 13.094 1 94.38 295 SER B O 1
ATOM 6256 N N . LEU B 1 296 ? -9.617 14.977 13.289 1 94.56 296 LEU B N 1
ATOM 6257 C CA . LEU B 1 296 ? -8.711 15.938 12.656 1 94.56 296 LEU B CA 1
ATOM 6258 C C . LEU B 1 296 ? -8.539 15.617 11.172 1 94.56 296 LEU B C 1
ATOM 6260 O O . LEU B 1 296 ? -8.125 16.484 10.398 1 94.56 296 LEU B O 1
ATOM 6264 N N . HIS B 1 297 ? -8.859 14.414 10.812 1 96 297 HIS B N 1
ATOM 6265 C CA . HIS B 1 297 ? -8.461 14 9.477 1 96 297 HIS B CA 1
ATOM 6266 C C . HIS B 1 297 ? -9.664 13.602 8.641 1 96 297 HIS B C 1
ATOM 6268 O O . HIS B 1 297 ? -9.641 13.711 7.41 1 96 297 HIS B O 1
ATOM 6274 N N . LEU B 1 298 ? -10.695 13.18 9.25 1 98.19 298 LEU B N 1
ATOM 6275 C CA . LEU B 1 298 ? -11.867 12.742 8.5 1 98.19 298 LEU B CA 1
ATOM 6276 C C . LEU B 1 298 ? -12.656 13.938 7.98 1 98.19 298 LEU B C 1
ATOM 6278 O O . LEU B 1 298 ? -12.438 15.07 8.414 1 98.19 298 LEU B O 1
ATOM 6282 N N . LEU B 1 299 ? -13.414 13.641 7.027 1 98.31 299 LEU B N 1
ATOM 6283 C CA . LEU B 1 299 ? -14.289 14.633 6.418 1 98.31 299 LEU B CA 1
ATOM 6284 C C . LEU B 1 299 ? -15.742 14.383 6.805 1 98.31 299 LEU B C 1
ATOM 6286 O O . LEU B 1 299 ? -16.078 13.328 7.344 1 98.31 299 LEU B O 1
ATOM 6290 N N . ARG B 1 300 ? -16.469 15.383 6.566 1 96.62 300 ARG B N 1
ATOM 6291 C CA . ARG B 1 300 ? -17.891 15.258 6.812 1 96.62 300 ARG B CA 1
ATOM 6292 C C . ARG B 1 300 ? -18.703 15.789 5.633 1 96.62 300 ARG B C 1
ATOM 6294 O O . ARG B 1 300 ? -18.375 16.844 5.074 1 96.62 300 ARG B O 1
ATOM 6301 N N . TYR B 1 301 ? -19.703 15.023 5.293 1 96.5 301 TYR B N 1
ATOM 6302 C CA . TYR B 1 301 ? -20.641 15.406 4.246 1 96.5 301 TYR B CA 1
ATOM 6303 C C . TYR B 1 301 ? -21.719 16.328 4.797 1 96.5 301 TYR B C 1
ATOM 6305 O O . TYR B 1 301 ? -22.25 16.094 5.887 1 96.5 301 TYR B O 1
ATOM 6313 N N . HIS B 1 302 ? -21.969 17.359 4.035 1 92.62 302 HIS B N 1
ATOM 6314 C CA . HIS B 1 302 ? -23.062 18.297 4.32 1 92.62 302 HIS B CA 1
ATOM 6315 C C . HIS B 1 302 ? -23.984 18.453 3.119 1 92.62 302 HIS B C 1
ATOM 6317 O O . HIS B 1 302 ? -23.531 18.75 2.016 1 92.62 302 HIS B O 1
ATOM 6323 N N . PRO B 1 303 ? -25.281 18.25 3.367 1 91.31 303 PRO B N 1
ATOM 6324 C CA . PRO B 1 303 ? -26.234 18.484 2.268 1 91.31 303 PRO B CA 1
ATOM 6325 C C . PRO B 1 303 ? -26.453 19.953 1.981 1 91.31 303 PRO B C 1
ATOM 6327 O O . PRO B 1 303 ? -27.547 20.484 2.207 1 91.31 303 PRO B O 1
ATOM 6330 N N . ALA B 1 304 ? -25.391 20.578 1.471 1 90.44 304 ALA B N 1
ATOM 6331 C CA . ALA B 1 304 ? -25.422 22.016 1.204 1 90.44 304 ALA B CA 1
ATOM 6332 C C . ALA B 1 304 ? -24.547 22.375 0.006 1 90.44 304 ALA B C 1
ATOM 6334 O O . ALA B 1 304 ? -23.656 21.594 -0.378 1 90.44 304 ALA B O 1
ATOM 6335 N N . HIS B 1 305 ? -24.891 23.469 -0.605 1 89.56 305 HIS B N 1
ATOM 6336 C CA . HIS B 1 305 ? -24.062 24.062 -1.643 1 89.56 305 HIS B CA 1
ATOM 6337 C C . HIS B 1 305 ? -23.688 25.5 -1.292 1 89.56 305 HIS B C 1
ATOM 6339 O O . HIS B 1 305 ? -24.469 26.219 -0.653 1 89.56 305 HIS B O 1
ATOM 6345 N N . VAL B 1 306 ? -22.562 25.781 -1.691 1 84.38 306 VAL B N 1
ATOM 6346 C CA . VAL B 1 306 ? -22.141 27.156 -1.492 1 84.38 306 VAL B CA 1
ATOM 6347 C C . VAL B 1 306 ? -22.109 27.891 -2.832 1 84.38 306 VAL B C 1
ATOM 6349 O O . VAL B 1 306 ? -22.375 29.094 -2.896 1 84.38 306 VAL B O 1
ATOM 6352 N N . TYR B 1 307 ? -21.781 27.156 -3.842 1 76.88 307 TYR B N 1
ATOM 6353 C CA . TYR B 1 307 ? -21.719 27.719 -5.18 1 76.88 307 TYR B CA 1
ATOM 6354 C C . TYR B 1 307 ? -22.859 27.203 -6.051 1 76.88 307 TYR B C 1
ATOM 6356 O O . TYR B 1 307 ? -23.094 26 -6.113 1 76.88 307 TYR B O 1
ATOM 6364 N N . ASP B 1 308 ? -23.422 28.188 -6.672 1 70.19 308 ASP B N 1
ATOM 6365 C CA . ASP B 1 308 ? -24.562 27.797 -7.5 1 70.19 308 ASP B CA 1
ATOM 6366 C C . ASP B 1 308 ? -24.109 27.469 -8.93 1 70.19 308 ASP B C 1
ATOM 6368 O O . ASP B 1 308 ? -24.656 26.578 -9.562 1 70.19 308 ASP B O 1
ATOM 6372 N N . SER B 1 309 ? -23.234 28.172 -9.32 1 65.5 309 SER B N 1
ATOM 6373 C CA . SER B 1 309 ? -22.906 28.141 -10.75 1 65.5 309 SER B CA 1
ATOM 6374 C C . SER B 1 309 ? -22.156 26.859 -11.102 1 65.5 309 SER B C 1
ATOM 6376 O O . SER B 1 309 ? -22.266 26.359 -12.227 1 65.5 309 SER B O 1
ATOM 6378 N N . GLU B 1 310 ? -21.406 26.453 -10.195 1 73.56 310 GLU B N 1
ATOM 6379 C CA . GLU B 1 310 ? -20.594 25.281 -10.469 1 73.56 310 GLU B CA 1
ATOM 6380 C C . GLU B 1 310 ? -20.953 24.125 -9.531 1 73.56 310 GLU B C 1
ATOM 6382 O O . GLU B 1 310 ? -21.016 24.312 -8.312 1 73.56 310 GLU B O 1
ATOM 6387 N N . SER B 1 311 ? -21.125 23.078 -10.188 1 78.38 311 SER B N 1
ATOM 6388 C CA . SER B 1 311 ? -21.562 21.938 -9.383 1 78.38 311 SER B CA 1
ATOM 6389 C C . SER B 1 311 ? -20.375 21.312 -8.641 1 78.38 311 SER B C 1
ATOM 6391 O O . SER B 1 311 ? -20.531 20.844 -7.508 1 78.38 311 SER B O 1
ATOM 6393 N N . GLU B 1 312 ? -19.219 21.375 -9.242 1 91.75 312 GLU B N 1
ATOM 6394 C CA . GLU B 1 312 ? -18.062 20.75 -8.602 1 91.75 312 GLU B CA 1
ATOM 6395 C C . GLU B 1 312 ? -16.922 21.75 -8.43 1 91.75 312 GLU B C 1
ATOM 6397 O O . GLU B 1 312 ? -16.469 22.359 -9.406 1 91.75 312 GLU B O 1
ATOM 6402 N N . VAL B 1 313 ? -16.531 21.906 -7.223 1 93.69 313 VAL B N 1
ATOM 6403 C CA . VAL B 1 313 ? -15.477 22.859 -6.898 1 93.69 313 VAL B CA 1
ATOM 6404 C C . VAL B 1 313 ? -14.602 22.297 -5.781 1 93.69 313 VAL B C 1
ATOM 6406 O O . VAL B 1 313 ? -15.109 21.719 -4.812 1 93.69 313 VAL B O 1
ATOM 6409 N N . LEU B 1 314 ? -13.312 22.406 -6.02 1 96.25 314 LEU B N 1
ATOM 6410 C CA . LEU B 1 314 ? -12.344 22 -5.008 1 96.25 314 LEU B CA 1
ATOM 6411 C C . LEU B 1 314 ? -11.977 23.172 -4.102 1 96.25 314 LEU B C 1
ATOM 6413 O O . LEU B 1 314 ? -11.672 24.266 -4.582 1 96.25 314 LEU B O 1
ATOM 6417 N N . PHE B 1 315 ? -12.125 23 -2.812 1 95.38 315 PHE B N 1
ATOM 6418 C CA . PHE B 1 315 ? -11.602 23.969 -1.864 1 95.38 315 PHE B CA 1
ATOM 6419 C C . PHE B 1 315 ? -10.117 23.75 -1.619 1 95.38 315 PHE B C 1
ATOM 6421 O O . PHE B 1 315 ? -9.719 22.719 -1.065 1 95.38 315 PHE B O 1
ATOM 6428 N N . ASP B 1 316 ? -9.367 24.719 -2.008 1 95.12 316 ASP B N 1
ATOM 6429 C CA . ASP B 1 316 ? -7.918 24.562 -2.004 1 95.12 316 ASP B CA 1
ATOM 6430 C C . ASP B 1 316 ? -7.273 25.531 -1.002 1 95.12 316 ASP B C 1
ATOM 6432 O O . ASP B 1 316 ? -7.945 26.391 -0.446 1 95.12 316 ASP B O 1
ATOM 6436 N N . TYR B 1 317 ? -6.023 25.281 -0.769 1 94.94 317 TYR B N 1
ATOM 6437 C CA . TYR B 1 317 ? -5.23 26.109 0.131 1 94.94 317 TYR B CA 1
ATOM 6438 C C . TYR B 1 317 ? -4.773 27.375 -0.564 1 94.94 317 TYR B C 1
ATOM 6440 O O . TYR B 1 317 ? -4.418 27.359 -1.744 1 94.94 317 TYR B O 1
ATOM 6448 N N . GLU B 1 318 ? -4.758 28.422 0.196 1 92.94 318 GLU B N 1
ATOM 6449 C CA . GLU B 1 318 ? -4.207 29.656 -0.346 1 92.94 318 GLU B CA 1
ATOM 6450 C C . GLU B 1 318 ? -2.736 29.484 -0.722 1 92.94 318 GLU B C 1
ATOM 6452 O O . GLU B 1 318 ? -2.307 29.938 -1.785 1 92.94 318 GLU B O 1
ATOM 6457 N N . HIS B 1 319 ? -2.072 28.859 0.179 1 91.62 319 HIS B N 1
ATOM 6458 C CA . HIS B 1 319 ? -0.695 28.469 -0.094 1 91.62 319 HIS B CA 1
ATOM 6459 C C . HIS B 1 319 ? -0.574 26.953 -0.231 1 91.62 319 HIS B C 1
ATOM 6461 O O . HIS B 1 319 ? -0.629 26.234 0.765 1 91.62 319 HIS B O 1
ATOM 6467 N N . LYS B 1 320 ? -0.338 26.578 -1.419 1 85.75 320 LYS B N 1
ATOM 6468 C CA . LYS B 1 320 ? -0.225 25.141 -1.653 1 85.75 320 LYS B CA 1
ATOM 6469 C C . LYS B 1 320 ? 0.822 24.516 -0.737 1 85.75 320 LYS B C 1
ATOM 6471 O O . LYS B 1 320 ? 0.561 23.5 -0.09 1 85.75 320 LYS B O 1
ATOM 6476 N N . GLU B 1 321 ? 1.908 25.156 -0.745 1 85.12 321 GLU B N 1
ATOM 6477 C CA . GLU B 1 321 ? 2.945 24.797 0.219 1 85.12 321 GLU B CA 1
ATOM 6478 C C . GLU B 1 321 ? 3.123 25.891 1.267 1 85.12 321 GLU B C 1
ATOM 6480 O O . GLU B 1 321 ? 3.572 26.984 0.95 1 85.12 321 GLU B O 1
ATOM 6485 N N . TYR B 1 322 ? 2.832 25.469 2.451 1 85.44 322 TYR B N 1
ATOM 6486 C CA . TYR B 1 322 ? 2.871 26.484 3.484 1 85.44 322 TYR B CA 1
ATOM 6487 C C . TYR B 1 322 ? 4.301 26.938 3.756 1 85.44 322 TYR B C 1
ATOM 6489 O O . TYR B 1 322 ? 4.527 28.031 4.277 1 85.44 322 TYR B O 1
ATOM 6497 N N . ILE B 1 323 ? 5.258 26.234 3.404 1 83.19 323 ILE B N 1
ATOM 6498 C CA . ILE B 1 323 ? 6.66 26.547 3.66 1 83.19 323 ILE B CA 1
ATOM 6499 C C . ILE B 1 323 ? 7.07 27.766 2.828 1 83.19 323 ILE B C 1
ATOM 6501 O O . ILE B 1 323 ? 7.98 28.5 3.207 1 83.19 323 ILE B O 1
ATOM 6505 N N . ASP B 1 324 ? 6.34 27.953 1.775 1 83.75 324 ASP B N 1
ATOM 6506 C CA . ASP B 1 324 ? 6.656 29.062 0.868 1 83.75 324 ASP B CA 1
ATOM 6507 C C . ASP B 1 324 ? 5.852 30.312 1.217 1 83.75 324 ASP B C 1
ATOM 6509 O O . ASP B 1 324 ? 6.066 31.375 0.637 1 83.75 324 ASP B O 1
ATOM 6513 N N . ALA B 1 325 ? 4.992 30.203 2.139 1 92 325 ALA B N 1
ATOM 6514 C CA . ALA B 1 325 ? 4.156 31.344 2.52 1 92 325 ALA B CA 1
ATOM 6515 C C . ALA B 1 325 ? 4.984 32.438 3.203 1 92 325 ALA B C 1
ATOM 6517 O O . ALA B 1 325 ? 5.922 32.125 3.945 1 92 325 ALA B O 1
ATOM 6518 N N . PRO B 1 326 ? 4.656 33.688 2.857 1 93.88 326 PRO B N 1
ATOM 6519 C CA . PRO B 1 326 ? 5.32 34.75 3.623 1 93.88 326 PRO B CA 1
ATOM 6520 C C . PRO B 1 326 ? 5.117 34.625 5.129 1 93.88 326 PRO B C 1
ATOM 6522 O O . PRO B 1 326 ? 4.059 34.156 5.574 1 93.88 326 PRO B O 1
ATOM 6525 N N . ARG B 1 327 ? 6.164 35.031 5.82 1 93.75 327 ARG B N 1
ATOM 6526 C CA . ARG B 1 327 ? 6.109 34.812 7.266 1 93.75 327 ARG B CA 1
ATOM 6527 C C . ARG B 1 327 ? 6.613 36.062 8.016 1 93.75 327 ARG B C 1
ATOM 6529 O O . ARG B 1 327 ? 7.395 36.844 7.477 1 93.75 327 ARG B O 1
ATOM 6536 N N . THR B 1 328 ? 6.07 36.219 9.18 1 93.75 328 THR B N 1
ATOM 6537 C CA . THR B 1 328 ? 6.531 37.219 10.133 1 93.75 328 THR B CA 1
ATOM 6538 C C . THR B 1 328 ? 6.938 36.562 11.453 1 93.75 328 THR B C 1
ATOM 6540 O O . THR B 1 328 ? 6.18 35.781 12.016 1 93.75 328 THR B O 1
ATOM 6543 N N . GLU B 1 329 ? 8.141 36.844 11.891 1 91.25 329 GLU B N 1
ATOM 6544 C CA . GLU B 1 329 ? 8.609 36.312 13.156 1 91.25 329 GLU B CA 1
ATOM 6545 C C . GLU B 1 329 ? 8.109 37.125 14.336 1 91.25 329 GLU B C 1
ATOM 6547 O O . GLU B 1 329 ? 8.102 38.375 14.273 1 91.25 329 GLU B O 1
ATOM 6552 N N . LEU B 1 330 ? 7.633 36.406 15.305 1 86.94 330 LEU B N 1
ATOM 6553 C CA . LEU B 1 330 ? 7.145 37.094 16.5 1 86.94 330 LEU B CA 1
ATOM 6554 C C . LEU B 1 330 ? 8.305 37.625 17.328 1 86.94 330 LEU B C 1
ATOM 6556 O O . LEU B 1 330 ? 9.336 36.969 17.469 1 86.94 330 LEU B O 1
ATOM 6560 N N . ALA B 1 331 ? 8.273 38.906 17.656 1 75.44 331 ALA B N 1
ATOM 6561 C CA . ALA B 1 331 ? 9.312 39.531 18.484 1 75.44 331 ALA B CA 1
ATOM 6562 C C . ALA B 1 331 ? 8.828 39.719 19.922 1 75.44 331 ALA B C 1
ATOM 6564 O O . ALA B 1 331 ? 7.645 39.969 20.156 1 75.44 331 ALA B O 1
ATOM 6565 N N . ALA B 1 332 ? 9.742 39.438 20.875 1 63.38 332 ALA B N 1
ATOM 6566 C CA . ALA B 1 332 ? 9.445 39.625 22.297 1 63.38 332 ALA B CA 1
ATOM 6567 C C . ALA B 1 332 ? 8.953 41.031 22.578 1 63.38 332 ALA B C 1
ATOM 6569 O O . ALA B 1 332 ? 8.133 41.25 23.469 1 63.38 332 ALA B O 1
ATOM 6570 N N . SER B 1 333 ? 9.523 41.875 21.891 1 55.78 333 SER B N 1
ATOM 6571 C CA . SER B 1 333 ? 9.242 43.281 22.156 1 55.78 333 SER B CA 1
ATOM 6572 C C . SER B 1 333 ? 7.77 43.594 21.922 1 55.78 333 SER B C 1
ATOM 6574 O O . SER B 1 333 ? 7.266 44.625 22.406 1 55.78 333 SER B O 1
ATOM 6576 N N . GLU B 1 334 ? 7.09 42.781 21.359 1 56.34 334 GLU B N 1
ATOM 6577 C CA . GLU B 1 334 ? 5.711 43.062 20.969 1 56.34 334 GLU B CA 1
ATOM 6578 C C . GLU B 1 334 ? 4.723 42.5 21.984 1 56.34 334 GLU B C 1
ATOM 6580 O O . GLU B 1 334 ? 3.518 42.469 21.734 1 56.34 334 GLU B O 1
ATOM 6585 N N . ALA B 1 335 ? 5.266 42.094 23.031 1 58.94 335 ALA B N 1
ATOM 6586 C CA . ALA B 1 335 ? 4.488 41.469 24.109 1 58.94 335 ALA B CA 1
ATOM 6587 C C . ALA B 1 335 ? 3.703 42.562 24.875 1 58.94 335 ALA B C 1
ATOM 6589 O O . ALA B 1 335 ? 4.074 43.719 24.875 1 58.94 335 ALA B O 1
ATOM 6590 N N . VAL B 1 336 ? 2.461 42.312 25.016 1 56.44 336 VAL B N 1
ATOM 6591 C CA . VAL B 1 336 ? 1.704 43.219 25.875 1 56.44 336 VAL B CA 1
ATOM 6592 C C . VAL B 1 336 ? 2.42 43.375 27.219 1 56.44 336 VAL B C 1
ATOM 6594 O O . VAL B 1 336 ? 2.77 42.375 27.859 1 56.44 336 VAL B O 1
ATOM 6597 N N . SER B 1 337 ? 3.301 44.438 27.219 1 46.16 337 SER B N 1
ATOM 6598 C CA . SER B 1 337 ? 4.07 44.812 28.391 1 46.16 337 SER B CA 1
ATOM 6599 C C . SER B 1 337 ? 3.24 44.688 29.672 1 46.16 337 SER B C 1
ATOM 6601 O O . SER B 1 337 ? 2.344 45.5 29.922 1 46.16 337 SER B O 1
ATOM 6603 N N . GLY B 1 338 ? 2.572 43.719 30 1 40.19 338 GLY B N 1
ATOM 6604 C CA . GLY B 1 338 ? 2.102 44 31.344 1 40.19 338 GLY B CA 1
ATOM 6605 C C . GLY B 1 338 ? 3.229 44.219 32.344 1 40.19 338 GLY B C 1
ATOM 6606 O O . GLY B 1 338 ? 4.344 43.719 32.125 1 40.19 338 GLY B O 1
ATOM 6607 N N . ASP B 1 339 ? 3.215 45.375 32.812 1 36.97 339 ASP B N 1
ATOM 6608 C CA . ASP B 1 339 ? 4.055 45.719 33.938 1 36.97 339 ASP B CA 1
ATOM 6609 C C . ASP B 1 339 ? 4.262 44.531 34.844 1 36.97 339 ASP B C 1
ATOM 6611 O O . ASP B 1 339 ? 3.41 44.219 35.688 1 36.97 339 ASP B O 1
ATOM 6615 N N . GLY B 1 340 ? 5.105 43.719 34.656 1 39.12 340 GLY B N 1
ATOM 6616 C CA . GLY B 1 340 ? 5.652 42.688 35.562 1 39.12 340 GLY B CA 1
ATOM 6617 C C . GLY B 1 340 ? 4.586 41.812 36.156 1 39.12 340 GLY B C 1
ATOM 6618 O O . GLY B 1 340 ? 4.895 40.75 36.719 1 39.12 340 GLY B O 1
ATOM 6619 N N . SER B 1 341 ? 3.578 42.344 36.969 1 38.34 341 SER B N 1
ATOM 6620 C CA . SER B 1 341 ? 2.646 41.594 37.812 1 38.34 341 SER B CA 1
ATOM 6621 C C . SER B 1 341 ? 1.616 40.875 36.969 1 38.34 341 SER B C 1
ATOM 6623 O O . SER B 1 341 ? 0.829 41.469 36.25 1 38.34 341 SER B O 1
ATOM 6625 N N . TRP B 1 342 ? 1.85 39.719 36.531 1 43.38 342 TRP B N 1
ATOM 6626 C CA . TRP B 1 342 ? 0.996 38.719 35.875 1 43.38 342 TRP B CA 1
ATOM 6627 C C . TRP B 1 342 ? -0.383 38.688 36.531 1 43.38 342 TRP B C 1
ATOM 6629 O O . TRP B 1 342 ? -0.588 37.969 37.531 1 43.38 342 TRP B O 1
ATOM 6639 N N . ASN B 1 343 ? -0.977 39.688 36.969 1 43.19 343 ASN B N 1
ATOM 6640 C CA . ASN B 1 343 ? -2.27 39.312 37.562 1 43.19 343 ASN B CA 1
ATOM 6641 C C . ASN B 1 343 ? -3.242 38.812 36.5 1 43.19 343 ASN B C 1
ATOM 6643 O O . ASN B 1 343 ? -3.182 39.25 35.344 1 43.19 343 ASN B O 1
ATOM 6647 N N . LEU B 1 344 ? -3.887 37.562 36.688 1 47.84 344 LEU B N 1
ATOM 6648 C CA . LEU B 1 344 ? -5.023 36.938 36.031 1 47.84 344 LEU B CA 1
ATOM 6649 C C . LEU B 1 344 ? -5.906 38 35.344 1 47.84 344 LEU B C 1
ATOM 6651 O O . LEU B 1 344 ? -6.34 37.781 34.219 1 47.84 344 LEU B O 1
ATOM 6655 N N . PRO B 1 345 ? -6.055 39.031 36.031 1 44.62 345 PRO B N 1
ATOM 6656 C CA . PRO B 1 345 ? -6.945 40.031 35.406 1 44.62 345 PRO B CA 1
ATOM 6657 C C . PRO B 1 345 ? -6.383 40.625 34.125 1 44.62 345 PRO B C 1
ATOM 6659 O O . PRO B 1 345 ? -7.145 40.969 33.219 1 44.62 345 PRO B O 1
ATOM 6662 N N . SER B 1 346 ? -5.164 40.656 34.062 1 48.81 346 SER B N 1
ATOM 6663 C CA . SER B 1 346 ? -4.566 41.281 32.875 1 48.81 346 SER B CA 1
ATOM 6664 C C . SER B 1 346 ? -4.715 40.344 31.656 1 48.81 346 SER B C 1
ATOM 6666 O O . SER B 1 346 ? -4.766 40.844 30.516 1 48.81 346 SER B O 1
ATOM 6668 N N . LEU B 1 347 ? -4.566 39.125 31.859 1 54.31 347 LEU B N 1
ATOM 6669 C CA . LEU B 1 347 ? -4.895 38.156 30.812 1 54.31 347 LEU B CA 1
ATOM 6670 C C . LEU B 1 347 ? -6.328 38.344 30.328 1 54.31 347 LEU B C 1
ATOM 6672 O O . LEU B 1 347 ? -6.621 38.125 29.156 1 54.31 347 LEU B O 1
ATOM 6676 N N . LEU B 1 348 ? -7.219 38.719 31.359 1 50.81 348 LEU B N 1
ATOM 6677 C CA . LEU B 1 348 ? -8.633 38.938 31.078 1 50.81 348 LEU B CA 1
ATOM 6678 C C . LEU B 1 348 ? -8.828 40.188 30.219 1 50.81 348 LEU B C 1
ATOM 6680 O O . LEU B 1 348 ? -9.805 40.281 29.469 1 50.81 348 LEU B O 1
ATOM 6684 N N . GLY B 1 349 ? -7.922 41.156 30.438 1 49.22 349 GLY B N 1
ATOM 6685 C CA . GLY B 1 349 ? -8.102 42.406 29.75 1 49.22 349 GLY B CA 1
ATOM 6686 C C . GLY B 1 349 ? -7.812 42.344 28.266 1 49.22 349 GLY B C 1
ATOM 6687 O O . GLY B 1 349 ? -8.164 43.25 27.516 1 49.22 349 GLY B O 1
ATOM 6688 N N . VAL B 1 350 ? -7.207 41.281 27.906 1 57.66 350 VAL B N 1
ATOM 6689 C CA . VAL B 1 350 ? -6.828 41.188 26.5 1 57.66 350 VAL B CA 1
ATOM 6690 C C . VAL B 1 350 ? -7.785 40.25 25.766 1 57.66 350 VAL B C 1
ATOM 6692 O O . VAL B 1 350 ? -7.395 39.594 24.797 1 57.66 350 VAL B O 1
ATOM 6695 N N . ASP B 1 351 ? -9.023 40.344 26.156 1 61.5 351 ASP B N 1
ATOM 6696 C CA . ASP B 1 351 ? -9.984 39.406 25.562 1 61.5 351 ASP B CA 1
ATOM 6697 C C . ASP B 1 351 ? -10.531 39.938 24.25 1 61.5 351 ASP B C 1
ATOM 6699 O O . ASP B 1 351 ? -11.562 40.625 24.219 1 61.5 351 ASP B O 1
ATOM 6703 N N . THR B 1 352 ? -9.805 39.781 23.203 1 75.69 352 THR B N 1
ATOM 6704 C CA . THR B 1 352 ? -10.297 40.094 21.875 1 75.69 352 THR B CA 1
ATOM 6705 C C . THR B 1 352 ? -11.586 39.312 21.578 1 75.69 352 THR B C 1
ATOM 6707 O O . THR B 1 352 ? -11.688 38.125 21.875 1 75.69 352 THR B O 1
AT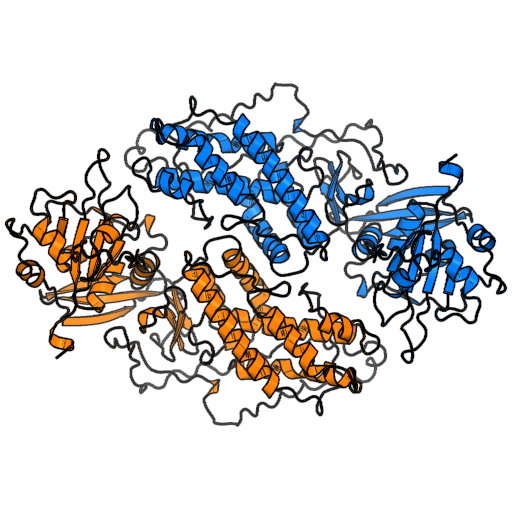OM 6710 N N . ARG B 1 353 ? -12.586 40.125 21.281 1 80.56 353 ARG B N 1
ATOM 6711 C CA . ARG B 1 353 ? -13.859 39.531 20.953 1 80.56 353 ARG B CA 1
ATOM 6712 C C . ARG B 1 353 ? -14.188 39.688 19.469 1 80.56 353 ARG B C 1
ATOM 6714 O O . ARG B 1 353 ? -13.797 40.688 18.859 1 80.56 353 ARG B O 1
ATOM 6721 N N . VAL B 1 354 ? -14.883 38.719 18.922 1 86.25 354 VAL B N 1
ATOM 6722 C CA . VA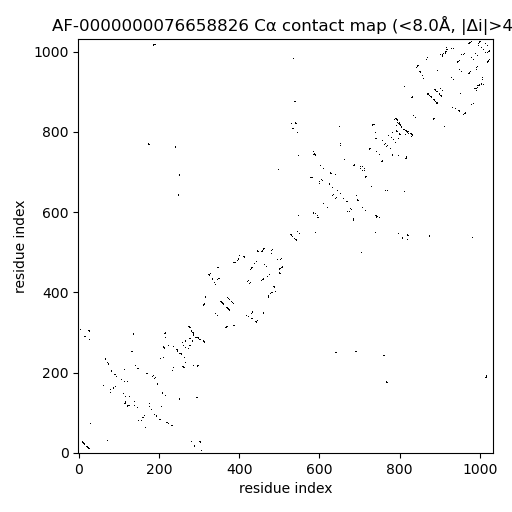L B 1 354 ? -15.344 38.781 17.531 1 86.25 354 VAL B CA 1
ATOM 6723 C C . VAL B 1 354 ? -16.781 39.312 17.484 1 86.25 354 VAL B C 1
ATOM 6725 O O . VAL B 1 354 ? -17.641 38.844 18.234 1 86.25 354 VAL B O 1
ATOM 6728 N N . THR B 1 355 ? -17 40.281 16.656 1 86.12 355 THR B N 1
ATOM 6729 C CA . THR B 1 355 ? -18.344 40.875 16.531 1 86.12 355 THR B CA 1
ATOM 6730 C C . THR B 1 355 ? -19.109 40.219 15.383 1 86.12 355 THR B C 1
ATOM 6732 O O . THR B 1 355 ? -20.312 40.031 15.469 1 86.12 355 THR B O 1
ATOM 6735 N N . GLU B 1 356 ? -18.406 40 14.367 1 86.81 356 GLU B N 1
ATOM 6736 C CA . GLU B 1 356 ? -19 39.375 13.188 1 86.81 356 GLU B CA 1
ATOM 6737 C C . GLU B 1 356 ? -18.047 38.375 12.547 1 86.81 356 GLU B C 1
ATOM 6739 O O . GLU B 1 356 ? -16.844 38.562 12.57 1 86.81 356 GLU B O 1
ATOM 6744 N N . SER B 1 357 ? -18.734 37.281 12.102 1 87.94 357 SER B N 1
ATOM 6745 C CA . SER B 1 357 ? -17.938 36.281 11.375 1 87.94 357 SER B CA 1
ATOM 6746 C C . SER B 1 357 ? -18.688 35.781 10.148 1 87.94 357 SER B C 1
ATOM 6748 O O . SER B 1 357 ? -19.922 35.688 10.148 1 87.94 357 SER B O 1
ATOM 6750 N N . SER B 1 358 ? -17.969 35.562 9.094 1 86 358 SER B N 1
ATOM 6751 C CA . SER B 1 358 ? -18.547 35.031 7.863 1 86 358 SER B CA 1
ATOM 6752 C C . SER B 1 358 ? -17.516 34.281 7.047 1 86 358 SER B C 1
ATOM 6754 O O . SER B 1 358 ? -16.312 34.375 7.285 1 86 358 SER B O 1
ATOM 6756 N N . LEU B 1 359 ? -18.031 33.438 6.176 1 86.56 359 LEU B N 1
ATOM 6757 C CA . LEU B 1 359 ? -17.172 32.75 5.207 1 86.56 359 LEU B CA 1
ATOM 6758 C C . LEU B 1 359 ? -17.234 33.469 3.852 1 86.56 359 LEU B C 1
ATOM 6760 O O . LEU B 1 359 ? -18.312 33.812 3.373 1 86.56 359 LEU B O 1
ATOM 6764 N N . ALA B 1 360 ? -16.031 33.688 3.373 1 87.06 360 ALA B N 1
ATOM 6765 C CA . ALA B 1 360 ? -15.922 34.344 2.064 1 87.06 360 ALA B CA 1
ATOM 6766 C C . ALA B 1 360 ? -15.227 33.406 1.062 1 87.06 360 ALA B C 1
ATOM 6768 O O . ALA B 1 360 ? -14.234 32.75 1.395 1 87.06 360 ALA B O 1
ATOM 6769 N N . ILE B 1 361 ? -15.75 33.344 -0.126 1 85.62 361 ILE B N 1
ATOM 6770 C CA . ILE B 1 361 ? -15.18 32.5 -1.178 1 85.62 361 ILE B CA 1
ATOM 6771 C C . ILE B 1 361 ? -14.633 33.406 -2.293 1 85.62 361 ILE B C 1
ATOM 6773 O O . ILE B 1 361 ? -15.344 34.25 -2.832 1 85.62 361 ILE B O 1
ATOM 6777 N N . ASP B 1 362 ? -13.391 33.125 -2.58 1 80 362 ASP B N 1
ATOM 6778 C CA . ASP B 1 362 ? -12.742 33.906 -3.633 1 80 362 ASP B CA 1
ATOM 6779 C C . ASP B 1 362 ? -12.969 33.281 -5 1 80 362 ASP B C 1
ATOM 6781 O O . ASP B 1 362 ? -12.859 32.062 -5.148 1 80 362 ASP B O 1
ATOM 6785 N N . ALA B 1 363 ? -13.398 33.938 -5.934 1 67.94 363 ALA B N 1
ATOM 6786 C CA . ALA B 1 363 ? -13.742 33.438 -7.262 1 67.94 363 ALA B CA 1
ATOM 6787 C C . ALA B 1 363 ? -12.492 32.938 -8.008 1 67.94 363 ALA B C 1
ATOM 6789 O O . ALA B 1 363 ? -12.586 32.125 -8.914 1 67.94 363 ALA B O 1
ATOM 6790 N N . GLY B 1 364 ? -11.422 32.875 -7.434 1 68.69 364 GLY B N 1
ATOM 6791 C CA . GLY B 1 364 ? -10.125 32.5 -7.957 1 68.69 364 GLY B CA 1
ATOM 6792 C C . GLY B 1 364 ? -10.086 32.438 -9.477 1 68.69 364 GLY B C 1
ATOM 6793 O O . GLY B 1 364 ? -11.078 32.75 -10.133 1 68.69 364 GLY B O 1
ATOM 6794 N N . LYS B 1 365 ? -8.977 32.219 -10.172 1 73.19 365 LYS B N 1
ATOM 6795 C CA . LYS B 1 365 ? -8.75 32.125 -11.617 1 73.19 365 LYS B CA 1
ATOM 6796 C C . LYS B 1 365 ? -9.102 30.75 -12.148 1 73.19 365 LYS B C 1
ATOM 6798 O O . LYS B 1 365 ? -9.547 30.609 -13.289 1 73.19 365 LYS B O 1
ATOM 6803 N N . ASP B 1 366 ? -8.984 29.812 -11.406 1 81.69 366 ASP B N 1
ATOM 6804 C CA . ASP B 1 366 ? -9.266 28.422 -11.773 1 81.69 366 ASP B CA 1
ATOM 6805 C C . ASP B 1 366 ? -10.719 28.062 -11.5 1 81.69 366 ASP B C 1
ATOM 6807 O O . ASP B 1 366 ? -11.219 28.266 -10.383 1 81.69 366 ASP B O 1
ATOM 6811 N N . ALA B 1 367 ? -11.359 27.594 -12.531 1 82.94 367 ALA B N 1
ATOM 6812 C CA . ALA B 1 367 ? -12.789 27.297 -12.438 1 82.94 367 ALA B CA 1
ATOM 6813 C C . ALA B 1 367 ? -13.039 26.125 -11.484 1 82.94 367 ALA B C 1
ATOM 6815 O O . ALA B 1 367 ? -14.141 25.984 -10.938 1 82.94 367 ALA B O 1
ATOM 6816 N N . LEU B 1 368 ? -12.133 25.359 -11.242 1 91.06 368 LEU B N 1
ATOM 6817 C CA . LEU B 1 368 ? -12.359 24.156 -10.453 1 91.06 368 LEU B CA 1
ATOM 6818 C C . LEU B 1 368 ? -11.82 24.344 -9.031 1 91.06 368 LEU B C 1
ATOM 6820 O O . LEU B 1 368 ? -11.977 23.453 -8.188 1 91.06 368 LEU B O 1
ATOM 6824 N N . ARG B 1 369 ? -11.211 25.438 -8.773 1 92.56 369 ARG B N 1
ATOM 6825 C CA . ARG B 1 369 ? -10.609 25.656 -7.465 1 92.56 369 ARG B CA 1
ATOM 6826 C C . ARG B 1 369 ? -11.07 26.969 -6.863 1 92.56 369 ARG B C 1
ATOM 6828 O O . ARG B 1 369 ? -11.227 27.969 -7.578 1 92.56 369 ARG B O 1
ATOM 6835 N N . ARG B 1 370 ? -11.297 26.891 -5.555 1 92.06 370 ARG B N 1
ATOM 6836 C CA . ARG B 1 370 ? -11.672 28.094 -4.824 1 92.06 370 ARG B CA 1
ATOM 6837 C C . ARG B 1 370 ? -10.969 28.156 -3.473 1 92.06 370 ARG B C 1
ATOM 6839 O O . ARG B 1 370 ? -10.68 27.125 -2.865 1 92.06 370 ARG B O 1
ATOM 6846 N N . ILE B 1 371 ? -10.711 29.328 -3.1 1 93.5 371 ILE B N 1
ATOM 6847 C CA . ILE B 1 371 ? -10.164 29.578 -1.772 1 93.5 371 ILE B CA 1
ATOM 6848 C C . ILE B 1 371 ? -11.258 30.125 -0.858 1 93.5 371 ILE B C 1
ATOM 6850 O O . ILE B 1 371 ? -11.93 31.109 -1.204 1 93.5 371 ILE B O 1
ATOM 6854 N N . VAL B 1 372 ? -11.406 29.438 0.225 1 92 372 VAL B N 1
ATOM 6855 C CA . VAL B 1 372 ? -12.391 29.875 1.205 1 92 372 VAL B CA 1
ATOM 6856 C C . VAL B 1 372 ? -11.695 30.547 2.387 1 92 372 VAL B C 1
ATOM 6858 O O . VAL B 1 372 ? -10.742 30 2.945 1 92 372 VAL B O 1
ATOM 6861 N N . LYS B 1 373 ? -12.234 31.734 2.734 1 93.38 373 LYS B N 1
ATOM 6862 C CA . LYS B 1 373 ? -11.625 32.469 3.834 1 93.38 373 LYS B CA 1
ATOM 6863 C C . LYS B 1 373 ? -12.633 32.75 4.949 1 93.38 373 LYS B C 1
ATOM 6865 O O . LYS B 1 373 ? -13.812 32.969 4.68 1 93.38 373 LYS B O 1
ATOM 6870 N N . LEU B 1 374 ? -12.148 32.656 6.129 1 92.06 374 LEU B N 1
ATOM 6871 C CA . LEU B 1 374 ? -12.898 33.062 7.305 1 92.06 374 LEU B CA 1
ATOM 6872 C C . LEU B 1 374 ? -12.656 34.562 7.59 1 92.06 374 LEU B C 1
ATOM 6874 O O . LEU B 1 374 ? -11.516 34.969 7.844 1 92.06 374 LEU B O 1
ATOM 6878 N N . ARG B 1 375 ? -13.703 35.312 7.551 1 92.25 375 ARG B N 1
ATOM 6879 C CA . ARG B 1 375 ? -13.609 36.719 7.812 1 92.25 375 ARG B CA 1
ATOM 6880 C C . ARG B 1 375 ? -14.18 37.062 9.188 1 92.25 375 ARG B C 1
ATOM 6882 O O . ARG B 1 375 ? -15.273 36.625 9.531 1 92.25 375 ARG B O 1
ATOM 6889 N N . LEU B 1 376 ? -13.336 37.812 9.883 1 92.38 376 LEU B N 1
ATOM 6890 C CA . LEU B 1 376 ? -13.742 38.219 11.227 1 92.38 376 LEU B CA 1
ATOM 6891 C C . LEU B 1 376 ? -13.664 39.75 11.367 1 92.38 376 LEU B C 1
ATOM 6893 O O . LEU B 1 376 ? -12.75 40.375 10.836 1 92.38 376 LEU B O 1
ATOM 6897 N N . THR B 1 377 ? -14.648 40.25 12.008 1 91.38 377 THR B N 1
ATOM 6898 C CA . THR B 1 377 ? -14.57 41.625 12.484 1 91.38 377 THR B CA 1
ATOM 6899 C C . THR B 1 377 ? -14.391 41.656 14 1 91.38 377 THR B C 1
ATOM 6901 O O . THR B 1 377 ? -15.203 41.094 14.742 1 91.38 377 THR B O 1
ATOM 6904 N N . LEU B 1 378 ? -13.328 42.25 14.391 1 89.56 378 LEU B N 1
ATOM 6905 C CA . LEU B 1 378 ? -12.992 42.312 15.805 1 89.56 378 LEU B CA 1
ATOM 6906 C C . LEU B 1 378 ? -13.68 43.5 16.469 1 89.56 378 LEU B C 1
ATOM 6908 O O . LEU B 1 378 ? -14.188 44.406 15.789 1 89.56 378 LEU B O 1
ATOM 6912 N N . TYR B 1 379 ? -13.703 43.438 17.781 1 84.19 379 TYR B N 1
ATOM 6913 C CA . TYR B 1 379 ? -14.328 44.531 18.547 1 84.19 379 TYR B CA 1
ATOM 6914 C C . TYR B 1 379 ? -13.648 45.844 18.266 1 84.19 379 TYR B C 1
ATOM 6916 O O . TYR B 1 379 ? -14.289 46.906 18.312 1 84.19 379 TYR B O 1
ATOM 6924 N N . SER B 1 380 ? -12.391 45.781 17.969 1 80.44 380 SER B N 1
ATOM 6925 C CA . SER B 1 380 ? -11.641 47 17.625 1 80.44 380 SER B CA 1
ATOM 6926 C C . SER B 1 380 ? -12.117 47.594 16.312 1 80.44 380 SER B C 1
ATOM 6928 O O . SER B 1 380 ? -11.789 48.719 15.984 1 80.44 380 SER B O 1
ATOM 6930 N N . GLY B 1 381 ? -12.914 46.844 15.547 1 83.38 381 GLY B N 1
ATOM 6931 C CA . GLY B 1 381 ? -13.383 47.281 14.242 1 83.38 381 GLY B CA 1
ATOM 6932 C C . GLY B 1 381 ? -12.523 46.781 13.102 1 83.38 381 GLY B C 1
ATOM 6933 O O . GLY B 1 381 ? -12.906 46.906 11.93 1 83.38 381 GLY B O 1
ATOM 6934 N N . LYS B 1 382 ? -11.477 46.25 13.453 1 88.31 382 LYS B N 1
ATOM 6935 C CA . LYS B 1 382 ? -10.578 45.75 12.43 1 88.31 382 LYS B CA 1
ATOM 6936 C C . LYS B 1 382 ? -11.117 44.438 11.836 1 88.31 382 LYS B C 1
ATOM 6938 O O . LYS B 1 382 ? -11.648 43.594 12.555 1 88.31 382 LYS B O 1
ATOM 6943 N N . SER B 1 383 ? -10.969 44.406 10.523 1 91.5 383 SER B N 1
ATOM 6944 C CA . SER B 1 383 ? -11.383 43.219 9.836 1 91.5 383 SER B CA 1
ATOM 6945 C C . SER B 1 383 ? -10.18 42.375 9.422 1 91.5 383 SER B C 1
ATOM 6947 O O . SER B 1 383 ? -9.211 42.875 8.867 1 91.5 383 SER B O 1
ATOM 6949 N N . VAL B 1 384 ? -10.281 41.094 9.75 1 93.44 384 VAL B N 1
ATOM 6950 C CA . VAL B 1 384 ? -9.195 40.156 9.414 1 93.44 384 VAL B CA 1
ATOM 6951 C C . VAL B 1 384 ? -9.75 38.969 8.656 1 93.44 384 VAL B C 1
ATOM 6953 O O . VAL B 1 384 ? -10.93 38.625 8.797 1 93.44 384 VAL B O 1
ATOM 6956 N N . SER B 1 385 ? -8.898 38.438 7.766 1 93.56 385 SER B N 1
ATOM 6957 C CA . SER B 1 385 ? -9.273 37.281 6.992 1 93.56 385 SER B CA 1
ATOM 6958 C C . SER B 1 385 ? -8.195 36.188 7.078 1 93.56 385 SER B C 1
ATOM 6960 O O . SER B 1 385 ? -7.004 36.5 7.016 1 93.56 385 SER B O 1
ATOM 6962 N N . VAL B 1 386 ? -8.711 35 7.289 1 95.19 386 VAL B N 1
ATOM 6963 C CA . VAL B 1 386 ? -7.789 33.875 7.398 1 95.19 386 VAL B CA 1
ATOM 6964 C C . VAL B 1 386 ? -8.25 32.75 6.48 1 95.19 386 VAL B C 1
ATOM 6966 O O . VAL B 1 386 ? -9.445 32.469 6.359 1 95.19 386 VAL B O 1
ATOM 6969 N N . ASP B 1 387 ? -7.32 32.094 5.828 1 95.44 387 ASP B N 1
ATOM 6970 C CA . ASP B 1 387 ? -7.613 30.984 4.926 1 95.44 387 ASP B CA 1
ATOM 6971 C C . ASP B 1 387 ? -8.141 29.766 5.695 1 95.44 387 ASP B C 1
ATOM 6973 O O . ASP B 1 387 ? -7.508 29.312 6.641 1 95.44 387 ASP B O 1
ATOM 6977 N N . LEU B 1 388 ? -9.25 29.25 5.223 1 94.06 388 LEU B N 1
ATOM 6978 C CA . LEU B 1 388 ? -9.836 28.078 5.871 1 94.06 388 LEU B CA 1
ATOM 6979 C C . LEU B 1 388 ? -8.922 26.859 5.734 1 94.06 388 LEU B C 1
ATOM 6981 O O . LEU B 1 388 ? -8.859 26.031 6.637 1 94.06 388 LEU B O 1
ATOM 6985 N N . GLY B 1 389 ? -8.32 26.719 4.59 1 95.69 389 GLY B N 1
ATOM 6986 C CA . GLY B 1 389 ? -7.355 25.656 4.406 1 95.69 389 GLY B CA 1
ATOM 6987 C C . GLY B 1 389 ? -6.215 25.703 5.406 1 95.69 389 GLY B C 1
ATOM 6988 O O . GLY B 1 389 ? -5.785 24.672 5.918 1 95.69 389 GLY B O 1
ATOM 6989 N N . GLN B 1 390 ? -5.762 26.875 5.648 1 96.5 390 GLN B N 1
ATOM 6990 C CA . GLN B 1 390 ? -4.688 27.047 6.625 1 96.5 390 GLN B CA 1
ATOM 6991 C C . GLN B 1 390 ? -5.176 26.734 8.039 1 96.5 390 GLN B C 1
ATOM 6993 O O . GLN B 1 390 ? -4.414 26.25 8.867 1 96.5 390 GLN B O 1
ATOM 6998 N N . ILE B 1 391 ? -6.379 27.047 8.305 1 95.44 391 ILE B N 1
ATOM 6999 C CA . ILE B 1 391 ? -6.973 26.688 9.586 1 95.44 391 ILE B CA 1
ATOM 7000 C C . ILE B 1 391 ? -6.965 25.172 9.742 1 95.44 391 ILE B C 1
ATOM 7002 O O . ILE B 1 391 ? -6.566 24.641 10.781 1 95.44 391 ILE B O 1
ATOM 7006 N N . ALA B 1 392 ? -7.379 24.547 8.664 1 95.5 392 ALA B N 1
ATOM 7007 C CA . ALA B 1 392 ? -7.414 23.078 8.695 1 95.5 392 ALA B CA 1
ATOM 7008 C C . ALA B 1 392 ? -6.016 22.5 8.891 1 95.5 392 ALA B C 1
ATOM 7010 O O . ALA B 1 392 ? -5.828 21.578 9.688 1 95.5 392 ALA B O 1
ATOM 7011 N N . ARG B 1 393 ? -5.129 23 8.211 1 94.88 393 ARG B N 1
ATOM 7012 C CA . ARG B 1 393 ? -3.744 22.562 8.359 1 94.88 393 ARG B CA 1
ATOM 7013 C C . ARG B 1 393 ? -3.234 22.828 9.773 1 94.88 393 ARG B C 1
ATOM 7015 O O . ARG B 1 393 ? -2.621 21.969 10.391 1 94.88 393 ARG B O 1
ATOM 7022 N N . GLY B 1 394 ? -3.451 24.031 10.266 1 95.81 394 GLY B N 1
ATOM 7023 C CA . GLY B 1 394 ? -3.043 24.391 11.617 1 95.81 394 GLY B CA 1
ATOM 7024 C C . GLY B 1 394 ? -3.611 23.453 12.672 1 95.81 394 GLY B C 1
ATOM 7025 O O . GLY B 1 394 ? -2.908 23.078 13.609 1 95.81 394 GLY B O 1
ATOM 7026 N N . ARG B 1 395 ? -4.801 23.109 12.484 1 94.5 395 ARG B N 1
ATOM 7027 C CA . ARG B 1 395 ? -5.441 22.234 13.453 1 94.5 395 ARG B CA 1
ATOM 7028 C C . ARG B 1 395 ? -4.824 20.844 13.422 1 94.5 395 ARG B C 1
ATOM 7030 O O . ARG B 1 395 ? -4.641 20.219 14.461 1 94.5 395 ARG B O 1
ATOM 7037 N N . ARG B 1 396 ? -4.504 20.328 12.305 1 93.38 396 ARG B N 1
ATOM 7038 C CA . ARG B 1 396 ? -3.938 19 12.156 1 93.38 396 ARG B CA 1
ATOM 7039 C C . ARG B 1 396 ? -2.525 18.938 12.734 1 93.38 396 ARG B C 1
ATOM 7041 O O . ARG B 1 396 ? -2.121 17.906 13.289 1 93.38 396 ARG B O 1
ATOM 7048 N N . TYR B 1 397 ? -1.825 20.016 12.641 1 92.06 397 TYR B N 1
ATOM 7049 C CA . TYR B 1 397 ? -0.415 20 13.016 1 92.06 397 TYR B CA 1
ATOM 7050 C C . TYR B 1 397 ? -0.218 20.484 14.438 1 92.06 397 TYR B C 1
ATOM 7052 O O . TYR B 1 397 ? 0.875 20.375 15 1 92.06 397 TYR B O 1
ATOM 7060 N N . ALA B 1 398 ? -1.257 21.062 14.984 1 94.25 398 ALA B N 1
ATOM 7061 C CA . ALA B 1 398 ? -1.126 21.609 16.328 1 94.25 398 ALA B CA 1
ATOM 7062 C C . ALA B 1 398 ? -0.879 20.5 17.359 1 94.25 398 ALA B C 1
ATOM 7064 O O . ALA B 1 398 ? -1.465 19.422 17.266 1 94.25 398 ALA B O 1
ATOM 7065 N N . TYR B 1 399 ? 0.02 20.859 18.281 1 91.69 399 TYR B N 1
ATOM 7066 C CA . TYR B 1 399 ? 0.265 19.953 19.391 1 91.69 399 TYR B CA 1
ATOM 7067 C C . TYR B 1 399 ? -0.771 20.141 20.5 1 91.69 399 TYR B C 1
ATOM 7069 O O . TYR B 1 399 ? -1.311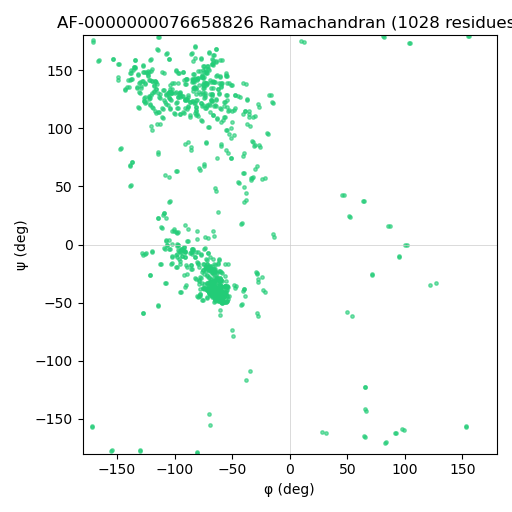 21.234 20.656 1 91.69 399 TYR B O 1
ATOM 7077 N N . GLU B 1 400 ? -1.056 19.062 21.125 1 87.88 400 GLU B N 1
ATOM 7078 C CA . GLU B 1 400 ? -1.952 19.141 22.281 1 87.88 400 GLU B CA 1
ATOM 7079 C C . GLU B 1 400 ? -1.247 18.703 23.562 1 87.88 400 GLU B C 1
ATOM 7081 O O . GLU B 1 400 ? -0.414 17.797 23.531 1 87.88 400 GLU B O 1
ATOM 7086 N N . VAL B 1 401 ? -1.535 19.391 24.562 1 85.19 401 VAL B N 1
ATOM 7087 C CA . VAL B 1 401 ? -0.954 19.047 25.859 1 85.19 401 VAL B CA 1
ATOM 7088 C C . VAL B 1 401 ? -1.678 17.828 26.438 1 85.19 401 VAL B C 1
ATOM 7090 O O . VAL B 1 401 ? -2.906 17.828 26.547 1 85.19 401 VAL B O 1
ATOM 7093 N N . LYS B 1 402 ? -0.983 16.688 26.406 1 69.75 402 LYS B N 1
ATOM 7094 C CA . LYS B 1 402 ? -1.591 15.469 26.938 1 69.75 402 LYS B CA 1
ATOM 7095 C C . LYS B 1 402 ? -1.462 15.422 28.469 1 69.75 402 LYS B C 1
ATOM 7097 O O . LYS B 1 402 ? -0.382 15.664 29 1 69.75 402 LYS B O 1
ATOM 7102 N N . ALA B 1 403 ? -2.729 15.414 29.094 1 57.31 403 ALA B N 1
ATOM 7103 C CA . ALA B 1 403 ? -2.697 15.219 30.547 1 57.31 403 ALA B CA 1
ATOM 7104 C C . ALA B 1 403 ? -2.045 13.891 30.906 1 57.31 403 ALA B C 1
ATOM 7106 O O . ALA B 1 403 ? -2.332 12.859 30.281 1 57.31 403 ALA B O 1
ATOM 7107 N N . GLU B 1 404 ? -0.842 13.742 31.047 1 51.97 404 GLU B N 1
ATOM 7108 C CA . GLU B 1 404 ? -0.312 12.469 31.516 1 51.97 404 GLU B CA 1
ATOM 7109 C C . GLU B 1 404 ? -1.289 11.781 32.469 1 51.97 404 GLU B C 1
ATOM 7111 O O . GLU B 1 404 ? -1.794 12.406 33.406 1 51.97 404 GLU B O 1
ATOM 7116 N N . LYS B 1 405 ? -1.797 10.789 31.984 1 41.34 405 LYS B N 1
ATOM 7117 C CA . LYS B 1 405 ? -2.449 9.812 32.844 1 41.34 405 LYS B CA 1
ATOM 7118 C C . LYS B 1 405 ? -1.534 9.398 34 1 41.34 405 LYS B C 1
ATOM 7120 O O . LYS B 1 405 ? -0.42 8.922 33.781 1 41.34 405 LYS B O 1
ATOM 7125 N N . GLY B 1 406 ? -1.673 9.914 35.219 1 44.34 406 GLY B N 1
ATOM 7126 C CA . GLY B 1 406 ? -1.211 9.484 36.531 1 44.34 406 GLY B CA 1
ATOM 7127 C C . GLY B 1 406 ? -0.448 10.57 37.281 1 44.34 406 GLY B C 1
ATOM 7128 O O . GLY B 1 406 ? 0.117 10.312 38.344 1 44.34 406 GLY B O 1
ATOM 7129 N N . SER B 1 407 ? 0.224 11.352 36.562 1 41.22 407 SER B N 1
ATOM 7130 C CA . SER B 1 407 ? 0.981 12.148 37.5 1 41.22 407 SER B CA 1
ATOM 7131 C C . SER B 1 407 ? 0.059 13.008 38.375 1 41.22 407 SER B C 1
ATOM 7133 O O . SER B 1 407 ? -0.425 14.047 37.906 1 41.22 407 SER B O 1
ATOM 7135 N N . THR B 1 408 ? -0.895 12.43 38.844 1 39.16 408 THR B N 1
ATOM 7136 C CA . THR B 1 408 ? -1.531 12.992 40.031 1 39.16 408 THR B CA 1
ATOM 7137 C C . THR B 1 408 ? -0.526 13.781 40.875 1 39.16 408 THR B C 1
ATOM 7139 O O . THR B 1 408 ? -0.801 14.133 42.031 1 39.16 408 THR B O 1
ATOM 7142 N N . THR B 1 409 ? 0.634 13.555 40.844 1 40.72 409 THR B N 1
ATOM 7143 C CA . THR B 1 409 ? 1.279 14.32 41.906 1 40.72 409 THR B CA 1
ATOM 7144 C C . THR B 1 409 ? 0.917 15.797 41.812 1 40.72 409 THR B C 1
ATOM 7146 O O . THR B 1 409 ? 1.036 16.406 40.719 1 40.72 409 THR B O 1
ATOM 7149 N N . ALA B 1 410 ? 0.174 16.375 42.844 1 41.25 410 ALA B N 1
ATOM 7150 C CA . ALA B 1 410 ? -0.386 17.594 43.438 1 41.25 410 ALA B CA 1
ATOM 7151 C C . ALA B 1 410 ? 0.417 18.812 43 1 41.25 410 ALA B C 1
ATOM 7153 O O . ALA B 1 410 ? 0.039 19.953 43.312 1 41.25 410 ALA B O 1
ATOM 7154 N N . LYS B 1 411 ? 1.648 18.609 42.719 1 46.31 411 LYS B N 1
ATOM 7155 C CA . LYS B 1 411 ? 2.41 19.828 42.938 1 46.31 411 LYS B CA 1
ATOM 7156 C C . LYS B 1 411 ? 2.453 20.688 41.688 1 46.31 411 LYS B C 1
ATOM 7158 O O . LYS B 1 411 ? 3.135 21.719 41.656 1 46.31 411 LYS B O 1
ATOM 7163 N N . SER B 1 412 ? 2.186 20.172 40.438 1 53.66 412 SER B N 1
ATOM 7164 C CA . SER B 1 412 ? 2.416 21.078 39.344 1 53.66 412 SER B CA 1
ATOM 7165 C C . SER B 1 412 ? 1.217 22 39.125 1 53.66 412 SER B C 1
ATOM 7167 O O . SER B 1 412 ? 0.076 21.547 39.062 1 53.66 412 SER B O 1
ATOM 7169 N N . SER B 1 413 ? 1.366 23.312 39.188 1 58.34 413 SER B N 1
ATOM 7170 C CA . SER B 1 413 ? 0.391 24.391 39.188 1 58.34 413 SER B CA 1
ATOM 7171 C C . SER B 1 413 ? -0.213 24.609 37.812 1 58.34 413 SER B C 1
ATOM 7173 O O . SER B 1 413 ? 0.463 24.422 36.812 1 58.34 413 SER B O 1
ATOM 7175 N N . PRO B 1 414 ? -1.498 24.672 37.75 1 66.44 414 PRO B N 1
ATOM 7176 C CA . PRO B 1 414 ? -2.145 25.125 36.531 1 66.44 414 PRO B CA 1
ATOM 7177 C C . PRO B 1 414 ? -1.399 26.266 35.844 1 66.44 414 PRO B C 1
ATOM 7179 O O . PRO B 1 414 ? -0.75 27.078 36.531 1 66.44 414 PRO B O 1
ATOM 7182 N N . ILE B 1 415 ? -1.294 26.203 34.531 1 69 415 ILE B N 1
ATOM 7183 C CA . ILE B 1 415 ? -0.509 27.109 33.688 1 69 415 ILE B CA 1
ATOM 7184 C C . ILE B 1 415 ? -0.645 28.531 34.219 1 69 415 ILE B C 1
ATOM 7186 O O . ILE B 1 415 ? 0.353 29.25 34.375 1 69 415 ILE B O 1
ATOM 7190 N N . LEU B 1 416 ? -1.859 28.828 34.656 1 64.69 416 LEU B N 1
ATOM 7191 C CA . LEU B 1 416 ? -2.088 30.203 35.062 1 64.69 416 LEU B CA 1
ATOM 7192 C C . LEU B 1 416 ? -1.429 30.469 36.406 1 64.69 416 LEU B C 1
ATOM 7194 O O . LEU B 1 416 ? -0.85 31.547 36.625 1 64.69 416 LEU B O 1
ATOM 7198 N N . SER B 1 417 ? -1.507 29.5 37.188 1 64.69 417 SER B N 1
ATOM 7199 C CA . SER B 1 417 ? -0.908 29.656 38.531 1 64.69 417 SER B CA 1
ATOM 7200 C C . SER B 1 417 ? 0.615 29.656 38.438 1 64.69 417 SER B C 1
ATOM 7202 O O . SER B 1 417 ? 1.276 30.453 39.125 1 64.69 417 SER B O 1
ATOM 7204 N N . ALA B 1 418 ? 1.045 28.844 37.625 1 64.62 418 ALA B N 1
ATOM 7205 C CA . ALA B 1 418 ? 2.494 28.734 37.469 1 64.62 418 ALA B CA 1
ATOM 7206 C C . ALA B 1 418 ? 3.07 30.016 36.844 1 64.62 418 ALA B C 1
ATOM 7208 O O . ALA B 1 418 ? 4.133 30.484 37.25 1 64.62 418 ALA B O 1
ATOM 7209 N N . LEU B 1 419 ? 2.375 30.453 35.938 1 62.66 419 LEU B N 1
ATOM 7210 C CA . LEU B 1 419 ? 2.822 31.656 35.25 1 62.66 419 LEU B CA 1
ATOM 7211 C C . LEU B 1 419 ? 2.801 32.875 36.188 1 62.66 419 LEU B C 1
ATOM 7213 O O . LEU B 1 419 ? 3.66 33.75 36.094 1 62.66 419 LEU B O 1
ATOM 7217 N N . SER B 1 420 ? 1.835 32.875 37.031 1 60.22 420 SER B N 1
ATOM 7218 C CA . SER B 1 420 ? 1.736 33.938 38.031 1 60.22 420 SER B CA 1
ATOM 7219 C C . SER B 1 420 ? 2.834 33.812 39.094 1 60.22 420 SER B C 1
ATOM 7221 O O . SER B 1 420 ? 3.344 34.812 39.562 1 60.22 420 SER B O 1
ATOM 7223 N N . ALA B 1 421 ? 3.102 32.531 39.344 1 58.78 421 ALA B N 1
ATOM 7224 C CA . ALA B 1 421 ? 4.047 32.281 40.438 1 58.78 421 ALA B CA 1
ATOM 7225 C C . ALA B 1 421 ? 5.484 32.531 39.969 1 58.78 421 ALA B C 1
ATOM 7227 O O . ALA B 1 421 ? 6.34 32.906 40.781 1 58.78 421 ALA B O 1
ATOM 7228 N N . GLU B 1 422 ? 5.844 32.062 38.812 1 56.34 422 GLU B N 1
ATOM 7229 C CA . GLU B 1 422 ? 7.254 32.062 38.438 1 56.34 422 GLU B CA 1
ATOM 7230 C C . GLU B 1 422 ? 7.77 33.469 38.156 1 56.34 422 GLU B C 1
ATOM 7232 O O . GLU B 1 422 ? 8.969 33.719 38.281 1 56.34 422 GLU B O 1
ATOM 7237 N N . GLY B 1 423 ? 6.977 34.5 38.375 1 46.5 423 GLY B N 1
ATOM 7238 C CA . GLY B 1 423 ? 7.492 35.812 38.188 1 46.5 423 GLY B CA 1
ATOM 7239 C C . GLY B 1 423 ? 8.555 35.906 37.094 1 46.5 423 GLY B C 1
ATOM 7240 O O . GLY B 1 423 ? 8.586 35.031 36.188 1 46.5 423 GLY B O 1
ATOM 7241 N N . ASP B 1 424 ? 9.469 36.969 36.938 1 47.47 424 ASP B N 1
ATOM 7242 C CA . ASP B 1 424 ? 10.562 37.25 36 1 47.47 424 ASP B CA 1
ATOM 7243 C C . ASP B 1 424 ? 11.641 36.156 36.094 1 47.47 424 ASP B C 1
ATOM 7245 O O . ASP B 1 424 ? 12.5 36.062 35.219 1 47.47 424 ASP B O 1
ATOM 7249 N N . ASN B 1 425 ? 11.664 35.531 37.156 1 47.31 425 ASN B N 1
ATOM 7250 C CA . ASN B 1 425 ? 12.82 34.688 37.438 1 47.31 425 ASN B CA 1
ATOM 7251 C C . ASN B 1 425 ? 12.531 33.219 37.156 1 47.31 425 ASN B C 1
ATOM 7253 O O . ASN B 1 425 ? 13.273 32.344 37.562 1 47.31 425 ASN B O 1
ATOM 7257 N N . GLY B 1 426 ? 11.438 32.906 36.469 1 52.62 426 GLY B N 1
ATOM 7258 C CA . GLY B 1 426 ? 11.148 31.484 36.344 1 52.62 426 GLY B CA 1
ATOM 7259 C C . GLY B 1 426 ? 11.891 30.812 35.219 1 52.62 426 GLY B C 1
ATOM 7260 O O . GLY B 1 426 ? 12.555 31.5 34.438 1 52.62 426 GLY B O 1
ATOM 7261 N N . THR B 1 427 ? 12.023 29.453 35.344 1 62.72 427 THR B N 1
ATOM 7262 C CA . THR B 1 427 ? 12.734 28.594 34.375 1 62.72 427 THR B CA 1
ATOM 7263 C C . THR B 1 427 ? 12.188 28.812 32.969 1 62.72 427 THR B C 1
ATOM 7265 O O . THR B 1 427 ? 12.914 28.609 31.984 1 62.72 427 THR B O 1
ATOM 7268 N N . HIS B 1 428 ? 10.961 29.438 32.969 1 68.62 428 HIS B N 1
ATOM 7269 C CA . HIS B 1 428 ? 10.352 29.672 31.656 1 68.62 428 HIS B CA 1
ATOM 7270 C C . HIS B 1 428 ? 9.969 31.141 31.484 1 68.62 428 HIS B C 1
ATOM 7272 O O . HIS B 1 428 ? 9.438 31.75 32.406 1 68.62 428 HIS B O 1
ATOM 7278 N N . LYS B 1 429 ? 10.453 31.703 30.516 1 75.31 429 LYS B N 1
ATOM 7279 C CA . LYS B 1 429 ? 10.016 33.031 30.172 1 75.31 429 LYS B CA 1
ATOM 7280 C C . LYS B 1 429 ? 8.695 33 29.406 1 75.31 429 LYS B C 1
ATOM 7282 O O . LYS B 1 429 ? 8.555 32.281 28.422 1 75.31 429 LYS B O 1
ATOM 7287 N N . THR B 1 430 ? 7.684 33.719 29.922 1 78.88 430 THR B N 1
ATOM 7288 C CA . THR B 1 430 ? 6.359 33.719 29.297 1 78.88 430 THR B CA 1
ATOM 7289 C C . THR B 1 430 ? 6.039 35.094 28.75 1 78.88 430 THR B C 1
ATOM 7291 O O . THR B 1 430 ? 6.246 36.125 29.422 1 78.88 430 THR B O 1
ATOM 7294 N N . ILE B 1 431 ? 5.621 35.156 27.531 1 81.38 431 ILE B N 1
ATOM 7295 C CA . ILE B 1 431 ? 5.207 36.406 26.875 1 81.38 431 ILE B CA 1
ATOM 7296 C C . ILE B 1 431 ? 3.746 36.281 26.438 1 81.38 431 ILE B C 1
ATOM 7298 O O . ILE B 1 431 ? 3.355 35.312 25.812 1 81.38 431 ILE B O 1
ATOM 7302 N N . ILE B 1 432 ? 2.93 37.281 26.781 1 83.25 432 ILE B N 1
ATOM 7303 C CA . ILE B 1 432 ? 1.51 37.25 26.453 1 83.25 432 ILE B CA 1
ATOM 7304 C C . ILE B 1 432 ? 1.25 38.188 25.266 1 83.25 432 ILE B C 1
ATOM 7306 O O . ILE B 1 432 ? 1.734 39.312 25.234 1 83.25 432 ILE B O 1
ATOM 7310 N N . HIS B 1 433 ? 0.51 37.719 24.312 1 86.06 433 HIS B N 1
ATOM 7311 C CA . HIS B 1 433 ? 0.164 38.469 23.109 1 86.06 433 HIS B CA 1
ATOM 7312 C C . HIS B 1 433 ? -1.347 38.625 22.984 1 86.06 433 HIS B C 1
ATOM 7314 O O . HIS B 1 433 ? -2.107 37.781 23.438 1 86.06 433 HIS B O 1
ATOM 7320 N N . ASP B 1 434 ? -1.656 39.75 22.375 1 85.69 434 ASP B N 1
ATOM 7321 C CA . ASP B 1 434 ? -3.053 39.969 22.016 1 85.69 434 ASP B CA 1
ATOM 7322 C C . ASP B 1 434 ? -3.387 39.281 20.688 1 85.69 434 ASP B C 1
ATOM 7324 O O . ASP B 1 434 ? -2.646 39.438 19.703 1 85.69 434 ASP B O 1
ATOM 7328 N N . ALA B 1 435 ? -4.512 38.625 20.734 1 90.62 435 ALA B N 1
ATOM 7329 C CA . ALA B 1 435 ? -4.926 37.906 19.531 1 90.62 435 ALA B CA 1
ATOM 7330 C C . ALA B 1 435 ? -5.09 38.875 18.359 1 90.62 435 ALA B C 1
ATOM 7332 O O . ALA B 1 435 ? -4.773 38.5 17.219 1 90.62 435 ALA B O 1
ATOM 7333 N N . ALA B 1 436 ? -5.543 40.031 18.594 1 89 436 ALA B N 1
ATOM 7334 C CA . ALA B 1 436 ? -5.766 41 17.531 1 89 436 ALA B CA 1
ATOM 7335 C C . ALA B 1 436 ? -4.445 41.406 16.875 1 89 436 ALA B C 1
ATOM 7337 O O . ALA B 1 436 ? -4.383 41.625 15.664 1 89 436 ALA B O 1
ATOM 7338 N N . ASP B 1 437 ? -3.449 41.531 17.641 1 88.12 437 ASP B N 1
ATOM 7339 C CA . ASP B 1 437 ? -2.137 41.906 17.125 1 88.12 437 ASP B CA 1
ATOM 7340 C C . ASP B 1 437 ? -1.56 40.812 16.234 1 88.12 437 ASP B C 1
ATOM 7342 O O . ASP B 1 437 ? -0.95 41.094 15.203 1 88.12 437 ASP B O 1
ATOM 7346 N N . ILE B 1 438 ? -1.767 39.656 16.719 1 92.38 438 ILE B N 1
ATOM 7347 C CA . ILE B 1 438 ? -1.268 38.5 15.953 1 92.38 438 ILE B CA 1
ATOM 7348 C C . ILE B 1 438 ? -1.973 38.438 14.602 1 92.38 438 ILE B C 1
ATOM 7350 O O . ILE B 1 438 ? -1.324 38.281 13.562 1 92.38 438 ILE B O 1
ATOM 7354 N N . LEU B 1 439 ? -3.246 38.594 14.586 1 93.88 439 LEU B N 1
ATOM 7355 C CA . LEU B 1 439 ? -4.059 38.406 13.383 1 93.88 439 LEU B CA 1
ATOM 7356 C C . LEU B 1 439 ? -3.799 39.531 12.391 1 93.88 439 LEU B C 1
ATOM 7358 O O . LEU B 1 439 ? -4.051 39.375 11.195 1 93.88 439 LEU B O 1
ATOM 7362 N N . SER B 1 440 ? -3.24 40.625 12.852 1 90.19 440 SER B N 1
ATOM 7363 C CA . SER B 1 440 ? -3.037 41.781 11.992 1 90.19 440 SER B CA 1
ATOM 7364 C C . SER B 1 440 ? -1.668 41.719 11.32 1 90.19 440 SER B C 1
ATOM 7366 O O . SER B 1 440 ? -1.391 42.531 10.414 1 90.19 440 SER B O 1
ATOM 7368 N N . ARG B 1 441 ? -0.932 40.844 11.656 1 92.12 441 ARG B N 1
ATOM 7369 C CA . ARG B 1 441 ? 0.409 40.75 11.086 1 92.12 441 ARG B CA 1
ATOM 7370 C C . ARG B 1 441 ? 0.361 40.219 9.656 1 92.12 441 ARG B C 1
ATOM 7372 O O . ARG B 1 441 ? -0.522 39.438 9.305 1 92.12 441 ARG B O 1
ATOM 7379 N N . PRO B 1 442 ? 1.359 40.688 8.914 1 92.75 442 PRO B N 1
ATOM 7380 C CA . PRO B 1 442 ? 1.395 40.156 7.551 1 92.75 442 PRO B CA 1
ATOM 7381 C C . PRO B 1 442 ? 1.888 38.719 7.484 1 92.75 442 PRO B C 1
ATOM 7383 O O . PRO B 1 442 ? 2.789 38.344 8.234 1 92.75 442 PRO B O 1
ATOM 7386 N N . GLY B 1 443 ? 1.301 38 6.59 1 94.31 443 GLY B N 1
ATOM 7387 C CA . GLY B 1 443 ? 1.714 36.594 6.395 1 94.31 443 GLY B CA 1
ATOM 7388 C C . GLY B 1 443 ? 1.437 35.719 7.598 1 94.31 443 GLY B C 1
ATOM 7389 O O . GLY B 1 443 ? 0.618 36.062 8.453 1 94.31 443 GLY B O 1
ATOM 7390 N N . LEU B 1 444 ? 2.064 34.562 7.586 1 96.44 444 LEU B N 1
ATOM 7391 C CA . LEU B 1 444 ? 1.942 33.656 8.719 1 96.44 444 LEU B CA 1
ATOM 7392 C C . LEU B 1 444 ? 2.902 34.031 9.836 1 96.44 444 LEU B C 1
ATOM 7394 O O . LEU B 1 444 ? 4.016 34.5 9.57 1 96.44 444 LEU B O 1
ATOM 7398 N N . VAL B 1 445 ? 2.447 33.875 11.008 1 95.69 445 VAL B N 1
ATOM 7399 C CA . VAL B 1 445 ? 3.271 34.219 12.156 1 95.69 445 VAL B CA 1
ATOM 7400 C C . VAL B 1 445 ? 4.047 33 12.641 1 95.69 445 VAL B C 1
ATOM 7402 O O . VAL B 1 445 ? 3.465 31.938 12.875 1 95.69 445 VAL B O 1
ATOM 7405 N N . ILE B 1 446 ? 5.332 33.125 12.789 1 92.94 446 ILE B N 1
ATOM 7406 C CA . ILE B 1 446 ? 6.188 32 13.18 1 92.94 446 ILE B CA 1
ATOM 7407 C C . ILE B 1 446 ? 6.945 32.375 14.461 1 92.94 446 ILE B C 1
ATOM 7409 O O . ILE B 1 446 ? 7.195 33.531 14.727 1 92.94 446 ILE B O 1
ATOM 7413 N N . SER B 1 447 ? 7.207 31.359 15.234 1 88.56 447 SER B N 1
ATOM 7414 C CA . SER B 1 447 ? 7.957 31.562 16.469 1 88.56 447 SER B CA 1
ATOM 7415 C C . SER B 1 447 ? 9.445 31.703 16.188 1 88.56 447 SER B C 1
ATOM 7417 O O . SER B 1 447 ? 9.969 31.109 15.25 1 88.56 447 SER B O 1
ATOM 7419 N N . PRO B 1 448 ? 10.102 32.469 17.031 1 86.62 448 PRO B N 1
ATOM 7420 C CA . PRO B 1 448 ? 11.555 32.594 16.906 1 86.62 448 PRO B CA 1
ATOM 7421 C C . PRO B 1 448 ? 12.281 31.281 17.219 1 86.62 448 PRO B C 1
ATOM 7423 O O . PRO B 1 448 ? 11.758 30.438 17.953 1 86.62 448 PRO B O 1
ATOM 7426 N N . ARG B 1 449 ? 13.477 31.156 16.641 1 84.62 449 ARG B N 1
ATOM 7427 C CA . ARG B 1 449 ? 14.328 30.016 16.922 1 84.62 449 ARG B CA 1
ATOM 7428 C C . ARG B 1 449 ? 14.992 30.156 18.297 1 84.62 449 ARG B C 1
ATOM 7430 O O . ARG B 1 449 ? 15.305 31.266 18.734 1 84.62 449 ARG B O 1
ATOM 7437 N N . VAL B 1 450 ? 15.109 28.969 18.922 1 79.69 450 VAL B N 1
ATOM 7438 C CA . VAL B 1 450 ? 15.781 28.984 20.219 1 79.69 450 VAL B CA 1
ATOM 7439 C C . VAL B 1 450 ? 17.266 29.281 20.031 1 79.69 450 VAL B C 1
ATOM 7441 O O . VAL B 1 450 ? 17.922 28.688 19.172 1 79.69 450 VAL B O 1
ATOM 7444 N N . LYS B 1 451 ? 17.719 30.359 20.625 1 67.38 451 LYS B N 1
ATOM 7445 C CA . LYS B 1 451 ? 19.141 30.703 20.594 1 67.38 451 LYS B CA 1
ATOM 7446 C C . LYS B 1 451 ? 19.875 30.141 21.812 1 67.38 451 LYS B C 1
ATOM 7448 O O . LYS B 1 451 ? 19.375 30.219 22.938 1 67.38 451 LYS B O 1
ATOM 7453 N N . ASP B 1 452 ? 21.25 29.75 21.703 1 55.81 452 ASP B N 1
ATOM 7454 C CA . ASP B 1 452 ? 22.281 29.375 22.656 1 55.81 452 ASP B CA 1
ATOM 7455 C C . ASP B 1 452 ? 21.75 28.359 23.672 1 55.81 452 ASP B C 1
ATOM 7457 O O . ASP B 1 452 ? 22.109 28.406 24.844 1 55.81 452 ASP B O 1
ATOM 7461 N N . GLY B 1 453 ? 20.969 27.328 23.281 1 52 453 GLY B N 1
ATOM 7462 C CA . GLY B 1 453 ? 20.641 26.234 24.172 1 52 453 GLY B CA 1
ATOM 7463 C C . GLY B 1 453 ? 19.672 26.641 25.281 1 52 453 GLY B C 1
ATOM 7464 O O . GLY B 1 453 ? 19.406 25.859 26.188 1 52 453 GLY B O 1
ATOM 7465 N N . HIS B 1 454 ? 19.688 27.844 25.594 1 50.28 454 HIS B N 1
ATOM 7466 C CA . HIS B 1 454 ? 19.078 28.266 26.844 1 50.28 454 HIS B CA 1
ATOM 7467 C C . HIS B 1 454 ? 17.562 28.125 26.781 1 50.28 454 HIS B C 1
ATOM 7469 O O . HIS B 1 454 ? 17 27.875 25.703 1 50.28 454 HIS B O 1
ATOM 7475 N N . GLY B 1 455 ? 16.641 29.016 27.719 1 54.59 455 GLY B N 1
ATOM 7476 C CA . GLY B 1 455 ? 15.352 29.031 28.375 1 54.59 455 GLY B CA 1
ATOM 7477 C C . GLY B 1 455 ? 14.188 29.031 27.422 1 54.59 455 GLY B C 1
ATOM 7478 O O . GLY B 1 455 ? 14.305 29.516 26.297 1 54.59 455 GLY B O 1
ATOM 7479 N N . ASN B 1 456 ? 13.344 28.031 27.469 1 67.75 456 ASN B N 1
ATOM 7480 C CA . ASN B 1 456 ? 12.117 27.688 26.75 1 67.75 456 ASN B CA 1
ATOM 7481 C C . ASN B 1 456 ? 11.086 28.812 26.844 1 67.75 456 ASN B C 1
ATOM 7483 O O . ASN B 1 456 ? 10.422 28.969 27.859 1 67.75 456 ASN B O 1
ATOM 7487 N N . THR B 1 457 ? 11.25 29.891 25.953 1 79.44 457 THR B N 1
ATOM 7488 C CA . THR B 1 457 ? 10.258 30.953 25.906 1 79.44 457 THR B CA 1
ATOM 7489 C C . THR B 1 457 ? 8.93 30.438 25.375 1 79.44 457 THR B C 1
ATOM 7491 O O . THR B 1 457 ? 8.891 29.688 24.406 1 79.44 457 THR B O 1
ATOM 7494 N N . ILE B 1 458 ? 7.855 30.875 26.125 1 84.19 458 ILE B N 1
ATOM 7495 C CA . ILE B 1 458 ? 6.504 30.484 25.75 1 84.19 458 ILE B CA 1
ATOM 7496 C C . ILE B 1 458 ? 5.672 31.719 25.422 1 84.19 458 ILE B C 1
ATOM 7498 O O . ILE B 1 458 ? 5.531 32.625 26.25 1 84.19 458 ILE B O 1
ATOM 7502 N N . HIS B 1 459 ? 5.238 31.781 24.219 1 87.06 459 HIS B N 1
ATOM 7503 C CA . HIS B 1 459 ? 4.316 32.844 23.797 1 87.06 459 HIS B CA 1
ATOM 7504 C C . HIS B 1 459 ? 2.867 32.406 23.984 1 87.06 459 HIS B C 1
ATOM 7506 O O . HIS B 1 459 ? 2.41 31.453 23.359 1 87.06 459 HIS B O 1
ATOM 7512 N N . ILE B 1 460 ? 2.143 33.125 24.844 1 87.25 460 ILE B N 1
ATOM 7513 C CA . ILE B 1 460 ? 0.776 32.75 25.172 1 87.25 460 ILE B CA 1
ATOM 7514 C C . ILE B 1 460 ? -0.206 33.719 24.516 1 87.25 460 ILE B C 1
ATOM 7516 O O . ILE B 1 460 ? -0.048 34.938 24.641 1 87.25 460 ILE B O 1
ATOM 7520 N N . ILE B 1 461 ? -1.16 33.219 23.828 1 89.5 461 ILE B N 1
ATOM 7521 C CA . ILE B 1 461 ? -2.271 34 23.266 1 89.5 461 ILE B CA 1
ATOM 7522 C C . ILE B 1 461 ? -3.59 33.469 23.844 1 89.5 461 ILE B C 1
ATOM 7524 O O . ILE B 1 461 ? -4.16 32.5 23.344 1 89.5 461 ILE B O 1
ATOM 7528 N N . PRO B 1 462 ? -4.133 34.125 24.766 1 86.44 462 PRO B N 1
ATOM 7529 C CA . PRO B 1 462 ? -5.391 33.656 25.375 1 86.44 462 PRO B CA 1
ATOM 7530 C C . PRO B 1 462 ? -6.605 33.969 24.5 1 86.44 462 PRO B C 1
ATOM 7532 O O . PRO B 1 462 ? -6.664 35.031 23.859 1 86.44 462 PRO B O 1
ATOM 7535 N N . THR B 1 463 ? -7.469 33.031 24.406 1 85.06 463 THR B N 1
ATOM 7536 C CA . THR B 1 463 ? -8.719 33.25 23.703 1 85.06 463 THR B CA 1
ATOM 7537 C C . THR B 1 463 ? -9.844 32.406 24.297 1 85.06 463 THR B C 1
ATOM 7539 O O . THR B 1 463 ? -9.602 31.281 24.766 1 85.06 463 THR B O 1
ATOM 7542 N N . SER B 1 464 ? -11.07 32.938 24.328 1 81.5 464 SER B N 1
ATOM 7543 C CA . SER B 1 464 ? -12.242 32.219 24.781 1 81.5 464 SER B CA 1
ATOM 7544 C C . SER B 1 464 ? -13.219 31.953 23.641 1 81.5 464 SER B C 1
ATOM 7546 O O . SER B 1 464 ? -14.133 31.141 23.766 1 81.5 464 SER B O 1
ATOM 7548 N N . ASP B 1 465 ? -13.031 32.656 22.641 1 82.19 465 ASP B N 1
ATOM 7549 C CA . ASP B 1 465 ? -13.898 32.531 21.469 1 82.19 465 ASP B CA 1
ATOM 7550 C C . ASP B 1 465 ? -13.414 31.438 20.531 1 82.19 465 ASP B C 1
ATOM 7552 O O . ASP B 1 465 ? -12.289 31.5 20.016 1 82.19 465 ASP B O 1
ATOM 7556 N N . PRO B 1 466 ? -14.297 30.438 20.25 1 84 466 PRO B N 1
ATOM 7557 C CA . PRO B 1 466 ? -13.891 29.344 19.375 1 84 466 PRO B CA 1
ATOM 7558 C C . PRO B 1 466 ? -13.516 29.797 17.969 1 84 466 PRO B C 1
ATOM 7560 O O . PRO B 1 466 ? -12.641 29.203 17.328 1 84 466 PRO B O 1
ATOM 7563 N N . ILE B 1 467 ? -14.141 30.766 17.469 1 88 467 ILE B N 1
ATOM 7564 C CA . ILE B 1 467 ? -13.852 31.25 16.125 1 88 467 ILE B CA 1
ATOM 7565 C C . ILE B 1 467 ? -12.492 31.938 16.109 1 88 467 ILE B C 1
ATOM 7567 O O . ILE B 1 467 ? -11.758 31.844 15.125 1 88 467 ILE B O 1
ATOM 7571 N N . LEU B 1 468 ? -12.273 32.656 17.172 1 90.44 468 LEU B N 1
ATOM 7572 C CA . LEU B 1 468 ? -10.969 33.312 17.266 1 90.44 468 LEU B CA 1
ATOM 7573 C C . LEU B 1 468 ? -9.852 32.281 17.344 1 90.44 468 LEU B C 1
ATOM 7575 O O . LEU B 1 468 ? -8.766 32.469 16.797 1 90.44 468 LEU B O 1
ATOM 7579 N N . LYS B 1 469 ? -10.117 31.234 18.031 1 91.06 469 LYS B N 1
ATOM 7580 C CA . LYS B 1 469 ? -9.164 30.125 18.125 1 91.06 469 LYS B CA 1
ATOM 7581 C C . LYS B 1 469 ? -8.844 29.562 16.734 1 91.06 469 LYS B C 1
ATOM 7583 O O . LYS B 1 469 ? -7.684 29.312 16.422 1 91.06 469 LYS B O 1
ATOM 7588 N N . LEU B 1 470 ? -9.828 29.391 15.977 1 92 470 LEU B N 1
ATOM 7589 C CA . LEU B 1 470 ? -9.648 28.906 14.617 1 92 470 LEU B CA 1
ATOM 7590 C C . LEU B 1 470 ? -8.836 29.891 13.781 1 92 470 LEU B C 1
ATOM 7592 O O . LEU B 1 470 ? -7.934 29.484 13.039 1 92 470 LEU B O 1
ATOM 7596 N N . ALA B 1 471 ? -9.18 31.094 13.938 1 94.19 471 ALA B N 1
ATOM 7597 C CA . ALA B 1 471 ? -8.453 32.125 13.188 1 94.19 471 ALA B CA 1
ATOM 7598 C C . ALA B 1 471 ? -6.973 32.125 13.539 1 94.19 471 ALA B C 1
ATOM 7600 O O . ALA B 1 471 ? -6.117 32.281 12.672 1 94.19 471 ALA B O 1
ATOM 7601 N N . LEU B 1 472 ? -6.727 31.938 14.773 1 95.38 472 LEU B N 1
ATOM 7602 C CA . LEU B 1 472 ? -5.336 31.906 15.219 1 95.38 472 LEU B CA 1
ATOM 7603 C C . LEU B 1 472 ? -4.602 30.703 14.641 1 95.38 472 LEU B C 1
ATOM 7605 O O . LEU B 1 472 ? -3.455 30.828 14.203 1 95.38 472 LEU B O 1
ATOM 7609 N N . LEU B 1 473 ? -5.258 29.641 14.609 1 95.56 473 LEU B N 1
ATOM 7610 C CA . LEU B 1 473 ? -4.672 28.438 14.031 1 95.56 473 LEU B CA 1
ATOM 7611 C C . LEU B 1 473 ? -4.32 28.656 12.562 1 95.56 473 LEU B C 1
ATOM 7613 O O . LEU B 1 473 ? -3.326 28.125 12.07 1 95.56 473 LEU B O 1
ATOM 7617 N N . GLY B 1 474 ? -5.094 29.375 11.898 1 96.69 474 GLY B N 1
ATOM 7618 C CA . GLY B 1 474 ? -4.848 29.656 10.492 1 96.69 474 GLY B CA 1
ATOM 7619 C C . GLY B 1 474 ? -3.795 30.719 10.266 1 96.69 474 GLY B C 1
ATOM 7620 O O . GLY B 1 474 ? -3.258 30.844 9.164 1 96.69 474 GLY B O 1
ATOM 7621 N N . LYS B 1 475 ? -3.557 31.469 11.281 1 96.56 475 LYS B N 1
ATOM 7622 C CA . LYS B 1 475 ? -2.609 32.562 11.172 1 96.56 475 LYS B CA 1
ATOM 7623 C C . LYS B 1 475 ? -1.194 32.125 11.516 1 96.56 475 LYS B C 1
ATOM 7625 O O . LYS B 1 475 ? -0.216 32.688 11.016 1 96.56 475 LYS B O 1
ATOM 7630 N N . PHE B 1 476 ? -1.097 31.125 12.289 1 96.88 476 PHE B N 1
ATOM 7631 C CA . PHE B 1 476 ? 0.21 30.656 12.734 1 96.88 476 PHE B CA 1
ATOM 7632 C C . PHE B 1 476 ? 0.828 29.719 11.703 1 96.88 476 PHE B C 1
ATOM 7634 O O . PHE B 1 476 ? 0.126 28.906 11.102 1 96.88 476 PHE B O 1
ATOM 7641 N N . TYR B 1 477 ? 2.15 29.906 11.539 1 96.06 477 TYR B N 1
ATOM 7642 C CA . TYR B 1 477 ? 2.912 28.875 10.844 1 96.06 477 TYR B CA 1
ATOM 7643 C C . TYR B 1 477 ? 2.906 27.578 11.625 1 96.06 477 TYR B C 1
ATOM 7645 O O . TYR B 1 477 ? 3.248 27.547 12.812 1 96.06 477 TYR B O 1
ATOM 7653 N N . PRO B 1 478 ? 2.471 26.484 10.969 1 92.81 478 PRO B N 1
ATOM 7654 C CA . PRO B 1 478 ? 2.213 25.25 11.719 1 92.81 478 PRO B CA 1
ATOM 7655 C C . PRO B 1 478 ? 3.492 24.484 12.055 1 92.81 478 PRO B C 1
ATOM 7657 O O . PRO B 1 478 ? 3.656 23.328 11.633 1 92.81 478 PRO B O 1
ATOM 7660 N N . GLU B 1 479 ? 4.32 24.953 12.805 1 88.94 479 GLU B N 1
ATOM 7661 C CA . GLU B 1 479 ? 5.57 24.312 13.211 1 88.94 479 GLU B CA 1
ATOM 7662 C C . GLU B 1 479 ? 5.57 24 14.703 1 88.94 479 GLU B C 1
ATOM 7664 O O . GLU B 1 479 ? 5.863 22.875 15.109 1 88.94 479 GLU B O 1
ATOM 7669 N N . ASN B 1 480 ? 5.305 24.938 15.539 1 91.75 480 ASN B N 1
ATOM 7670 C CA . ASN B 1 480 ? 5.375 24.75 16.984 1 91.75 480 ASN B CA 1
ATOM 7671 C C . ASN B 1 480 ? 4.195 25.422 17.688 1 91.75 480 ASN B C 1
ATOM 7673 O O . ASN B 1 480 ? 4.383 26.188 18.641 1 91.75 480 ASN B O 1
ATOM 7677 N N . VAL B 1 481 ? 3.033 25.141 17.234 1 95.19 481 VAL B N 1
ATOM 7678 C CA . VAL B 1 481 ? 1.794 25.656 17.797 1 95.19 481 VAL B CA 1
ATOM 7679 C C . VAL B 1 481 ? 1.193 24.625 18.75 1 95.19 481 VAL B C 1
ATOM 7681 O O . VAL B 1 481 ? 0.967 23.484 18.375 1 95.19 481 VAL B O 1
ATOM 7684 N N . ILE B 1 482 ? 0.896 25.062 20 1 94.44 482 ILE B N 1
ATOM 7685 C CA . ILE B 1 482 ? 0.396 24.156 21.031 1 94.44 482 ILE B CA 1
ATOM 7686 C C . ILE B 1 482 ? -0.96 24.656 21.531 1 94.44 482 ILE B C 1
ATOM 7688 O O . ILE B 1 482 ? -1.119 25.828 21.859 1 94.44 482 ILE B O 1
ATOM 7692 N N . LEU B 1 483 ? -1.901 23.797 21.516 1 92.94 483 LEU B N 1
ATOM 7693 C CA . LEU B 1 483 ? -3.201 24.078 22.109 1 92.94 483 LEU B CA 1
ATOM 7694 C C . LEU B 1 483 ? -3.227 23.641 23.578 1 92.94 483 LEU B C 1
ATOM 7696 O O . LEU B 1 483 ? -2.842 22.516 23.891 1 92.94 483 LEU B O 1
ATOM 7700 N N . SER B 1 484 ? -3.547 24.578 24.375 1 90.12 484 SER B N 1
ATOM 7701 C CA . SER B 1 484 ? -3.562 24.297 25.812 1 90.12 484 SER B CA 1
ATOM 7702 C C . SER B 1 484 ? -4.812 24.859 26.469 1 90.12 484 SER B C 1
ATOM 7704 O O . SER B 1 484 ? -5.402 25.828 25.984 1 90.12 484 SER B O 1
ATOM 7706 N N . ARG B 1 485 ? -5.195 24.203 27.562 1 84.56 485 ARG B N 1
ATOM 7707 C CA . ARG B 1 485 ? -6.281 24.672 28.422 1 84.56 485 ARG B CA 1
ATOM 7708 C C . ARG B 1 485 ? -5.738 25.281 29.703 1 84.56 485 ARG B C 1
ATOM 7710 O O . ARG B 1 485 ? -4.621 24.969 30.125 1 84.56 485 ARG B O 1
ATOM 7717 N N . GLU B 1 486 ? -6.535 25.969 30.172 1 76.62 486 GLU B N 1
ATOM 7718 C CA . GLU B 1 486 ? -6.137 26.656 31.406 1 76.62 486 GLU B CA 1
ATOM 7719 C C . GLU B 1 486 ? -5.742 25.672 32.5 1 76.62 486 GLU B C 1
ATOM 7721 O O . GLU B 1 486 ? -4.832 25.938 33.281 1 76.62 486 GLU B O 1
ATOM 7726 N N . LYS B 1 487 ? -6.332 24.609 32.469 1 75.69 487 LYS B N 1
ATOM 7727 C CA . LYS B 1 487 ? -6.129 23.625 33.531 1 75.69 487 LYS B CA 1
ATOM 7728 C C . LYS B 1 487 ? -4.898 22.766 33.281 1 75.69 487 LYS B C 1
ATOM 7730 O O . LYS B 1 487 ? -4.465 22 34.125 1 75.69 487 LYS B O 1
ATOM 7735 N N . ASP B 1 488 ? -4.332 22.984 32.188 1 83.25 488 ASP B N 1
ATOM 7736 C CA . ASP B 1 488 ? -3.182 22.156 31.844 1 83.25 488 ASP B CA 1
ATOM 7737 C C . ASP B 1 488 ? -1.949 22.562 32.656 1 83.25 488 ASP B C 1
ATOM 7739 O O . ASP B 1 488 ? -1.875 23.688 33.156 1 83.25 488 ASP B O 1
ATOM 7743 N N . ASN B 1 489 ? -1.091 21.547 32.812 1 78.56 489 ASN B N 1
ATOM 7744 C CA . ASN B 1 489 ? 0.122 21.766 33.594 1 78.56 489 ASN B CA 1
ATOM 7745 C C . ASN B 1 489 ? 1.233 22.375 32.75 1 78.56 489 ASN B C 1
ATOM 7747 O O . ASN B 1 489 ? 1.408 22.016 31.578 1 78.56 489 ASN B O 1
ATOM 7751 N N . ILE B 1 490 ? 1.928 23.234 33.375 1 75.81 490 ILE B N 1
ATOM 7752 C CA . ILE B 1 490 ? 2.986 23.953 32.688 1 75.81 490 ILE B CA 1
ATOM 7753 C C . ILE B 1 490 ? 4.117 23 32.312 1 75.81 490 ILE B C 1
ATOM 7755 O O . ILE B 1 490 ? 4.781 23.172 31.297 1 75.81 490 ILE B O 1
ATOM 7759 N N . ASP B 1 491 ? 4.305 22.016 33.125 1 75.25 491 ASP B N 1
ATOM 7760 C CA . ASP B 1 491 ? 5.359 21.062 32.812 1 75.25 491 ASP B CA 1
ATOM 7761 C C . ASP B 1 491 ? 5.047 20.281 31.547 1 75.25 491 ASP B C 1
ATOM 7763 O O . ASP B 1 491 ? 5.938 20.016 30.734 1 75.25 491 ASP B O 1
ATOM 7767 N N . ALA B 1 492 ? 3.822 19.984 31.469 1 81.88 492 ALA B N 1
ATOM 7768 C CA . ALA B 1 492 ? 3.396 19.281 30.266 1 81.88 492 ALA B CA 1
ATOM 7769 C C . ALA B 1 492 ? 3.512 20.172 29.031 1 81.88 492 ALA B C 1
ATOM 7771 O O . ALA B 1 492 ? 3.867 19.703 27.938 1 81.88 492 ALA B O 1
ATOM 7772 N N . LEU B 1 493 ? 3.266 21.375 29.234 1 83.56 493 LEU B N 1
ATOM 7773 C CA . LEU B 1 493 ? 3.35 22.344 28.156 1 83.56 493 LEU B CA 1
ATOM 7774 C C . LEU B 1 493 ? 4.789 22.5 27.672 1 83.56 493 LEU B C 1
ATOM 7776 O O . LEU B 1 493 ? 5.035 22.625 26.469 1 83.56 493 LEU B O 1
ATOM 7780 N N . SER B 1 494 ? 5.695 22.438 28.609 1 77.75 494 SER B N 1
ATOM 7781 C CA . SER B 1 494 ? 7.102 22.641 28.266 1 77.75 494 SER B CA 1
ATOM 7782 C C . SER B 1 494 ? 7.664 21.453 27.5 1 77.75 494 SER B C 1
ATOM 7784 O O . SER B 1 494 ? 8.68 21.562 26.812 1 77.75 494 SER B O 1
ATOM 7786 N N . LYS B 1 495 ? 6.984 20.406 27.578 1 79.88 495 LYS B N 1
ATOM 7787 C CA . LYS B 1 495 ? 7.453 19.203 26.891 1 79.88 495 LYS B CA 1
ATOM 7788 C C . LYS B 1 495 ? 6.758 19.016 25.547 1 79.88 495 LYS B C 1
ATOM 7790 O O . LYS B 1 495 ? 7.148 18.172 24.75 1 79.88 495 LYS B O 1
ATOM 7795 N N . ALA B 1 496 ? 5.801 19.844 25.359 1 85.56 496 ALA B N 1
ATOM 7796 C CA . ALA B 1 496 ? 5.047 19.734 24.109 1 85.56 496 ALA B CA 1
ATOM 7797 C C . ALA B 1 496 ? 5.742 20.484 22.984 1 85.56 496 ALA B C 1
ATOM 7799 O O . ALA B 1 496 ? 6.383 21.516 23.219 1 85.56 496 ALA B O 1
ATOM 7800 N N . GLY B 1 497 ? 5.719 19.875 21.734 1 87.06 497 GLY B N 1
ATOM 7801 C CA . GLY B 1 497 ? 6.223 20.578 20.562 1 87.06 497 GLY B CA 1
ATOM 7802 C C . GLY B 1 497 ? 7.688 20.297 20.281 1 87.06 497 GLY B C 1
ATOM 7803 O O . GLY B 1 497 ? 8.227 19.281 20.734 1 87.06 497 GLY B O 1
ATOM 7804 N N . LYS B 1 498 ? 8.227 21.172 19.5 1 86.19 498 LYS B N 1
ATOM 7805 C CA . LYS B 1 498 ? 9.617 21.047 19.078 1 86.19 498 LYS B CA 1
ATOM 7806 C C . LYS B 1 498 ? 10.539 21.891 19.938 1 86.19 498 LYS B C 1
ATOM 7808 O O . LYS B 1 498 ? 10.188 23 20.328 1 86.19 498 LYS B O 1
ATOM 7813 N N . GLY B 1 499 ? 11.727 21.406 20.125 1 83.19 499 GLY B N 1
ATOM 7814 C CA . GLY B 1 499 ? 12.641 22.062 21.047 1 83.19 499 GLY B CA 1
ATOM 7815 C C . GLY B 1 499 ? 13.523 23.109 20.375 1 83.19 499 GLY B C 1
ATOM 7816 O O . GLY B 1 499 ? 14.164 23.906 21.062 1 83.19 499 GLY B O 1
ATOM 7817 N N . PHE B 1 500 ? 13.555 23.172 19.078 1 83.56 500 PHE B N 1
ATOM 7818 C CA . PHE B 1 500 ? 14.477 24.078 18.422 1 83.56 500 PHE B CA 1
ATOM 7819 C C . PHE B 1 500 ? 13.812 25.422 18.172 1 83.56 500 PHE B C 1
ATOM 7821 O O . PHE B 1 500 ? 14.453 26.359 17.656 1 83.56 500 PHE B O 1
ATOM 7828 N N . ALA B 1 501 ? 12.523 25.578 18.516 1 86.75 501 ALA B N 1
ATOM 7829 C CA . ALA B 1 501 ? 11.781 26.812 18.359 1 86.75 501 ALA B CA 1
ATOM 7830 C C . ALA B 1 501 ? 10.969 27.141 19.609 1 86.75 501 ALA B C 1
ATOM 7832 O O . ALA B 1 501 ? 10.586 26.234 20.359 1 86.75 501 ALA B O 1
ATOM 7833 N N . GLU B 1 502 ? 10.75 28.438 19.812 1 88.12 502 GLU B N 1
ATOM 7834 C CA . GLU B 1 502 ? 9.906 28.844 20.938 1 88.12 502 GLU B CA 1
ATOM 7835 C C . GLU B 1 502 ? 8.461 28.391 20.734 1 88.12 502 GLU B C 1
ATOM 7837 O O . GLU B 1 502 ? 8.023 28.188 19.594 1 88.12 502 GLU B O 1
ATOM 7842 N N . ARG B 1 503 ? 7.746 28.312 21.828 1 89.88 503 ARG B N 1
ATOM 7843 C CA . ARG B 1 503 ? 6.418 27.719 21.781 1 89.88 503 ARG B CA 1
ATOM 7844 C C . ARG B 1 503 ? 5.34 28.781 21.641 1 89.88 503 ARG B C 1
ATOM 7846 O O . ARG B 1 503 ? 5.371 29.797 22.344 1 89.88 503 ARG B O 1
ATOM 7853 N N . LEU B 1 504 ? 4.512 28.578 20.688 1 92.5 504 LEU B N 1
ATOM 7854 C CA . LEU B 1 504 ? 3.297 29.375 20.547 1 92.5 504 LEU B CA 1
ATOM 7855 C C . LEU B 1 504 ? 2.098 28.641 21.141 1 92.5 504 LEU B C 1
ATOM 7857 O O . LEU B 1 504 ? 1.684 27.609 20.625 1 92.5 504 LEU B O 1
ATOM 7861 N N . VAL B 1 505 ? 1.492 29.234 22.188 1 91.62 505 VAL B N 1
ATOM 7862 C CA . VAL B 1 505 ?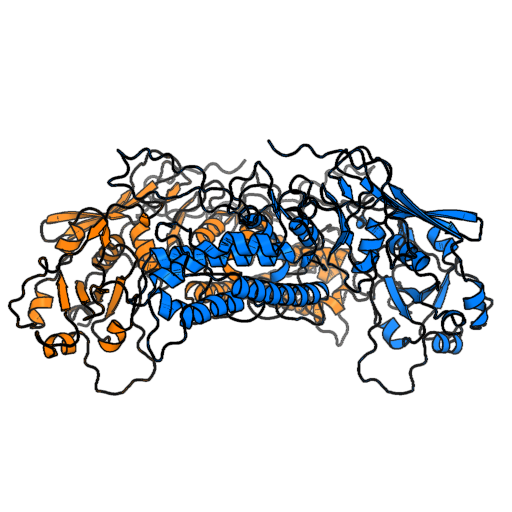 0.437 28.531 22.906 1 91.62 505 VAL B CA 1
ATOM 7863 C C . VAL B 1 505 ? -0.879 29.297 22.766 1 91.62 505 VAL B C 1
ATOM 7865 O O . VAL B 1 505 ? -0.972 30.469 23.156 1 91.62 505 VAL B O 1
ATOM 7868 N N . ILE B 1 506 ? -1.822 28.703 22.109 1 92.69 506 ILE B N 1
ATOM 7869 C CA . ILE B 1 506 ? -3.193 29.188 22.172 1 92.69 506 ILE B CA 1
ATOM 7870 C C . ILE B 1 506 ? -3.877 28.672 23.438 1 92.69 506 ILE B C 1
ATOM 7872 O O . ILE B 1 506 ? -4.141 27.469 23.547 1 92.69 506 ILE B O 1
ATOM 7876 N N . LEU B 1 507 ? -4.16 29.484 24.312 1 89.31 507 LEU B N 1
ATOM 7877 C CA . LEU B 1 507 ? -4.719 29.109 25.609 1 89.31 507 LEU B CA 1
ATOM 7878 C C . LEU B 1 507 ? -6.23 29.312 25.641 1 89.31 507 LEU B C 1
ATOM 7880 O O . LEU B 1 507 ? -6.707 30.438 25.5 1 89.31 507 LEU B O 1
ATOM 7884 N N . ASP B 1 508 ? -6.883 28.188 25.719 1 86.06 508 ASP B N 1
ATOM 7885 C CA . ASP B 1 508 ? -8.336 28.234 25.828 1 86.06 508 ASP B CA 1
ATOM 7886 C C . ASP B 1 508 ? -8.773 28.641 27.234 1 86.06 508 ASP B C 1
ATOM 7888 O O . ASP B 1 508 ? -8.492 27.922 28.203 1 86.06 508 ASP B O 1
ATOM 7892 N N . ARG B 1 509 ? -9.477 29.703 27.281 1 77.44 509 ARG B N 1
ATOM 7893 C CA . ARG B 1 509 ? -9.961 30.188 28.578 1 77.44 509 ARG B CA 1
ATOM 7894 C C . ARG B 1 509 ? -11.406 29.766 28.812 1 77.44 509 ARG B C 1
ATOM 7896 O O . ARG B 1 509 ? -12.211 29.734 27.891 1 77.44 509 ARG B O 1
ATOM 7903 N N . ILE B 1 510 ? -11.703 29.031 29.891 1 61.91 510 ILE B N 1
ATOM 7904 C CA . ILE B 1 510 ? -13.078 28.688 30.234 1 61.91 510 ILE B CA 1
ATOM 7905 C C . ILE B 1 510 ? -13.875 29.953 30.547 1 61.91 510 ILE B C 1
ATOM 7907 O O . ILE B 1 510 ? -13.438 30.797 31.344 1 61.91 510 ILE B O 1
ATOM 7911 N N . ASN B 1 511 ? -14.75 30.312 29.688 1 52.56 511 ASN B N 1
ATOM 7912 C CA . ASN B 1 511 ? -15.656 31.391 30.047 1 52.56 511 ASN B CA 1
ATOM 7913 C C . ASN B 1 511 ? -16.453 31.062 31.312 1 52.56 511 ASN B C 1
ATOM 7915 O O . ASN B 1 511 ? -17.141 30.047 31.359 1 52.56 511 ASN B O 1
ATOM 7919 N N . GLU B 1 512 ? -16.266 31.562 32.375 1 45 512 GLU B N 1
ATOM 7920 C CA . GLU B 1 512 ? -17.125 31.453 33.562 1 45 512 GLU B CA 1
ATOM 7921 C C . GLU B 1 512 ? -18.578 31.703 33.188 1 45 512 GLU B C 1
ATOM 7923 O O . GLU B 1 512 ? -19.484 31.266 33.906 1 45 512 GLU B O 1
ATOM 7928 N N . LYS B 1 513 ? -19.047 32.562 32.312 1 43.66 513 LYS B N 1
ATOM 7929 C CA . LYS B 1 513 ? -20.469 32.812 32.156 1 43.66 513 LYS B CA 1
ATOM 7930 C C . LYS B 1 513 ? -21.172 31.609 31.531 1 43.66 513 LYS B C 1
ATOM 7932 O O . LYS B 1 513 ? -22.406 31.578 31.453 1 43.66 513 LYS B O 1
ATOM 7937 N N . SER B 1 514 ? -20.625 30.844 30.781 1 37 514 SER B N 1
ATOM 7938 C CA . SER B 1 514 ? -21.422 29.766 30.188 1 37 514 SER B CA 1
ATOM 7939 C C . SER B 1 514 ? -21.719 28.672 31.203 1 37 514 SER B C 1
ATOM 7941 O O . SER B 1 514 ? -22.406 27.688 30.891 1 37 514 SER B O 1
ATOM 7943 N N . ILE B 1 515 ? -20.953 28.453 32.25 1 34.69 515 ILE B N 1
ATOM 7944 C CA . ILE B 1 515 ? -21.469 27.562 33.281 1 34.69 515 ILE B CA 1
ATOM 7945 C C . ILE B 1 515 ? -22.578 28.266 34.062 1 34.69 515 ILE B C 1
ATOM 7947 O O . ILE B 1 515 ? -23.203 27.656 34.938 1 34.69 515 ILE B O 1
ATOM 7951 N N . SER B 1 516 ? -22.75 29.531 34.094 1 27.42 516 SER B N 1
ATOM 7952 C CA . SER B 1 516 ? -23.984 29.891 34.781 1 27.42 516 SER B CA 1
ATOM 7953 C C . SER B 1 516 ? -25.203 29.641 33.906 1 27.42 516 SER B C 1
ATOM 7955 O O . SER B 1 516 ? -25.172 29.875 32.719 1 27.42 516 SER B O 1
#

Nearest PDB structures (foldseek):
  3no1-assembly1_C  TM=7.050E-01  e=2.521E+00  marine actinobacterium PHSC20C1
  3ddm-assembly1_A  TM=7.504E-01  e=6.499E+00  Bordetella bronchiseptica
  3hpz-assembly1_A  TM=2.730E-01  e=7.264E+00  Mycobacterium tuberculosis H37Rv
  3no1-assembly1_C  TM=7.065E-01  e=2.503E+00  marine actinobacterium PHSC20C1
  3ddm-assembly1_A  TM=2.283E-01  e=4.373E+00  Bordetella bronchiseptica

Foldseek 3Di:
DPPDLPFPPPDFDWQFQAPQVRFTFFGFFAFPVPPDPDPPPLPPPPPPPPPCPPPVCPPDQPQVAQRLADAFDKDFLLSLLLSLQLLVLLLLLQLDDDDPPDDRPSVQLLVQLLQCQQLDDDLDPNPQDDDPVAQVSNLLNVLSNVLSVVSSVSSVVNHDNVPHDNSDFHAADQPPGDTDPSNCCSQVDPSHDPRSVRSSRVSSVLSNLSSQLQRQAPPSRPDIFGGHNPDRHHSCLLVVLSVVQSCCNPPHHRDLQSSAQSNCSRFPPPFDGDAQWKAASQFTKHCPVSSPDPRLRHIHTGSHDNDRPDRIAGAHWPDNDLVPWDEDEDDLVQFPPDPQQLDPVVLVVLAKDWDDKHKDWDCDPDNRYIWIWIWTQIPVRDIFIFTLRLLSVLVNLAWEQDPPDPPPPPPFDFPSVCVNPCTPPHLAAEGEHRLVVLRPDPIAYEFDWDPPLGGQYEYEYEYADPNSVSSNSRRHDRQAEYEEERRGGVVSVSPIGDDGGHHYYYYHYPDPVVVD/DPPDLPFPDPDFDWQFQAPLVRFTFFGFFAFPVPPPDPPPPLPPPPPPPPPCPPVVCPPDQPQVAQQLADAFDKDFLLSLLLSLQLLVLLLLLQLDDDDPPDDRPSVQLLVQLLQCQQLDDDLDPNPQDDDPVAQVSNLLNVLSNVLSVVSSVSSVVNHDNVPHDNSDFYAADQPPGDTDPSNCCSQVDPSHDPRSVRSSRVSSVLSNLSSQLQRQAPPSRPDIFGDHNPDRHHSCLLVVLSVVQSCCNPPHHRDLQSSAQSNCSRFPPPFDGDAAWKAASQFTKHCPVSSPDPRLRHIHTGSHDNDRPDRIAGAHWPDNDLVPWDEDEDDLVQFPPPPQQLDPVVLVVLAKDWDDKHKDWDCDPDNRYIWIWIWTQIPVRDIFIFTLRLLSVLVNLAWEQDPPDPPPPPPFDFPSVCVNPCGPPHLEAEGEDRLVVLRPDPIAYEFAWDPPPGGQYEYEYEYADPNSVSSNSRRHDRAAEYEEERRGGPVSVSPIGDDGGHHYYYYHYPDPVVVD

Organism: Fusarium proliferatum (strain ET1) (NCBI:txid1227346)